Protein 5GG4 (pdb70)

InterPro domains:
  IPR001394 Peptidase C19, ubiquitin carboxyl-terminal hydrolase [PF00443] (214-518)
  IPR002083 MATH/TRAF domain [PF22486] (70-194)
  IPR002083 MATH/TRAF domain [PS50144] (68-195)
  IPR002083 MATH/TRAF domain [SM00061] (70-176)
  IPR008974 TRAF-like [G3DSA:2.60.210.10] (63-210)
  IPR018200 Ubiquitin specific protease, conserved site [PS00972] (215-230)
  IPR018200 Ubiquitin specific protease, conserved site [PS00973] (448-465)
  IPR024729 Ubiquitin carboxyl-terminal hydrolase 7, ICP0-binding domain [PF12436] (620-865)
  IPR028889 Ubiquitin specific protease UPS, catalytic domain [PS50235] (214-521)
  IPR029346 Ubiquitin carboxyl-terminal hydrolase, C-terminal [PF14533] (875-1086)
  IPR038765 Papain-like cysteine peptidase superfamily [SSF54001] (209-550)
  IPR050164 Ubiquitin carboxyl-terminal hydrolases [PTHR24006] (78-522)

Secondary structure (DSSP, 8-state):
--EEEEEEEEGGGSTT--SSSSS-TTT---EEEEEETT--HHHHHHHHIIIII--GGG-EEEEEEE-TTS-EEE------TTSS--HHHHTTT-SSEEEEEE-----PPP--TTTEEEEEEEEEETTTTEEEEEEEEEEESSSBGGGGHHHHHHHHTPPTT--EEEEEEEETTEEEEP--SSSBHHHHSSS--TTEEEEEEE--GGGGGSSS-SHHHHHHHHHHEEEEEEEE-SSSS---EEEEEETT--HHHHHHHHHHHHSS-GGG-EEB---SSSSS--SB--TT--S-HHHHHTTS-SS---EEEEE--/--EEEEEEEEGGGGTT--SSSSS-TTTSPPEEEEEETT-BHHHHHHHHHHHSS--GGGEEEEEEEE-TTS-EEE---S--SS---BHHHHTTT-SSEEEEEEE-----PPP----EEEEEEEEEETTTTEEEEEEEEEEETTSBGGGTHHHHHHHTTPPTT--EEEEEEEETTEEEEP--SSSBHHHHSSS--TT-EEEEEE--GGGGSSSS-SHHHHHHHHHHEEEEEEEETTSSS----EEEEESS--HHHHHHHHHHHHTS-STTB--B---SSS-S--SBPPTT--S-HHHHT-SS-TTS-EEEEE-BPPS--/--EEEEEEEEGGGGTT--SSSSS-TTT---EEEEEETT--HHHHHHHHHHHSS--STTEEEEEEEEETTTEEEE---TTTT-TT--HHHHTTS-SSEEEEEEE--S----PPPP-TTTEEEEEEEEEETTTTEEEEEEEEEEESSSBSGGGHHHHHHHHTPPTT--EEEEEEEETTEEEE---SSSBHHHHSSS--TTEEEEEEE--GGGGSSS--SHHHHHHHHHT-S--/--EEEEEEEEGGGGSS--SSTT--TTT---EEEEEETT-BHHHHHHHHHHHHS--TTSEEEEEEEEETTTEEEE-PPTT-SSSS-BHHHHTTS-SSEEEEEEE-----PPP--TTTEEEEEEEEEETTTTEEEEEEEEEEETTSBGGGGHHHHHHHTTPPTT--EEEEEEEETTEEEE---TTSBHHHHSSS--TT-EEEEEE--GGGGGSS--SHHHHHHHTTS---/----SS-----/----SS---/----SS----/--S--SS-----

Solvent-accessible surface area: 54580 Å² total; per-residue (Å²): 184,104,81,2,74,0,34,2,1,27,42,97,53,2,84,53,36,76,9,28,19,4,21,53,95,136,171,18,164,59,49,78,20,139,16,83,56,100,15,43,23,67,114,3,24,47,49,0,20,83,90,50,54,41,64,102,105,42,17,55,13,3,14,7,63,64,34,49,3,28,6,45,4,0,11,80,46,118,45,92,96,65,67,142,20,33,0,27,109,21,6,81,122,79,67,62,5,12,0,0,2,4,31,53,128,144,135,22,30,85,38,64,57,75,114,18,0,0,0,0,0,6,15,2,45,9,76,84,113,29,6,71,42,11,15,31,8,15,0,24,1,88,12,25,0,118,64,0,24,16,0,0,2,28,75,26,44,37,35,9,120,33,65,12,19,0,6,6,0,13,21,34,68,46,4,53,120,9,153,72,31,93,48,40,0,36,68,26,6,54,27,0,15,4,0,1,0,0,0,1,1,92,86,57,113,75,24,104,102,24,91,31,44,33,0,108,30,17,0,35,69,56,105,32,57,38,90,1,26,0,11,41,39,98,158,76,113,66,68,54,65,74,39,94,12,34,34,169,21,61,28,138,82,6,3,32,56,0,1,137,57,61,94,53,95,51,168,73,9,46,10,17,26,30,43,20,122,72,110,30,41,67,46,117,27,138,138,84,50,97,5,48,1,34,40,20,18,120,99,43,59,142,80,43,110,14,41,6,78,13,30,34,139,214,51,129,3,77,0,33,4,1,35,42,100,60,3,78,61,33,72,19,30,19,4,19,66,79,157,88,19,70,59,61,75,25,78,17,89,60,130,20,58,32,70,55,4,22,46,50,1,20,89,94,37,83,52,72,102,95,8,18,62,16,4,12,5,39,54,18,14,25,57,2,55,2,0,15,89,37,93,43,89,110,115,41,116,42,46,0,37,57,34,8,57,82,86,64,64,11,12,0,0,5,6,36,48,121,151,124,88,18,74,94,40,80,72,109,26,0,0,0,0,0,4,24,2,42,10,78,87,106,28,4,60,41,12,16,27,21,46,7,70,1,97,24,27,0,37,95,8,37,58,49,0,1,101,105,16,70,37,148,100,136,38,74,12,20,0,6,5,0,6,55,46,70,44,3,38,145,8,97,71,49,114,55,27,0,47,65,21,4,72,11,2,16,5,0,0,0,0,0,0,2,91,90,53,116,73,26,99,143,24,137,22,30,30,0,108,82,21,0,40,70,36,111,29,47,20,76,0,41,0,11,20,38,79,93,112,110,42,109,30,54,82,10,91,5,28,41,167,37,61,17,68,84,3,3,52,48,0,5,88,134,43,97,50,77,58,125,36,7,45,1,29,20,41,17,41,61,92,92,22,73,38,50,67,15,180,120,109,54,77,12,43,0,44,44,12,12,68,78,26,45,134,102,64,95,42,28,1,46,23,56,64,75,90,167,84,158,205,120,112,2,79,0,34,2,0,35,42,99,47,2,88,49,30,71,16,29,16,2,22,71,114,98,88,24,59,51,51,78,30,74,14,75,16,119,25,38,32,76,56,8,30,64,54,0,14,149,84,52,66,54,81,73,78,6,12,57,14,2,10,18,81,67,34,81,14,52,10,35,5,0,9,75,22,68,23,86,63,36,66,102,29,26,0,30,27,17,7,43,50,39,85,79,9,17,0,0,6,9,38,26,80,134,75,125,88,100,23,84,98,32,58,48,27,71,26,0,0,0,1,0,6,23,2,42,7,63,84,110,28,1,70,35,12,14,31,19,50,7,67,4,88,30,25,0,32,95,10,40,66,50,0,2,98,97,22,65,55,145,84,140,37,72,14,53,1,15,6,0,16,12,46,44,49,2,36,67,18,113,71,53,119,44,29,0,29,76,22,8,53,31,0,14,6,0,1,0,0,0,0,0,28,71,56,116,78,33,102,136,36,91,25,33,31,0,58,78,21,1,100,69,69,129,107,54,110,124,166,204,96,124,0,73,0,30,0,0,31,46,91,62,4,86,43,35,73,16,28,17,4,30,82,117,108,85,18,57,56,47,83,22,71,23,78,57,106,22,45,26,78,51,2,31,67,54,1,24,84,81,45,62,39,68,65,92,28,18,65,16,1,15,23,76,89,36,70,8,54,8,43,5,0,14,68,16,54,54,63,57,54,56,112,32,25,0,15,26,18,7,66,66,41,72,72,8,20,1,0,2,7,42,32,96,158,113,88,23,32,85,26,62,76,27,77,12,0,0,0,0,0,10,18,2,40,10,89,95,34,26,10,76,39,10,13,28,8,14,0,24,7,88,16,26,0,109,69,0,26,18,0,0,2,30,74,22,45,55,32,10,120,44,76,14,56,1,10,4,0,10,32,33,55,43,3,50,61,16,111,67,33,104,38,17,0,23,149,18,13,52,25,0,12,8,0,0,0,0,1,0,4,29,76,52,117,85,27,99,101,31,92,38,43,42,0,70,29,20,6,120,50,55,132,130,62,97,197,78,137,12,84,74,26,17,56,74,68,158,86,181,27,86,131,28,8,64,152,64,40,15,92,118,51,23,40,102,109,210,33,36,19,93,113,28,26,60,69,65,197

CATH classification: 3.10.20.90 (+1 more: 3.10.20.90)

GO terms:
  GO:0004843 cysteine-type deubiquitinase activity (F, IDA)
  GO:0016605 PML body (C, IDA)
  GO:1904262 negative regulation of TORC1 signaling (P, IDA)
  GO:0050821 protein stabilization (P, IDA)
  GO:0032435 negative regulation of proteasomal ubiquitin-dependent protein catabolic process (P, IDA)
  GO:0075342 symbiont-mediated disruption of host cell PML body (P, IDA)
  GO:0035520 monoubiquitinated protein deubiquitination (P, IDA)
  GO:0005634 nucleus (C, IDA)
  GO:0005829 cytosol (C, IDA)
  GO:0002039 p53 binding (F, IDA)
  GO:0042752 regulation of circadian rhythm (P, IDA)
  GO:0045721 negative regulation of gluconeogenesis (P, IDA)
  GO:0016579 protein deubiquitination (P, IDA)
  GO:0031647 regulation of protein stability (P, IDA)
  GO:0006307 DNA alkylation repair (P, IDA)
  GO:1990380 K48-linked deubiquitinase activity (F, IDA)
  GO:0004843 cysteine-type deubiquitinase activity (F, EXP)
  GO:0005634 nucleus (C, EXP)
  GO:0005694 chromosome (C, EXP)
  GO:0005737 cytoplasm (C, EXP)

Sequence (1131 aa):
HLYMQVQIVAEDQFCGHQGNDMYDEEKVKYTVFKVLKNSSLAEFVQSLSQTMGFPQDQIRLWPMQARSNGTKRPAMLDNEADGNKTMIELSDNENPWTIFLETVDPTLPKFDKDHDVMLFLKMYDPKTRSLNYCGHIYTPISCKIRDLLPVMCDRAGFIQDTSLILYEEVKPNLTERIQDYDVSLDKALDELMDGDIIVFQKDDPENDNSELPTAKEYFRDLYHRVDVIFCDKTIPNDPGFVVTLSNRMNYFQVAKTVAQRLNTDPMLLQFFKSQGYRDGPGNPLRHNYEGTLRDLLQFFKPRQPKKLYYQQLHLYMQVQIVAEDQFCGHQGNDMYDEEKVKYTVFKVLKNSSLAEFVQSLSQTMGFPQDQIRLWPMQARSNGTKRPAMLDNEADGNKTMIELSDNENPWTIFLETVDPATLPKFDDHDVMLFLKMYDPKTRSLNYCGHIYTPISCKIRDLLPVMCDRAGFIQDTSLILYEEVKPNLTERIQDYDVSLDKALDELMDGDIIVFQKDDPENDNSELPTAKEYFRDLYHRVDVIFCDKTIPNDPGFVVTLSNRMNYFQVAKTVAQRLNTDPMLLQFFKSQGYRDGPGNPLRHNYEGTLRDLLQFFKPRQPKKLYYQQLKMKIHLYMQVQIVAEDQFCGHQGNDMYDEEKVKYTVFKVLKNSSLAEFVQSLSQTMGFPQDQIRLWPMQARSNGTKRPAMLDNEADGNKTMIELSDNENPWTIFLETVDPELATLPKFDKDHDVMLFLKMYDPKTRSLNYCGHIYTPISCKIRDLLPVMCDRAGFIQDTSLILYEEVKPNLTERIQDYDVSLDKALDELMDGDIIVFQKDDPENDNSELPTAKEYFRDLYHRVDVHLYMQVQIVAEDQFCGHQGNDMYDEEKVKYTVFKVLKNSSLAEFVQSLSQTMGFPQDQIRLWPMQARSNGTKRPAMLDNEADGNKTMIELSDNENPWTIFLETVDPATLPKFDKDHDVMLFLKMYDPKTRSLNYCGHIYTPISCKIRDLLPVMCDRAGFIQDTSLILYEEVKPNLTERIQDYDVSLDKALDELMDGDIIVFQKDDPENDNSELPTAKEYFRDLYHRVDGRKRHCKTKHLGRKRHCKTKGRKRHCKTKHRGRKRHCKTKHL

Structure (mmCIF, N/CA/C/O backbone):
data_5GG4
#
_entry.id   5GG4
#
_cell.length_a   162.195
_cell.length_b   99.965
_cell.length_c   124.299
_cell.angle_alpha   90.000
_cell.angle_beta   95.540
_cell.angle_gamma   90.000
#
_symmetry.space_group_name_H-M   'C 1 2 1'
#
loop_
_entity.id
_entity.type
_entity.pdbx_description
1 polymer 'Ubiquitin carboxyl-terminal hydrolase 7'
2 polymer 'Peptide from E3 ubiquitin-protein ligase RNF169'
#
loop_
_atom_site.group_PDB
_atom_site.id
_atom_site.type_symbol
_atom_site.label_atom_id
_atom_site.label_alt_id
_atom_site.label_comp_id
_atom_site.label_asym_id
_atom_site.label_entity_id
_atom_site.label_seq_id
_atom_site.pdbx_PDB_ins_code
_atom_site.Cartn_x
_atom_site.Cartn_y
_atom_site.Cartn_z
_atom_site.occupancy
_atom_site.B_iso_or_equiv
_atom_site.auth_seq_id
_atom_site.auth_comp_id
_atom_site.auth_asym_id
_atom_site.auth_atom_id
_atom_site.pdbx_PDB_model_num
ATOM 1 N N . HIS A 1 6 ? 35.779 -29.159 71.149 1.00 102.20 562 HIS A N 1
ATOM 2 C CA . HIS A 1 6 ? 36.941 -30.027 70.792 1.00 103.47 562 HIS A CA 1
ATOM 3 C C . HIS A 1 6 ? 38.180 -29.171 70.504 1.00 96.67 562 HIS A C 1
ATOM 4 O O . HIS A 1 6 ? 38.100 -27.945 70.493 1.00 92.26 562 HIS A O 1
ATOM 11 N N . LEU A 1 7 ? 39.320 -29.813 70.269 1.00 93.70 563 LEU A N 1
ATOM 12 C CA . LEU A 1 7 ? 40.586 -29.093 70.098 1.00 95.92 563 LEU A CA 1
ATOM 13 C C . LEU A 1 7 ? 41.046 -29.061 68.630 1.00 96.28 563 LEU A C 1
ATOM 14 O O . LEU A 1 7 ? 42.241 -29.163 68.325 1.00 100.16 563 LEU A O 1
ATOM 19 N N . TYR A 1 8 ? 40.083 -28.896 67.727 1.00 93.72 564 TYR A N 1
ATOM 20 C CA . TYR A 1 8 ? 40.354 -28.796 66.300 1.00 91.79 564 TYR A CA 1
ATOM 21 C C . TYR A 1 8 ? 39.618 -27.588 65.725 1.00 89.65 564 TYR A C 1
ATOM 22 O O . TYR A 1 8 ? 38.526 -27.234 66.193 1.00 85.75 564 TYR A O 1
ATOM 31 N N . MET A 1 9 ? 40.222 -26.965 64.708 1.00 86.31 565 MET A N 1
ATOM 32 C CA . MET A 1 9 ? 39.615 -25.834 63.999 1.00 79.37 565 MET A CA 1
ATOM 33 C C . MET A 1 9 ? 39.673 -26.029 62.492 1.00 74.00 565 MET A C 1
ATOM 34 O O . MET A 1 9 ? 40.582 -26.670 61.971 1.00 71.42 565 MET A O 1
ATOM 39 N N . GLN A 1 10 ? 38.687 -25.462 61.809 1.00 72.49 566 GLN A N 1
ATOM 40 C CA . GLN A 1 10 ? 38.617 -25.486 60.355 1.00 73.50 566 GLN A CA 1
ATOM 41 C C . GLN A 1 10 ? 39.389 -24.305 59.779 1.00 70.34 566 GLN A C 1
ATOM 42 O O . GLN A 1 10 ? 39.297 -23.187 60.285 1.00 70.74 566 GLN A O 1
ATOM 48 N N . VAL A 1 11 ? 40.140 -24.556 58.714 1.00 64.67 567 VAL A N 1
ATOM 49 C CA . VAL A 1 11 ? 40.840 -23.498 58.015 1.00 61.68 567 VAL A CA 1
ATOM 50 C C . VAL A 1 11 ? 40.583 -23.631 56.524 1.00 58.95 567 VAL A C 1
ATOM 51 O O . VAL A 1 11 ? 41.072 -24.553 55.877 1.00 57.00 567 VAL A O 1
ATOM 55 N N . GLN A 1 12 ? 39.811 -22.690 55.992 1.00 56.82 568 GLN A N 1
ATOM 56 C CA . GLN A 1 12 ? 39.372 -22.729 54.611 1.00 54.07 568 GLN A CA 1
ATOM 57 C C . GLN A 1 12 ? 40.281 -21.857 53.773 1.00 51.66 568 GLN A C 1
ATOM 58 O O . GLN A 1 12 ? 40.434 -20.674 54.045 1.00 49.73 568 GLN A O 1
ATOM 64 N N . ILE A 1 13 ? 40.908 -22.462 52.773 1.00 50.67 569 ILE A N 1
ATOM 65 C CA . ILE A 1 13 ? 41.737 -21.738 51.826 1.00 49.29 569 ILE A CA 1
ATOM 66 C C . ILE A 1 13 ? 40.887 -21.375 50.626 1.00 49.98 569 ILE A C 1
ATOM 67 O O . ILE A 1 13 ? 40.061 -22.176 50.188 1.00 50.74 569 ILE A O 1
ATOM 72 N N . VAL A 1 14 ? 41.090 -20.161 50.113 1.00 48.93 570 VAL A N 1
ATOM 73 C CA . VAL A 1 14 ? 40.450 -19.701 48.879 1.00 47.64 570 VAL A CA 1
ATOM 74 C C . VAL A 1 14 ? 41.540 -19.170 47.966 1.00 48.13 570 VAL A C 1
ATOM 75 O O . VAL A 1 14 ? 42.420 -18.439 48.412 1.00 48.10 570 VAL A O 1
ATOM 79 N N . ALA A 1 15 ? 41.485 -19.554 46.695 1.00 49.50 571 ALA A N 1
ATOM 80 C CA . ALA A 1 15 ? 42.557 -19.253 45.745 1.00 49.88 571 ALA A CA 1
ATOM 81 C C . ALA A 1 15 ? 42.113 -18.187 44.771 1.00 50.12 571 ALA A C 1
ATOM 82 O O . ALA A 1 15 ? 40.933 -18.112 44.419 1.00 49.18 571 ALA A O 1
ATOM 84 N N . GLU A 1 16 ? 43.072 -17.388 44.310 1.00 49.88 572 GLU A N 1
ATOM 85 C CA . GLU A 1 16 ? 42.777 -16.224 43.477 1.00 49.70 572 GLU A CA 1
ATOM 86 C C . GLU A 1 16 ? 41.890 -16.532 42.261 1.00 48.80 572 GLU A C 1
ATOM 87 O O . GLU A 1 16 ? 41.203 -15.646 41.767 1.00 49.40 572 GLU A O 1
ATOM 93 N N . ASP A 1 17 ? 41.885 -17.777 41.789 1.00 49.07 573 ASP A N 1
ATOM 94 C CA . ASP A 1 17 ? 40.978 -18.178 40.703 1.00 50.59 573 ASP A CA 1
ATOM 95 C C . ASP A 1 17 ? 39.497 -18.045 41.077 1.00 48.41 573 ASP A C 1
ATOM 96 O O . ASP A 1 17 ? 38.635 -17.996 40.207 1.00 47.53 573 ASP A O 1
ATOM 101 N N . GLN A 1 18 ? 39.204 -17.991 42.367 1.00 48.68 574 GLN A N 1
ATOM 102 C CA . GLN A 1 18 ? 37.839 -17.817 42.823 1.00 51.72 574 GLN A CA 1
ATOM 103 C C . GLN A 1 18 ? 37.351 -16.375 42.740 1.00 53.16 574 GLN A C 1
ATOM 104 O O . GLN A 1 18 ? 36.151 -16.130 42.855 1.00 55.08 574 GLN A O 1
ATOM 110 N N . PHE A 1 19 ? 38.262 -15.420 42.562 1.00 52.33 575 PHE A N 1
ATOM 111 C CA . PHE A 1 19 ? 37.867 -14.021 42.442 1.00 52.25 575 PHE A CA 1
ATOM 112 C C . PHE A 1 19 ? 37.416 -13.664 41.026 1.00 54.31 575 PHE A C 1
ATOM 113 O O . PHE A 1 19 ? 36.777 -12.628 40.826 1.00 56.09 575 PHE A O 1
ATOM 121 N N . CYS A 1 20 ? 37.770 -14.490 40.045 1.00 54.69 576 CYS A N 1
ATOM 122 C CA . CYS A 1 20 ? 37.434 -14.206 38.654 1.00 56.52 576 CYS A CA 1
ATOM 123 C C . CYS A 1 20 ? 35.934 -14.309 38.401 1.00 55.95 576 CYS A C 1
ATOM 124 O O . CYS A 1 20 ? 35.277 -15.240 38.858 1.00 55.05 576 CYS A O 1
ATOM 127 N N . GLY A 1 21 ? 35.396 -13.327 37.687 1.00 58.19 577 GLY A N 1
ATOM 128 C CA . GLY A 1 21 ? 33.973 -13.292 37.366 1.00 60.73 577 GLY A CA 1
ATOM 129 C C . GLY A 1 21 ? 33.069 -12.765 38.473 1.00 62.64 577 GLY A C 1
ATOM 130 O O . GLY A 1 21 ? 31.869 -12.563 38.249 1.00 65.20 577 GLY A O 1
ATOM 131 N N . HIS A 1 22 ? 33.620 -12.540 39.664 1.00 60.47 578 HIS A N 1
ATOM 132 C CA . HIS A 1 22 ? 32.830 -12.020 40.766 1.00 58.45 578 HIS A CA 1
ATOM 133 C C . HIS A 1 22 ? 32.262 -10.660 40.384 1.00 57.36 578 HIS A C 1
ATOM 134 O O . HIS A 1 22 ? 32.976 -9.786 39.902 1.00 53.14 578 HIS A O 1
ATOM 141 N N . GLN A 1 23 ? 30.965 -10.500 40.608 1.00 60.77 579 GLN A N 1
ATOM 142 C CA . GLN A 1 23 ? 30.222 -9.358 40.103 1.00 61.32 579 GLN A CA 1
ATOM 143 C C . GLN A 1 23 ? 29.682 -8.457 41.229 1.00 61.55 579 GLN A C 1
ATOM 144 O O . GLN A 1 23 ? 28.678 -7.770 41.049 1.00 62.72 579 GLN A O 1
ATOM 150 N N . GLY A 1 24 ? 30.359 -8.450 42.380 1.00 59.65 580 GLY A N 1
ATOM 151 C CA . GLY A 1 24 ? 29.895 -7.710 43.552 1.00 55.73 580 GLY A CA 1
ATOM 152 C C . GLY A 1 24 ? 31.027 -7.147 44.375 1.00 54.37 580 GLY A C 1
ATOM 153 O O . GLY A 1 24 ? 32.163 -7.105 43.922 1.00 54.01 580 GLY A O 1
ATOM 154 N N . ASN A 1 25 ? 30.713 -6.711 45.592 1.00 54.12 581 ASN A N 1
ATOM 155 C CA . ASN A 1 25 ? 31.712 -6.104 46.470 1.00 53.32 581 ASN A CA 1
ATOM 156 C C . ASN A 1 25 ? 32.651 -7.136 47.077 1.00 51.50 581 ASN A C 1
ATOM 157 O O . ASN A 1 25 ? 32.306 -8.305 47.202 1.00 47.39 581 ASN A O 1
ATOM 162 N N . ASP A 1 26 ? 33.837 -6.672 47.461 1.00 52.97 582 ASP A N 1
ATOM 163 C CA . ASP A 1 26 ? 34.917 -7.517 47.964 1.00 53.56 582 ASP A CA 1
ATOM 164 C C . ASP A 1 26 ? 35.365 -8.491 46.872 1.00 54.32 582 ASP A C 1
ATOM 165 O O . ASP A 1 26 ? 34.940 -8.352 45.727 1.00 53.12 582 ASP A O 1
ATOM 170 N N . MET A 1 27 ? 36.231 -9.446 47.196 1.00 55.01 583 MET A N 1
ATOM 171 C CA . MET A 1 27 ? 36.820 -10.296 46.159 1.00 57.77 583 MET A CA 1
ATOM 172 C C . MET A 1 27 ? 35.951 -11.433 45.647 1.00 58.19 583 MET A C 1
ATOM 173 O O . MET A 1 27 ? 36.064 -11.802 44.478 1.00 61.47 583 MET A O 1
ATOM 178 N N . TYR A 1 28 ? 35.108 -11.993 46.509 1.00 57.24 584 TYR A N 1
ATOM 179 C CA . TYR A 1 28 ? 34.298 -13.155 46.150 1.00 56.02 584 TYR A CA 1
ATOM 180 C C . TYR A 1 28 ? 33.007 -13.194 46.953 1.00 59.18 584 TYR A C 1
ATOM 181 O O . TYR A 1 28 ? 32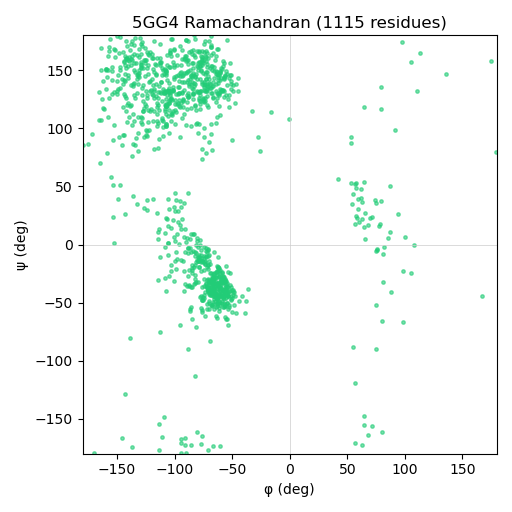.902 -12.556 47.997 1.00 64.03 584 TYR A O 1
ATOM 190 N N . ASP A 1 29 ? 32.031 -13.951 46.466 1.00 61.29 585 ASP A N 1
ATOM 191 C CA . ASP A 1 29 ? 30.807 -14.206 47.218 1.00 64.18 585 ASP A CA 1
ATOM 192 C C . ASP A 1 29 ? 31.123 -15.263 48.261 1.00 64.09 585 ASP A C 1
ATOM 193 O O . ASP A 1 29 ? 31.542 -16.360 47.918 1.00 63.19 585 ASP A O 1
ATOM 198 N N . GLU A 1 30 ? 30.925 -14.933 49.533 1.00 68.57 586 GLU A N 1
ATOM 199 C CA . GLU A 1 30 ? 31.275 -15.847 50.625 1.00 74.48 586 GLU A CA 1
ATOM 200 C C . GLU A 1 30 ? 30.520 -17.178 50.554 1.00 76.93 586 GLU A C 1
ATOM 201 O O . GLU A 1 30 ? 31.061 -18.235 50.900 1.00 75.44 586 GLU A O 1
ATOM 207 N N . GLU A 1 31 ? 29.278 -17.110 50.087 1.00 80.49 587 GLU A N 1
ATOM 208 C CA . GLU A 1 31 ? 28.399 -18.267 50.028 1.00 82.87 587 GLU A CA 1
ATOM 209 C C . GLU A 1 31 ? 28.722 -19.172 48.842 1.00 77.02 587 GLU A C 1
ATOM 210 O O . GLU A 1 31 ? 28.799 -20.386 48.990 1.00 74.49 587 GLU A O 1
ATOM 216 N N . LYS A 1 32 ? 28.925 -18.567 47.676 1.00 73.43 588 LYS A N 1
ATOM 217 C CA . LYS A 1 32 ? 29.008 -19.299 46.418 1.00 73.88 588 LYS A CA 1
ATOM 218 C C . LYS A 1 32 ? 30.422 -19.727 46.019 1.00 73.33 588 LYS A C 1
ATOM 219 O O . LYS A 1 32 ? 30.595 -20.440 45.034 1.00 77.33 588 LYS A O 1
ATOM 225 N N . VAL A 1 33 ? 31.431 -19.295 46.764 1.00 71.84 589 VAL A N 1
ATOM 226 C CA . VAL A 1 33 ? 32.819 -19.644 46.452 1.00 71.23 589 VAL A CA 1
ATOM 227 C C . VAL A 1 33 ? 33.157 -21.066 46.928 1.00 69.53 589 VAL A C 1
ATOM 228 O O . VAL A 1 33 ? 32.497 -21.593 47.824 1.00 71.88 589 VAL A O 1
ATOM 232 N N . LYS A 1 34 ? 34.173 -21.681 46.325 1.00 66.90 590 LYS A N 1
ATOM 233 C CA . LYS A 1 34 ? 34.632 -23.013 46.732 1.00 65.96 590 LYS A CA 1
ATOM 234 C C . LYS A 1 34 ? 35.953 -22.944 47.491 1.00 62.22 590 LYS A C 1
ATOM 235 O O . LYS A 1 34 ? 36.897 -22.294 47.034 1.00 62.07 590 LYS A O 1
ATOM 241 N N . TYR A 1 35 ? 36.014 -23.636 48.630 1.00 58.74 591 TYR A N 1
ATOM 242 C CA . TYR A 1 35 ? 37.185 -23.630 49.513 1.00 58.09 591 TYR A CA 1
ATOM 243 C C . TYR A 1 35 ? 37.921 -24.968 49.531 1.00 56.08 591 TYR A C 1
ATOM 244 O O . TYR A 1 35 ? 37.312 -26.005 49.324 1.00 57.57 591 TYR A O 1
ATOM 253 N N . THR A 1 36 ? 39.227 -24.928 49.791 1.00 54.25 592 THR A N 1
ATOM 254 C CA . THR A 1 36 ? 39.978 -26.106 50.206 1.00 55.44 592 THR A CA 1
ATOM 255 C C . THR A 1 36 ? 40.039 -26.070 51.723 1.00 57.13 592 THR A C 1
ATOM 256 O O . THR A 1 36 ? 40.603 -25.138 52.299 1.00 61.46 592 THR A O 1
ATOM 260 N N . VAL A 1 37 ? 39.481 -27.088 52.368 1.00 56.49 593 VAL A N 1
ATOM 261 C CA . VAL A 1 37 ? 39.344 -27.095 53.816 1.00 56.12 593 VAL A CA 1
ATOM 262 C C . VAL A 1 37 ? 40.406 -27.963 54.482 1.00 55.65 593 VAL A C 1
ATOM 263 O O . VAL A 1 37 ? 40.685 -29.073 54.041 1.00 55.11 593 VAL A O 1
ATOM 267 N N . PHE A 1 38 ? 40.985 -27.433 55.552 1.00 57.20 594 PHE A N 1
ATOM 268 C CA . PHE A 1 38 ? 41.979 -28.129 56.346 1.00 59.29 594 PHE A CA 1
ATOM 269 C C . PHE A 1 38 ? 41.481 -28.206 57.780 1.00 63.51 594 PHE A C 1
ATOM 270 O O . PHE A 1 38 ? 40.906 -27.248 58.292 1.00 67.74 594 PHE A O 1
ATOM 278 N N . LYS A 1 39 ? 41.697 -29.350 58.419 1.00 66.94 595 LYS A N 1
ATOM 279 C CA . LYS A 1 39 ? 41.340 -29.544 59.814 1.00 69.05 595 LYS A CA 1
ATOM 280 C C . LYS A 1 39 ? 42.642 -29.569 60.591 1.00 67.66 595 LYS A C 1
ATOM 281 O O . LYS A 1 39 ? 43.487 -30.424 60.346 1.00 66.39 595 LYS A O 1
ATOM 287 N N . VAL A 1 40 ? 42.811 -28.626 61.514 1.00 70.24 596 VAL A N 1
ATOM 288 C CA . VAL A 1 40 ? 44.077 -28.478 62.238 1.00 72.70 596 VAL A CA 1
ATOM 289 C C . VAL A 1 40 ? 43.875 -28.361 63.743 1.00 74.41 596 VAL A C 1
ATOM 290 O O . VAL A 1 40 ? 42.875 -27.809 64.204 1.00 72.11 596 VAL A O 1
ATOM 294 N N . LEU A 1 41 ? 44.837 -28.890 64.497 1.00 77.92 597 LEU A N 1
ATOM 295 C CA . LEU A 1 41 ? 44.883 -28.693 65.941 1.00 81.06 597 LEU A CA 1
ATOM 296 C C . LEU A 1 41 ? 44.920 -27.194 66.226 1.00 77.28 597 LEU A C 1
ATOM 297 O O . LEU A 1 41 ? 45.716 -26.465 65.632 1.00 73.40 597 LEU A O 1
ATOM 302 N N . LYS A 1 42 ? 44.074 -26.744 67.145 1.00 75.02 598 LYS A N 1
ATOM 303 C CA . LYS A 1 42 ? 44.040 -25.337 67.521 1.00 75.05 598 LYS A CA 1
ATOM 304 C C . LYS A 1 42 ? 45.404 -24.838 67.996 1.00 79.96 598 LYS A C 1
ATOM 305 O O . LYS A 1 42 ? 45.737 -23.664 67.823 1.00 83.78 598 LYS A O 1
ATOM 311 N N . ASN A 1 43 ? 46.194 -25.739 68.575 1.00 83.68 599 ASN A N 1
ATOM 312 C CA . ASN A 1 43 ? 47.519 -25.401 69.094 1.00 85.12 599 ASN A CA 1
ATOM 313 C C . ASN A 1 43 ? 48.658 -25.538 68.086 1.00 81.27 599 ASN A C 1
ATOM 314 O O . ASN A 1 43 ? 49.817 -25.373 68.456 1.00 84.08 599 ASN A O 1
ATOM 319 N N . SER A 1 44 ? 48.348 -25.832 66.825 1.00 75.46 600 SER A N 1
ATOM 320 C CA . SER A 1 44 ? 49.390 -26.029 65.822 1.00 75.71 600 SER A CA 1
ATOM 321 C C . SER A 1 44 ? 50.293 -24.809 65.690 1.00 75.77 600 SER A C 1
ATOM 322 O O . SER A 1 44 ? 49.920 -23.689 66.050 1.00 70.98 600 SER A O 1
ATOM 325 N N . SER A 1 45 ? 51.489 -25.042 65.169 1.00 76.33 601 SER A N 1
ATOM 326 C CA . SER A 1 45 ? 52.308 -23.960 64.669 1.00 79.19 601 SER A CA 1
ATOM 327 C C . SER A 1 45 ? 51.739 -23.541 63.318 1.00 80.94 601 SER A C 1
ATOM 328 O O . SER A 1 45 ? 50.982 -24.291 62.691 1.00 82.84 601 SER A O 1
ATOM 331 N N . LEU A 1 46 ? 52.090 -22.336 62.879 1.00 80.16 602 LEU A N 1
ATOM 332 C CA . LEU A 1 46 ? 51.802 -21.907 61.511 1.00 78.24 602 LEU A CA 1
ATOM 333 C C . LEU A 1 46 ? 52.684 -22.723 60.568 1.00 77.32 602 LEU A C 1
ATOM 334 O O . LEU A 1 46 ? 52.227 -23.211 59.536 1.00 78.48 602 LEU A O 1
ATOM 339 N N . ALA A 1 47 ? 53.950 -22.877 60.951 1.00 75.05 603 ALA A N 1
ATOM 340 C CA . ALA A 1 47 ? 54.906 -23.688 60.209 1.00 74.44 603 ALA A CA 1
ATOM 341 C C . ALA A 1 47 ? 54.312 -25.020 59.776 1.00 76.36 603 ALA A C 1
ATOM 342 O O . ALA A 1 47 ? 54.435 -25.407 58.614 1.00 77.05 603 ALA A O 1
ATOM 344 N N . GLU A 1 48 ? 53.669 -25.714 60.712 1.00 80.44 604 GLU A N 1
ATOM 345 C CA . GLU A 1 48 ? 53.065 -27.019 60.429 1.00 84.85 604 GLU A CA 1
ATOM 346 C C . GLU A 1 48 ? 51.985 -26.907 59.367 1.00 81.07 604 GLU A C 1
ATOM 347 O O . GLU A 1 48 ? 51.899 -27.741 58.460 1.00 78.91 604 GLU A O 1
ATOM 353 N N . PHE A 1 49 ? 51.163 -25.869 59.483 1.00 76.20 605 PHE A N 1
ATOM 354 C CA . PHE A 1 49 ? 50.109 -25.641 58.513 1.00 73.20 605 PHE A CA 1
ATOM 355 C C . PHE A 1 49 ? 50.684 -25.373 57.129 1.00 70.83 605 PHE A C 1
ATOM 356 O O . PHE A 1 49 ? 50.226 -25.950 56.142 1.00 70.68 605 PHE A O 1
ATOM 364 N N . VAL A 1 50 ? 51.690 -24.508 57.059 1.00 69.21 606 VAL A N 1
ATOM 365 C CA . VAL A 1 50 ? 52.347 -24.208 55.785 1.00 70.93 606 VAL A CA 1
ATOM 366 C C . VAL A 1 50 ? 52.908 -25.489 55.165 1.00 71.90 606 VAL A C 1
ATOM 367 O O . VAL A 1 50 ? 52.833 -25.676 53.951 1.00 67.95 606 VAL A O 1
ATOM 371 N N . GLN A 1 51 ? 53.456 -26.366 56.006 1.00 75.00 607 GLN A N 1
ATOM 372 C CA . GLN A 1 51 ? 53.994 -27.645 55.547 1.00 75.19 607 GLN A CA 1
ATOM 373 C C . GLN A 1 51 ? 52.900 -28.509 54.923 1.00 74.15 607 GLN A C 1
ATOM 374 O O . GLN A 1 51 ? 53.068 -29.007 53.808 1.00 75.99 607 GLN A O 1
ATOM 376 N N . SER A 1 52 ? 51.780 -28.677 55.629 1.00 71.74 608 SER A N 1
ATOM 377 C CA . SER A 1 52 ? 50.699 -29.541 55.137 1.00 70.05 608 SER A CA 1
ATOM 378 C C . SER A 1 52 ? 49.957 -28.891 53.960 1.00 66.76 608 SER A C 1
ATOM 379 O O . SER A 1 52 ? 49.554 -29.577 53.019 1.00 62.89 608 SER A O 1
ATOM 382 N N . LEU A 1 53 ? 49.802 -27.571 54.009 1.00 64.65 609 LEU A N 1
ATOM 383 C CA . LEU A 1 53 ? 49.232 -26.825 52.887 1.00 64.28 609 LEU A CA 1
ATOM 384 C C . LEU A 1 53 ? 50.139 -26.930 51.657 1.00 62.23 609 LEU A C 1
ATOM 385 O O . LEU A 1 53 ? 49.665 -27.151 50.544 1.00 57.33 609 LEU A O 1
ATOM 390 N N . SER A 1 54 ? 51.444 -26.783 51.869 1.00 62.83 610 SER A N 1
ATOM 391 C CA . SER A 1 54 ? 52.422 -26.965 50.803 1.00 64.71 610 SER A CA 1
ATOM 392 C C . SER A 1 54 ? 52.311 -28.367 50.196 1.00 64.36 610 SER A C 1
ATOM 393 O O . SER A 1 54 ? 52.347 -28.530 48.973 1.00 63.38 610 SER A O 1
ATOM 396 N N . GLN A 1 55 ? 52.163 -29.371 51.057 1.00 65.01 611 GLN A N 1
ATOM 397 C CA . GLN A 1 55 ? 52.007 -30.751 50.610 1.00 66.41 611 GLN A CA 1
ATOM 398 C C . GLN A 1 55 ? 50.729 -30.919 49.792 1.00 67.17 611 GLN A C 1
ATOM 399 O O . GLN A 1 55 ? 50.768 -31.448 48.681 1.00 68.83 611 GLN A O 1
ATOM 401 N N . THR A 1 56 ? 49.610 -30.440 50.336 1.00 67.14 612 THR A N 1
ATOM 402 C CA . THR A 1 56 ? 48.287 -30.668 49.742 1.00 66.03 612 THR A CA 1
ATOM 403 C C . THR A 1 56 ? 48.067 -29.867 48.465 1.00 64.82 612 THR A C 1
ATOM 404 O O . THR A 1 56 ? 47.744 -30.431 47.425 1.00 61.35 612 THR A O 1
ATOM 408 N N . MET A 1 57 ? 48.237 -28.553 48.559 1.00 68.28 613 MET A N 1
ATOM 409 C CA . MET A 1 57 ? 47.967 -27.645 47.439 1.00 72.24 613 MET A CA 1
ATOM 410 C C . MET A 1 57 ? 48.950 -27.847 46.279 1.00 73.91 613 MET A C 1
ATOM 411 O O . MET A 1 57 ? 48.618 -27.572 45.120 1.00 73.58 613 MET A O 1
ATOM 416 N N . GLY A 1 58 ? 50.157 -28.312 46.601 1.00 73.75 614 GLY A N 1
ATOM 417 C CA . GLY A 1 58 ? 51.173 -28.608 45.600 1.00 73.98 614 GLY A CA 1
ATOM 418 C C . GLY A 1 58 ? 52.002 -27.388 45.255 1.00 74.67 614 GLY A C 1
ATOM 419 O O . GLY A 1 58 ? 52.168 -27.054 44.079 1.00 76.45 614 GLY A O 1
ATOM 420 N N . PHE A 1 59 ? 52.513 -26.717 46.285 1.00 72.89 615 PHE A N 1
ATOM 421 C CA . PHE A 1 59 ? 53.396 -25.561 46.113 1.00 71.86 615 PHE A CA 1
ATOM 422 C C . PHE A 1 59 ? 54.470 -25.582 47.197 1.00 71.30 615 PHE A C 1
ATOM 423 O O . PHE A 1 59 ? 54.178 -25.899 48.342 1.00 71.06 615 PHE A O 1
ATOM 431 N N . PRO A 1 60 ? 55.714 -25.231 46.848 1.00 72.29 616 PRO A N 1
ATOM 432 C CA . PRO A 1 60 ? 56.751 -25.090 47.868 1.00 72.99 616 PRO A CA 1
ATOM 433 C C . PRO A 1 60 ? 56.449 -23.937 48.808 1.00 74.95 616 PRO A C 1
ATOM 434 O O . PRO A 1 60 ? 55.824 -22.967 48.399 1.00 78.08 616 PRO A O 1
ATOM 438 N N . GLN A 1 61 ? 56.931 -24.020 50.043 1.00 79.14 617 GLN A N 1
ATOM 439 C CA . GLN A 1 61 ? 56.667 -22.978 51.044 1.00 83.77 617 GLN A CA 1
ATOM 440 C C . GLN A 1 61 ? 57.116 -21.576 50.597 1.00 87.98 617 GLN A C 1
ATOM 441 O O . GLN A 1 61 ? 56.551 -20.574 51.035 1.00 89.91 617 GLN A O 1
ATOM 447 N N . ASP A 1 62 ? 58.127 -21.518 49.730 1.00 93.08 618 ASP A N 1
ATOM 448 C CA . ASP A 1 62 ? 58.668 -20.248 49.219 1.00 93.85 618 ASP A CA 1
ATOM 449 C C . ASP A 1 62 ? 57.850 -19.624 48.075 1.00 87.94 618 ASP A C 1
ATOM 450 O O . ASP A 1 62 ? 58.061 -18.460 47.726 1.00 87.19 618 ASP A O 1
ATOM 455 N N . GLN A 1 63 ? 56.932 -20.390 47.490 1.00 80.95 619 GLN A N 1
ATOM 456 C CA . GLN A 1 63 ? 56.110 -19.892 46.386 1.00 79.00 619 GLN A CA 1
ATOM 457 C C . GLN A 1 63 ? 54.701 -19.482 46.829 1.00 74.68 619 GLN A C 1
ATOM 458 O O . GLN A 1 63 ? 53.862 -19.158 45.981 1.00 74.07 619 GLN A O 1
ATOM 464 N N . ILE A 1 64 ? 54.440 -19.489 48.139 1.00 67.92 620 ILE A N 1
ATOM 465 C CA . ILE A 1 64 ? 53.099 -19.183 48.654 1.00 65.22 620 ILE A CA 1
ATOM 466 C C . ILE A 1 64 ? 53.118 -18.041 49.665 1.00 61.39 620 ILE A C 1
ATOM 467 O O . ILE A 1 64 ? 54.151 -17.759 50.259 1.00 61.84 620 ILE A O 1
ATOM 472 N N . ARG A 1 65 ? 51.966 -17.399 49.855 1.00 59.53 621 ARG A N 1
ATOM 473 C CA . ARG A 1 65 ? 51.818 -16.311 50.832 1.00 59.19 621 ARG A CA 1
ATOM 474 C C . ARG A 1 65 ? 50.387 -16.252 51.390 1.00 56.51 621 ARG A C 1
ATOM 475 O O . ARG A 1 65 ? 49.421 -16.241 50.626 1.00 54.84 621 ARG A O 1
ATOM 483 N N . LEU A 1 66 ? 50.257 -16.217 52.717 1.00 53.25 622 LEU A N 1
ATOM 484 C CA . LEU A 1 66 ? 48.941 -16.260 53.358 1.00 53.24 622 LEU A CA 1
ATOM 485 C C . LEU A 1 66 ? 48.411 -14.875 53.705 1.00 53.65 622 LEU A C 1
ATOM 486 O O . LEU A 1 66 ? 49.103 -14.073 54.328 1.00 57.11 622 LEU A O 1
ATOM 491 N N . TRP A 1 67 ? 47.173 -14.606 53.311 1.00 52.90 623 TRP A N 1
ATOM 492 C CA . TRP A 1 67 ? 46.515 -13.354 53.634 1.00 53.12 623 TRP A CA 1
ATOM 493 C C . TRP A 1 67 ? 45.197 -13.693 54.293 1.00 51.62 623 TRP A C 1
ATOM 494 O O . TRP A 1 67 ? 44.198 -13.894 53.602 1.00 52.28 623 TRP A O 1
ATOM 505 N N . PRO A 1 68 ? 45.183 -13.776 55.633 1.00 49.74 624 PRO A N 1
ATOM 506 C CA . PRO A 1 68 ? 43.938 -14.137 56.283 1.00 48.78 624 PRO A CA 1
ATOM 507 C C . PRO A 1 68 ? 42.814 -13.160 55.962 1.00 50.05 624 PRO A C 1
ATOM 508 O O . PRO A 1 68 ? 43.007 -11.936 56.001 1.00 50.11 624 PRO A O 1
ATOM 512 N N . MET A 1 69 ? 41.661 -13.729 55.616 1.00 49.83 625 MET A N 1
ATOM 513 C CA . MET A 1 69 ? 40.440 -12.984 55.394 1.00 49.14 625 MET A CA 1
ATOM 514 C C . MET A 1 69 ? 39.956 -12.459 56.717 1.00 49.81 625 MET A C 1
ATOM 515 O O . MET A 1 69 ? 40.011 -13.167 57.715 1.00 51.85 625 MET A O 1
ATOM 520 N N . GLN A 1 70 ? 39.485 -11.218 56.708 1.00 50.88 626 GLN A N 1
ATOM 521 C CA . GLN A 1 70 ? 39.185 -10.474 57.921 1.00 52.26 626 GLN A CA 1
ATOM 522 C C . GLN A 1 70 ? 37.893 -9.682 57.731 1.00 52.97 626 GLN A C 1
ATOM 523 O O . GLN A 1 70 ? 37.851 -8.722 56.962 1.00 53.16 626 GLN A O 1
ATOM 529 N N . ALA A 1 71 ? 36.835 -10.103 58.420 1.00 53.82 627 ALA A N 1
ATOM 530 C CA . ALA A 1 71 ? 35.550 -9.404 58.372 1.00 53.56 627 ALA A CA 1
ATOM 531 C C . ALA A 1 71 ? 35.622 -8.113 59.178 1.00 52.24 627 ALA A C 1
ATOM 532 O O . ALA A 1 71 ? 36.097 -8.104 60.309 1.00 53.12 627 ALA A O 1
ATOM 534 N N . ARG A 1 72 ? 35.142 -7.030 58.585 1.00 51.41 628 ARG A N 1
ATOM 535 C CA . ARG A 1 72 ? 35.312 -5.698 59.142 1.00 51.58 628 ARG A CA 1
ATOM 536 C C . ARG A 1 72 ? 33.965 -5.146 59.571 1.00 52.13 628 ARG A C 1
ATOM 537 O O . ARG A 1 72 ? 32.922 -5.602 59.105 1.00 52.84 628 ARG A O 1
ATOM 545 N N . SER A 1 73 ? 33.994 -4.148 60.448 1.00 51.68 629 SER A N 1
ATOM 546 C CA . SER A 1 73 ? 32.773 -3.512 60.930 1.00 50.47 629 SER A CA 1
ATOM 547 C C . SER A 1 73 ? 32.252 -2.458 59.957 1.00 48.78 629 SER A C 1
ATOM 548 O O . SER A 1 73 ? 31.147 -1.945 60.128 1.00 48.40 629 SER A O 1
ATOM 551 N N . ASN A 1 74 ? 33.052 -2.130 58.946 1.00 48.65 630 ASN A N 1
ATOM 552 C CA . ASN A 1 74 ? 32.600 -1.270 57.851 1.00 48.64 630 ASN A CA 1
ATOM 553 C C . ASN A 1 74 ? 31.797 -2.036 56.798 1.00 49.29 630 ASN A C 1
ATOM 554 O O . ASN A 1 74 ? 31.372 -1.454 55.805 1.00 52.44 630 ASN A O 1
ATOM 559 N N . GLY A 1 75 ? 31.619 -3.338 56.994 1.00 49.69 631 GLY A N 1
ATOM 560 C CA . GLY A 1 75 ? 30.756 -4.135 56.123 1.00 51.58 631 GLY A CA 1
ATOM 561 C C . GLY A 1 75 ? 31.475 -4.831 54.983 1.00 51.98 631 GLY A C 1
ATOM 562 O O . GLY A 1 75 ? 30.862 -5.125 53.956 1.00 53.82 631 GLY A O 1
ATOM 563 N N . THR A 1 76 ? 32.764 -5.111 55.169 1.00 51.22 632 THR A N 1
ATOM 564 C CA . THR A 1 76 ? 33.577 -5.747 54.144 1.00 51.06 632 THR A CA 1
ATOM 565 C C . THR A 1 76 ? 34.399 -6.878 54.740 1.00 54.33 632 THR A C 1
ATOM 566 O O . THR A 1 76 ? 34.680 -6.887 55.939 1.00 55.68 632 THR A O 1
ATOM 570 N N . LYS A 1 77 ? 34.781 -7.827 53.891 1.00 55.12 633 LYS A N 1
ATOM 571 C CA . LYS A 1 77 ? 35.716 -8.879 54.255 1.00 55.52 633 LYS A CA 1
ATOM 572 C C . LYS A 1 77 ? 36.861 -8.818 53.256 1.00 53.09 633 LYS A C 1
ATOM 573 O O . LYS A 1 77 ? 36.640 -8.845 52.045 1.00 49.91 633 LYS A O 1
ATOM 579 N N . ARG A 1 78 ? 38.083 -8.710 53.761 1.00 52.94 634 ARG A N 1
ATOM 580 C CA . ARG A 1 78 ? 39.245 -8.461 52.907 1.00 53.19 634 ARG A CA 1
ATOM 581 C C . ARG A 1 78 ? 40.465 -9.260 53.357 1.00 51.64 634 ARG A C 1
ATOM 582 O O . ARG A 1 78 ? 40.600 -9.597 54.533 1.00 51.84 634 ARG A O 1
ATOM 590 N N . PRO A 1 79 ? 41.376 -9.551 52.424 1.00 51.92 635 PRO A N 1
ATOM 591 C CA . PRO A 1 79 ? 42.646 -10.142 52.817 1.00 53.65 635 PRO A CA 1
ATOM 592 C C . PRO A 1 79 ? 43.408 -9.215 53.748 1.00 52.74 635 PRO A C 1
ATOM 593 O O . PRO A 1 79 ? 43.295 -7.999 53.625 1.00 51.85 635 PRO A O 1
ATOM 597 N N . ALA A 1 80 ? 44.180 -9.781 54.666 1.00 53.49 636 ALA A N 1
ATOM 598 C CA . ALA A 1 80 ? 44.943 -8.969 55.606 1.00 56.56 636 ALA A CA 1
ATOM 599 C C . ALA A 1 80 ? 46.332 -9.548 55.829 1.00 56.93 636 ALA A C 1
ATOM 600 O O . ALA A 1 80 ? 46.565 -10.728 55.585 1.00 56.49 636 ALA A O 1
ATOM 602 N N . MET A 1 81 ? 47.251 -8.701 56.279 1.00 57.66 637 MET A N 1
ATOM 603 C CA . MET A 1 81 ? 48.594 -9.140 56.621 1.00 60.62 637 MET A CA 1
ATOM 604 C C . MET A 1 81 ? 48.537 -10.105 57.790 1.00 65.91 637 MET A C 1
ATOM 605 O O . MET A 1 81 ? 47.878 -9.826 58.794 1.00 66.31 637 MET A O 1
ATOM 610 N N . LEU A 1 82 ? 49.234 -11.231 57.654 1.00 73.73 638 LEU A N 1
ATOM 611 C CA . LEU A 1 82 ? 49.416 -12.165 58.762 1.00 80.08 638 LEU A CA 1
ATOM 612 C C . LEU A 1 82 ? 49.932 -11.439 59.996 1.00 88.13 638 LEU A C 1
ATOM 613 O O . LEU A 1 82 ? 50.809 -10.574 59.903 1.00 88.81 638 LEU A O 1
ATOM 618 N N . ASP A 1 83 ? 49.377 -11.802 61.148 1.00 98.21 639 ASP A N 1
ATOM 619 C CA . ASP A 1 83 ? 49.737 -11.183 62.419 1.00 104.57 639 ASP A CA 1
ATOM 620 C C . ASP A 1 83 ? 51.138 -11.585 62.885 1.00 105.65 639 ASP A C 1
ATOM 621 O O . ASP A 1 83 ? 51.874 -10.750 63.401 1.00 107.21 639 ASP A O 1
ATOM 626 N N . ASN A 1 84 ? 51.501 -12.852 62.682 1.00 109.78 640 ASN A N 1
ATOM 627 C CA . ASN A 1 84 ? 52.702 -13.445 63.291 1.00 115.50 640 ASN A CA 1
ATOM 628 C C . ASN A 1 84 ? 53.885 -12.486 63.487 1.00 125.33 640 ASN A C 1
ATOM 629 O O . ASN A 1 84 ? 54.449 -11.967 62.519 1.00 120.80 640 ASN A O 1
ATOM 634 N N . GLU A 1 85 ? 54.236 -12.243 64.751 1.00 137.19 641 GLU A N 1
ATOM 635 C CA . GLU A 1 85 ? 55.472 -11.544 65.098 1.00 145.15 641 GLU A CA 1
ATOM 636 C C . GLU A 1 85 ? 56.615 -12.541 64.920 1.00 158.00 641 GLU A C 1
ATOM 637 O O . GLU A 1 85 ? 57.182 -13.030 65.900 1.00 167.07 641 GLU A O 1
ATOM 639 N N . ALA A 1 86 ? 56.939 -12.814 63.653 1.00 166.66 642 ALA A N 1
ATOM 640 C CA . ALA A 1 86 ? 57.772 -13.954 63.220 1.00 167.34 642 ALA A CA 1
ATOM 641 C C . ALA A 1 86 ? 58.788 -14.460 64.257 1.00 167.58 642 ALA A C 1
ATOM 642 O O . ALA A 1 86 ? 59.902 -13.940 64.319 1.00 164.99 642 ALA A O 1
ATOM 644 N N . ASP A 1 87 ? 58.430 -15.458 65.073 1.00 166.81 643 ASP A N 1
ATOM 645 C CA . ASP A 1 87 ? 57.092 -16.075 65.117 1.00 162.23 643 ASP A CA 1
ATOM 646 C C . ASP A 1 87 ? 56.866 -16.701 66.497 1.00 155.18 643 ASP A C 1
ATOM 647 O O . ASP A 1 87 ? 56.608 -17.903 66.612 1.00 145.29 643 ASP A O 1
ATOM 649 N N . GLY A 1 88 ? 56.963 -15.863 67.531 1.00 150.57 644 GLY A N 1
ATOM 650 C CA . GLY A 1 88 ? 56.941 -16.300 68.932 1.00 145.21 644 GLY A CA 1
ATOM 651 C C . GLY A 1 88 ? 55.796 -17.228 69.295 1.00 141.62 644 GLY A C 1
ATOM 652 O O . GLY A 1 88 ? 54.732 -16.774 69.714 1.00 144.21 644 GLY A O 1
ATOM 653 N N . ASN A 1 89 ? 56.036 -18.532 69.152 1.00 134.98 645 ASN A N 1
ATOM 654 C CA . ASN A 1 89 ? 55.007 -19.564 69.322 1.00 126.04 645 ASN A CA 1
ATOM 655 C C . ASN A 1 89 ? 53.798 -19.300 68.421 1.00 118.67 645 ASN A C 1
ATOM 656 O O . ASN A 1 89 ? 53.763 -19.787 67.293 1.00 117.75 645 ASN A O 1
ATOM 661 N N . LYS A 1 90 ? 52.834 -18.515 68.908 1.00 112.27 646 LYS A N 1
ATOM 662 C CA . LYS A 1 90 ? 51.634 -18.161 68.145 1.00 105.69 646 LYS A CA 1
ATOM 663 C C . LYS A 1 90 ? 50.911 -19.396 67.604 1.00 102.39 646 LYS A C 1
ATOM 664 O O . LYS A 1 90 ? 51.227 -19.885 66.517 1.00 104.37 646 LYS A O 1
ATOM 666 N N . THR A 1 91 ? 49.949 -19.907 68.369 1.00 98.25 647 THR A N 1
ATOM 667 C CA . THR A 1 91 ? 49.140 -21.042 67.916 1.00 96.61 647 THR A CA 1
ATOM 668 C C . THR A 1 91 ? 48.157 -20.585 66.836 1.00 92.59 647 THR A C 1
ATOM 669 O O . THR A 1 91 ? 47.843 -19.399 66.739 1.00 94.99 647 THR A O 1
ATOM 673 N N . MET A 1 92 ? 47.680 -21.522 66.020 1.00 87.43 648 MET A N 1
ATOM 674 C CA . MET A 1 92 ? 46.744 -21.188 64.940 1.00 83.55 648 MET A CA 1
ATOM 675 C C . MET A 1 92 ? 45.484 -20.496 65.458 1.00 78.84 648 MET A C 1
ATOM 676 O O . MET A 1 92 ? 45.031 -19.517 64.876 1.00 76.95 648 MET A O 1
ATOM 681 N N . ILE A 1 93 ? 44.925 -20.997 66.552 1.00 76.76 649 ILE A N 1
ATOM 682 C CA . ILE A 1 93 ? 43.731 -20.387 67.142 1.00 77.40 649 ILE A CA 1
ATOM 683 C C . ILE A 1 93 ? 44.021 -18.985 67.711 1.00 78.68 649 ILE A C 1
ATOM 684 O O . ILE A 1 93 ? 43.126 -18.132 67.755 1.00 81.63 649 ILE A O 1
ATOM 689 N N . GLU A 1 94 ? 45.262 -18.745 68.135 1.00 77.50 650 GLU A N 1
ATOM 690 C CA . GLU A 1 94 ? 45.685 -17.396 68.526 1.00 80.29 650 GLU A CA 1
ATOM 691 C C . GLU A 1 94 ? 45.713 -16.479 67.307 1.00 76.86 650 GLU A C 1
ATOM 692 O O . GLU A 1 94 ? 45.102 -15.410 67.310 1.00 77.10 650 GLU A O 1
ATOM 698 N N . LEU A 1 95 ? 46.413 -16.923 66.265 1.00 72.70 651 LEU A N 1
ATOM 699 C CA . LEU A 1 95 ? 46.495 -16.208 64.988 1.00 70.11 651 LEU A CA 1
ATOM 700 C C . LEU A 1 95 ? 45.154 -15.857 64.345 1.00 70.01 651 LEU A C 1
ATOM 701 O O . LEU A 1 95 ? 45.095 -14.946 63.533 1.00 70.13 651 LEU A O 1
ATOM 706 N N . SER A 1 96 ? 44.095 -16.589 64.674 1.00 73.36 652 SER A N 1
ATOM 707 C CA . SER A 1 96 ? 42.776 -16.351 64.088 1.00 77.92 652 SER A CA 1
ATOM 708 C C . SER A 1 96 ? 41.844 -15.533 64.995 1.00 79.50 652 SER A C 1
ATOM 709 O O . SER A 1 96 ? 40.686 -15.293 64.635 1.00 77.81 652 SER A O 1
ATOM 712 N N . ASP A 1 97 ? 42.344 -15.099 66.153 1.00 79.87 653 ASP A N 1
ATOM 713 C CA . ASP A 1 97 ? 41.513 -14.442 67.165 1.00 83.70 653 ASP A CA 1
ATOM 714 C C . ASP A 1 97 ? 40.300 -15.311 67.493 1.00 84.19 653 ASP A C 1
ATOM 715 O O . ASP A 1 97 ? 39.159 -14.861 67.417 1.00 82.82 653 ASP A O 1
ATOM 720 N N . ASN A 1 98 ? 40.571 -16.569 67.841 1.00 85.90 654 ASN A N 1
ATOM 721 C CA . ASN A 1 98 ? 39.536 -17.546 68.206 1.00 88.76 654 ASN A CA 1
ATOM 722 C C . ASN A 1 98 ? 38.453 -17.785 67.149 1.00 89.55 654 ASN A C 1
ATOM 723 O O . ASN A 1 98 ? 37.399 -18.343 67.462 1.00 93.56 654 ASN A O 1
ATOM 728 N N . GLU A 1 99 ? 38.710 -17.395 65.902 1.00 86.19 655 GLU A N 1
ATOM 729 C CA . GLU A 1 99 ? 37.708 -17.538 64.859 1.00 82.52 655 GLU A CA 1
ATOM 730 C C . GLU A 1 99 ? 37.777 -18.952 64.295 1.00 74.43 655 GLU A C 1
ATOM 731 O O . GLU A 1 99 ? 38.839 -19.419 63.886 1.00 69.03 655 GLU A O 1
ATOM 737 N N . ASN A 1 100 ? 36.637 -19.630 64.309 1.00 69.54 656 ASN A N 1
ATOM 738 C CA . ASN A 1 100 ? 36.509 -20.962 63.748 1.00 68.61 656 ASN A CA 1
ATOM 739 C C . ASN A 1 100 ? 35.175 -21.054 63.002 1.00 66.40 656 ASN A C 1
ATOM 740 O O . ASN A 1 100 ? 34.119 -20.853 63.595 1.00 67.70 656 ASN A O 1
ATOM 745 N N . PRO A 1 101 ? 35.211 -21.322 61.691 1.00 64.61 657 PRO A N 1
ATOM 746 C CA . PRO A 1 101 ? 36.373 -21.521 60.822 1.00 63.72 657 PRO A CA 1
ATOM 747 C C . PRO A 1 101 ? 37.181 -20.246 60.600 1.00 60.10 657 PRO A C 1
ATOM 748 O O . PRO A 1 101 ? 36.752 -19.164 60.987 1.00 61.19 657 PRO A O 1
ATOM 752 N N . TRP A 1 102 ? 38.339 -20.391 59.971 1.00 57.84 658 TRP A N 1
ATOM 753 C CA . TRP A 1 102 ? 39.229 -19.272 59.679 1.00 57.28 658 TRP A CA 1
ATOM 754 C C . TRP A 1 102 ? 39.568 -19.303 58.200 1.00 57.93 658 TRP A C 1
ATOM 755 O O . TRP A 1 102 ? 40.211 -20.243 57.738 1.00 65.04 658 TRP A O 1
ATOM 766 N N . THR A 1 103 ? 39.138 -18.294 57.449 1.00 54.66 659 THR A N 1
ATOM 767 C CA . THR A 1 103 ? 39.336 -18.308 56.002 1.00 53.01 659 THR A CA 1
ATOM 768 C C . THR A 1 103 ? 40.583 -17.533 55.627 1.00 49.99 659 THR A C 1
ATOM 769 O O . THR A 1 103 ? 40.853 -16.507 56.212 1.00 52.53 659 THR A O 1
ATOM 773 N N . ILE A 1 104 ? 41.337 -18.035 54.654 1.00 49.33 660 ILE A N 1
ATOM 774 C CA . ILE A 1 104 ? 42.633 -17.465 54.291 1.00 49.95 660 ILE A CA 1
ATOM 775 C C . ILE A 1 104 ? 42.843 -17.460 52.775 1.00 51.52 660 ILE A C 1
ATOM 776 O O . ILE A 1 104 ? 42.807 -18.508 52.130 1.00 52.79 660 ILE A O 1
ATOM 781 N N . PHE A 1 105 ? 43.069 -16.277 52.213 1.00 52.22 661 PHE A N 1
ATOM 782 C CA . PHE A 1 105 ? 43.426 -16.158 50.807 1.00 53.13 661 PHE A CA 1
ATOM 783 C C . PHE A 1 105 ? 44.858 -16.618 50.628 1.00 54.04 661 PHE A C 1
ATOM 784 O O . PHE A 1 105 ? 45.752 -16.204 51.366 1.00 53.97 661 PHE A O 1
ATOM 792 N N . LEU A 1 106 ? 45.056 -17.471 49.632 1.00 54.19 662 LEU A N 1
ATOM 793 C CA . LEU A 1 106 ? 46.326 -18.122 49.395 1.00 55.68 662 LEU A CA 1
ATOM 794 C C . LEU A 1 106 ? 46.849 -17.638 48.054 1.00 55.99 662 LEU A C 1
ATOM 795 O O . LEU A 1 106 ? 46.182 -17.780 47.030 1.00 58.48 662 LEU A O 1
ATOM 800 N N . GLU A 1 107 ? 48.040 -17.056 48.069 1.00 56.99 663 GLU A N 1
ATOM 801 C CA . GLU A 1 107 ? 48.644 -16.506 46.871 1.00 58.41 663 GLU A CA 1
ATOM 802 C C . GLU A 1 107 ? 49.755 -17.435 46.404 1.00 63.01 663 GLU A C 1
ATOM 803 O O . GLU A 1 107 ? 50.678 -17.706 47.160 1.00 67.60 663 GLU A O 1
ATOM 809 N N . THR A 1 108 ? 49.660 -17.932 45.172 1.00 67.40 664 THR A N 1
ATOM 810 C CA . THR A 1 108 ? 50.693 -18.804 44.600 1.00 71.45 664 THR A CA 1
ATOM 811 C C . THR A 1 108 ? 51.407 -18.000 43.519 1.00 77.14 664 THR A C 1
ATOM 812 O O . THR A 1 108 ? 51.493 -16.783 43.643 1.00 79.41 664 THR A O 1
ATOM 816 N N . VAL A 1 109 ? 51.900 -18.646 42.460 1.00 83.51 665 VAL A N 1
ATOM 817 C CA . VAL A 1 109 ? 52.659 -17.919 41.439 1.00 90.65 665 VAL A CA 1
ATOM 818 C C . VAL A 1 109 ? 52.353 -18.321 39.978 1.00 102.78 665 VAL A C 1
ATOM 819 O O . VAL A 1 109 ? 51.581 -17.622 39.319 1.00 111.29 665 VAL A O 1
ATOM 823 N N . ASP A 1 110 ? 52.917 -19.421 39.468 1.00 112.74 666 ASP A N 1
ATOM 824 C CA . ASP A 1 110 ? 52.887 -19.684 38.006 1.00 117.04 666 ASP A CA 1
ATOM 825 C C . ASP A 1 110 ? 51.474 -20.012 37.486 1.00 118.07 666 ASP A C 1
ATOM 826 O O . ASP A 1 110 ? 50.788 -19.114 36.993 1.00 111.27 666 ASP A O 1
ATOM 831 N N . PRO A 1 111 ? 51.026 -21.281 37.600 1.00 125.09 667 PRO A N 1
ATOM 832 C CA . PRO A 1 111 ? 49.756 -21.600 36.971 1.00 126.51 667 PRO A CA 1
ATOM 833 C C . PRO A 1 111 ? 48.582 -21.396 37.929 1.00 128.35 667 PRO A C 1
ATOM 834 O O . PRO A 1 111 ? 48.786 -21.232 39.135 1.00 125.51 667 PRO A O 1
ATOM 838 N N . THR A 1 119 ? 59.653 -16.841 40.830 1.00 105.15 675 THR A N 1
ATOM 839 C CA . THR A 1 119 ? 59.115 -17.037 42.175 1.00 108.09 675 THR A CA 1
ATOM 840 C C . THR A 1 119 ? 58.327 -15.816 42.659 1.00 105.01 675 THR A C 1
ATOM 841 O O . THR A 1 119 ? 58.284 -14.780 41.990 1.00 105.59 675 THR A O 1
ATOM 845 N N . LEU A 1 120 ? 57.720 -15.955 43.836 1.00 99.19 676 LEU A N 1
ATOM 846 C CA . LEU A 1 120 ? 56.864 -14.922 44.410 1.00 91.11 676 LEU A CA 1
ATOM 847 C C . LEU A 1 120 ? 57.716 -13.749 44.890 1.00 84.80 676 LEU A C 1
ATOM 848 O O . LEU A 1 120 ? 58.746 -13.960 45.522 1.00 83.29 676 LEU A O 1
ATOM 853 N N . PRO A 1 121 ? 57.286 -12.509 44.603 1.00 82.89 677 PRO A N 1
ATOM 854 C CA . PRO A 1 121 ? 58.147 -11.365 44.854 1.00 84.11 677 PRO A CA 1
ATOM 855 C C . PRO A 1 121 ? 58.105 -10.888 46.304 1.00 84.44 677 PRO A C 1
ATOM 856 O O . PRO A 1 121 ? 57.049 -10.930 46.935 1.00 89.17 677 PRO A O 1
ATOM 860 N N . LYS A 1 122 ? 59.244 -10.425 46.815 1.00 86.21 678 LYS A N 1
ATOM 861 C CA . LYS A 1 122 ? 59.353 -10.006 48.218 1.00 83.71 678 LYS A CA 1
ATOM 862 C C . LYS A 1 122 ? 58.497 -8.774 48.486 1.00 75.80 678 LYS A C 1
ATOM 863 O O . LYS A 1 122 ? 58.294 -7.938 47.602 1.00 71.76 678 LYS A O 1
ATOM 865 N N . PHE A 1 123 ? 58.014 -8.681 49.721 1.00 69.42 679 PHE A N 1
ATOM 866 C CA . PHE A 1 123 ? 57.018 -7.691 50.124 1.00 66.19 679 PHE A CA 1
ATOM 867 C C . PHE A 1 123 ? 57.426 -7.138 51.477 1.00 63.20 679 PHE A C 1
ATOM 868 O O . PHE A 1 123 ? 57.565 -7.891 52.437 1.00 64.11 679 PHE A O 1
ATOM 876 N N . ASP A 1 124 ? 57.647 -5.831 51.545 1.00 61.32 680 ASP A N 1
ATOM 877 C CA . ASP A 1 124 ? 58.056 -5.197 52.787 1.00 64.18 680 ASP A CA 1
ATOM 878 C C . ASP A 1 124 ? 56.819 -4.856 53.591 1.00 63.81 680 ASP A C 1
ATOM 879 O O . ASP A 1 124 ? 56.147 -3.871 53.309 1.00 65.45 680 ASP A O 1
ATOM 884 N N . LYS A 1 125 ? 56.533 -5.672 54.602 1.00 65.23 681 LYS A N 1
ATOM 885 C CA . LYS A 1 125 ? 55.396 -5.457 55.498 1.00 67.49 681 LYS A CA 1
ATOM 886 C C . LYS A 1 125 ? 55.125 -3.971 55.806 1.00 71.44 681 LYS A C 1
ATOM 887 O O . LYS A 1 125 ? 53.966 -3.554 55.879 1.00 74.59 681 LYS A O 1
ATOM 889 N N . ASP A 1 126 ? 56.185 -3.176 55.963 1.00 74.01 682 ASP A N 1
ATOM 890 C CA . ASP A 1 126 ? 56.054 -1.778 56.386 1.00 76.93 682 ASP A CA 1
ATOM 891 C C . ASP A 1 126 ? 55.889 -0.762 55.257 1.00 74.02 682 ASP A C 1
ATOM 892 O O . ASP A 1 126 ? 55.172 0.226 55.428 1.00 72.23 682 ASP A O 1
ATOM 897 N N . HIS A 1 127 ? 56.547 -0.990 54.122 1.00 72.86 683 HIS A N 1
ATOM 898 C CA . HIS A 1 127 ? 56.627 0.026 53.060 1.00 73.27 683 HIS A CA 1
ATOM 899 C C . HIS A 1 127 ? 55.892 -0.286 51.754 1.00 69.14 683 HIS A C 1
ATOM 900 O O . HIS A 1 127 ? 55.743 0.591 50.902 1.00 66.54 683 HIS A O 1
ATOM 907 N N . ASP A 1 128 ? 55.438 -1.524 51.593 1.00 67.37 684 ASP A N 1
ATOM 908 C CA . ASP A 1 128 ? 54.710 -1.924 50.398 1.00 65.66 684 ASP A CA 1
ATOM 909 C C . ASP A 1 128 ? 53.259 -2.210 50.721 1.00 61.15 684 ASP A C 1
ATOM 910 O O . ASP A 1 128 ? 52.921 -2.521 51.859 1.00 60.43 684 ASP A O 1
ATOM 915 N N . VAL A 1 129 ? 52.412 -2.112 49.702 1.00 57.12 685 VAL A N 1
ATOM 916 C CA . VAL A 1 129 ? 51.001 -2.425 49.834 1.00 55.73 685 VAL A CA 1
ATOM 917 C C . VAL A 1 129 ? 50.565 -3.345 48.696 1.00 56.11 685 VAL A C 1
ATOM 918 O O . VAL A 1 129 ? 51.061 -3.251 47.576 1.00 54.90 685 VAL A O 1
ATOM 922 N N . MET A 1 130 ? 49.649 -4.253 49.001 1.00 57.82 686 MET A N 1
ATOM 923 C CA . MET A 1 130 ? 49.034 -5.085 47.986 1.00 59.45 686 MET A CA 1
ATOM 924 C C . MET A 1 130 ? 47.646 -4.539 47.711 1.00 57.10 686 MET A C 1
ATOM 925 O O . MET A 1 130 ? 46.840 -4.383 48.629 1.00 57.69 686 MET A O 1
ATOM 930 N N . LEU A 1 131 ? 47.372 -4.263 46.444 1.00 53.26 687 LEU A N 1
ATOM 931 C CA . LEU A 1 131 ? 46.103 -3.696 46.040 1.00 50.75 687 LEU A CA 1
ATOM 932 C C . LEU A 1 131 ? 45.467 -4.589 44.996 1.00 49.51 687 LEU A C 1
ATOM 933 O O . LEU A 1 131 ? 46.160 -5.283 44.262 1.00 50.22 687 LEU A O 1
ATOM 938 N N . PHE A 1 132 ? 44.143 -4.574 44.942 1.00 48.91 688 PHE A N 1
ATOM 939 C CA . PHE A 1 132 ? 43.405 -5.380 43.992 1.00 49.87 688 PHE A CA 1
ATOM 940 C C . PHE A 1 132 ? 42.835 -4.499 42.912 1.00 50.74 688 PHE A C 1
ATOM 941 O O . PHE A 1 132 ? 42.472 -3.350 43.168 1.00 50.79 688 PHE A O 1
ATOM 949 N N . LEU A 1 133 ? 42.741 -5.058 41.710 1.00 51.69 689 LEU A N 1
ATOM 950 C CA . LEU A 1 133 ? 42.343 -4.306 40.535 1.00 52.35 689 LEU A CA 1
ATOM 951 C C . LEU A 1 133 ? 41.106 -4.901 39.894 1.00 54.27 689 LEU A C 1
ATOM 952 O O . LEU A 1 133 ? 41.136 -6.026 39.411 1.00 60.84 689 LEU A O 1
ATOM 957 N N . LYS A 1 134 ? 40.018 -4.143 39.901 1.00 55.25 690 LYS A N 1
ATOM 958 C CA . LYS A 1 134 ? 38.837 -4.469 39.116 1.00 56.36 690 LYS A CA 1
ATOM 959 C C . LYS A 1 134 ? 38.697 -3.492 37.946 1.00 59.66 690 LYS A C 1
ATOM 960 O O . LYS A 1 134 ? 39.123 -2.334 38.030 1.00 59.68 690 LYS A O 1
ATOM 966 N N . MET A 1 135 ? 38.110 -3.965 36.850 1.00 60.61 691 MET A N 1
ATOM 967 C CA . MET A 1 135 ? 37.747 -3.091 35.748 1.00 59.44 691 MET A CA 1
ATOM 968 C C . MET A 1 135 ? 36.253 -3.166 35.547 1.00 58.62 691 MET A C 1
ATOM 969 O O . MET A 1 135 ? 35.695 -4.249 35.452 1.00 55.28 691 MET A O 1
ATOM 974 N N . TYR A 1 136 ? 35.615 -2.004 35.489 1.00 62.78 692 TYR A N 1
ATOM 975 C CA . TYR A 1 136 ? 34.200 -1.921 35.173 1.00 66.28 692 TYR A CA 1
ATOM 976 C C . TYR A 1 136 ? 34.037 -1.691 33.672 1.00 69.48 692 TYR A C 1
ATOM 977 O O . TYR A 1 136 ? 34.700 -0.832 33.086 1.00 71.44 692 TYR A O 1
ATOM 986 N N . ASP A 1 137 ? 33.173 -2.482 33.049 1.00 70.78 693 ASP A N 1
ATOM 987 C CA . ASP A 1 137 ? 32.841 -2.292 31.650 1.00 74.00 693 ASP A CA 1
ATOM 988 C C . ASP A 1 137 ? 31.436 -1.735 31.610 1.00 74.59 693 ASP A C 1
ATOM 989 O O . ASP A 1 137 ? 30.470 -2.477 31.796 1.00 76.16 693 ASP A O 1
ATOM 994 N N . PRO A 1 138 ? 31.310 -0.418 31.389 1.00 74.58 694 PRO A N 1
ATOM 995 C CA . PRO A 1 138 ? 29.977 0.185 31.411 1.00 73.92 694 PRO A CA 1
ATOM 996 C C . PRO A 1 138 ? 29.060 -0.297 30.287 1.00 74.12 694 PRO A C 1
ATOM 997 O O . PRO A 1 138 ? 27.848 -0.335 30.480 1.00 73.25 694 PRO A O 1
ATOM 1001 N N . LYS A 1 139 ? 29.623 -0.677 29.139 1.00 76.19 695 LYS A N 1
ATOM 1002 C CA . LYS A 1 139 ? 28.824 -1.263 28.057 1.00 78.10 695 LYS A CA 1
ATOM 1003 C C . LYS A 1 139 ? 28.054 -2.483 28.569 1.00 79.26 695 LYS A C 1
ATOM 1004 O O . LYS A 1 139 ? 26.823 -2.464 28.636 1.00 82.17 695 LYS A O 1
ATOM 1006 N N . THR A 1 140 ? 28.785 -3.521 28.970 1.00 78.87 696 THR A N 1
ATOM 1007 C CA . THR A 1 140 ? 28.177 -4.747 29.495 1.00 77.36 696 THR A CA 1
ATOM 1008 C C . THR A 1 140 ? 27.712 -4.641 30.954 1.00 79.75 696 THR A C 1
ATOM 1009 O O . THR A 1 140 ? 27.029 -5.540 31.441 1.00 79.53 696 THR A O 1
ATOM 1013 N N . ARG A 1 141 ? 28.089 -3.560 31.642 1.00 82.26 697 ARG A N 1
ATOM 1014 C CA . ARG A 1 141 ? 27.745 -3.342 33.055 1.00 84.05 697 ARG A CA 1
ATOM 1015 C C . ARG A 1 141 ? 28.243 -4.491 33.919 1.00 77.69 697 ARG A C 1
ATOM 1016 O O . ARG A 1 141 ? 27.496 -5.094 34.681 1.00 75.45 697 ARG A O 1
ATOM 1024 N N . SER A 1 142 ? 29.529 -4.780 33.786 1.00 74.32 698 SER A N 1
ATOM 1025 C CA . SER A 1 142 ? 30.128 -5.938 34.419 1.00 70.35 698 SER A CA 1
ATOM 1026 C C . SER A 1 142 ? 31.540 -5.620 34.898 1.00 66.17 698 SER A C 1
ATOM 1027 O O . SER A 1 142 ? 32.257 -4.821 34.292 1.00 62.48 698 SER A O 1
ATOM 1030 N N . LEU A 1 143 ? 31.919 -6.250 36.003 1.00 62.40 699 LEU A N 1
ATOM 1031 C CA . LEU A 1 143 ? 33.238 -6.089 36.573 1.00 61.05 699 LEU A CA 1
ATOM 1032 C C . LEU A 1 143 ? 34.132 -7.206 36.077 1.00 61.42 699 LEU A C 1
ATOM 1033 O O . LEU A 1 143 ? 33.664 -8.325 35.880 1.00 61.73 699 LEU A O 1
ATOM 1038 N N . ASN A 1 144 ? 35.412 -6.894 35.873 1.00 62.94 700 ASN A N 1
ATOM 1039 C CA . ASN A 1 144 ? 36.408 -7.869 35.409 1.00 63.79 700 ASN A CA 1
ATOM 1040 C C . ASN A 1 144 ? 37.654 -7.882 36.285 1.00 62.31 700 ASN A C 1
ATOM 1041 O O . ASN A 1 144 ? 38.443 -6.941 36.256 1.00 64.48 700 ASN A O 1
ATOM 1046 N N . TYR A 1 145 ? 37.839 -8.955 37.046 1.00 59.95 701 TYR A N 1
ATOM 1047 C CA . TYR A 1 145 ? 39.000 -9.074 37.919 1.00 56.83 701 TYR A CA 1
ATOM 1048 C C . TYR A 1 145 ? 40.284 -8.905 37.104 1.00 53.52 701 TYR A C 1
ATOM 1049 O O . TYR A 1 145 ? 40.450 -9.539 36.071 1.00 52.39 701 TYR A O 1
ATOM 1058 N N . CYS A 1 146 ? 41.162 -8.019 37.560 1.00 51.90 702 CYS A N 1
ATOM 1059 C CA . CYS A 1 146 ? 42.441 -7.771 36.905 1.00 51.79 702 CYS A CA 1
ATOM 1060 C C . CYS A 1 146 ? 43.586 -7.983 37.882 1.00 52.33 702 CYS A C 1
ATOM 1061 O O . CYS A 1 146 ? 44.640 -7.345 37.772 1.00 52.39 702 CYS A O 1
ATOM 1064 N N . GLY A 1 147 ? 43.375 -8.869 38.850 1.00 51.50 703 GLY A N 1
ATOM 1065 C CA . GLY A 1 147 ? 44.463 -9.344 39.684 1.00 53.02 703 GLY A CA 1
ATOM 1066 C C . GLY A 1 147 ? 44.866 -8.406 40.793 1.00 53.45 703 GLY A C 1
ATOM 1067 O O . GLY A 1 147 ? 44.109 -7.520 41.176 1.00 56.23 703 GLY A O 1
ATOM 1068 N N . HIS A 1 148 ? 46.073 -8.620 41.303 1.00 54.19 704 HIS A N 1
ATOM 1069 C CA . HIS A 1 148 ? 46.595 -7.874 42.433 1.00 57.05 704 HIS A CA 1
ATOM 1070 C C . HIS A 1 148 ? 48.023 -7.437 42.146 1.00 55.30 704 HIS A C 1
ATOM 1071 O O . HIS A 1 148 ? 48.754 -8.132 41.452 1.00 56.23 704 HIS A O 1
ATOM 1078 N N . ILE A 1 149 ? 48.420 -6.290 42.682 1.00 54.36 705 ILE A N 1
ATOM 1079 C CA . ILE A 1 149 ? 49.764 -5.784 42.452 1.00 57.65 705 ILE A CA 1
ATOM 1080 C C . ILE A 1 149 ? 50.428 -5.371 43.743 1.00 59.88 705 ILE A C 1
ATOM 1081 O O . ILE A 1 149 ? 49.770 -4.866 44.652 1.00 64.31 705 ILE A O 1
ATOM 1086 N N . TYR A 1 150 ? 51.736 -5.597 43.813 1.00 59.92 706 TYR A N 1
ATOM 1087 C CA . TYR A 1 150 ? 52.549 -5.085 44.898 1.00 59.00 706 TYR A CA 1
ATOM 1088 C C . TYR A 1 150 ? 53.124 -3.767 44.431 1.00 56.10 706 TYR A C 1
ATOM 1089 O O . TYR A 1 150 ? 53.674 -3.681 43.344 1.00 55.28 706 TYR A O 1
ATOM 1098 N N . THR A 1 151 ? 52.991 -2.735 45.244 1.00 56.94 707 THR A N 1
ATOM 1099 C CA . THR A 1 151 ? 53.603 -1.458 44.922 1.00 59.18 707 THR A CA 1
ATOM 1100 C C . THR A 1 151 ? 54.019 -0.738 46.196 1.00 58.87 707 THR A C 1
ATOM 1101 O O . THR A 1 151 ? 53.404 -0.935 47.247 1.00 56.38 707 THR A O 1
ATOM 1105 N N . PRO A 1 152 ? 55.080 0.084 46.111 1.00 59.17 708 PRO A N 1
ATOM 1106 C CA . PRO A 1 152 ? 55.443 0.940 47.237 1.00 60.09 708 PRO A CA 1
ATOM 1107 C C . PRO A 1 152 ? 54.306 1.887 47.581 1.00 61.12 708 PRO A C 1
ATOM 1108 O O . PRO A 1 152 ? 53.510 2.222 46.709 1.00 63.42 708 PRO A O 1
ATOM 1112 N N . ILE A 1 153 ? 54.217 2.302 48.837 1.00 60.55 709 ILE A N 1
ATOM 1113 C CA . ILE A 1 153 ? 53.185 3.253 49.234 1.00 61.62 709 ILE A CA 1
ATOM 1114 C C . ILE A 1 153 ? 53.523 4.618 48.631 1.00 65.42 709 ILE A C 1
ATOM 1115 O O . ILE A 1 153 ? 52.641 5.328 48.139 1.00 62.15 709 ILE A O 1
ATOM 1120 N N . SER A 1 154 ? 54.814 4.957 48.665 1.00 69.93 710 SER A N 1
ATOM 1121 C CA . SER A 1 154 ? 55.339 6.217 48.125 1.00 69.69 710 SER A CA 1
ATOM 1122 C C . SER A 1 154 ? 54.965 6.416 46.668 1.00 69.18 710 SER A C 1
ATOM 1123 O O . SER A 1 154 ? 54.819 7.545 46.210 1.00 73.88 710 SER A O 1
ATOM 1126 N N . CYS A 1 155 ? 54.849 5.307 45.947 1.00 68.29 711 CYS A N 1
ATOM 1127 C CA . CYS A 1 155 ? 54.390 5.286 44.560 1.00 69.69 711 CYS A CA 1
ATOM 1128 C C . CYS A 1 155 ? 53.159 6.168 44.321 1.00 66.65 711 CYS A C 1
ATOM 1129 O O . CYS A 1 155 ? 52.279 6.263 45.179 1.00 67.36 711 CYS A O 1
ATOM 1132 N N . LYS A 1 156 ? 53.109 6.815 43.158 1.00 64.16 712 LYS A N 1
ATOM 1133 C CA . LYS A 1 156 ? 51.991 7.696 42.806 1.00 63.71 712 LYS A CA 1
ATOM 1134 C C . LYS A 1 156 ? 50.956 6.936 41.978 1.00 62.95 712 LYS A C 1
ATOM 1135 O O . LYS A 1 156 ? 51.308 6.038 41.219 1.00 63.95 712 LYS A O 1
ATOM 1137 N N . ILE A 1 157 ? 49.685 7.299 42.128 1.00 62.72 713 ILE A N 1
ATOM 1138 C CA . ILE A 1 157 ? 48.601 6.701 41.340 1.00 65.17 713 ILE A CA 1
ATOM 1139 C C . ILE A 1 157 ? 48.886 6.725 39.838 1.00 70.80 713 ILE A C 1
ATOM 1140 O O . ILE A 1 157 ? 48.656 5.734 39.140 1.00 71.46 713 ILE A O 1
ATOM 1145 N N . ARG A 1 158 ? 49.373 7.865 39.351 1.00 76.48 714 ARG A N 1
ATOM 1146 C CA . ARG A 1 158 ? 49.784 8.027 37.952 1.00 79.36 714 ARG A CA 1
ATOM 1147 C C . ARG A 1 158 ? 50.540 6.793 37.440 1.00 78.60 714 ARG A C 1
ATOM 1148 O O . ARG A 1 158 ? 50.258 6.294 36.349 1.00 77.62 714 ARG A O 1
ATOM 1156 N N . ASP A 1 159 ? 51.467 6.287 38.254 1.00 77.41 715 ASP A N 1
ATOM 1157 C CA . ASP A 1 159 ? 52.390 5.219 37.841 1.00 79.09 715 ASP A CA 1
ATOM 1158 C C . ASP A 1 159 ? 51.785 3.809 37.808 1.00 75.55 715 ASP A C 1
ATOM 1159 O O . ASP A 1 159 ? 52.463 2.858 37.414 1.00 74.53 715 ASP A O 1
ATOM 1164 N N . LEU A 1 160 ? 50.535 3.669 38.244 1.00 74.25 716 LEU A N 1
ATOM 1165 C CA . LEU A 1 160 ? 49.822 2.387 38.192 1.00 74.30 716 LEU A CA 1
ATOM 1166 C C . LEU A 1 160 ? 48.889 2.282 36.970 1.00 74.53 716 LEU A C 1
ATOM 1167 O O . LEU A 1 160 ? 48.403 1.194 36.642 1.00 77.51 716 LEU A O 1
ATOM 1172 N N . LEU A 1 161 ? 48.653 3.405 36.296 1.00 72.00 717 LEU A N 1
ATOM 1173 C CA . LEU A 1 161 ? 47.744 3.450 35.144 1.00 68.63 717 LEU A CA 1
ATOM 1174 C C . LEU A 1 161 ? 48.168 2.541 33.981 1.00 65.45 717 LEU A C 1
ATOM 1175 O O . LEU A 1 161 ? 47.310 1.904 33.357 1.00 60.73 717 LEU A O 1
ATOM 1180 N N . PRO A 1 162 ? 49.485 2.478 33.686 1.00 63.03 718 PRO A N 1
ATOM 1181 C CA . PRO A 1 162 ? 49.954 1.575 32.635 1.00 63.78 718 PRO A CA 1
ATOM 1182 C C . PRO A 1 162 ? 49.589 0.129 32.928 1.00 65.89 718 PRO A C 1
ATOM 1183 O O . PRO A 1 162 ? 49.150 -0.592 32.031 1.00 71.79 718 PRO A O 1
ATOM 1187 N N . VAL A 1 163 ? 49.751 -0.272 34.185 1.00 63.13 719 VAL A N 1
ATOM 1188 C CA . VAL A 1 163 ? 49.461 -1.636 34.602 1.00 60.97 719 VAL A CA 1
ATOM 1189 C C . VAL A 1 163 ? 47.965 -1.927 34.480 1.00 60.41 719 VAL A C 1
ATOM 1190 O O . VAL A 1 163 ? 47.579 -2.994 33.998 1.00 58.66 719 VAL A O 1
ATOM 1194 N N . MET A 1 164 ? 47.130 -0.976 34.898 1.00 59.95 720 MET A N 1
ATOM 1195 C CA . MET A 1 164 ? 45.676 -1.139 34.804 1.00 61.54 720 MET A CA 1
ATOM 1196 C C . MET A 1 164 ? 45.221 -1.352 33.364 1.00 60.81 720 MET A C 1
ATOM 1197 O O . MET A 1 164 ? 44.300 -2.127 33.119 1.00 60.91 720 MET A O 1
ATOM 1202 N N . CYS A 1 165 ? 45.862 -0.669 32.417 1.00 60.45 721 CYS A N 1
ATOM 1203 C CA . CYS A 1 165 ? 45.517 -0.820 31.000 1.00 60.09 721 CYS A CA 1
ATOM 1204 C C . CYS A 1 165 ? 45.890 -2.198 30.506 1.00 61.56 721 CYS A C 1
ATOM 1205 O O . CYS A 1 165 ? 45.068 -2.898 29.910 1.00 61.01 721 CYS A O 1
ATOM 1208 N N . ASP A 1 166 ? 47.143 -2.569 30.759 1.00 63.27 722 ASP A N 1
ATOM 1209 C CA . ASP A 1 166 ? 47.681 -3.867 30.368 1.00 64.68 722 ASP A CA 1
ATOM 1210 C C . ASP A 1 166 ? 46.715 -4.991 30.745 1.00 65.08 722 ASP A C 1
ATOM 1211 O O . ASP A 1 166 ? 46.224 -5.711 29.876 1.00 67.37 722 ASP A O 1
ATOM 1216 N N . ARG A 1 167 ? 46.403 -5.094 32.033 1.00 64.79 723 ARG A N 1
ATOM 1217 C CA . ARG A 1 167 ? 45.610 -6.208 32.557 1.00 64.36 723 ARG A CA 1
ATOM 1218 C C . ARG A 1 167 ? 44.168 -6.240 32.083 1.00 64.35 723 ARG A C 1
ATOM 1219 O O . ARG A 1 167 ? 43.560 -7.312 32.046 1.00 67.74 723 ARG A O 1
ATOM 1227 N N . ALA A 1 168 ? 43.622 -5.084 31.719 1.00 63.55 724 ALA A N 1
ATOM 1228 C CA . ALA A 1 168 ? 42.273 -5.024 31.146 1.00 65.70 724 ALA A CA 1
ATOM 1229 C C . ALA A 1 168 ? 42.289 -5.195 29.627 1.00 68.18 724 ALA A C 1
ATOM 1230 O O . ALA A 1 168 ? 41.234 -5.217 28.991 1.00 66.19 724 ALA A O 1
ATOM 1232 N N . GLY A 1 169 ? 43.486 -5.307 29.050 1.00 71.34 725 GLY A N 1
ATOM 1233 C CA . GLY A 1 169 ? 43.644 -5.474 27.610 1.00 72.82 725 GLY A CA 1
ATOM 1234 C C . GLY A 1 169 ? 43.382 -4.195 26.843 1.00 72.24 725 GLY A C 1
ATOM 1235 O O . GLY A 1 169 ? 42.788 -4.223 25.767 1.00 72.50 725 GLY A O 1
ATOM 1236 N N . PHE A 1 170 ? 43.820 -3.074 27.411 1.00 72.84 726 PHE A N 1
ATOM 1237 C CA . PHE A 1 170 ? 43.708 -1.764 26.772 1.00 71.84 726 PHE A CA 1
ATOM 1238 C C . PHE A 1 170 ? 45.040 -1.370 26.139 1.00 73.03 726 PHE A C 1
ATOM 1239 O O . PHE A 1 170 ? 46.076 -1.990 26.401 1.00 75.79 726 PHE A O 1
ATOM 1247 N N . ILE A 1 171 ? 45.005 -0.328 25.313 1.00 72.28 727 ILE A N 1
ATOM 1248 C CA . ILE A 1 171 ? 46.224 0.257 24.760 1.00 71.35 727 ILE A CA 1
ATOM 1249 C C . ILE A 1 171 ? 46.822 1.162 25.834 1.00 69.27 727 ILE A C 1
ATOM 1250 O O . ILE A 1 171 ? 46.115 1.620 26.727 1.00 68.44 727 ILE A O 1
ATOM 1255 N N . GLN A 1 172 ? 48.125 1.405 25.763 1.00 69.46 728 GLN A N 1
ATOM 1256 C CA . GLN A 1 172 ? 48.772 2.331 26.690 1.00 71.45 728 GLN A CA 1
ATOM 1257 C C . GLN A 1 172 ? 48.275 3.764 26.504 1.00 72.69 728 GLN A C 1
ATOM 1258 O O . GLN A 1 172 ? 47.743 4.128 25.456 1.00 71.64 728 GLN A O 1
ATOM 1264 N N . ASP A 1 173 ? 48.452 4.565 27.547 1.00 77.44 729 ASP A N 1
ATOM 1265 C CA . ASP A 1 173 ? 47.983 5.950 27.584 1.00 80.98 729 ASP A CA 1
ATOM 1266 C C . ASP A 1 173 ? 46.464 6.063 27.360 1.00 77.12 729 ASP A C 1
ATOM 1267 O O . ASP A 1 173 ? 45.962 7.105 26.934 1.00 77.91 729 ASP A O 1
ATOM 1272 N N . THR A 1 174 ? 45.738 4.990 27.661 1.00 72.50 730 THR A N 1
ATOM 1273 C CA . THR A 1 174 ? 44.284 5.011 27.629 1.00 71.27 730 THR A CA 1
ATOM 1274 C C . THR A 1 174 ? 43.796 5.772 28.852 1.00 73.02 730 THR A C 1
ATOM 1275 O O . THR A 1 174 ? 44.315 5.593 29.956 1.00 73.19 730 THR A O 1
ATOM 1279 N N . SER A 1 175 ? 42.805 6.629 28.652 1.00 73.73 731 SER A N 1
ATOM 1280 C CA . SER A 1 175 ? 42.299 7.447 29.735 1.00 75.20 731 SER A CA 1
ATOM 1281 C C . SER A 1 175 ? 41.473 6.578 30.664 1.00 75.67 731 SER A C 1
ATOM 1282 O O . SER A 1 175 ? 40.666 5.763 30.205 1.00 76.57 731 SER A O 1
ATOM 1285 N N . LEU A 1 176 ? 41.681 6.751 31.968 1.00 74.03 732 LEU A N 1
ATOM 1286 C CA . LEU A 1 176 ? 40.978 5.954 32.964 1.00 71.77 732 LEU A CA 1
ATOM 1287 C C . LEU A 1 176 ? 40.394 6.819 34.070 1.00 68.96 732 LEU A C 1
ATOM 1288 O O . LEU A 1 176 ? 41.039 7.751 34.545 1.00 63.66 732 LEU A O 1
ATOM 1293 N N . ILE A 1 177 ? 39.163 6.498 34.463 1.00 68.03 733 ILE A N 1
ATOM 1294 C CA . ILE A 1 177 ? 38.554 7.060 35.661 1.00 67.70 733 ILE A CA 1
ATOM 1295 C C . ILE A 1 177 ? 38.753 6.040 36.770 1.00 66.50 733 ILE A C 1
ATOM 1296 O O . ILE A 1 177 ? 38.431 4.868 36.599 1.00 67.55 733 ILE A O 1
ATOM 1301 N N . LEU A 1 178 ? 39.272 6.497 37.905 1.00 66.81 734 LEU A N 1
ATOM 1302 C CA . LEU A 1 178 ? 39.583 5.620 39.033 1.00 66.37 734 LEU A CA 1
ATOM 1303 C C . LEU A 1 178 ? 38.671 5.854 40.241 1.00 65.85 734 LEU A C 1
ATOM 1304 O O . LEU A 1 178 ? 38.339 6.993 40.578 1.00 67.47 734 LEU A O 1
ATOM 1309 N N . TYR A 1 179 ? 38.283 4.756 40.883 1.00 63.92 735 TYR A N 1
ATOM 1310 C CA . TYR A 1 179 ? 37.529 4.783 42.125 1.00 65.28 735 TYR A CA 1
ATOM 1311 C C . TYR A 1 179 ? 38.202 3.860 43.116 1.00 65.41 735 TYR A C 1
ATOM 1312 O O . TYR A 1 179 ? 38.979 3.002 42.714 1.00 66.46 735 TYR A O 1
ATOM 1321 N N . GLU A 1 180 ? 37.900 4.038 44.401 1.00 65.40 736 GLU A N 1
ATOM 1322 C CA . GLU A 1 180 ? 38.165 3.015 45.412 1.00 63.71 736 GLU A CA 1
ATOM 1323 C C . GLU A 1 180 ? 36.835 2.412 45.830 1.00 61.91 736 GLU A C 1
ATOM 1324 O O . GLU A 1 180 ? 35.969 3.122 46.341 1.00 60.60 736 GLU A O 1
ATOM 1330 N N . GLU A 1 181 ? 36.676 1.108 45.613 1.00 59.39 737 GLU A N 1
ATOM 1331 C CA . GLU A 1 181 ? 35.584 0.365 46.222 1.00 56.18 737 GLU A CA 1
ATOM 1332 C C . GLU A 1 181 ? 35.840 0.309 47.729 1.00 56.59 737 GLU A C 1
ATOM 1333 O O . GLU A 1 181 ? 36.588 -0.542 48.216 1.00 55.16 737 GLU A O 1
ATOM 1339 N N . VAL A 1 182 ? 35.232 1.244 48.456 1.00 56.36 738 VAL A N 1
ATOM 1340 C CA . VAL A 1 182 ? 35.412 1.346 49.901 1.00 55.20 738 VAL A CA 1
ATOM 1341 C C . VAL A 1 182 ? 34.599 0.288 50.619 1.00 53.28 738 VAL A C 1
ATOM 1342 O O . VAL A 1 182 ? 35.138 -0.459 51.431 1.00 55.12 738 VAL A O 1
ATOM 1346 N N . LYS A 1 183 ? 33.301 0.259 50.328 1.00 50.47 739 LYS A N 1
ATOM 1347 C CA . LYS A 1 183 ? 32.368 -0.687 50.933 1.00 50.77 739 LYS A CA 1
ATOM 1348 C C . LYS A 1 183 ? 31.086 -0.721 50.111 1.00 50.39 739 LYS A C 1
ATOM 1349 O O . LYS A 1 183 ? 30.881 0.128 49.252 1.00 51.40 739 LYS A O 1
ATOM 1355 N N . PRO A 1 184 ? 30.200 -1.684 50.382 1.00 50.76 740 PRO A N 1
ATOM 1356 C CA . PRO A 1 184 ? 28.949 -1.662 49.644 1.00 52.39 740 PRO A CA 1
ATOM 1357 C C . PRO A 1 184 ? 28.278 -0.292 49.707 1.00 55.53 740 PRO A C 1
ATOM 1358 O O . PRO A 1 184 ? 28.191 0.318 50.773 1.00 55.28 740 PRO A O 1
ATOM 1362 N N . ASN A 1 185 ? 27.826 0.173 48.548 1.00 59.93 741 ASN A N 1
ATOM 1363 C CA . ASN A 1 185 ? 27.187 1.478 48.391 1.00 60.98 741 ASN A CA 1
ATOM 1364 C C . ASN A 1 185 ? 28.088 2.663 48.665 1.00 59.68 741 ASN A C 1
ATOM 1365 O O . ASN A 1 185 ? 27.600 3.726 49.041 1.00 63.06 741 ASN A O 1
ATOM 1370 N N . LEU A 1 186 ? 29.392 2.490 48.468 1.00 58.10 742 LEU A N 1
ATOM 1371 C CA . LEU A 1 186 ? 30.333 3.587 48.624 1.00 58.23 742 LEU A CA 1
ATOM 1372 C C . LEU A 1 186 ? 31.559 3.357 47.750 1.00 58.60 742 LEU A C 1
ATOM 1373 O O . LEU A 1 186 ? 32.440 2.563 48.074 1.00 57.59 742 LEU A O 1
ATOM 1378 N N . THR A 1 187 ? 31.590 4.074 46.634 1.00 61.30 743 THR A N 1
ATOM 1379 C CA . THR A 1 187 ? 32.634 3.948 45.634 1.00 59.44 743 THR A CA 1
ATOM 1380 C C . THR A 1 187 ? 33.156 5.359 45.373 1.00 61.03 743 THR A C 1
ATOM 1381 O O . THR A 1 187 ? 32.495 6.155 44.716 1.00 61.77 743 THR A O 1
ATOM 1385 N N . GLU A 1 188 ? 34.323 5.676 45.923 1.00 63.61 744 GLU A N 1
ATOM 1386 C CA . GLU A 1 188 ? 34.832 7.045 45.915 1.00 65.70 744 GLU A CA 1
ATOM 1387 C C . GLU A 1 188 ? 35.769 7.282 44.741 1.00 65.38 744 GLU A C 1
ATOM 1388 O O . GLU A 1 188 ? 36.778 6.598 44.617 1.00 65.66 744 GLU A O 1
ATOM 1394 N N . ARG A 1 189 ? 35.446 8.258 43.893 1.00 67.44 745 ARG A N 1
ATOM 1395 C CA . ARG A 1 189 ? 36.316 8.614 42.775 1.00 68.16 745 ARG A CA 1
ATOM 1396 C C . ARG A 1 189 ? 37.602 9.181 43.327 1.00 65.09 745 ARG A C 1
ATOM 1397 O O . ARG A 1 189 ? 37.592 9.873 44.336 1.00 59.99 745 ARG A O 1
ATOM 1405 N N . ILE A 1 190 ? 38.703 8.861 42.659 1.00 70.45 746 ILE A N 1
ATOM 1406 C CA . ILE A 1 190 ? 40.022 9.392 42.983 1.00 75.81 746 ILE A CA 1
ATOM 1407 C C . ILE A 1 190 ? 40.265 10.603 42.077 1.00 80.41 746 ILE A C 1
ATOM 1408 O O . ILE A 1 190 ? 40.281 10.461 40.851 1.00 84.03 746 ILE A O 1
ATOM 1413 N N . GLN A 1 191 ? 40.438 11.786 42.678 1.00 82.89 747 GLN A N 1
ATOM 1414 C CA . GLN A 1 191 ? 40.527 13.040 41.915 1.00 85.19 747 GLN A CA 1
ATOM 1415 C C . GLN A 1 191 ? 41.937 13.350 41.430 1.00 85.74 747 GLN A C 1
ATOM 1416 O O . GLN A 1 191 ? 42.134 13.596 40.236 1.00 90.79 747 GLN A O 1
ATOM 1422 N N . ASP A 1 192 ? 42.904 13.357 42.350 1.00 82.16 748 ASP A N 1
ATOM 1423 C CA . ASP A 1 192 ? 44.294 13.695 42.016 1.00 80.05 748 ASP A CA 1
ATOM 1424 C C . ASP A 1 192 ? 45.155 12.438 41.853 1.00 76.68 748 ASP A C 1
ATOM 1425 O O . ASP A 1 192 ? 45.355 11.691 42.813 1.00 77.27 748 ASP A O 1
ATOM 1430 N N . TYR A 1 193 ? 45.664 12.216 40.639 1.00 70.30 749 TYR A N 1
ATOM 1431 C CA . TYR A 1 193 ? 46.503 11.049 40.350 1.00 66.79 749 TYR A CA 1
ATOM 1432 C C . TYR A 1 193 ? 47.976 11.287 40.656 1.00 70.37 749 TYR A C 1
ATOM 1433 O O . TYR A 1 193 ? 48.792 10.379 40.495 1.00 76.36 749 TYR A O 1
ATOM 1442 N N . ASP A 1 194 ? 48.331 12.493 41.079 1.00 71.71 750 ASP A N 1
ATOM 1443 C CA . ASP A 1 194 ? 49.734 12.823 41.292 1.00 74.36 750 ASP A CA 1
ATOM 1444 C C . ASP A 1 194 ? 50.087 12.853 42.775 1.00 74.35 750 ASP A C 1
ATOM 1445 O O . ASP A 1 194 ? 50.983 13.585 43.195 1.00 74.59 750 ASP A O 1
ATOM 1450 N N . VAL A 1 195 ? 49.393 12.030 43.557 1.00 74.12 751 VAL A N 1
ATOM 1451 C CA . VAL A 1 195 ? 49.680 11.890 44.981 1.00 76.30 751 VAL A CA 1
ATOM 1452 C C . VAL A 1 195 ? 50.057 10.444 45.307 1.00 76.42 751 VAL A C 1
ATOM 1453 O O . VAL A 1 195 ? 49.821 9.539 44.506 1.00 77.01 751 VAL A O 1
ATOM 1457 N N . SER A 1 196 ? 50.650 10.239 46.480 1.00 76.29 752 SER A N 1
ATOM 1458 C CA . SER A 1 196 ? 51.013 8.901 46.946 1.00 75.38 752 SER A CA 1
ATOM 1459 C C . SER A 1 196 ? 49.767 8.047 47.113 1.00 75.03 752 SER A C 1
ATOM 1460 O O . SER A 1 196 ? 48.647 8.560 47.080 1.00 77.91 752 SER A O 1
ATOM 1463 N N . LEU A 1 197 ? 49.959 6.745 47.297 1.00 72.68 753 LEU A N 1
ATOM 1464 C CA . LEU A 1 197 ? 48.832 5.841 47.502 1.00 70.17 753 LEU A CA 1
ATOM 1465 C C . LEU A 1 197 ? 48.132 6.147 48.814 1.00 67.18 753 LEU A C 1
ATOM 1466 O O . LEU A 1 197 ? 46.908 6.253 48.851 1.00 68.57 753 LEU A O 1
ATOM 1471 N N . ASP A 1 198 ? 48.911 6.311 49.879 1.00 65.21 754 ASP A N 1
ATOM 1472 C CA . ASP A 1 198 ? 48.358 6.604 51.203 1.00 66.31 754 ASP A CA 1
ATOM 1473 C C . ASP A 1 198 ? 47.549 7.900 51.246 1.00 65.47 754 ASP A C 1
ATOM 1474 O O . ASP A 1 198 ? 46.625 8.029 52.047 1.00 64.62 754 ASP A O 1
ATOM 1479 N N . LYS A 1 199 ? 47.905 8.857 50.393 1.00 66.82 755 LYS A N 1
ATOM 1480 C CA . LYS A 1 199 ? 47.122 10.084 50.241 1.00 67.80 755 LYS A CA 1
ATOM 1481 C C . LYS A 1 199 ? 45.845 9.834 49.438 1.00 65.73 755 LYS A C 1
ATOM 1482 O O . LYS A 1 199 ? 44.775 10.288 49.827 1.00 66.56 755 LYS A O 1
ATOM 1484 N N . ALA A 1 200 ? 45.965 9.097 48.334 1.00 66.40 756 ALA A N 1
ATOM 1485 C CA . ALA A 1 200 ? 44.850 8.883 47.396 1.00 67.58 756 ALA A CA 1
ATOM 1486 C C . ALA A 1 200 ? 43.668 8.098 47.975 1.00 65.66 756 ALA A C 1
ATOM 1487 O O . ALA A 1 200 ? 42.516 8.452 47.737 1.00 64.75 756 ALA A O 1
ATOM 1489 N N . LEU A 1 201 ? 43.959 7.036 48.723 1.00 65.53 757 LEU A N 1
ATOM 1490 C CA . LEU A 1 201 ? 42.917 6.179 49.310 1.00 66.28 757 LEU A CA 1
ATOM 1491 C C . LEU A 1 201 ? 42.534 6.580 50.750 1.00 64.79 757 LEU A C 1
ATOM 1492 O O . LEU A 1 201 ? 43.308 7.227 51.457 1.00 65.12 757 LEU A O 1
ATOM 1497 N N . ASP A 1 202 ? 41.346 6.147 51.171 1.00 62.35 758 ASP A N 1
ATOM 1498 C CA . ASP A 1 202 ? 40.693 6.613 52.406 1.00 61.33 758 ASP A CA 1
ATOM 1499 C C . ASP A 1 202 ? 41.440 6.204 53.688 1.00 62.75 758 ASP A C 1
ATOM 1500 O O . ASP A 1 202 ? 41.684 7.024 54.579 1.00 62.84 758 ASP A O 1
ATOM 1505 N N . GLU A 1 203 ? 41.771 4.921 53.773 1.00 64.49 759 GLU A N 1
ATOM 1506 C CA . GLU A 1 203 ? 42.629 4.373 54.823 1.00 62.01 759 GLU A CA 1
ATOM 1507 C C . GLU A 1 203 ? 43.449 3.274 54.151 1.00 61.25 759 GLU A C 1
ATOM 1508 O O . GLU A 1 203 ? 42.986 2.141 54.013 1.00 63.01 759 GLU A O 1
ATOM 1514 N N . LEU A 1 204 ? 44.649 3.613 53.690 1.00 59.45 760 LEU A N 1
ATOM 1515 C CA . LEU A 1 204 ? 45.431 2.661 52.912 1.00 55.45 760 LEU A CA 1
ATOM 1516 C C . LEU A 1 204 ? 45.675 1.396 53.705 1.00 53.32 760 LEU A C 1
ATOM 1517 O O . LEU A 1 204 ? 46.051 1.437 54.868 1.00 50.66 760 LEU A O 1
ATOM 1522 N N . MET A 1 205 ? 45.448 0.267 53.057 1.00 53.93 761 MET A N 1
ATOM 1523 C CA . MET A 1 205 ? 45.642 -1.015 53.697 1.00 52.88 761 MET A CA 1
ATOM 1524 C C . MET A 1 205 ? 45.810 -2.100 52.644 1.00 53.31 761 MET A C 1
ATOM 1525 O O . MET A 1 205 ? 45.275 -1.985 51.539 1.00 56.02 761 MET A O 1
ATOM 1530 N N . ASP A 1 206 ? 46.558 -3.147 52.976 1.00 52.32 762 ASP A N 1
ATOM 1531 C CA . ASP A 1 206 ? 46.646 -4.293 52.089 1.00 51.88 762 ASP A CA 1
ATOM 1532 C C . ASP A 1 206 ? 45.226 -4.783 51.868 1.00 51.09 762 ASP A C 1
ATOM 1533 O O . ASP A 1 206 ? 44.383 -4.696 52.763 1.00 55.31 762 ASP A O 1
ATOM 1538 N N . GLY A 1 207 ? 44.941 -5.256 50.671 1.00 49.81 763 GLY A N 1
ATOM 1539 C CA . GLY A 1 207 ? 43.597 -5.709 50.349 1.00 51.18 763 GLY A CA 1
ATOM 1540 C C . GLY A 1 207 ? 42.645 -4.617 49.888 1.00 51.93 763 GLY A C 1
ATOM 1541 O O . GLY A 1 207 ? 41.460 -4.881 49.682 1.00 52.52 763 GLY A O 1
ATOM 1542 N N . ASP A 1 208 ? 43.143 -3.397 49.709 1.00 53.04 764 ASP A N 1
ATOM 1543 C CA . ASP A 1 208 ? 42.310 -2.332 49.154 1.00 55.46 764 ASP A CA 1
ATOM 1544 C C . ASP A 1 208 ? 42.076 -2.551 47.660 1.00 55.86 764 ASP A C 1
ATOM 1545 O O . ASP A 1 208 ? 42.918 -3.101 46.959 1.00 56.79 764 ASP A O 1
ATOM 1550 N N . ILE A 1 209 ? 40.911 -2.109 47.204 1.00 56.00 765 ILE A N 1
ATOM 1551 C CA . ILE A 1 209 ? 40.419 -2.362 45.864 1.00 55.16 765 ILE A CA 1
ATOM 1552 C C . ILE A 1 209 ? 40.245 -1.034 45.155 1.00 58.25 765 ILE A C 1
ATOM 1553 O O . ILE A 1 209 ? 39.592 -0.131 45.679 1.00 58.40 765 ILE A O 1
ATOM 1558 N N . ILE A 1 210 ? 40.810 -0.903 43.962 1.00 61.05 766 ILE A N 1
ATOM 1559 C CA . ILE A 1 210 ? 40.490 0.249 43.135 1.00 61.45 766 ILE A CA 1
ATOM 1560 C C . ILE A 1 210 ? 39.925 -0.255 41.818 1.00 59.94 766 ILE A C 1
ATOM 1561 O O . ILE A 1 210 ? 40.458 -1.187 41.228 1.00 59.59 766 ILE A O 1
ATOM 1566 N N . VAL A 1 211 ? 38.803 0.340 41.418 1.00 59.83 767 VAL A N 1
ATOM 1567 C CA . VAL A 1 211 ? 38.077 -0.032 40.213 1.00 60.27 767 VAL A CA 1
ATOM 1568 C C . VAL A 1 211 ? 38.329 1.053 39.171 1.00 61.54 767 VAL A C 1
ATOM 1569 O O . VAL A 1 211 ? 38.222 2.239 39.477 1.00 64.11 767 VAL A O 1
ATOM 1573 N N . PHE A 1 212 ? 38.657 0.654 37.945 1.00 61.04 768 PHE A N 1
ATOM 1574 C CA . PHE A 1 212 ? 38.941 1.614 36.879 1.00 59.43 768 PHE A CA 1
ATOM 1575 C C . PHE A 1 212 ? 38.110 1.327 35.642 1.00 59.40 768 PHE A C 1
ATOM 1576 O O . PHE A 1 212 ? 37.739 0.186 35.387 1.00 57.86 768 PHE A O 1
ATOM 1584 N N . GLN A 1 213 ? 37.828 2.373 34.875 1.00 62.50 769 GLN A N 1
ATOM 1585 C CA . GLN A 1 213 ? 37.161 2.231 33.585 1.00 66.12 769 GLN A CA 1
ATOM 1586 C C . GLN A 1 213 ? 37.721 3.225 32.569 1.00 72.03 769 GLN A C 1
ATOM 1587 O O . GLN A 1 213 ? 38.371 4.212 32.937 1.00 73.93 769 GLN A O 1
ATOM 1593 N N . LYS A 1 214 ? 37.465 2.954 31.292 1.00 74.64 770 LYS A N 1
ATOM 1594 C CA . LYS A 1 214 ? 37.787 3.898 30.224 1.00 74.81 770 LYS A CA 1
ATOM 1595 C C . LYS A 1 214 ? 37.093 5.231 30.465 1.00 75.19 770 LYS A C 1
ATOM 1596 O O . LYS A 1 214 ? 35.956 5.273 30.940 1.00 70.55 770 LYS A O 1
ATOM 1602 N N . ASP A 1 215 ? 37.786 6.315 30.132 1.00 78.40 771 ASP A N 1
ATOM 1603 C CA . ASP A 1 215 ? 37.189 7.646 30.127 1.00 79.62 771 ASP A CA 1
ATOM 1604 C C . ASP A 1 215 ? 36.725 7.944 28.702 1.00 80.67 771 ASP A C 1
ATOM 1605 O O . ASP A 1 215 ? 37.493 8.440 27.876 1.00 79.82 771 ASP A O 1
ATOM 1610 N N . ASP A 1 216 ? 35.464 7.620 28.427 1.00 85.08 772 ASP A N 1
ATOM 1611 C CA . ASP A 1 216 ? 34.921 7.618 27.072 1.00 93.56 772 ASP A CA 1
ATOM 1612 C C . ASP A 1 216 ? 33.486 8.137 27.094 1.00 96.66 772 ASP A C 1
ATOM 1613 O O . ASP A 1 216 ? 32.661 7.615 27.840 1.00 98.63 772 ASP A O 1
ATOM 1618 N N . PRO A 1 217 ? 33.172 9.159 26.272 1.00 99.38 773 PRO A N 1
ATOM 1619 C CA . PRO A 1 217 ? 31.790 9.643 26.283 1.00 99.91 773 PRO A CA 1
ATOM 1620 C C . PRO A 1 217 ? 30.776 8.577 25.866 1.00 100.43 773 PRO A C 1
ATOM 1621 O O . PRO A 1 217 ? 29.628 8.627 26.304 1.00 100.84 773 PRO A O 1
ATOM 1625 N N . GLU A 1 218 ? 31.207 7.623 25.039 1.00 101.88 774 GLU A N 1
ATOM 1626 C CA . GLU A 1 218 ? 30.325 6.575 24.510 1.00 106.06 774 GLU A CA 1
ATOM 1627 C C . GLU A 1 218 ? 29.509 5.863 25.582 1.00 105.74 774 GLU A C 1
ATOM 1628 O O . GLU A 1 218 ? 28.337 5.559 25.369 1.00 114.95 774 GLU A O 1
ATOM 1630 N N . ASN A 1 219 ? 30.123 5.602 26.731 1.00 103.45 775 ASN A N 1
ATOM 1631 C CA . ASN A 1 219 ? 29.453 4.841 27.790 1.00 99.73 775 ASN A CA 1
ATOM 1632 C C . ASN A 1 219 ? 28.373 5.603 28.573 1.00 98.19 775 ASN A C 1
ATOM 1633 O O . ASN A 1 219 ? 27.625 4.991 29.332 1.00 96.11 775 ASN A O 1
ATOM 1638 N N . ASP A 1 220 ? 28.273 6.920 28.378 1.00 97.52 776 ASP A N 1
ATOM 1639 C CA . ASP A 1 220 ? 27.169 7.710 28.956 1.00 98.15 776 ASP A CA 1
ATOM 1640 C C . ASP A 1 220 ? 25.801 7.298 28.412 1.00 96.00 776 ASP A C 1
ATOM 1641 O O . ASP A 1 220 ? 24.774 7.625 29.007 1.00 91.72 776 ASP A O 1
ATOM 1646 N N . ASN A 1 221 ? 25.798 6.600 27.274 1.00 96.91 777 ASN A N 1
ATOM 1647 C CA . ASN A 1 221 ? 24.594 5.971 26.736 1.00 97.30 777 ASN A CA 1
ATOM 1648 C C . ASN A 1 221 ? 24.275 4.624 27.406 1.00 97.11 777 ASN A C 1
ATOM 1649 O O . ASN A 1 221 ? 23.317 3.952 27.012 1.00 96.58 777 ASN A O 1
ATOM 1651 N N . SER A 1 222 ? 25.068 4.235 28.410 1.00 95.58 778 SER A N 1
ATOM 1652 C CA . SER A 1 222 ? 24.796 3.031 29.203 1.00 94.86 778 SER A CA 1
ATOM 1653 C C . SER A 1 222 ? 23.806 3.293 30.338 1.00 91.08 778 SER A C 1
ATOM 1654 O O . SER A 1 222 ? 23.792 4.380 30.925 1.00 87.85 778 SER A O 1
ATOM 1657 N N . GLU A 1 223 ? 23.005 2.272 30.655 1.00 86.84 779 GLU A N 1
ATOM 1658 C CA . GLU A 1 223 ? 22.061 2.327 31.773 1.00 86.74 779 GLU A CA 1
ATOM 1659 C C . GLU A 1 223 ? 22.776 2.649 33.094 1.00 87.84 779 GLU A C 1
ATOM 1660 O O . GLU A 1 223 ? 22.189 3.273 33.979 1.00 89.36 779 GLU A O 1
ATOM 1662 N N . LEU A 1 224 ? 24.035 2.218 33.210 1.00 85.31 780 LEU A N 1
ATOM 1663 C CA . LEU A 1 224 ? 24.879 2.497 34.372 1.00 79.29 780 LEU A CA 1
ATOM 1664 C C . LEU A 1 224 ? 26.261 2.951 33.896 1.00 77.59 780 LEU A C 1
ATOM 1665 O O . LEU A 1 224 ? 27.141 2.125 33.676 1.00 75.60 780 LEU A O 1
ATOM 1670 N N . PRO A 1 225 ? 26.461 4.269 33.740 1.00 80.46 781 PRO A N 1
ATOM 1671 C CA . PRO A 1 225 ? 27.676 4.780 33.091 1.00 80.65 781 PRO A CA 1
ATOM 1672 C C . PRO A 1 225 ? 28.993 4.558 33.856 1.00 75.12 781 PRO A C 1
ATOM 1673 O O . PRO A 1 225 ? 30.045 4.451 33.225 1.00 67.70 781 PRO A O 1
ATOM 1677 N N . THR A 1 226 ? 28.940 4.503 35.188 1.00 74.28 782 THR A N 1
ATOM 1678 C CA . THR A 1 226 ? 30.154 4.340 36.008 1.00 72.60 782 THR A CA 1
ATOM 1679 C C . THR A 1 226 ? 30.061 3.236 37.069 1.00 71.06 782 THR A C 1
ATOM 1680 O O . THR A 1 226 ? 28.985 2.695 37.346 1.00 73.18 782 THR A O 1
ATOM 1684 N N . ALA A 1 227 ? 31.214 2.908 37.646 1.00 67.63 783 ALA A N 1
ATOM 1685 C CA . ALA A 1 227 ? 31.306 1.938 38.729 1.00 68.00 783 ALA A CA 1
ATOM 1686 C C . ALA A 1 227 ? 30.486 2.422 39.912 1.00 66.97 783 ALA A C 1
ATOM 1687 O O . ALA A 1 227 ? 29.752 1.650 40.525 1.00 65.52 783 ALA A O 1
ATOM 1689 N N . LYS A 1 228 ? 30.617 3.713 40.211 1.00 69.31 784 LYS A N 1
ATOM 1690 C CA . LYS A 1 228 ? 29.846 4.373 41.267 1.00 68.06 784 LYS A CA 1
ATOM 1691 C C . LYS A 1 228 ? 28.364 4.043 41.150 1.00 65.18 784 LYS A C 1
ATOM 1692 O O . LYS A 1 228 ? 27.746 3.593 42.115 1.00 63.46 784 LYS A O 1
ATOM 1698 N N . GLU A 1 229 ? 27.811 4.258 39.958 1.00 63.39 785 GLU A N 1
ATOM 1699 C CA . GLU A 1 229 ? 26.413 3.932 39.686 1.00 62.94 785 GLU A CA 1
ATOM 1700 C C . GLU A 1 229 ? 26.193 2.422 39.774 1.00 62.25 785 GLU A C 1
ATOM 1701 O O . GLU A 1 229 ? 25.185 1.963 40.312 1.00 60.61 785 GLU A O 1
ATOM 1703 N N . TYR A 1 230 ? 27.149 1.653 39.256 1.00 63.00 786 TYR A N 1
ATOM 1704 C CA . TYR A 1 230 ? 27.040 0.196 39.249 1.00 63.03 786 TYR A CA 1
ATOM 1705 C C . TYR A 1 230 ? 26.898 -0.398 40.652 1.00 62.52 786 TYR A C 1
ATOM 1706 O O . TYR A 1 230 ? 26.025 -1.237 40.881 1.00 64.22 786 TYR A O 1
ATOM 1715 N N . PHE A 1 231 ? 27.764 0.022 41.573 1.00 60.28 787 PHE A N 1
ATOM 1716 C CA . PHE A 1 231 ? 27.751 -0.512 42.937 1.00 59.58 787 PHE A CA 1
ATOM 1717 C C . PHE A 1 231 ? 26.541 -0.027 43.726 1.00 60.87 787 PHE A C 1
ATOM 1718 O O . PHE A 1 231 ? 25.957 -0.795 44.497 1.00 60.81 787 PHE A O 1
ATOM 1726 N N . ARG A 1 232 ? 26.174 1.242 43.536 1.00 61.60 788 ARG A N 1
ATOM 1727 C CA . ARG A 1 232 ? 24.960 1.791 44.141 1.00 61.19 788 ARG A CA 1
ATOM 1728 C C . ARG A 1 232 ? 23.768 0.954 43.692 1.00 64.15 788 ARG A C 1
ATOM 1729 O O . ARG A 1 232 ? 22.939 0.555 44.509 1.00 69.21 788 ARG A O 1
ATOM 1731 N N . ASP A 1 233 ? 23.707 0.673 42.392 1.00 65.15 789 ASP A N 1
ATOM 1732 C CA . ASP A 1 233 ? 22.672 -0.184 41.816 1.00 64.51 789 ASP A CA 1
ATOM 1733 C C . ASP A 1 233 ? 22.650 -1.575 42.454 1.00 64.63 789 ASP A C 1
ATOM 1734 O O . ASP A 1 233 ? 21.585 -2.143 42.699 1.00 63.25 789 ASP A O 1
ATOM 1739 N N . LEU A 1 234 ? 23.835 -2.116 42.711 1.00 66.57 790 LEU A N 1
ATOM 1740 C CA . LEU A 1 234 ? 23.968 -3.445 43.293 1.00 69.77 790 LEU A CA 1
ATOM 1741 C C . LEU A 1 234 ? 23.470 -3.470 44.734 1.00 71.55 790 LEU A C 1
ATOM 1742 O O . LEU A 1 234 ? 22.789 -4.411 45.154 1.00 70.37 790 LEU A O 1
ATOM 1747 N N . TYR A 1 235 ? 23.814 -2.427 45.484 1.00 73.48 791 TYR A N 1
ATOM 1748 C CA . TYR A 1 235 ? 23.376 -2.288 46.869 1.00 74.36 791 TYR A CA 1
ATOM 1749 C C . TYR A 1 235 ? 21.872 -2.434 47.004 1.00 75.09 791 TYR A C 1
ATOM 1750 O O . TYR A 1 235 ? 21.391 -2.964 48.003 1.00 78.18 791 TYR A O 1
ATOM 1759 N N . HIS A 1 236 ? 21.140 -1.960 45.998 1.00 76.01 792 HIS A N 1
ATOM 1760 C CA . HIS A 1 236 ? 19.682 -1.967 46.024 1.00 77.20 792 HIS A CA 1
ATOM 1761 C C . HIS A 1 236 ? 19.067 -3.275 45.532 1.00 73.75 792 HIS A C 1
ATOM 1762 O O . HIS A 1 236 ? 18.047 -3.703 46.068 1.00 73.34 792 HIS A O 1
ATOM 1769 N N . ARG A 1 237 ? 19.666 -3.914 44.528 1.00 72.73 793 ARG A N 1
ATOM 1770 C CA . ARG A 1 237 ? 19.153 -5.206 44.061 1.00 72.54 793 ARG A CA 1
ATOM 1771 C C . ARG A 1 237 ? 19.023 -6.137 45.261 1.00 74.11 793 ARG A C 1
ATOM 1772 O O . ARG A 1 237 ? 19.957 -6.269 46.051 1.00 76.29 793 ARG A O 1
ATOM 1774 N N . VAL A 1 238 ? 17.850 -6.744 45.417 1.00 77.96 794 VAL A N 1
ATOM 1775 C CA . VAL A 1 238 ? 17.572 -7.602 46.567 1.00 81.85 794 VAL A CA 1
ATOM 1776 C C . VAL A 1 238 ? 16.515 -8.655 46.212 1.00 83.15 794 VAL A C 1
ATOM 1777 O O . VAL A 1 238 ? 15.480 -8.332 45.631 1.00 85.33 794 VAL A O 1
ATOM 1781 N N . ASP A 1 239 ? 16.788 -9.913 46.545 1.00 86.14 795 ASP A N 1
ATOM 1782 C CA . ASP A 1 239 ? 15.857 -11.004 46.264 1.00 92.78 795 ASP A CA 1
ATOM 1783 C C . ASP A 1 239 ? 15.009 -11.290 47.495 1.00 98.95 795 ASP A C 1
ATOM 1784 O O . ASP A 1 239 ? 15.535 -11.347 48.610 1.00 102.72 795 ASP A O 1
ATOM 1789 N N . VAL A 1 240 ? 13.702 -11.463 47.287 1.00 102.03 796 VAL A N 1
ATOM 1790 C CA . VAL A 1 240 ? 12.778 -11.856 48.355 1.00 101.01 796 VAL A CA 1
ATOM 1791 C C . VAL A 1 240 ? 11.866 -12.995 47.877 1.00 104.46 796 VAL A C 1
ATOM 1792 O O . VAL A 1 240 ? 11.457 -13.016 46.711 1.00 99.25 796 VAL A O 1
ATOM 1794 N N . ILE A 1 241 ? 11.565 -13.935 48.780 1.00 109.58 797 ILE A N 1
ATOM 1795 C CA . ILE A 1 241 ? 10.698 -15.087 48.484 1.00 111.33 797 ILE A CA 1
ATOM 1796 C C . ILE A 1 241 ? 9.315 -14.940 49.131 1.00 114.70 797 ILE A C 1
ATOM 1797 O O . ILE A 1 241 ? 9.210 -14.692 50.336 1.00 110.57 797 ILE A O 1
ATOM 1799 N N . PHE A 1 242 ? 8.266 -15.107 48.321 1.00 119.80 798 PHE A N 1
ATOM 1800 C CA . PHE A 1 242 ? 6.872 -14.931 48.758 1.00 120.78 798 PHE A CA 1
ATOM 1801 C C . PHE A 1 242 ? 6.127 -16.269 48.831 1.00 125.73 798 PHE A C 1
ATOM 1802 O O . PHE A 1 242 ? 6.169 -17.056 47.883 1.00 123.24 798 PHE A O 1
ATOM 1810 N N . CYS A 1 243 ? 5.429 -16.506 49.947 1.00 131.52 799 CYS A N 1
ATOM 1811 C CA . CYS A 1 243 ? 4.731 -17.776 50.194 1.00 134.98 799 CYS A CA 1
ATOM 1812 C C . CYS A 1 243 ? 3.293 -17.558 50.679 1.00 136.94 799 CYS A C 1
ATOM 1813 O O . CYS A 1 243 ? 3.012 -16.604 51.407 1.00 136.79 799 CYS A O 1
ATOM 1816 N N . ASP A 1 244 ? 2.398 -18.463 50.286 1.00 139.13 800 ASP A N 1
ATOM 1817 C CA . ASP A 1 244 ? 0.984 -18.408 50.674 1.00 139.35 800 ASP A CA 1
ATOM 1818 C C . ASP A 1 244 ? 0.817 -18.848 52.134 1.00 140.45 800 ASP A C 1
ATOM 1819 O O . ASP A 1 244 ? 1.257 -19.933 52.512 1.00 145.13 800 ASP A O 1
ATOM 1824 N N . LYS A 1 245 ? 0.177 -18.008 52.946 1.00 141.81 801 LYS A N 1
ATOM 1825 C CA . LYS A 1 245 ? 0.007 -18.288 54.376 1.00 141.64 801 LYS A CA 1
ATOM 1826 C C . LYS A 1 245 ? -1.128 -19.270 54.681 1.00 146.47 801 LYS A C 1
ATOM 1827 O O . LYS A 1 245 ? -1.201 -19.788 55.795 1.00 151.14 801 LYS A O 1
ATOM 1829 N N . THR A 1 246 ? -2.003 -19.525 53.707 1.00 152.81 802 THR A N 1
ATOM 1830 C CA . THR A 1 246 ? -3.173 -20.386 53.907 1.00 157.36 802 THR A CA 1
ATOM 1831 C C . THR A 1 246 ? -3.231 -21.537 52.895 1.00 158.55 802 THR A C 1
ATOM 1832 O O . THR A 1 246 ? -3.734 -21.350 51.786 1.00 151.78 802 THR A O 1
ATOM 1836 N N . ILE A 1 247 ? -2.716 -22.720 53.243 1.00 165.96 803 ILE A N 1
ATOM 1837 C CA . ILE A 1 247 ? -1.965 -22.970 54.483 1.00 171.66 803 ILE A CA 1
ATOM 1838 C C . ILE A 1 247 ? -0.911 -24.078 54.273 1.00 166.80 803 ILE A C 1
ATOM 1839 O O . ILE A 1 247 ? -0.673 -24.896 55.166 1.00 158.09 803 ILE A O 1
ATOM 1844 N N . PRO A 1 248 ? -0.241 -24.086 53.100 1.00 165.97 804 PRO A N 1
ATOM 1845 C CA . PRO A 1 248 ? 0.611 -25.225 52.776 1.00 167.04 804 PRO A CA 1
ATOM 1846 C C . PRO A 1 248 ? 1.943 -25.186 53.530 1.00 167.00 804 PRO A C 1
ATOM 1847 O O . PRO A 1 248 ? 2.120 -24.358 54.430 1.00 164.84 804 PRO A O 1
ATOM 1851 N N . ASN A 1 249 ? 2.860 -26.082 53.172 1.00 164.82 805 ASN A N 1
ATOM 1852 C CA . ASN A 1 249 ? 4.198 -26.087 53.757 1.00 162.62 805 ASN A CA 1
ATOM 1853 C C . ASN A 1 249 ? 4.949 -24.804 53.397 1.00 164.03 805 ASN A C 1
ATOM 1854 O O . ASN A 1 249 ? 5.305 -24.022 54.280 1.00 169.44 805 ASN A O 1
ATOM 1856 N N . ASP A 1 250 ? 5.170 -24.587 52.101 1.00 160.31 806 ASP A N 1
ATOM 1857 C CA . ASP A 1 250 ? 5.806 -23.359 51.615 1.00 154.39 806 ASP A CA 1
ATOM 1858 C C . ASP A 1 250 ? 5.939 -23.354 50.089 1.00 152.25 806 ASP A C 1
ATOM 1859 O O . ASP A 1 250 ? 6.983 -23.746 49.560 1.00 143.68 806 ASP A O 1
ATOM 1861 N N . PRO A 1 251 ? 4.885 -22.912 49.374 1.00 153.84 807 PRO A N 1
ATOM 1862 C CA . PRO A 1 251 ? 5.027 -22.756 47.931 1.00 155.65 807 PRO A CA 1
ATOM 1863 C C . PRO A 1 251 ? 5.821 -21.484 47.645 1.00 159.04 807 PRO A C 1
ATOM 1864 O O . PRO A 1 251 ? 5.242 -20.430 47.371 1.00 165.62 807 PRO A O 1
ATOM 1868 N N . GLY A 1 252 ? 7.146 -21.596 47.736 1.00 155.92 808 GLY A N 1
ATOM 1869 C CA . GLY A 1 252 ? 8.039 -20.445 47.641 1.00 149.30 808 GLY A CA 1
ATOM 1870 C C . GLY A 1 252 ? 8.460 -20.112 46.222 1.00 145.14 808 GLY A C 1
ATOM 1871 O O . GLY A 1 252 ? 8.890 -20.989 45.470 1.00 141.96 808 GLY A O 1
ATOM 1872 N N . PHE A 1 253 ? 8.318 -18.839 45.859 1.00 140.27 809 PHE A N 1
ATOM 1873 C CA . PHE A 1 253 ? 8.872 -18.304 44.614 1.00 136.82 809 PHE A CA 1
ATOM 1874 C C . PHE A 1 253 ? 9.534 -16.960 44.940 1.00 133.66 809 PHE A C 1
ATOM 1875 O O . PHE A 1 253 ? 8.929 -16.102 45.589 1.00 135.06 809 PHE A O 1
ATOM 1883 N N . VAL A 1 254 ? 10.785 -16.798 44.516 1.00 128.15 810 VAL A N 1
ATOM 1884 C CA . VAL A 1 254 ? 11.568 -15.610 44.845 1.00 123.82 810 VAL A CA 1
ATOM 1885 C C . VAL A 1 254 ? 11.670 -14.690 43.636 1.00 119.62 810 VAL A C 1
ATOM 1886 O O . VAL A 1 254 ? 11.990 -15.141 42.540 1.00 116.61 810 VAL A O 1
ATOM 1888 N N . VAL A 1 255 ? 11.400 -13.403 43.847 1.00 118.48 811 VAL A N 1
ATOM 1889 C CA . VAL A 1 255 ? 11.425 -12.413 42.767 1.00 117.66 811 VAL A CA 1
ATOM 1890 C C . VAL A 1 255 ? 12.351 -11.247 43.137 1.00 112.23 811 VAL A C 1
ATOM 1891 O O . VAL A 1 255 ? 12.453 -10.870 44.310 1.00 106.59 811 VAL A O 1
ATOM 1895 N N . THR A 1 256 ? 13.027 -10.699 42.125 1.00 107.04 812 THR A N 1
ATOM 1896 C CA . THR A 1 256 ? 14.023 -9.639 42.312 1.00 104.59 812 THR A CA 1
ATOM 1897 C C . THR A 1 256 ? 13.363 -8.263 42.383 1.00 97.77 812 THR A C 1
ATOM 1898 O O . THR A 1 256 ? 12.569 -7.901 41.516 1.00 94.51 812 THR A O 1
ATOM 1902 N N . LEU A 1 257 ? 13.718 -7.505 43.417 1.00 92.63 813 LEU A N 1
ATOM 1903 C CA . LEU A 1 257 ? 13.177 -6.169 43.644 1.00 88.77 813 LEU A CA 1
ATOM 1904 C C . LEU A 1 257 ? 14.306 -5.213 44.006 1.00 85.40 813 LEU A C 1
ATOM 1905 O O . LEU A 1 257 ? 15.463 -5.619 44.105 1.00 86.19 813 LEU A O 1
ATOM 1910 N N . SER A 1 258 ? 13.963 -3.944 44.201 1.00 80.20 814 SER A N 1
ATOM 1911 C CA . SER A 1 258 ? 14.905 -2.955 44.714 1.00 76.75 814 SER A CA 1
ATOM 1912 C C . SER A 1 258 ? 14.603 -2.668 46.185 1.00 78.72 814 SER A C 1
ATOM 1913 O O . SER A 1 258 ? 13.471 -2.822 46.639 1.00 78.82 814 SER A O 1
ATOM 1916 N N . ASN A 1 259 ? 15.627 -2.260 46.927 1.00 82.73 815 ASN A N 1
ATOM 1917 C CA . ASN A 1 259 ? 15.451 -1.809 48.309 1.00 86.30 815 ASN A CA 1
ATOM 1918 C C . ASN A 1 259 ? 14.739 -0.463 48.387 1.00 89.42 815 ASN A C 1
ATOM 1919 O O . ASN A 1 259 ? 14.181 -0.119 49.428 1.00 93.43 815 ASN A O 1
ATOM 1924 N N . ARG A 1 260 ? 14.771 0.294 47.291 1.00 88.66 816 ARG A N 1
ATOM 1925 C CA . ARG A 1 260 ? 14.127 1.602 47.232 1.00 90.36 816 ARG A CA 1
ATOM 1926 C C . ARG A 1 260 ? 12.599 1.544 47.106 1.00 89.39 816 ARG A C 1
ATOM 1927 O O . ARG A 1 260 ? 11.923 2.552 47.322 1.00 89.62 816 ARG A O 1
ATOM 1935 N N . MET A 1 261 ? 12.050 0.384 46.757 1.00 85.89 817 MET A N 1
ATOM 1936 C CA . MET A 1 261 ? 10.624 0.292 46.451 1.00 83.97 817 MET A CA 1
ATOM 1937 C C . MET A 1 261 ? 9.749 0.487 47.688 1.00 86.98 817 MET A C 1
ATOM 1938 O O . MET A 1 261 ? 10.067 -0.019 48.765 1.00 89.75 817 MET A O 1
ATOM 1943 N N . ASN A 1 262 ? 8.660 1.240 47.519 1.00 89.00 818 ASN A N 1
ATOM 1944 C CA . ASN A 1 262 ? 7.651 1.439 48.568 1.00 88.92 818 ASN A CA 1
ATOM 1945 C C . ASN A 1 262 ? 6.569 0.365 48.444 1.00 86.60 818 ASN A C 1
ATOM 1946 O O . ASN A 1 262 ? 6.716 -0.561 47.645 1.00 86.02 818 ASN A O 1
ATOM 1951 N N . TYR A 1 263 ? 5.489 0.495 49.219 1.00 84.16 819 TYR A N 1
ATOM 1952 C CA . TYR A 1 263 ? 4.418 -0.504 49.231 1.00 79.83 819 TYR A CA 1
ATOM 1953 C C . TYR A 1 263 ? 3.809 -0.750 47.853 1.00 80.38 819 TYR A C 1
ATOM 1954 O O . TYR A 1 263 ? 3.721 -1.894 47.410 1.00 77.48 819 TYR A O 1
ATOM 1963 N N . PHE A 1 264 ? 3.363 0.310 47.186 1.00 82.46 820 PHE A N 1
ATOM 1964 C CA . PHE A 1 264 ? 2.741 0.148 45.874 1.00 87.36 820 PHE A CA 1
ATOM 1965 C C . PHE A 1 264 ? 3.623 -0.710 44.979 1.00 85.70 820 PHE A C 1
ATOM 1966 O O . PHE A 1 264 ? 3.206 -1.770 44.509 1.00 85.29 820 PHE A O 1
ATOM 1974 N N . GLN A 1 265 ? 4.855 -0.255 44.779 1.00 84.08 821 GLN A N 1
ATOM 1975 C CA . GLN A 1 265 ? 5.774 -0.896 43.849 1.00 80.39 821 GLN A CA 1
ATOM 1976 C C . GLN A 1 265 ? 5.951 -2.383 44.153 1.00 78.58 821 GLN A C 1
ATOM 1977 O O . GLN A 1 265 ? 5.814 -3.213 43.256 1.00 80.20 821 GLN A O 1
ATOM 1983 N N . VAL A 1 266 ? 6.241 -2.718 45.411 1.00 76.78 822 VAL A N 1
ATOM 1984 C CA . VAL A 1 266 ? 6.442 -4.125 45.795 1.00 78.00 822 VAL A CA 1
ATOM 1985 C C . VAL A 1 266 ? 5.174 -4.955 45.576 1.00 78.69 822 VAL A C 1
ATOM 1986 O O . VAL A 1 266 ? 5.252 -6.094 45.125 1.00 73.31 822 VAL A O 1
ATOM 1990 N N . ALA A 1 267 ? 4.016 -4.370 45.862 1.00 84.92 823 ALA A N 1
ATOM 1991 C CA . ALA A 1 267 ? 2.738 -5.048 45.649 1.00 88.11 823 ALA A CA 1
ATOM 1992 C C . ALA A 1 267 ? 2.441 -5.241 44.162 1.00 89.51 823 ALA A C 1
ATOM 1993 O O . ALA A 1 267 ? 2.159 -6.357 43.728 1.00 92.84 823 ALA A O 1
ATOM 1995 N N . LYS A 1 268 ? 2.514 -4.158 43.388 1.00 90.53 824 LYS A N 1
ATOM 1996 C CA . LYS A 1 268 ? 2.214 -4.202 41.949 1.00 90.32 824 LYS A CA 1
ATOM 1997 C C . LYS A 1 268 ? 3.106 -5.192 41.187 1.00 94.35 824 LYS A C 1
ATOM 1998 O O . LYS A 1 268 ? 2.661 -5.792 40.206 1.00 97.80 824 LYS A O 1
ATOM 2000 N N . THR A 1 269 ? 4.348 -5.368 41.645 1.00 95.61 825 THR A N 1
ATOM 2001 C CA . THR A 1 269 ? 5.299 -6.281 40.997 1.00 95.85 825 THR A CA 1
ATOM 2002 C C . THR A 1 269 ? 5.198 -7.732 41.497 1.00 94.11 825 THR A C 1
ATOM 2003 O O . THR A 1 269 ? 5.630 -8.649 40.800 1.00 94.63 825 THR A O 1
ATOM 2007 N N . VAL A 1 270 ? 4.645 -7.941 42.692 1.00 94.88 826 VAL A N 1
ATOM 2008 C CA . VAL A 1 270 ? 4.354 -9.299 43.188 1.00 98.53 826 VAL A CA 1
ATOM 2009 C C . VAL A 1 270 ? 2.971 -9.769 42.728 1.00 102.12 826 VAL A C 1
ATOM 2010 O O . VAL A 1 270 ? 2.773 -10.955 42.453 1.00 104.46 826 VAL A O 1
ATOM 2014 N N . ALA A 1 271 ? 2.020 -8.840 42.659 1.00 105.64 827 ALA A N 1
ATOM 2015 C CA . ALA A 1 271 ? 0.674 -9.137 42.161 1.00 108.16 827 ALA A CA 1
ATOM 2016 C C . ALA A 1 271 ? 0.683 -9.483 40.673 1.00 108.57 827 ALA A C 1
ATOM 2017 O O . ALA A 1 271 ? -0.039 -10.381 40.234 1.00 103.68 827 ALA A O 1
ATOM 2019 N N . GLN A 1 272 ? 1.495 -8.760 39.907 1.00 109.46 828 GLN A N 1
ATOM 2020 C CA . GLN A 1 272 ? 1.659 -9.027 38.481 1.00 109.77 828 GLN A CA 1
ATOM 2021 C C . GLN A 1 272 ? 2.199 -10.438 38.236 1.00 111.79 828 GLN A C 1
ATOM 2022 O O . GLN A 1 272 ? 1.772 -11.111 37.298 1.00 112.81 828 GLN A O 1
ATOM 2028 N N . ARG A 1 273 ? 3.133 -10.879 39.077 1.00 114.87 829 ARG A N 1
ATOM 2029 C CA . ARG A 1 273 ? 3.726 -12.215 38.948 1.00 116.27 829 ARG A CA 1
ATOM 2030 C C . ARG A 1 273 ? 2.726 -13.340 39.241 1.00 117.00 829 ARG A C 1
ATOM 2031 O O . ARG A 1 273 ? 2.828 -14.416 38.651 1.00 119.69 829 ARG A O 1
ATOM 2033 N N . LEU A 1 274 ? 1.775 -13.091 40.144 1.00 116.65 830 LEU A N 1
ATOM 2034 C CA . LEU A 1 274 ? 0.729 -14.076 40.480 1.00 116.08 830 LEU A CA 1
ATOM 2035 C C . LEU A 1 274 ? -0.476 -14.045 39.522 1.00 120.11 830 LEU A C 1
ATOM 2036 O O . LEU A 1 274 ? -1.234 -15.018 39.453 1.00 115.84 830 LEU A O 1
ATOM 2041 N N . ASN A 1 275 ? -0.647 -12.924 38.813 1.00 122.84 831 ASN A N 1
ATOM 2042 C CA . ASN A 1 275 ? -1.729 -12.720 37.831 1.00 119.79 831 ASN A CA 1
ATOM 2043 C C . ASN A 1 275 ? -2.940 -11.944 38.379 1.00 119.80 831 ASN A C 1
ATOM 2044 O O . ASN A 1 275 ? -3.695 -11.355 37.603 1.00 121.06 831 ASN A O 1
ATOM 2046 N N . THR A 1 276 ? -3.121 -11.939 39.702 1.00 116.63 832 THR A N 1
ATOM 2047 C CA . THR A 1 276 ? -4.218 -11.196 40.339 1.00 113.14 832 THR A CA 1
ATOM 2048 C C . THR A 1 276 ? -3.974 -9.680 40.345 1.00 108.18 832 THR A C 1
ATOM 2049 O O . THR A 1 276 ? -2.918 -9.202 39.924 1.00 100.84 832 THR A O 1
ATOM 2053 N N . ASP A 1 277 ? -4.978 -8.937 40.809 1.00 106.97 833 ASP A N 1
ATOM 2054 C CA . ASP A 1 277 ? -4.828 -7.516 41.117 1.00 106.22 833 ASP A CA 1
ATOM 2055 C C . ASP A 1 277 ? -4.116 -7.353 42.457 1.00 104.22 833 ASP A C 1
ATOM 2056 O O . ASP A 1 277 ? -4.200 -8.241 43.317 1.00 100.54 833 ASP A O 1
ATOM 2061 N N . PRO A 1 278 ? -3.426 -6.211 42.649 1.00 102.18 834 PRO A N 1
ATOM 2062 C CA . PRO A 1 278 ? -2.745 -5.933 43.922 1.00 102.15 834 PRO A CA 1
ATOM 2063 C C . PRO A 1 278 ? -3.718 -5.741 45.092 1.00 103.13 834 PRO A C 1
ATOM 2064 O O . PRO A 1 278 ? -3.374 -6.045 46.242 1.00 98.40 834 PRO A O 1
ATOM 2068 N N . MET A 1 279 ? -4.920 -5.249 44.782 1.00 101.74 835 MET A N 1
ATOM 2069 C CA . MET A 1 279 ? -6.007 -5.113 45.751 1.00 98.53 835 MET A CA 1
ATOM 2070 C C . MET A 1 279 ? -6.463 -6.446 46.330 1.00 99.63 835 MET A C 1
ATOM 2071 O O . MET A 1 279 ? -7.088 -6.481 47.387 1.00 100.13 835 MET A O 1
ATOM 2076 N N . LEU A 1 280 ? -6.166 -7.538 45.637 1.00 105.08 836 LEU A N 1
ATOM 2077 C CA . LEU A 1 280 ? -6.530 -8.862 46.118 1.00 111.64 836 LEU A CA 1
ATOM 2078 C C . LEU A 1 280 ? -5.476 -9.411 47.095 1.00 110.47 836 LEU A C 1
ATOM 2079 O O . LEU A 1 280 ? -5.789 -10.274 47.906 1.00 107.22 836 LEU A O 1
ATOM 2084 N N . LEU A 1 281 ? -4.243 -8.900 47.032 1.00 110.92 837 LEU A N 1
ATOM 2085 C CA . LEU A 1 281 ? -3.140 -9.403 47.871 1.00 110.66 837 LEU A CA 1
ATOM 2086 C C . LEU A 1 281 ? -3.062 -8.717 49.233 1.00 105.15 837 LEU A C 1
ATOM 2087 O O . LEU A 1 281 ? -3.165 -7.492 49.311 1.00 105.09 837 LEU A O 1
ATOM 2092 N N . GLN A 1 282 ? -2.855 -9.507 50.291 1.00 99.65 838 GLN A N 1
ATOM 2093 C CA . GLN A 1 282 ? -2.647 -8.977 51.649 1.00 99.89 838 GLN A CA 1
ATOM 2094 C C . GLN A 1 282 ? -1.325 -9.475 52.220 1.00 100.75 838 GLN A C 1
ATOM 2095 O O . GLN A 1 282 ? -1.215 -10.634 52.604 1.00 110.27 838 GLN A O 1
ATOM 2097 N N . PHE A 1 283 ? -0.326 -8.598 52.278 1.00 98.42 839 PHE A N 1
ATOM 2098 C CA . PHE A 1 283 ? 0.980 -8.951 52.830 1.00 95.61 839 PHE A CA 1
ATOM 2099 C C . PHE A 1 283 ? 0.961 -8.885 54.348 1.00 96.05 839 PHE A C 1
ATOM 2100 O O . PHE A 1 283 ? 0.320 -8.014 54.928 1.00 97.48 839 PHE A O 1
ATOM 2108 N N . PHE A 1 284 ? 1.665 -9.811 54.987 1.00 97.69 840 PHE A N 1
ATOM 2109 C CA . PHE A 1 284 ? 1.858 -9.766 56.428 1.00 99.63 840 PHE A CA 1
ATOM 2110 C C . PHE A 1 284 ? 3.334 -9.472 56.711 1.00 102.47 840 PHE A C 1
ATOM 2111 O O . PHE A 1 284 ? 4.218 -10.113 56.132 1.00 101.44 840 PHE A O 1
ATOM 2113 N N . LYS A 1 285 ? 3.597 -8.494 57.581 1.00 104.57 841 LYS A N 1
ATOM 2114 C CA . LYS A 1 285 ? 4.969 -8.113 57.940 1.00 106.72 841 LYS A CA 1
ATOM 2115 C C . LYS A 1 285 ? 5.643 -9.237 58.715 1.00 115.56 841 LYS A C 1
ATOM 2116 O O . LYS A 1 285 ? 5.032 -9.821 59.608 1.00 120.15 841 LYS A O 1
ATOM 2118 N N . SER A 1 286 ? 6.897 -9.537 58.377 1.00 126.30 842 SER A N 1
ATOM 2119 C CA . SER A 1 286 ? 7.623 -10.647 59.010 1.00 132.70 842 SER A CA 1
ATOM 2120 C C . SER A 1 286 ? 7.875 -10.348 60.487 1.00 139.63 842 SER A C 1
ATOM 2121 O O . SER A 1 286 ? 8.425 -9.295 60.822 1.00 142.28 842 SER A O 1
ATOM 2124 N N . GLN A 1 287 ? 7.477 -11.279 61.357 1.00 143.59 843 GLN A N 1
ATOM 2125 C CA . GLN A 1 287 ? 7.577 -11.094 62.809 1.00 147.15 843 GLN A CA 1
ATOM 2126 C C . GLN A 1 287 ? 8.980 -10.670 63.252 1.00 152.55 843 GLN A C 1
ATOM 2127 O O . GLN A 1 287 ? 9.124 -9.823 64.136 1.00 148.12 843 GLN A O 1
ATOM 2129 N N . GLY A 1 288 ? 10.004 -11.256 62.630 1.00 159.07 844 GLY A N 1
ATOM 2130 C CA . GLY A 1 288 ? 11.396 -10.908 62.916 1.00 165.03 844 GLY A CA 1
ATOM 2131 C C . GLY A 1 288 ? 11.891 -11.574 64.186 1.00 170.94 844 GLY A C 1
ATOM 2132 O O . GLY A 1 288 ? 11.367 -11.312 65.271 1.00 176.90 844 GLY A O 1
ATOM 2133 N N . TYR A 1 289 ? 12.895 -12.442 64.053 1.00 171.40 845 TYR A N 1
ATOM 2134 C CA . TYR A 1 289 ? 13.404 -13.250 65.170 1.00 168.84 845 TYR A CA 1
ATOM 2135 C C . TYR A 1 289 ? 12.436 -14.386 65.510 1.00 169.47 845 TYR A C 1
ATOM 2136 O O . TYR A 1 289 ? 12.841 -15.547 65.581 1.00 172.33 845 TYR A O 1
ATOM 2138 N N . ARG A 1 290 ? 11.165 -14.044 65.721 1.00 166.95 846 ARG A N 1
ATOM 2139 C CA . ARG A 1 290 ? 10.102 -15.029 65.938 1.00 165.11 846 ARG A CA 1
ATOM 2140 C C . ARG A 1 290 ? 9.830 -15.890 64.691 1.00 163.47 846 ARG A C 1
ATOM 2141 O O . ARG A 1 290 ? 10.551 -15.806 63.692 1.00 157.96 846 ARG A O 1
ATOM 2143 N N . ASP A 1 291 ? 8.782 -16.711 64.757 1.00 161.39 847 ASP A N 1
ATOM 2144 C CA . ASP A 1 291 ? 8.525 -17.738 63.742 1.00 157.06 847 ASP A CA 1
ATOM 2145 C C . ASP A 1 291 ? 7.831 -17.225 62.475 1.00 155.02 847 ASP A C 1
ATOM 2146 O O . ASP A 1 291 ? 8.458 -17.147 61.418 1.00 154.09 847 ASP A O 1
ATOM 2148 N N . GLY A 1 292 ? 6.548 -16.878 62.589 1.00 153.34 848 GLY A N 1
ATOM 2149 C CA . GLY A 1 292 ? 5.679 -16.662 61.423 1.00 148.61 848 GLY A CA 1
ATOM 2150 C C . GLY A 1 292 ? 5.235 -15.230 61.158 1.00 145.43 848 GLY A C 1
ATOM 2151 O O . GLY A 1 292 ? 5.803 -14.289 61.715 1.00 141.47 848 GLY A O 1
ATOM 2152 N N . PRO A 1 293 ? 4.210 -15.062 60.293 1.00 144.23 849 PRO A N 1
ATOM 2153 C CA . PRO A 1 293 ? 3.696 -13.749 59.868 1.00 145.09 849 PRO A CA 1
ATOM 2154 C C . PRO A 1 293 ? 3.305 -12.816 61.021 1.00 145.63 849 PRO A C 1
ATOM 2155 O O . PRO A 1 293 ? 3.989 -11.820 61.253 1.00 142.26 849 PRO A O 1
ATOM 2159 N N . GLY A 1 294 ? 2.232 -13.142 61.739 1.00 149.50 850 GLY A N 1
ATOM 2160 C CA . GLY A 1 294 ? 1.726 -12.289 62.812 1.00 151.20 850 GLY A CA 1
ATOM 2161 C C . GLY A 1 294 ? 1.002 -11.051 62.310 1.00 148.66 850 GLY A C 1
ATOM 2162 O O . GLY A 1 294 ? -0.210 -11.077 62.090 1.00 153.47 850 GLY A O 1
ATOM 2163 N N . ASN A 1 295 ? 1.752 -9.967 62.126 1.00 141.77 851 ASN A N 1
ATOM 2164 C CA . ASN A 1 295 ? 1.172 -8.673 61.769 1.00 136.37 851 ASN A CA 1
ATOM 2165 C C . ASN A 1 295 ? 0.701 -8.649 60.315 1.00 132.28 851 ASN A C 1
ATOM 2166 O O . ASN A 1 295 ? 1.382 -9.187 59.443 1.00 132.42 851 ASN A O 1
ATOM 2171 N N . PRO A 1 296 ? -0.482 -8.056 60.053 1.00 125.71 852 PRO A N 1
ATOM 2172 C CA . PRO A 1 296 ? -0.826 -7.667 58.681 1.00 118.88 852 PRO A CA 1
ATOM 2173 C C . PRO A 1 296 ? -0.138 -6.350 58.307 1.00 110.07 852 PRO A C 1
ATOM 2174 O O . PRO A 1 296 ? 0.110 -5.514 59.182 1.00 106.33 852 PRO A O 1
ATOM 2178 N N . LEU A 1 297 ? 0.160 -6.175 57.021 1.00 100.25 853 LEU A N 1
ATOM 2179 C CA . LEU A 1 297 ? 0.917 -5.014 56.543 1.00 93.57 853 LEU A CA 1
ATOM 2180 C C . LEU A 1 297 ? -0.010 -4.014 55.846 1.00 91.16 853 LEU A C 1
ATOM 2181 O O . LEU A 1 297 ? -0.695 -4.349 54.876 1.00 89.14 853 LEU A O 1
ATOM 2186 N N . ARG A 1 298 ? -0.031 -2.787 56.359 1.00 90.62 854 ARG A N 1
ATOM 2187 C CA . ARG A 1 298 ? -0.900 -1.736 55.836 1.00 93.59 854 ARG A CA 1
ATOM 2188 C C . ARG A 1 298 ? -0.446 -1.226 54.470 1.00 93.14 854 ARG A C 1
ATOM 2189 O O . ARG A 1 298 ? 0.741 -1.016 54.241 1.00 101.61 854 ARG A O 1
ATOM 2197 N N . HIS A 1 299 ? -1.404 -1.008 53.573 1.00 90.82 855 HIS A N 1
ATOM 2198 C CA . HIS A 1 299 ? -1.120 -0.469 52.234 1.00 87.05 855 HIS A CA 1
ATOM 2199 C C . HIS A 1 299 ? -0.797 1.032 52.201 1.00 81.83 855 HIS A C 1
ATOM 2200 O O . HIS A 1 299 ? -0.505 1.576 51.137 1.00 78.91 855 HIS A O 1
ATOM 2207 N N . ASN A 1 300 ? -0.840 1.692 53.356 1.00 80.14 856 ASN A N 1
ATOM 2208 C CA . ASN A 1 300 ? -0.334 3.059 53.485 1.00 81.61 856 ASN A CA 1
ATOM 2209 C C . ASN A 1 300 ? 0.981 3.102 54.265 1.00 85.15 856 ASN A C 1
ATOM 2210 O O . ASN A 1 300 ? 1.340 4.133 54.838 1.00 84.70 856 ASN A O 1
ATOM 2215 N N . TYR A 1 301 ? 1.689 1.973 54.286 1.00 88.01 857 TYR A N 1
ATOM 2216 C CA . TYR A 1 301 ? 3.017 1.882 54.888 1.00 89.80 857 TYR A CA 1
ATOM 2217 C C . TYR A 1 301 ? 3.990 2.798 54.137 1.00 88.58 857 TYR A C 1
ATOM 2218 O O . TYR A 1 301 ? 4.358 2.521 52.994 1.00 86.32 857 TYR A O 1
ATOM 2227 N N . GLU A 1 302 ? 4.403 3.885 54.787 1.00 89.29 858 GLU A N 1
ATOM 2228 C CA . GLU A 1 302 ? 5.234 4.911 54.142 1.00 88.76 858 GLU A CA 1
ATOM 2229 C C . GLU A 1 302 ? 6.728 4.548 54.049 1.00 87.87 858 GLU A C 1
ATOM 2230 O O . GLU A 1 302 ? 7.513 5.320 53.493 1.00 86.07 858 GLU A O 1
ATOM 2232 N N . GLY A 1 303 ? 7.120 3.392 54.590 1.00 83.82 859 GLY A N 1
ATOM 2233 C CA . GLY A 1 303 ? 8.508 2.928 54.513 1.00 78.59 859 GLY A CA 1
ATOM 2234 C C . GLY A 1 303 ? 8.854 2.217 53.216 1.00 74.07 859 GLY A C 1
ATOM 2235 O O . GLY A 1 303 ? 8.003 2.060 52.335 1.00 70.19 859 GLY A O 1
ATOM 2236 N N . THR A 1 304 ? 10.114 1.785 53.117 1.00 70.82 860 THR A N 1
ATOM 2237 C CA . THR A 1 304 ? 10.640 1.074 51.948 1.00 69.89 860 THR A CA 1
ATOM 2238 C C . THR A 1 304 ? 10.747 -0.429 52.180 1.00 70.60 860 THR A C 1
ATOM 2239 O O . THR A 1 304 ? 10.486 -0.921 53.278 1.00 70.82 860 THR A O 1
ATOM 2243 N N . LEU A 1 305 ? 11.155 -1.149 51.138 1.00 71.67 861 LEU A N 1
ATOM 2244 C CA . LEU A 1 305 ? 11.416 -2.582 51.237 1.00 73.49 861 LEU A CA 1
ATOM 2245 C C . LEU A 1 305 ? 12.638 -2.888 52.111 1.00 77.11 861 LEU A C 1
ATOM 2246 O O . LEU A 1 305 ? 12.685 -3.933 52.766 1.00 74.70 861 LEU A O 1
ATOM 2251 N N . ARG A 1 306 ? 13.621 -1.985 52.116 1.00 81.89 862 ARG A N 1
ATOM 2252 C CA . ARG A 1 306 ? 14.756 -2.073 53.050 1.00 86.42 862 ARG A CA 1
ATOM 2253 C C . ARG A 1 306 ? 14.279 -2.181 54.502 1.00 87.73 862 ARG A C 1
ATOM 2254 O O . ARG A 1 306 ? 14.822 -2.963 55.290 1.00 86.66 862 ARG A O 1
ATOM 2256 N N . ASP A 1 307 ? 13.248 -1.402 54.829 1.00 88.55 863 ASP A N 1
ATOM 2257 C CA . ASP A 1 307 ? 12.685 -1.339 56.178 1.00 87.93 863 ASP A CA 1
ATOM 2258 C C . ASP A 1 307 ? 11.857 -2.576 56.509 1.00 87.45 863 ASP A C 1
ATOM 2259 O O . ASP A 1 307 ? 11.851 -3.032 57.646 1.00 88.86 863 ASP A O 1
ATOM 2264 N N . LEU A 1 308 ? 11.149 -3.107 55.519 1.00 90.20 864 LEU A N 1
ATOM 2265 C CA . LEU A 1 308 ? 10.407 -4.359 55.688 1.00 95.74 864 LEU A CA 1
ATOM 2266 C C . LEU A 1 308 ? 11.308 -5.537 56.055 1.00 100.33 864 LEU A C 1
ATOM 2267 O O . LEU A 1 308 ? 10.913 -6.399 56.843 1.00 100.72 864 LEU A O 1
ATOM 2272 N N . LEU A 1 309 ? 12.510 -5.571 55.482 1.00 103.97 865 LEU A N 1
ATOM 2273 C CA . LEU A 1 309 ? 13.344 -6.769 55.517 1.00 106.09 865 LEU A CA 1
ATOM 2274 C C . LEU A 1 309 ? 14.546 -6.723 56.464 1.00 112.43 865 LEU A C 1
ATOM 2275 O O . LEU A 1 309 ? 15.289 -7.702 56.537 1.00 115.83 865 LEU A O 1
ATOM 2280 N N . GLN A 1 310 ? 14.734 -5.626 57.203 1.00 121.63 866 GLN A N 1
ATOM 2281 C CA . GLN A 1 310 ? 15.904 -5.498 58.098 1.00 128.19 866 GLN A CA 1
ATOM 2282 C C . GLN A 1 310 ? 15.862 -6.407 59.343 1.00 133.16 866 GLN A C 1
ATOM 2283 O O . GLN A 1 310 ? 16.823 -6.439 60.116 1.00 132.00 866 GLN A O 1
ATOM 2289 N N . PHE A 1 311 ? 14.754 -7.127 59.538 1.00 136.84 867 PHE A N 1
ATOM 2290 C CA . PHE A 1 311 ? 14.690 -8.214 60.521 1.00 136.74 867 PHE A CA 1
ATOM 2291 C C . PHE A 1 311 ? 15.521 -9.412 60.068 1.00 133.69 867 PHE A C 1
ATOM 2292 O O . PHE A 1 311 ? 16.313 -9.952 60.841 1.00 131.85 867 PHE A O 1
ATOM 2300 N N . PHE A 1 312 ? 15.323 -9.824 58.817 1.00 131.79 868 PHE A N 1
ATOM 2301 C CA . PHE A 1 312 ? 15.996 -10.997 58.254 1.00 131.64 868 PHE A CA 1
ATOM 2302 C C . PHE A 1 312 ? 17.514 -10.936 58.441 1.00 135.42 868 PHE A C 1
ATOM 2303 O O . PHE A 1 312 ? 18.111 -9.858 58.394 1.00 133.48 868 PHE A O 1
ATOM 2305 N N . LYS A 1 313 ? 18.121 -12.107 58.648 1.00 139.21 869 LYS A N 1
ATOM 2306 C CA . LYS A 1 313 ? 19.557 -12.233 58.932 1.00 135.29 869 LYS A CA 1
ATOM 2307 C C . LYS A 1 313 ? 20.422 -11.856 57.721 1.00 137.29 869 LYS A C 1
ATOM 2308 O O . LYS A 1 313 ? 19.891 -11.494 56.668 1.00 137.13 869 LYS A O 1
ATOM 2310 N N . PRO A 1 314 ? 21.761 -11.917 57.871 1.00 137.77 870 PRO A N 1
ATOM 2311 C CA . PRO A 1 314 ? 22.638 -11.733 56.707 1.00 140.50 870 PRO A CA 1
ATOM 2312 C C . PRO A 1 314 ? 22.894 -13.018 55.892 1.00 146.13 870 PRO A C 1
ATOM 2313 O O . PRO A 1 314 ? 23.509 -12.948 54.825 1.00 145.78 870 PRO A O 1
ATOM 2317 N N . ARG A 1 315 ? 22.424 -14.167 56.390 1.00 150.48 871 ARG A N 1
ATOM 2318 C CA . ARG A 1 315 ? 22.600 -15.470 55.719 1.00 146.19 871 ARG A CA 1
ATOM 2319 C C . ARG A 1 315 ? 22.065 -15.561 54.273 1.00 145.49 871 ARG A C 1
ATOM 2320 O O . ARG A 1 315 ? 22.818 -15.967 53.389 1.00 144.67 871 ARG A O 1
ATOM 2322 N N . GLN A 1 316 ? 20.800 -15.216 54.000 1.00 147.48 872 GLN A N 1
ATOM 2323 C CA . GLN A 1 316 ? 19.813 -14.751 54.982 1.00 150.58 872 GLN A CA 1
ATOM 2324 C C . GLN A 1 316 ? 18.680 -15.774 55.162 1.00 150.32 872 GLN A C 1
ATOM 2325 O O . GLN A 1 316 ? 18.646 -16.460 56.187 1.00 152.72 872 GLN A O 1
ATOM 2327 N N . PRO A 1 317 ? 17.735 -15.870 54.198 1.00 148.58 873 PRO A N 1
ATOM 2328 C CA . PRO A 1 317 ? 17.456 -15.040 53.029 1.00 145.64 873 PRO A CA 1
ATOM 2329 C C . PRO A 1 317 ? 16.376 -14.000 53.365 1.00 148.78 873 PRO A C 1
ATOM 2330 O O . PRO A 1 317 ? 16.065 -13.798 54.543 1.00 156.35 873 PRO A O 1
ATOM 2334 N N . LYS A 1 318 ? 15.826 -13.337 52.350 1.00 143.99 874 LYS A N 1
ATOM 2335 C CA . LYS A 1 318 ? 14.712 -12.410 52.542 1.00 138.27 874 LYS A CA 1
ATOM 2336 C C . LYS A 1 318 ? 13.392 -13.073 52.140 1.00 135.91 874 LYS A C 1
ATOM 2337 O O . LYS A 1 318 ? 13.303 -13.701 51.084 1.00 134.41 874 LYS A O 1
ATOM 2339 N N . LYS A 1 319 ? 12.372 -12.939 52.985 1.00 132.78 875 LYS A N 1
ATOM 2340 C CA . LYS A 1 319 ? 11.050 -13.487 52.680 1.00 130.35 875 LYS A CA 1
ATOM 2341 C C . LYS A 1 319 ? 9.952 -12.904 53.571 1.00 131.67 875 LYS A C 1
ATOM 2342 O O . LYS A 1 319 ? 10.199 -12.520 54.719 1.00 131.18 875 LYS A O 1
ATOM 2344 N N . LEU A 1 320 ? 8.741 -12.838 53.020 1.00 130.13 876 LEU A N 1
ATOM 2345 C CA . LEU A 1 320 ? 7.548 -12.441 53.777 1.00 124.42 876 LEU A CA 1
ATOM 2346 C C . LEU A 1 320 ? 6.272 -13.039 53.155 1.00 124.24 876 LEU A C 1
ATOM 2347 O O . LEU A 1 320 ? 6.200 -13.267 51.939 1.00 115.45 876 LEU A O 1
ATOM 2352 N N . TYR A 1 321 ? 5.282 -13.296 54.012 1.00 122.73 877 TYR A N 1
ATOM 2353 C CA . TYR A 1 321 ? 4.101 -14.086 53.655 1.00 120.56 877 TYR A CA 1
ATOM 2354 C C . TYR A 1 321 ? 2.929 -13.234 53.176 1.00 120.03 877 TYR A C 1
ATOM 2355 O O . TYR A 1 321 ? 2.920 -12.015 53.348 1.00 116.09 877 TYR A O 1
ATOM 2364 N N . TYR A 1 322 ? 1.934 -13.899 52.588 1.00 124.42 878 TYR A N 1
ATOM 2365 C CA . TYR A 1 322 ? 0.756 -13.225 52.039 1.00 126.39 878 TYR A CA 1
ATOM 2366 C C . TYR A 1 322 ? -0.436 -14.178 51.821 1.00 131.17 878 TYR A C 1
ATOM 2367 O O . TYR A 1 322 ? -0.252 -15.320 51.395 1.00 140.11 878 TYR A O 1
ATOM 2376 N N . GLN A 1 323 ? -1.647 -13.701 52.116 1.00 128.78 879 GLN A N 1
ATOM 2377 C CA . GLN A 1 323 ? -2.888 -14.348 51.665 1.00 121.91 879 GLN A CA 1
ATOM 2378 C C . GLN A 1 323 ? -3.354 -13.610 50.412 1.00 118.75 879 GLN A C 1
ATOM 2379 O O . GLN A 1 323 ? -3.016 -12.438 50.224 1.00 111.70 879 GLN A O 1
ATOM 2381 N N . GLN A 1 324 ? -4.117 -14.284 49.553 1.00 121.52 880 GLN A N 1
ATOM 2382 C CA . GLN A 1 324 ? -4.525 -13.677 48.280 1.00 126.58 880 GLN A CA 1
ATOM 2383 C C . GLN A 1 324 ? -5.907 -14.059 47.711 1.00 132.87 880 GLN A C 1
ATOM 2384 O O . GLN A 1 324 ? -5.978 -14.424 46.536 1.00 140.10 880 GLN A O 1
ATOM 2386 N N . LEU A 1 325 ? -7.006 -13.975 48.475 1.00 134.04 881 LEU A N 1
ATOM 2387 C CA . LEU A 1 325 ? -7.038 -13.650 49.910 1.00 131.63 881 LEU A CA 1
ATOM 2388 C C . LEU A 1 325 ? -8.341 -14.166 50.532 1.00 131.39 881 LEU A C 1
ATOM 2389 O O . LEU A 1 325 ? -9.414 -14.076 49.929 1.00 128.75 881 LEU A O 1
ATOM 2394 N N . HIS B 1 6 ? 39.355 28.863 54.527 1.00 124.64 562 HIS B N 1
ATOM 2395 C CA . HIS B 1 6 ? 39.572 27.431 54.158 1.00 123.18 562 HIS B CA 1
ATOM 2396 C C . HIS B 1 6 ? 40.966 26.885 54.524 1.00 113.75 562 HIS B C 1
ATOM 2397 O O . HIS B 1 6 ? 41.217 25.693 54.359 1.00 110.19 562 HIS B O 1
ATOM 2404 N N . LEU B 1 7 ? 41.861 27.740 55.020 1.00 105.81 563 LEU B N 1
ATOM 2405 C CA . LEU B 1 7 ? 43.230 27.331 55.331 1.00 103.64 563 LEU B CA 1
ATOM 2406 C C . LEU B 1 7 ? 43.475 27.136 56.836 1.00 100.94 563 LEU B C 1
ATOM 2407 O O . LEU B 1 7 ? 44.626 27.032 57.272 1.00 98.57 563 LEU B O 1
ATOM 2409 N N . TYR B 1 8 ? 42.398 27.075 57.621 1.00 97.07 564 TYR B N 1
ATOM 2410 C CA . TYR B 1 8 ? 42.490 26.867 59.070 1.00 93.98 564 TYR B CA 1
ATOM 2411 C C . TYR B 1 8 ? 41.697 25.635 59.488 1.00 86.72 564 TYR B C 1
ATOM 2412 O O . TYR B 1 8 ? 40.866 25.143 58.728 1.00 83.56 564 TYR B O 1
ATOM 2421 N N . MET B 1 9 ? 41.964 25.148 60.700 1.00 81.66 565 MET B N 1
ATOM 2422 C CA . MET B 1 9 ? 41.204 24.043 61.300 1.00 76.46 565 MET B CA 1
ATOM 2423 C C . MET B 1 9 ? 40.894 24.324 62.762 1.00 73.20 565 MET B C 1
ATOM 2424 O O . MET B 1 9 ? 41.580 25.114 63.416 1.00 72.06 565 MET B O 1
ATOM 2429 N N . GLN B 1 10 ? 39.867 23.643 63.260 1.00 69.61 566 GLN B N 1
ATOM 2430 C CA . GLN B 1 10 ? 39.434 23.750 64.646 1.00 68.60 566 GLN B CA 1
ATOM 2431 C C . GLN B 1 10 ? 40.005 22.602 65.473 1.00 64.56 566 GLN B C 1
ATOM 2432 O O . GLN B 1 10 ? 39.754 21.434 65.183 1.00 66.98 566 GLN B O 1
ATOM 2438 N N . VAL B 1 11 ? 40.775 22.926 66.500 1.00 59.06 567 VAL B N 1
ATOM 2439 C CA . VAL B 1 11 ? 41.243 21.915 67.429 1.00 56.90 567 VAL B CA 1
ATOM 2440 C C . VAL B 1 11 ? 40.466 22.106 68.722 1.00 54.84 567 VAL B C 1
ATOM 2441 O O . VAL B 1 11 ? 40.426 23.203 69.274 1.00 53.53 567 VAL B O 1
ATOM 2445 N N . GLN B 1 12 ? 39.826 21.039 69.185 1.00 53.29 568 GLN B N 1
ATOM 2446 C CA . GLN B 1 12 ? 38.996 21.095 70.379 1.00 51.17 568 GLN B CA 1
ATOM 2447 C C . GLN B 1 12 ? 39.695 20.347 71.498 1.00 50.35 568 GLN B C 1
ATOM 2448 O O . GLN B 1 12 ? 40.153 19.225 71.318 1.00 49.31 568 GLN B O 1
ATOM 2454 N N . ILE B 1 13 ? 39.797 20.993 72.649 1.00 51.06 569 ILE B N 1
ATOM 2455 C CA . ILE B 1 13 ? 40.461 20.418 73.804 1.00 51.97 569 ILE B CA 1
ATOM 2456 C C . ILE B 1 13 ? 39.403 20.045 74.820 1.00 53.85 569 ILE B C 1
ATOM 2457 O O . ILE B 1 13 ? 38.512 20.846 75.107 1.00 56.91 569 ILE B O 1
ATOM 2462 N N . VAL B 1 14 ? 39.497 18.829 75.352 1.00 53.45 570 VAL B N 1
ATOM 2463 C CA . VAL B 1 14 ? 38.637 18.402 76.449 1.00 52.89 570 VAL B CA 1
ATOM 2464 C C . VAL B 1 14 ? 39.526 18.009 77.613 1.00 53.59 570 VAL B C 1
ATOM 2465 O O . VAL B 1 14 ? 40.582 17.419 77.420 1.00 54.06 570 VAL B O 1
ATOM 2469 N N . ALA B 1 15 ? 39.097 18.370 78.816 1.00 56.57 571 ALA B N 1
ATOM 2470 C CA . ALA B 1 15 ? 39.887 18.172 80.021 1.00 58.00 571 ALA B CA 1
ATOM 2471 C C . ALA B 1 15 ? 39.165 17.222 80.959 1.00 58.47 571 ALA B C 1
ATOM 2472 O O . ALA B 1 15 ? 37.937 17.115 80.937 1.00 57.23 571 ALA B O 1
ATOM 2474 N N . GLU B 1 16 ? 39.942 16.565 81.812 1.00 59.04 572 GLU B N 1
ATOM 2475 C CA . GLU B 1 16 ? 39.459 15.420 82.579 1.00 58.94 572 GLU B CA 1
ATOM 2476 C C . GLU B 1 16 ? 38.251 15.698 83.463 1.00 60.14 572 GLU B C 1
ATOM 2477 O O . GLU B 1 16 ? 37.473 14.788 83.734 1.00 63.02 572 GLU B O 1
ATOM 2483 N N . ASP B 1 17 ? 38.082 16.942 83.905 1.00 62.49 573 ASP B N 1
ATOM 2484 C CA . ASP B 1 17 ? 36.925 17.304 84.737 1.00 65.90 573 ASP B CA 1
ATOM 2485 C C . ASP B 1 17 ? 35.580 17.133 84.018 1.00 63.83 573 ASP B C 1
ATOM 2486 O O . ASP B 1 17 ? 34.548 16.959 84.668 1.00 67.46 573 ASP B O 1
ATOM 2491 N N . GLN B 1 18 ? 35.602 17.170 82.686 1.00 59.08 574 GLN B N 1
ATOM 2492 C CA . GLN B 1 18 ? 34.400 16.972 81.876 1.00 55.22 574 GLN B CA 1
ATOM 2493 C C . GLN B 1 18 ? 33.937 15.522 81.895 1.00 50.66 574 GLN B C 1
ATOM 2494 O O . GLN B 1 18 ? 32.792 15.232 81.551 1.00 48.01 574 GLN B O 1
ATOM 2500 N N . PHE B 1 19 ? 34.843 14.616 82.259 1.00 48.68 575 PHE B N 1
ATOM 2501 C CA . PHE B 1 19 ? 34.522 13.198 82.383 1.00 47.99 575 PHE B CA 1
ATOM 2502 C C . PHE B 1 19 ? 33.763 12.927 83.675 1.00 48.71 575 PHE B C 1
ATOM 2503 O O . PHE B 1 19 ? 33.084 11.918 83.789 1.00 47.36 575 PHE B O 1
ATOM 2511 N N . CYS B 1 20 ? 33.901 13.803 84.661 1.00 51.72 576 CYS B N 1
ATOM 2512 C CA . CYS B 1 20 ? 33.194 13.623 85.917 1.00 55.06 576 CYS B CA 1
ATOM 2513 C C . CYS B 1 20 ? 31.698 13.641 85.691 1.00 56.22 576 CYS B C 1
ATOM 2514 O O . CYS B 1 20 ? 31.202 14.319 84.802 1.00 59.33 576 CYS B O 1
ATOM 2517 N N . GLY B 1 21 ? 30.985 12.851 86.481 1.00 59.80 577 GLY B N 1
ATOM 2518 C CA . GLY B 1 21 ? 29.531 12.841 86.453 1.00 60.21 577 GLY B CA 1
ATOM 2519 C C . GLY B 1 21 ? 28.896 12.145 85.270 1.00 58.39 577 GLY B C 1
ATOM 2520 O O . GLY B 1 21 ? 27.681 11.998 85.239 1.00 61.58 577 GLY B O 1
ATOM 2521 N N . HIS B 1 22 ? 29.698 11.706 84.304 1.00 57.01 578 HIS B N 1
ATOM 2522 C CA . HIS B 1 22 ? 29.167 11.082 83.096 1.00 58.28 578 HIS B CA 1
ATOM 2523 C C . HIS B 1 22 ? 28.605 9.708 83.414 1.00 57.50 578 HIS B C 1
ATOM 2524 O O . HIS B 1 22 ? 29.234 8.931 84.129 1.00 61.41 578 HIS B O 1
ATOM 2531 N N . GLN B 1 23 ? 27.427 9.416 82.867 1.00 57.15 579 GLN B N 1
ATOM 2532 C CA . GLN B 1 23 ? 26.666 8.219 83.225 1.00 57.79 579 GLN B CA 1
ATOM 2533 C C . GLN B 1 23 ? 26.516 7.199 82.099 1.00 59.15 579 GLN B C 1
ATOM 2534 O O . GLN B 1 23 ? 25.832 6.189 82.269 1.00 63.84 579 GLN B O 1
ATOM 2540 N N . GLY B 1 24 ? 27.154 7.447 80.959 1.00 58.52 580 GLY B N 1
ATOM 2541 C CA . GLY B 1 24 ? 27.052 6.555 79.809 1.00 55.74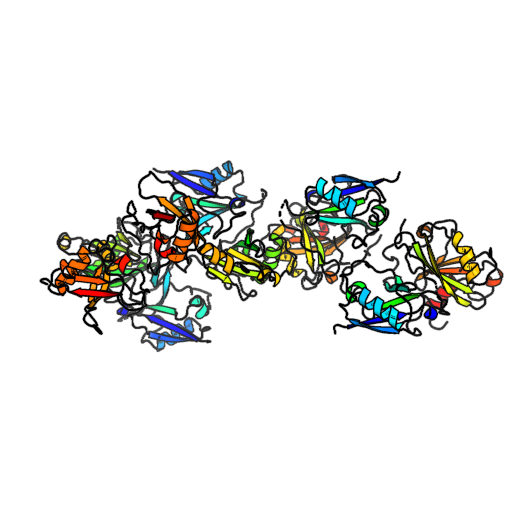 580 GLY B CA 1
ATOM 2542 C C . GLY B 1 24 ? 28.341 5.851 79.442 1.00 54.29 580 GLY B C 1
ATOM 2543 O O . GLY B 1 24 ? 29.222 5.640 80.278 1.00 50.85 580 GLY B O 1
ATOM 2544 N N . ASN B 1 25 ? 28.435 5.479 78.172 1.00 55.50 581 ASN B N 1
ATOM 2545 C CA . ASN B 1 25 ? 29.610 4.806 77.652 1.00 56.74 581 ASN B CA 1
ATOM 2546 C C . ASN B 1 25 ? 30.658 5.797 77.159 1.00 56.61 581 ASN B C 1
ATOM 2547 O O . ASN B 1 25 ? 30.350 6.952 76.868 1.00 53.99 581 ASN B O 1
ATOM 2552 N N . ASP B 1 26 ? 31.898 5.320 77.079 1.00 58.45 582 ASP B N 1
ATOM 2553 C CA . ASP B 1 26 ? 33.069 6.150 76.805 1.00 57.69 582 ASP B CA 1
ATOM 2554 C C . ASP B 1 26 ? 33.151 7.266 77.858 1.00 57.42 582 ASP B C 1
ATOM 2555 O O . ASP B 1 26 ? 32.416 7.231 78.838 1.00 56.90 582 ASP B O 1
ATOM 2560 N N . MET B 1 27 ? 34.035 8.242 77.679 1.00 59.35 583 MET B N 1
ATOM 2561 C CA . MET B 1 27 ? 34.332 9.189 78.757 1.00 59.48 583 MET B CA 1
ATOM 2562 C C . MET B 1 27 ? 33.353 10.336 78.914 1.00 59.07 583 MET B C 1
ATOM 2563 O O . MET B 1 27 ? 33.166 10.822 80.027 1.00 60.89 583 MET B O 1
ATOM 2568 N N . TYR B 1 28 ? 32.756 10.791 77.818 1.00 58.29 584 TYR B N 1
ATOM 2569 C CA . TYR B 1 28 ? 31.856 11.941 77.873 1.00 59.45 584 TYR B CA 1
ATOM 2570 C C . TYR B 1 28 ? 30.812 11.903 76.764 1.00 62.24 584 TYR B C 1
ATOM 2571 O O . TYR B 1 28 ? 30.920 11.114 75.828 1.00 64.79 584 TYR B O 1
ATOM 2580 N N . ASP B 1 29 ? 29.805 12.762 76.880 1.00 64.41 585 ASP B N 1
ATOM 2581 C CA . ASP B 1 29 ? 28.769 12.890 75.860 1.00 67.40 585 ASP B CA 1
ATOM 2582 C C . ASP B 1 29 ? 29.177 13.971 74.860 1.00 70.54 585 ASP B C 1
ATOM 2583 O O . ASP B 1 29 ? 29.211 15.150 75.199 1.00 71.05 585 ASP B O 1
ATOM 2588 N N . GLU B 1 30 ? 29.457 13.565 73.623 1.00 76.90 586 GLU B N 1
ATOM 2589 C CA . GLU B 1 30 ? 30.036 14.467 72.616 1.00 80.29 586 GLU B CA 1
ATOM 2590 C C . GLU B 1 30 ? 29.230 15.747 72.399 1.00 79.58 586 GLU B C 1
ATOM 2591 O O . GLU B 1 30 ? 29.816 16.812 72.172 1.00 79.60 586 GLU B O 1
ATOM 2597 N N . GLU B 1 31 ? 27.901 15.635 72.472 1.00 76.90 587 GLU B N 1
ATOM 2598 C CA . GLU B 1 31 ? 27.006 16.791 72.333 1.00 75.06 587 GLU B CA 1
ATOM 2599 C C . GLU B 1 31 ? 27.089 17.721 73.539 1.00 70.60 587 GLU B C 1
ATOM 2600 O O . GLU B 1 31 ? 27.365 18.914 73.395 1.00 71.20 587 GLU B O 1
ATOM 2606 N N . LYS B 1 32 ? 26.856 17.162 74.725 1.00 65.84 588 LYS B N 1
ATOM 2607 C CA . LYS B 1 32 ? 26.630 17.957 75.938 1.00 61.08 588 LYS B CA 1
ATOM 2608 C C . LYS B 1 32 ? 27.899 18.515 76.599 1.00 57.66 588 LYS B C 1
ATOM 2609 O O . LYS B 1 32 ? 27.806 19.398 77.441 1.00 58.50 588 LYS B O 1
ATOM 2611 N N . VAL B 1 33 ? 29.075 18.022 76.221 1.00 56.37 589 VAL B N 1
ATOM 2612 C CA . VAL B 1 33 ? 30.326 18.457 76.857 1.00 57.19 589 VAL B CA 1
ATOM 2613 C C . VAL B 1 33 ? 30.784 19.829 76.361 1.00 56.98 589 VAL B C 1
ATOM 2614 O O . VAL B 1 33 ? 30.519 20.204 75.216 1.00 58.38 589 VAL B O 1
ATOM 2618 N N . LYS B 1 34 ? 31.477 20.568 77.224 1.00 56.63 590 LYS B N 1
ATOM 2619 C CA . LYS B 1 34 ? 31.984 21.897 76.877 1.00 57.31 590 LYS B CA 1
ATOM 2620 C C . LYS B 1 34 ? 33.471 21.829 76.493 1.00 57.17 590 LYS B C 1
ATOM 2621 O O . LYS B 1 34 ? 34.304 21.403 77.293 1.00 58.63 590 LYS B O 1
ATOM 2623 N N . TYR B 1 35 ? 33.791 22.246 75.267 1.00 56.71 591 TYR B N 1
ATOM 2624 C CA . TYR B 1 35 ? 35.162 22.200 74.748 1.00 57.32 591 TYR B CA 1
ATOM 2625 C C . TYR B 1 35 ? 35.859 23.552 74.819 1.00 57.06 591 TYR B C 1
ATOM 2626 O O . TYR B 1 35 ? 35.220 24.594 74.749 1.00 57.76 591 TYR B O 1
ATOM 2635 N N . THR B 1 36 ? 37.183 23.509 74.920 1.00 59.03 592 THR B N 1
ATOM 2636 C CA . THR B 1 36 ? 38.042 24.680 74.772 1.00 61.70 592 THR B CA 1
ATOM 2637 C C . THR B 1 36 ? 38.603 24.642 73.353 1.00 64.54 592 THR B C 1
ATOM 2638 O O . THR B 1 36 ? 39.217 23.651 72.967 1.00 72.29 592 THR B O 1
ATOM 2642 N N . VAL B 1 37 ? 38.408 25.706 72.580 1.00 63.10 593 VAL B N 1
ATOM 2643 C CA . VAL B 1 37 ? 38.609 25.633 71.130 1.00 63.31 593 VAL B CA 1
ATOM 2644 C C . VAL B 1 37 ? 39.735 26.515 70.609 1.00 62.52 593 VAL B C 1
ATOM 2645 O O . VAL B 1 37 ? 39.976 27.595 71.130 1.00 65.17 593 VAL B O 1
ATOM 2649 N N . PHE B 1 38 ? 40.404 26.045 69.559 1.00 63.89 594 PHE B N 1
ATOM 2650 C CA . PHE B 1 38 ? 41.523 26.756 68.940 1.00 66.46 594 PHE B CA 1
ATOM 2651 C C . PHE B 1 38 ? 41.389 26.797 67.419 1.00 66.38 594 PHE B C 1
ATOM 2652 O O . PHE B 1 38 ? 41.150 25.762 66.802 1.00 70.33 594 PHE B O 1
ATOM 2660 N N . LYS B 1 39 ? 41.539 27.981 66.818 1.00 65.88 595 LYS B N 1
ATOM 2661 C CA . LYS B 1 39 ? 41.753 28.084 65.367 1.00 64.75 595 LYS B CA 1
ATOM 2662 C C . LYS B 1 39 ? 43.246 27.886 65.122 1.00 65.97 595 LYS B C 1
ATOM 2663 O O . LYS B 1 39 ? 44.080 28.493 65.796 1.00 65.85 595 LYS B O 1
ATOM 2665 N N . VAL B 1 40 ? 43.576 27.005 64.185 1.00 66.47 596 VAL B N 1
ATOM 2666 C CA . VAL B 1 40 ? 44.959 26.630 63.928 1.00 69.71 596 VAL B CA 1
ATOM 2667 C C . VAL B 1 40 ? 45.154 26.491 62.424 1.00 76.14 596 VAL B C 1
ATOM 2668 O O . VAL B 1 40 ? 44.245 26.046 61.719 1.00 79.43 596 VAL B O 1
ATOM 2672 N N . LEU B 1 41 ? 46.322 26.897 61.927 1.00 78.94 597 LEU B N 1
ATOM 2673 C CA . LEU B 1 41 ? 46.637 26.729 60.510 1.00 80.81 597 LEU B CA 1
ATOM 2674 C C . LEU B 1 41 ? 46.805 25.250 60.215 1.00 77.89 597 LEU B C 1
ATOM 2675 O O . LEU B 1 41 ? 47.540 24.555 60.914 1.00 72.24 597 LEU B O 1
ATOM 2680 N N . LYS B 1 42 ? 46.129 24.776 59.172 1.00 79.08 598 LYS B N 1
ATOM 2681 C CA . LYS B 1 42 ? 46.204 23.367 58.784 1.00 79.88 598 LYS B CA 1
ATOM 2682 C C . LYS B 1 42 ? 47.635 22.885 58.539 1.00 80.62 598 LYS B C 1
ATOM 2683 O O . LYS B 1 42 ? 47.878 21.684 58.536 1.00 81.22 598 LYS B O 1
ATOM 2689 N N . ASN B 1 43 ? 48.573 23.809 58.330 1.00 84.03 599 ASN B N 1
ATOM 2690 C CA . ASN B 1 43 ? 49.987 23.455 58.196 1.00 85.91 599 ASN B CA 1
ATOM 2691 C C . ASN B 1 43 ? 50.808 23.718 59.456 1.00 84.32 599 ASN B C 1
ATOM 2692 O O . ASN B 1 43 ? 52.029 23.815 59.395 1.00 81.45 599 ASN B O 1
ATOM 2697 N N . SER B 1 44 ? 50.143 23.802 60.602 1.00 88.11 600 SER B N 1
ATOM 2698 C CA . SER B 1 44 ? 50.827 24.104 61.850 1.00 94.11 600 SER B CA 1
ATOM 2699 C C . SER B 1 44 ? 51.649 22.919 62.340 1.00 98.20 600 SER B C 1
ATOM 2700 O O . SER B 1 44 ? 51.447 21.780 61.910 1.00 97.79 600 SER B O 1
ATOM 2703 N N . SER B 1 45 ? 52.585 23.215 63.238 1.00 102.39 601 SER B N 1
ATOM 2704 C CA . SER B 1 45 ? 53.433 22.206 63.859 1.00 100.15 601 SER B CA 1
ATOM 2705 C C . SER B 1 45 ? 52.811 21.784 65.182 1.00 94.54 601 SER B C 1
ATOM 2706 O O . SER B 1 45 ? 52.067 22.550 65.799 1.00 89.27 601 SER B O 1
ATOM 2709 N N . LEU B 1 46 ? 53.119 20.565 65.616 1.00 91.46 602 LEU B N 1
ATOM 2710 C CA . LEU B 1 46 ? 52.601 20.062 66.882 1.00 88.42 602 LEU B CA 1
ATOM 2711 C C . LEU B 1 46 ? 53.210 20.827 68.048 1.00 90.93 602 LEU B C 1
ATOM 2712 O O . LEU B 1 46 ? 52.506 21.196 68.990 1.00 90.26 602 LEU B O 1
ATOM 2717 N N . ALA B 1 47 ? 54.519 21.060 67.979 1.00 92.37 603 ALA B N 1
ATOM 2718 C CA . ALA B 1 47 ? 55.214 21.847 68.998 1.00 92.44 603 ALA B CA 1
ATOM 2719 C C . ALA B 1 47 ? 54.687 23.285 69.044 1.00 90.53 603 ALA B C 1
ATOM 2720 O O . ALA B 1 47 ? 54.628 23.896 70.120 1.00 86.65 603 ALA B O 1
ATOM 2722 N N . GLU B 1 48 ? 54.308 23.807 67.875 1.00 87.68 604 GLU B N 1
ATOM 2723 C CA . GLU B 1 48 ? 53.703 25.138 67.754 1.00 85.95 604 GLU B CA 1
ATOM 2724 C C . GLU B 1 48 ? 52.336 25.210 68.441 1.00 83.72 604 GLU B C 1
ATOM 2725 O O . GLU B 1 48 ? 52.004 26.219 69.074 1.00 83.55 604 GLU B O 1
ATOM 2727 N N . PHE B 1 49 ? 51.547 24.144 68.308 1.00 79.61 605 PHE B N 1
ATOM 2728 C CA . PHE B 1 49 ? 50.244 24.058 68.972 1.00 77.72 605 PHE B CA 1
ATOM 2729 C C . PHE B 1 49 ? 50.390 23.893 70.484 1.00 76.18 605 PHE B C 1
ATOM 2730 O O . PHE B 1 49 ? 49.665 24.517 71.263 1.00 72.32 605 PHE B O 1
ATOM 2738 N N . VAL B 1 50 ? 51.325 23.043 70.892 1.00 75.99 606 VAL B N 1
ATOM 2739 C CA . VAL B 1 50 ? 51.581 22.808 72.310 1.00 75.91 606 VAL B CA 1
ATOM 2740 C C . VAL B 1 50 ? 52.044 24.096 72.989 1.00 78.62 606 VAL B C 1
ATOM 2741 O O . VAL B 1 50 ? 51.700 24.347 74.145 1.00 75.87 606 VAL B O 1
ATOM 2745 N N . GLN B 1 51 ? 52.820 24.901 72.260 1.00 83.25 607 GLN B N 1
ATOM 2746 C CA . GLN B 1 51 ? 53.258 26.215 72.737 1.00 85.16 607 GLN B CA 1
ATOM 2747 C C . GLN B 1 51 ? 52.063 27.131 72.989 1.00 84.89 607 GLN B C 1
ATOM 2748 O O . GLN B 1 51 ? 51.911 27.673 74.091 1.00 80.80 607 GLN B O 1
ATOM 2750 N N . SER B 1 52 ? 51.221 27.290 71.965 1.00 85.86 608 SER B N 1
ATOM 2751 C CA . SER B 1 52 ? 49.988 28.088 72.073 1.00 86.18 608 SER B CA 1
ATOM 2752 C C . SER B 1 52 ? 49.110 27.598 73.233 1.00 85.34 608 SER B C 1
ATOM 2753 O O . SER B 1 52 ? 48.566 28.398 73.997 1.00 83.34 608 SER B O 1
ATOM 2755 N N . LEU B 1 53 ? 49.009 26.275 73.360 1.00 84.94 609 LEU B N 1
ATOM 2756 C CA . LEU B 1 53 ? 48.223 25.620 74.411 1.00 82.48 609 LEU B CA 1
ATOM 2757 C C . LEU B 1 53 ? 48.795 25.857 75.812 1.00 77.38 609 LEU B C 1
ATOM 2758 O O . LEU B 1 53 ? 48.059 26.099 76.770 1.00 68.00 609 LEU B O 1
ATOM 2763 N N . SER B 1 54 ? 50.117 25.778 75.914 1.00 77.68 610 SER B N 1
ATOM 2764 C CA . SER B 1 54 ? 50.814 25.947 77.180 1.00 77.77 610 SER B CA 1
ATOM 2765 C C . SER B 1 54 ? 50.658 27.366 77.735 1.00 76.23 610 SER B C 1
ATOM 2766 O O . SER B 1 54 ? 50.572 27.554 78.948 1.00 72.08 610 SER B O 1
ATOM 2769 N N . GLN B 1 55 ? 50.622 28.359 76.847 1.00 77.38 611 GLN B N 1
ATOM 2770 C CA . GLN B 1 55 ? 50.416 29.748 77.260 1.00 78.30 611 GLN B CA 1
ATOM 2771 C C . GLN B 1 55 ? 48.962 29.998 77.653 1.00 79.06 611 GLN B C 1
ATOM 2772 O O . GLN B 1 55 ? 48.694 30.601 78.690 1.00 78.70 611 GLN B O 1
ATOM 2774 N N . THR B 1 56 ? 48.033 29.526 76.825 1.00 80.15 612 THR B N 1
ATOM 2775 C CA . THR B 1 56 ? 46.603 29.769 77.037 1.00 82.42 612 THR B CA 1
ATOM 2776 C C . THR B 1 56 ? 46.084 29.147 78.332 1.00 86.31 612 THR B C 1
ATOM 2777 O O . THR B 1 56 ? 45.357 29.796 79.096 1.00 83.80 612 THR B O 1
ATOM 2781 N N . MET B 1 57 ? 46.451 27.887 78.561 1.00 89.33 613 MET B N 1
ATOM 2782 C CA . MET B 1 57 ? 46.134 27.200 79.816 1.00 89.51 613 MET B CA 1
ATOM 2783 C C . MET B 1 57 ? 47.256 27.549 80.796 1.00 89.95 613 MET B C 1
ATOM 2784 O O . MET B 1 57 ? 48.313 28.049 80.391 1.00 88.51 613 MET B O 1
ATOM 2789 N N . GLY B 1 58 ? 47.045 27.272 82.076 1.00 89.96 614 GLY B N 1
ATOM 2790 C CA . GLY B 1 58 ? 48.043 27.605 83.096 1.00 93.25 614 GLY B CA 1
ATOM 2791 C C . GLY B 1 58 ? 49.302 26.741 83.131 1.00 93.35 614 GLY B C 1
ATOM 2792 O O . GLY B 1 58 ? 50.230 27.043 83.882 1.00 101.41 614 GLY B O 1
ATOM 2793 N N . PHE B 1 59 ? 49.357 25.688 82.314 1.00 86.37 615 PHE B N 1
ATOM 2794 C CA . PHE B 1 59 ? 50.360 24.634 82.473 1.00 80.27 615 PHE B CA 1
ATOM 2795 C C . PHE B 1 59 ? 51.554 24.793 81.542 1.00 77.55 615 PHE B C 1
ATOM 2796 O O . PHE B 1 59 ? 51.392 25.222 80.405 1.00 77.64 615 PHE B O 1
ATOM 2804 N N . PRO B 1 60 ? 52.755 24.415 82.018 1.00 76.32 616 PRO B N 1
ATOM 2805 C CA . PRO B 1 60 ? 53.943 24.395 81.172 1.00 75.90 616 PRO B CA 1
ATOM 2806 C C . PRO B 1 60 ? 54.005 23.118 80.345 1.00 75.24 616 PRO B C 1
ATOM 2807 O O . PRO B 1 60 ? 53.365 22.130 80.700 1.00 72.02 616 PRO B O 1
ATOM 2811 N N . GLN B 1 61 ? 54.795 23.134 79.273 1.00 78.70 617 GLN B N 1
ATOM 2812 C CA . GLN B 1 61 ? 54.838 22.025 78.309 1.00 82.91 617 GLN B CA 1
ATOM 2813 C C . GLN B 1 61 ? 55.143 20.659 78.930 1.00 86.70 617 GLN B C 1
ATOM 2814 O O . GLN B 1 61 ? 54.630 19.644 78.462 1.00 87.45 617 GLN B O 1
ATOM 2820 N N . ASP B 1 62 ? 55.969 20.636 79.975 1.00 92.77 618 ASP B N 1
ATOM 2821 C CA . ASP B 1 62 ? 56.340 19.380 80.639 1.00 94.70 618 ASP B CA 1
ATOM 2822 C C . ASP B 1 62 ? 55.296 18.894 81.662 1.00 93.21 618 ASP B C 1
ATOM 2823 O O . ASP B 1 62 ? 55.426 17.788 82.198 1.00 96.25 618 ASP B O 1
ATOM 2828 N N . GLN B 1 63 ? 54.270 19.703 81.929 1.00 87.90 619 GLN B N 1
ATOM 2829 C CA . GLN B 1 63 ? 53.177 19.296 82.824 1.00 86.63 619 GLN B CA 1
ATOM 2830 C C . GLN B 1 63 ? 51.867 18.956 82.080 1.00 81.85 619 GLN B C 1
ATOM 2831 O O . GLN B 1 63 ? 50.804 18.875 82.710 1.00 78.32 619 GLN B O 1
ATOM 2833 N N . ILE B 1 64 ? 51.943 18.751 80.758 1.00 75.47 620 ILE B N 1
ATOM 2834 C CA . ILE B 1 64 ? 50.770 18.376 79.950 1.00 70.90 620 ILE B CA 1
ATOM 2835 C C . ILE B 1 64 ? 51.067 17.244 78.976 1.00 68.42 620 ILE B C 1
ATOM 2836 O O . ILE B 1 64 ? 52.213 17.045 78.573 1.00 69.23 620 ILE B O 1
ATOM 2841 N N . ARG B 1 65 ? 50.018 16.523 78.587 1.00 66.64 621 ARG B N 1
ATOM 2842 C CA . ARG B 1 65 ? 50.129 15.461 77.586 1.00 66.61 621 ARG B CA 1
ATOM 2843 C C . ARG B 1 65 ? 48.852 15.350 76.751 1.00 61.71 621 ARG B C 1
ATOM 2844 O O . ARG B 1 65 ? 47.744 15.357 77.292 1.00 60.71 621 ARG B O 1
ATOM 2852 N N . LEU B 1 66 ? 49.021 15.241 75.435 1.00 54.99 622 LEU B N 1
ATOM 2853 C CA . LEU B 1 66 ? 47.900 15.218 74.521 1.00 53.08 622 LEU B CA 1
ATOM 2854 C C . LEU B 1 66 ? 47.514 13.797 74.171 1.00 51.91 622 LEU B C 1
ATOM 2855 O O . LEU B 1 66 ? 48.356 12.986 73.808 1.00 52.11 622 LEU B O 1
ATOM 2860 N N . TRP B 1 67 ? 46.230 13.497 74.294 1.00 51.88 623 TRP B N 1
ATOM 2861 C CA . TRP B 1 67 ? 45.698 12.207 73.891 1.00 51.35 623 TRP B CA 1
ATOM 2862 C C . TRP B 1 67 ? 44.576 12.506 72.917 1.00 49.70 623 TRP B C 1
ATOM 2863 O O . TRP B 1 67 ? 43.471 12.848 73.333 1.00 49.87 623 TRP B O 1
ATOM 2874 N N . PRO B 1 68 ? 44.860 12.423 71.612 1.00 48.05 624 PRO B N 1
ATOM 2875 C CA . PRO B 1 68 ? 43.820 12.714 70.640 1.00 48.30 624 PRO B CA 1
ATOM 2876 C C . PRO B 1 68 ? 42.670 11.745 70.759 1.00 48.95 624 PRO B C 1
ATOM 2877 O O . PRO B 1 68 ? 42.890 10.558 70.952 1.00 51.40 624 PRO B O 1
ATOM 2881 N N . MET B 1 69 ? 41.453 12.253 70.642 1.00 49.79 625 MET B N 1
ATOM 2882 C CA . MET B 1 69 ? 40.278 11.422 70.763 1.00 50.64 625 MET B CA 1
ATOM 2883 C C . MET B 1 69 ? 40.054 10.730 69.429 1.00 50.95 625 MET B C 1
ATOM 2884 O O . MET B 1 69 ? 39.608 11.357 68.474 1.00 52.61 625 MET B O 1
ATOM 2889 N N . GLN B 1 70 ? 40.394 9.447 69.365 1.00 51.46 626 GLN B N 1
ATOM 2890 C CA . GLN B 1 70 ? 40.282 8.669 68.131 1.00 53.39 626 GLN B CA 1
ATOM 2891 C C . GLN B 1 70 ? 39.081 7.747 68.209 1.00 53.83 626 GLN B C 1
ATOM 2892 O O . GLN B 1 70 ? 38.821 7.156 69.249 1.00 54.34 626 GLN B O 1
ATOM 2894 N N . ALA B 1 71 ? 38.346 7.634 67.108 1.00 56.06 627 ALA B N 1
ATOM 2895 C CA . ALA B 1 71 ? 37.274 6.656 67.011 1.00 58.01 627 ALA B CA 1
ATOM 2896 C C . ALA B 1 71 ? 37.913 5.309 66.758 1.00 61.85 627 ALA B C 1
ATOM 2897 O O . ALA B 1 71 ? 39.037 5.231 66.267 1.00 64.48 627 ALA B O 1
ATOM 2899 N N . ARG B 1 72 ? 37.194 4.251 67.100 1.00 64.81 628 ARG B N 1
ATOM 2900 C CA . ARG B 1 72 ? 37.696 2.899 66.945 1.00 64.66 628 ARG B CA 1
ATOM 2901 C C . ARG B 1 72 ? 36.713 2.081 66.131 1.00 65.10 628 ARG B C 1
ATOM 2902 O O . ARG B 1 72 ? 35.581 2.511 65.883 1.00 63.33 628 ARG B O 1
ATOM 2910 N N . SER B 1 73 ? 37.153 0.896 65.721 1.00 64.61 629 SER B N 1
ATOM 2911 C CA . SER B 1 73 ? 36.395 0.083 64.778 1.00 63.39 629 SER B CA 1
ATOM 2912 C C . SER B 1 73 ? 35.168 -0.597 65.394 1.00 61.56 629 SER B C 1
ATOM 2913 O O . SER B 1 73 ? 34.333 -1.120 64.663 1.00 61.88 629 SER B O 1
ATOM 2916 N N . ASN B 1 74 ? 35.059 -0.586 66.725 1.00 59.34 630 ASN B N 1
ATOM 2917 C CA . ASN B 1 74 ? 33.862 -1.090 67.415 1.00 58.05 630 ASN B CA 1
ATOM 2918 C C . ASN B 1 74 ? 32.877 0.022 67.803 1.00 59.01 630 ASN B C 1
ATOM 2919 O O . ASN B 1 74 ? 32.028 -0.160 68.676 1.00 59.72 630 ASN B O 1
ATOM 2924 N N . GLY B 1 75 ? 32.991 1.175 67.155 1.00 60.44 631 GLY B N 1
ATOM 2925 C CA . GLY B 1 75 ? 32.051 2.274 67.373 1.00 60.70 631 GLY B CA 1
ATOM 2926 C C . GLY B 1 75 ? 32.269 3.086 68.636 1.00 57.50 631 GLY B C 1
ATOM 2927 O O . GLY B 1 75 ? 31.369 3.801 69.075 1.00 57.67 631 GLY B O 1
ATOM 2928 N N . THR B 1 76 ? 33.458 2.985 69.218 1.00 54.77 632 THR B N 1
ATOM 2929 C CA . THR B 1 76 ? 33.785 3.729 70.419 1.00 54.74 632 THR B CA 1
ATOM 2930 C C . THR B 1 76 ? 34.738 4.859 70.076 1.00 55.28 632 THR B C 1
ATOM 2931 O O . THR B 1 76 ? 35.473 4.785 69.093 1.00 56.28 632 THR B O 1
ATOM 2935 N N . LYS B 1 77 ? 34.717 5.904 70.894 1.00 54.88 633 LYS B N 1
ATOM 2936 C CA . LYS B 1 77 ? 35.598 7.043 70.719 1.00 54.55 633 LYS B CA 1
ATOM 2937 C C . LYS B 1 77 ? 36.295 7.274 72.034 1.00 52.21 633 LYS B C 1
ATOM 2938 O O . LYS B 1 77 ? 35.650 7.593 73.027 1.00 52.91 633 LYS B O 1
ATOM 2944 N N . ARG B 1 78 ? 37.611 7.092 72.051 1.00 51.40 634 ARG B N 1
ATOM 2945 C CA . ARG B 1 78 ? 38.365 7.154 73.296 1.00 51.35 634 ARG B CA 1
ATOM 2946 C C . ARG B 1 78 ? 39.696 7.868 73.154 1.00 50.53 634 ARG B C 1
ATOM 2947 O O . ARG B 1 78 ? 40.188 8.037 72.045 1.00 54.84 634 ARG B O 1
ATOM 2955 N N . PRO B 1 79 ? 40.273 8.313 74.281 1.00 48.19 635 PRO B N 1
ATOM 2956 C CA . PRO B 1 79 ? 41.598 8.890 74.233 1.00 48.56 635 PRO B CA 1
ATOM 2957 C C . PRO B 1 79 ? 42.592 7.888 73.701 1.00 49.55 635 PRO B C 1
ATOM 2958 O O . PRO B 1 79 ? 42.604 6.740 74.129 1.00 49.49 635 PRO B O 1
ATOM 2962 N N . ALA B 1 80 ? 43.407 8.335 72.759 1.00 52.73 636 ALA B N 1
ATOM 2963 C CA . ALA B 1 80 ? 44.357 7.482 72.075 1.00 54.43 636 ALA B CA 1
ATOM 2964 C C . ALA B 1 80 ? 45.727 8.125 72.107 1.00 57.33 636 ALA B C 1
ATOM 2965 O O . ALA B 1 80 ? 45.892 9.274 72.509 1.00 58.22 636 ALA B O 1
ATOM 2967 N N . MET B 1 81 ? 46.707 7.365 71.656 1.00 61.15 637 MET B N 1
ATOM 2968 C CA . MET B 1 81 ? 48.082 7.797 71.667 1.00 65.71 637 MET B CA 1
ATOM 2969 C C . MET B 1 81 ? 48.358 8.630 70.419 1.00 69.50 637 MET B C 1
ATOM 2970 O O . MET B 1 81 ? 47.888 8.304 69.332 1.00 70.99 637 MET B O 1
ATOM 2975 N N . LEU B 1 82 ? 49.127 9.699 70.570 1.00 75.79 638 LEU B N 1
ATOM 2976 C CA . LEU B 1 82 ? 49.489 10.543 69.432 1.00 81.05 638 LEU B CA 1
ATOM 2977 C C . LEU B 1 82 ? 50.575 9.844 68.621 1.00 89.33 638 LEU B C 1
ATOM 2978 O O . LEU B 1 82 ? 51.501 9.267 69.199 1.00 88.79 638 LEU B O 1
ATOM 2983 N N . ASP B 1 83 ? 50.464 9.895 67.291 1.00 100.14 639 ASP B N 1
ATOM 2984 C CA . ASP B 1 83 ? 51.477 9.315 66.391 1.00 106.91 639 ASP B CA 1
ATOM 2985 C C . ASP B 1 83 ? 52.616 10.295 66.029 1.00 115.14 639 ASP B C 1
ATOM 2986 O O . ASP B 1 83 ? 53.013 10.389 64.862 1.00 117.08 639 ASP B O 1
ATOM 2988 N N . ASN B 1 84 ? 53.137 11.014 67.029 1.00 119.94 640 ASN B N 1
ATOM 2989 C CA . ASN B 1 84 ? 54.340 11.833 66.865 1.00 123.84 640 ASN B CA 1
ATOM 2990 C C . ASN B 1 84 ? 55.575 10.932 67.000 1.00 137.25 640 ASN B C 1
ATOM 2991 O O . ASN B 1 84 ? 55.793 10.066 66.150 1.00 139.07 640 ASN B O 1
ATOM 2993 N N . GLU B 1 85 ? 56.366 11.126 68.059 1.00 150.76 641 GLU B N 1
ATOM 2994 C CA . GLU B 1 85 ? 57.511 10.255 68.385 1.00 158.42 641 GLU B CA 1
ATOM 2995 C C . GLU B 1 85 ? 58.635 10.271 67.334 1.00 170.45 641 GLU B C 1
ATOM 2996 O O . GLU B 1 85 ? 58.426 9.889 66.179 1.00 172.29 641 GLU B O 1
ATOM 2998 N N . ALA B 1 86 ? 59.825 10.707 67.756 1.00 177.17 642 ALA B N 1
ATOM 2999 C CA . ALA B 1 86 ? 61.026 10.726 66.906 1.00 174.09 642 ALA B CA 1
ATOM 3000 C C . ALA B 1 86 ? 60.878 11.685 65.709 1.00 173.38 642 ALA B C 1
ATOM 3001 O O . ALA B 1 86 ? 60.108 12.646 65.782 1.00 171.56 642 ALA B O 1
ATOM 3003 N N . ASP B 1 87 ? 61.617 11.436 64.625 1.00 171.11 643 ASP B N 1
ATOM 3004 C CA . ASP B 1 87 ? 61.603 12.319 63.454 1.00 167.93 643 ASP B CA 1
ATOM 3005 C C . ASP B 1 87 ? 60.252 12.295 62.736 1.00 168.64 643 ASP B C 1
ATOM 3006 O O . ASP B 1 87 ? 60.079 11.601 61.730 1.00 176.12 643 ASP B O 1
ATOM 3008 N N . GLY B 1 88 ? 59.302 13.060 63.269 1.00 161.45 644 GLY B N 1
ATOM 3009 C CA . GLY B 1 88 ? 57.978 13.197 62.673 1.00 150.81 644 GLY B CA 1
ATOM 3010 C C . GLY B 1 88 ? 57.916 14.421 61.783 1.00 141.48 644 GLY B C 1
ATOM 3011 O O . GLY B 1 88 ? 57.827 14.302 60.558 1.00 136.43 644 GLY B O 1
ATOM 3012 N N . ASN B 1 89 ? 57.977 15.597 62.407 1.00 131.61 645 ASN B N 1
ATOM 3013 C CA . ASN B 1 89 ? 57.821 16.869 61.705 1.00 125.52 645 ASN B CA 1
ATOM 3014 C C . ASN B 1 89 ? 56.514 16.906 60.906 1.00 123.46 645 ASN B C 1
ATOM 3015 O O . ASN B 1 89 ? 56.458 17.490 59.822 1.00 126.80 645 ASN B O 1
ATOM 3017 N N . LYS B 1 90 ? 55.468 16.280 61.451 1.00 117.40 646 LYS B N 1
ATOM 3018 C CA . LYS B 1 90 ? 54.188 16.132 60.755 1.00 109.25 646 LYS B CA 1
ATOM 3019 C C . LYS B 1 90 ? 53.334 17.379 60.931 1.00 105.08 646 LYS B C 1
ATOM 3020 O O . LYS B 1 90 ? 53.452 18.087 61.932 1.00 110.82 646 LYS B O 1
ATOM 3022 N N . THR B 1 91 ? 52.475 17.639 59.950 1.00 100.13 647 THR B N 1
ATOM 3023 C CA . THR B 1 91 ? 51.587 18.806 59.982 1.00 95.81 647 THR B CA 1
ATOM 3024 C C . THR B 1 91 ? 50.292 18.480 60.747 1.00 89.83 647 THR B C 1
ATOM 3025 O O . THR B 1 91 ? 49.849 17.330 60.769 1.00 89.64 647 THR B O 1
ATOM 3029 N N . MET B 1 92 ? 49.696 19.490 61.379 1.00 82.88 648 MET B N 1
ATOM 3030 C CA . MET B 1 92 ? 48.488 19.286 62.192 1.00 79.25 648 MET B CA 1
ATOM 3031 C C . MET B 1 92 ? 47.383 18.561 61.431 1.00 76.69 648 MET B C 1
ATOM 3032 O O . MET B 1 92 ? 46.881 17.542 61.890 1.00 80.47 648 MET B O 1
ATOM 3037 N N . ILE B 1 93 ? 47.019 19.078 60.266 1.00 74.13 649 ILE B N 1
ATOM 3038 C CA . ILE B 1 93 ? 45.957 18.481 59.463 1.00 72.91 649 ILE B CA 1
ATOM 3039 C C . ILE B 1 93 ? 46.254 17.010 59.137 1.00 72.40 649 ILE B C 1
ATOM 3040 O O . ILE B 1 93 ? 45.332 16.202 59.021 1.00 72.50 649 ILE B O 1
ATOM 3045 N N . GLU B 1 94 ? 47.534 16.664 59.008 1.00 73.76 650 GLU B N 1
ATOM 3046 C CA . GLU B 1 94 ? 47.938 15.280 58.745 1.00 75.60 650 GLU B CA 1
ATOM 3047 C C . GLU B 1 94 ? 47.842 14.426 60.015 1.00 75.08 650 GLU B C 1
ATOM 3048 O O . GLU B 1 94 ? 47.280 13.330 59.979 1.00 76.79 650 GLU B O 1
ATOM 3050 N N . LEU B 1 95 ? 48.375 14.926 61.131 1.00 72.61 651 LEU B N 1
ATOM 3051 C CA . LEU B 1 95 ? 48.235 14.250 62.429 1.00 70.95 651 LEU B CA 1
ATOM 3052 C C . LEU B 1 95 ? 46.772 13.903 62.707 1.00 71.13 651 LEU B C 1
ATOM 3053 O O . LEU B 1 95 ? 46.471 12.861 63.280 1.00 75.74 651 LEU B O 1
ATOM 3058 N N . SER B 1 96 ? 45.872 14.786 62.286 1.00 69.33 652 SER B N 1
ATOM 3059 C CA . SER B 1 96 ? 44.428 14.582 62.416 1.00 67.79 652 SER B CA 1
ATOM 3060 C C . SER B 1 96 ? 43.816 13.623 61.385 1.00 67.87 652 SER B C 1
ATOM 3061 O O . SER B 1 96 ? 42.612 13.373 61.429 1.00 66.71 652 SER B O 1
ATOM 3064 N N . ASP B 1 97 ? 44.625 13.083 60.473 1.00 68.52 653 ASP B N 1
ATOM 3065 C CA . ASP B 1 97 ? 44.114 12.415 59.269 1.00 69.88 653 ASP B CA 1
ATOM 3066 C C . ASP B 1 97 ? 42.960 13.218 58.678 1.00 71.24 653 ASP B C 1
ATOM 3067 O O . ASP B 1 97 ? 41.850 12.716 58.533 1.00 72.26 653 ASP B O 1
ATOM 3069 N N . ASN B 1 98 ? 43.240 14.487 58.381 1.00 74.24 654 ASN B N 1
ATOM 3070 C CA . ASN B 1 98 ? 42.310 15.375 57.678 1.00 75.38 654 ASN B CA 1
ATOM 3071 C C . ASN B 1 98 ? 40.967 15.599 58.382 1.00 76.00 654 ASN B C 1
ATOM 3072 O O . ASN B 1 98 ? 40.007 16.034 57.747 1.00 77.83 654 ASN B O 1
ATOM 3074 N N . GLU B 1 99 ? 40.900 15.326 59.685 1.00 76.74 655 GLU B N 1
ATOM 3075 C CA . GLU B 1 99 ? 39.691 15.607 60.458 1.00 76.82 655 GLU B CA 1
ATOM 3076 C C . GLU B 1 99 ? 39.704 17.054 60.936 1.00 73.95 655 GLU B C 1
ATOM 3077 O O . GLU B 1 99 ? 40.752 17.600 61.277 1.00 74.13 655 GLU B O 1
ATOM 3083 N N . ASN B 1 100 ? 38.523 17.658 60.957 1.00 70.87 656 ASN B N 1
ATOM 3084 C CA . ASN B 1 100 ? 38.359 19.061 61.298 1.00 67.26 656 ASN B CA 1
ATOM 3085 C C . ASN B 1 100 ? 36.881 19.306 61.567 1.00 65.37 656 ASN B C 1
ATOM 3086 O O . ASN B 1 100 ? 36.084 19.321 60.634 1.00 67.13 656 ASN B O 1
ATOM 3091 N N . PRO B 1 101 ? 36.503 19.502 62.836 1.00 62.42 657 PRO B N 1
ATOM 3092 C CA . PRO B 1 101 ? 37.373 19.671 63.985 1.00 62.53 657 PRO B CA 1
ATOM 3093 C C . PRO B 1 101 ? 38.086 18.389 64.395 1.00 62.53 657 PRO B C 1
ATOM 3094 O O . PRO B 1 101 ? 37.661 17.289 64.021 1.00 65.36 657 PRO B O 1
ATOM 3098 N N . TRP B 1 102 ? 39.167 18.561 65.151 1.00 58.01 658 TRP B N 1
ATOM 3099 C CA . TRP B 1 102 ? 39.941 17.468 65.713 1.00 54.10 658 TRP B CA 1
ATOM 3100 C C . TRP B 1 102 ? 39.908 17.644 67.221 1.00 53.56 658 TRP B C 1
ATOM 3101 O O . TRP B 1 102 ? 40.393 18.652 67.741 1.00 54.15 658 TRP B O 1
ATOM 3112 N N . THR B 1 103 ? 39.315 16.674 67.914 1.00 52.47 659 THR B N 1
ATOM 3113 C CA . THR B 1 103 ? 39.173 16.720 69.370 1.00 50.44 659 THR B CA 1
ATOM 3114 C C . THR B 1 103 ? 40.340 16.007 70.039 1.00 49.52 659 THR B C 1
ATOM 3115 O O . THR B 1 103 ? 40.849 15.024 69.512 1.00 49.95 659 THR B O 1
ATOM 3119 N N . ILE B 1 104 ? 40.759 16.513 71.197 1.00 49.74 660 ILE B N 1
ATOM 3120 C CA . ILE B 1 104 ? 41.917 15.982 71.915 1.00 49.80 660 ILE B CA 1
ATOM 3121 C C . ILE B 1 104 ? 41.698 16.047 73.423 1.00 49.30 660 ILE B C 1
ATOM 3122 O O . ILE B 1 104 ? 41.350 17.101 73.966 1.00 47.71 660 ILE B O 1
ATOM 3127 N N . PHE B 1 105 ? 41.931 14.921 74.093 1.00 49.64 661 PHE B N 1
ATOM 3128 C CA . PHE B 1 105 ? 41.976 14.893 75.550 1.00 49.64 661 PHE B CA 1
ATOM 3129 C C . PHE B 1 105 ? 43.322 15.433 76.028 1.00 50.42 661 PHE B C 1
ATOM 3130 O O . PHE B 1 105 ? 44.379 14.979 75.580 1.00 46.81 661 PHE B O 1
ATOM 3138 N N . LEU B 1 106 ? 43.254 16.393 76.949 1.00 53.20 662 LEU B N 1
ATOM 3139 C CA . LEU B 1 106 ? 44.418 17.119 77.449 1.00 56.92 662 LEU B CA 1
ATOM 3140 C C . LEU B 1 106 ? 44.679 16.703 78.889 1.00 56.94 662 LEU B C 1
ATOM 3141 O O . LEU B 1 106 ? 44.002 17.148 79.809 1.00 59.18 662 LEU B O 1
ATOM 3146 N N . GLU B 1 107 ? 45.652 15.821 79.073 1.00 57.77 663 GLU B N 1
ATOM 3147 C CA . GLU B 1 107 ? 46.019 15.369 80.397 1.00 58.60 663 GLU B CA 1
ATOM 3148 C C . GLU B 1 107 ? 46.975 16.368 81.007 1.00 62.53 663 GLU B C 1
ATOM 3149 O O . GLU B 1 107 ? 47.960 16.739 80.378 1.00 64.23 663 GLU B O 1
ATOM 3155 N N . THR B 1 108 ? 46.679 16.792 82.233 1.00 66.96 664 THR B N 1
ATOM 3156 C CA . THR B 1 108 ? 47.559 17.676 82.999 1.00 70.82 664 THR B CA 1
ATOM 3157 C C . THR B 1 108 ? 47.613 17.174 84.439 1.00 76.93 664 THR B C 1
ATOM 3158 O O . THR B 1 108 ? 47.048 16.127 84.751 1.00 83.36 664 THR B O 1
ATOM 3162 N N . VAL B 1 109 ? 48.280 17.922 85.312 1.00 80.16 665 VAL B N 1
ATOM 3163 C CA . VAL B 1 109 ? 48.469 17.508 86.695 1.00 83.77 665 VAL B CA 1
ATOM 3164 C C . VAL B 1 109 ? 47.916 18.582 87.625 1.00 88.24 665 VAL B C 1
ATOM 3165 O O . VAL B 1 109 ? 47.813 19.743 87.233 1.00 90.55 665 VAL B O 1
ATOM 3169 N N . ASP B 1 110 ? 47.531 18.185 88.839 1.00 93.01 666 ASP B N 1
ATOM 3170 C CA . ASP B 1 110 ? 47.162 19.143 89.887 1.00 98.33 666 ASP B CA 1
ATOM 3171 C C . ASP B 1 110 ? 47.117 18.449 91.261 1.00 109.85 666 ASP B C 1
ATOM 3172 O O . ASP B 1 110 ? 46.487 17.393 91.387 1.00 116.37 666 ASP B O 1
ATOM 3177 N N . PRO B 1 111 ? 47.766 19.040 92.299 1.00 112.65 667 PRO B N 1
ATOM 3178 C CA . PRO B 1 111 ? 48.462 20.332 92.348 1.00 109.47 667 PRO B CA 1
ATOM 3179 C C . PRO B 1 111 ? 49.940 20.265 91.933 1.00 107.97 667 PRO B C 1
ATOM 3180 O O . PRO B 1 111 ? 50.742 19.589 92.581 1.00 102.95 667 PRO B O 1
ATOM 3184 N N . ALA B 1 118 ? 56.322 19.849 90.918 1.00 107.33 674 ALA B N 1
ATOM 3185 C CA . ALA B 1 118 ? 55.721 18.619 90.410 1.00 108.50 674 ALA B CA 1
ATOM 3186 C C . ALA B 1 118 ? 55.842 18.530 88.889 1.00 106.54 674 ALA B C 1
ATOM 3187 O O . ALA B 1 118 ? 56.137 19.523 88.220 1.00 108.77 674 ALA B O 1
ATOM 3189 N N . THR B 1 119 ? 55.612 17.332 88.355 1.00 103.71 675 THR B N 1
ATOM 3190 C CA . THR B 1 119 ? 55.758 17.063 86.920 1.00 99.22 675 THR B CA 1
ATOM 3191 C C . THR B 1 119 ? 54.984 15.808 86.517 1.00 91.36 675 THR B C 1
ATOM 3192 O O . THR B 1 119 ? 54.813 14.891 87.319 1.00 94.16 675 THR B O 1
ATOM 3196 N N . LEU B 1 120 ? 54.533 15.770 85.268 1.00 82.28 676 LEU B N 1
ATOM 3197 C CA . LEU B 1 120 ? 53.775 14.627 84.764 1.00 76.36 676 LEU B CA 1
ATOM 3198 C C . LEU B 1 120 ? 54.721 13.444 84.566 1.00 70.02 676 LEU B C 1
ATOM 3199 O O . LEU B 1 120 ? 55.859 13.632 84.149 1.00 67.20 676 LEU B O 1
ATOM 3204 N N . PRO B 1 121 ? 54.259 12.219 84.865 1.00 67.45 677 PRO B N 1
ATOM 3205 C CA . PRO B 1 121 ? 55.137 11.058 84.708 1.00 68.15 677 PRO B CA 1
ATOM 3206 C C . PRO B 1 121 ? 55.568 10.803 83.270 1.00 68.60 677 PRO B C 1
ATOM 3207 O O . PRO B 1 121 ? 55.022 11.399 82.345 1.00 71.65 677 PRO B O 1
ATOM 3211 N N . LYS B 1 122 ? 56.548 9.919 83.102 1.00 68.47 678 LYS B N 1
ATOM 3212 C CA . LYS B 1 122 ? 56.993 9.489 81.778 1.00 68.15 678 LYS B CA 1
ATOM 3213 C C . LYS B 1 122 ? 56.165 8.280 81.329 1.00 66.63 678 LYS B C 1
ATOM 3214 O O . LYS B 1 122 ? 55.725 7.474 82.160 1.00 67.02 678 LYS B O 1
ATOM 3216 N N . PHE B 1 123 ? 55.957 8.161 80.018 1.00 64.20 679 PHE B N 1
ATOM 3217 C CA . PHE B 1 123 ? 55.078 7.134 79.459 1.00 64.01 679 PHE B CA 1
ATOM 3218 C C . PHE B 1 123 ? 55.774 6.357 78.349 1.00 63.52 679 PHE B C 1
ATOM 3219 O O . PHE B 1 123 ? 55.936 6.867 77.246 1.00 64.93 679 PHE B O 1
ATOM 3227 N N . ASP B 1 124 ? 56.183 5.125 78.648 1.00 64.97 680 ASP B N 1
ATOM 3228 C CA . ASP B 1 124 ? 56.835 4.257 77.660 1.00 66.20 680 ASP B CA 1
ATOM 3229 C C . ASP B 1 124 ? 55.802 3.356 77.021 1.00 61.37 680 ASP B C 1
ATOM 3230 O O . ASP B 1 124 ? 55.090 3.775 76.128 1.00 57.29 680 ASP B O 1
ATOM 3235 N N . ASP B 1 126 ? 56.424 0.568 73.328 1.00 71.14 682 ASP B N 1
ATOM 3236 C CA . ASP B 1 126 ? 55.555 0.960 74.436 1.00 72.73 682 ASP B CA 1
ATOM 3237 C C . ASP B 1 126 ? 55.244 -0.243 75.324 1.00 74.91 682 ASP B C 1
ATOM 3238 O O . ASP B 1 126 ? 54.611 -1.198 74.877 1.00 70.61 682 ASP B O 1
ATOM 3243 N N . HIS B 1 127 ? 55.703 -0.183 76.574 1.00 81.16 683 HIS B N 1
ATOM 3244 C CA . HIS B 1 127 ? 55.423 -1.208 77.578 1.00 83.37 683 HIS B CA 1
ATOM 3245 C C . HIS B 1 127 ? 54.450 -0.713 78.645 1.00 81.98 683 HIS B C 1
ATOM 3246 O O . HIS B 1 127 ? 54.083 -1.471 79.544 1.00 84.88 683 HIS B O 1
ATOM 3253 N N . ASP B 1 128 ? 54.043 0.551 78.551 1.00 79.98 684 ASP B N 1
ATOM 3254 C CA . ASP B 1 128 ? 53.063 1.135 79.468 1.00 77.68 684 ASP B CA 1
ATOM 3255 C C . ASP B 1 128 ? 51.714 1.326 78.766 1.00 72.80 684 ASP B C 1
ATOM 3256 O O . ASP B 1 128 ? 51.632 1.304 77.535 1.00 74.14 684 ASP B O 1
ATOM 3261 N N . VAL B 1 129 ? 50.664 1.519 79.563 1.00 64.85 685 VAL B N 1
ATOM 3262 C CA . VAL B 1 129 ? 49.327 1.767 79.043 1.00 58.71 685 VAL B CA 1
ATOM 3263 C C . VAL B 1 129 ? 48.569 2.716 79.964 1.00 54.85 685 VAL B C 1
ATOM 3264 O O . VAL B 1 129 ? 48.716 2.653 81.177 1.00 51.34 685 VAL B O 1
ATOM 3268 N N . MET B 1 130 ? 47.775 3.605 79.379 1.00 54.04 686 MET B N 1
ATOM 3269 C CA . MET B 1 130 ? 46.842 4.418 80.146 1.00 54.63 686 MET B CA 1
ATOM 3270 C C . MET B 1 130 ? 45.496 3.705 80.201 1.00 52.06 686 MET B C 1
ATOM 3271 O O . MET B 1 130 ? 45.003 3.228 79.183 1.00 50.44 686 MET B O 1
ATOM 3276 N N . LEU B 1 131 ? 44.908 3.635 81.391 1.00 49.97 687 LEU B N 1
ATOM 3277 C CA . LEU B 1 131 ? 43.603 3.021 81.570 1.00 49.85 687 LEU B CA 1
ATOM 3278 C C . LEU B 1 131 ? 42.682 3.996 82.261 1.00 49.37 687 LEU B C 1
ATOM 3279 O O . LEU B 1 131 ? 43.145 4.883 82.968 1.00 49.81 687 LEU B O 1
ATOM 3284 N N . PHE B 1 132 ? 41.377 3.814 82.074 1.00 49.13 688 PHE B N 1
ATOM 3285 C CA . PHE B 1 132 ? 40.383 4.617 82.766 1.00 48.34 688 PHE B CA 1
ATOM 3286 C C . PHE B 1 132 ? 39.563 3.752 83.710 1.00 49.92 688 PHE B C 1
ATOM 3287 O O . PHE B 1 132 ? 39.061 2.692 83.328 1.00 48.78 688 PHE B O 1
ATOM 3295 N N . LEU B 1 133 ? 39.438 4.228 84.947 1.00 51.51 689 LEU B N 1
ATOM 3296 C CA . LEU B 1 133 ? 38.740 3.525 86.013 1.00 50.20 689 LEU B CA 1
ATOM 3297 C C . LEU B 1 133 ? 37.382 4.159 86.265 1.00 50.40 689 LEU B C 1
ATOM 3298 O O . LEU B 1 133 ? 37.303 5.354 86.507 1.00 54.10 689 LEU B O 1
ATOM 3303 N N . LYS B 1 134 ? 36.323 3.358 86.198 1.00 51.35 690 LYS B N 1
ATOM 3304 C CA . LYS B 1 134 ? 34.985 3.769 86.631 1.00 52.30 690 LYS B CA 1
ATOM 3305 C C . LYS B 1 134 ? 34.480 2.860 87.758 1.00 54.09 690 LYS B C 1
ATOM 3306 O O . LYS B 1 134 ? 34.727 1.650 87.746 1.00 54.33 690 LYS B O 1
ATOM 3312 N N . MET B 1 135 ? 33.774 3.435 88.731 1.00 55.52 691 MET B N 1
ATOM 3313 C CA . MET B 1 135 ? 33.188 2.646 89.823 1.00 56.57 691 MET B CA 1
ATOM 3314 C C . MET B 1 135 ? 31.674 2.674 89.737 1.00 56.63 691 MET B C 1
ATOM 3315 O O . MET B 1 135 ? 31.061 3.733 89.881 1.00 56.77 691 MET B O 1
ATOM 3320 N N . TYR B 1 136 ? 31.070 1.513 89.509 1.00 58.17 692 TYR B N 1
ATOM 3321 C CA . TYR B 1 136 ? 29.617 1.417 89.498 1.00 61.63 692 TYR B CA 1
ATOM 3322 C C . TYR B 1 136 ? 29.112 1.231 90.922 1.00 64.91 692 TYR B C 1
ATOM 3323 O O . TYR B 1 136 ? 29.661 0.431 91.679 1.00 64.72 692 TYR B O 1
ATOM 3332 N N . ASP B 1 137 ? 28.075 1.985 91.280 1.00 69.16 693 ASP B N 1
ATOM 3333 C CA . ASP B 1 137 ? 27.447 1.888 92.598 1.00 73.94 693 ASP B CA 1
ATOM 3334 C C . ASP B 1 137 ? 26.018 1.367 92.436 1.00 74.35 693 ASP B C 1
ATOM 3335 O O . ASP B 1 137 ? 25.137 2.117 92.020 1.00 75.92 693 ASP B O 1
ATOM 3340 N N . PRO B 1 138 ? 25.780 0.085 92.764 1.00 74.98 694 PRO B N 1
ATOM 3341 C CA . PRO B 1 138 ? 24.439 -0.479 92.556 1.00 74.68 694 PRO B CA 1
ATOM 3342 C C . PRO B 1 138 ? 23.317 0.123 93.417 1.00 74.63 694 PRO B C 1
ATOM 3343 O O . PRO B 1 138 ? 22.158 0.045 93.013 1.00 76.08 694 PRO B O 1
ATOM 3347 N N . LYS B 1 139 ? 23.638 0.702 94.578 1.00 73.80 695 LYS B N 1
ATOM 3348 C CA . LYS B 1 139 ? 22.610 1.345 95.413 1.00 75.09 695 LYS B CA 1
ATOM 3349 C C . LYS B 1 139 ? 21.999 2.525 94.662 1.00 77.46 695 LYS B C 1
ATOM 3350 O O . LYS B 1 139 ? 20.814 2.515 94.324 1.00 79.74 695 LYS B O 1
ATOM 3352 N N . THR B 1 140 ? 22.828 3.522 94.371 1.00 78.49 696 THR B N 1
ATOM 3353 C CA . THR B 1 140 ? 22.396 4.707 93.633 1.00 79.08 696 THR B CA 1
ATOM 3354 C C . THR B 1 140 ? 22.181 4.441 92.140 1.00 77.29 696 THR B C 1
ATOM 3355 O O . THR B 1 140 ? 21.586 5.267 91.445 1.00 74.69 696 THR B O 1
ATOM 3359 N N . ARG B 1 141 ? 22.685 3.304 91.658 1.00 76.81 697 ARG B N 1
ATOM 3360 C CA . ARG B 1 141 ? 22.605 2.920 90.245 1.00 78.27 697 ARG B CA 1
ATOM 3361 C C . ARG B 1 141 ? 23.228 3.992 89.347 1.00 74.62 697 ARG B C 1
ATOM 3362 O O . ARG B 1 141 ? 22.609 4.463 88.389 1.00 71.97 697 ARG B O 1
ATOM 3370 N N . SER B 1 142 ? 24.462 4.366 89.686 1.00 69.51 698 SER B N 1
ATOM 3371 C CA . SER B 1 142 ? 25.218 5.381 88.958 1.00 65.77 698 SER B CA 1
ATOM 3372 C C . SER B 1 142 ? 26.691 4.992 88.826 1.00 63.66 698 SER B C 1
ATOM 3373 O O . SER B 1 142 ? 27.213 4.172 89.586 1.00 61.96 698 SER B O 1
ATOM 3376 N N . LEU B 1 143 ? 27.347 5.585 87.837 1.00 62.23 699 LEU B N 1
ATOM 3377 C CA . LEU B 1 143 ? 28.766 5.379 87.616 1.00 61.47 699 LEU B CA 1
ATOM 3378 C C . LEU B 1 143 ? 29.516 6.524 88.255 1.00 63.35 699 LEU B C 1
ATOM 3379 O O . LEU B 1 143 ? 29.026 7.647 88.258 1.00 67.97 699 LEU B O 1
ATOM 3384 N N . ASN B 1 144 ? 30.703 6.239 88.787 1.00 64.76 700 ASN B N 1
ATOM 3385 C CA . ASN B 1 144 ? 31.534 7.248 89.443 1.00 65.02 700 ASN B CA 1
ATOM 3386 C C . ASN B 1 144 ? 32.952 7.248 88.893 1.00 65.04 700 ASN B C 1
ATOM 3387 O O . ASN B 1 144 ? 33.726 6.323 89.145 1.00 69.21 700 ASN B O 1
ATOM 3392 N N . TYR B 1 145 ? 33.282 8.289 88.136 1.00 61.64 701 TYR B N 1
ATOM 3393 C CA . TYR B 1 145 ? 34.572 8.380 87.468 1.00 59.30 701 TYR B CA 1
ATOM 3394 C C . TYR B 1 145 ? 35.711 8.438 88.489 1.00 57.78 701 TYR B C 1
ATOM 3395 O O . TYR B 1 145 ? 35.703 9.274 89.386 1.00 58.69 701 TYR B O 1
ATOM 3404 N N . CYS B 1 146 ? 36.679 7.537 88.353 1.00 56.71 702 CYS B N 1
ATOM 3405 C CA . CYS B 1 146 ? 37.816 7.468 89.268 1.00 56.88 702 CYS B CA 1
ATOM 3406 C C . CYS B 1 146 ? 39.134 7.703 88.543 1.00 56.00 702 CYS B C 1
ATOM 3407 O O . CYS B 1 146 ? 40.137 7.052 88.830 1.00 56.76 702 CYS B O 1
ATOM 3410 N N . GLY B 1 147 ? 39.132 8.627 87.592 1.00 55.06 703 GLY B N 1
ATOM 3411 C CA . GLY B 1 147 ? 40.369 9.055 86.956 1.00 55.29 703 GLY B CA 1
ATOM 3412 C C . GLY B 1 147 ? 41.010 7.992 86.095 1.00 54.37 703 GLY B C 1
ATOM 3413 O O . GLY B 1 147 ? 40.383 6.997 85.748 1.00 55.24 703 GLY B O 1
ATOM 3414 N N . HIS B 1 148 ? 42.278 8.210 85.772 1.00 53.55 704 HIS B N 1
ATOM 3415 C CA . HIS B 1 148 ? 43.012 7.347 84.859 1.00 53.93 704 HIS B CA 1
ATOM 3416 C C . HIS B 1 148 ? 44.314 6.926 85.507 1.00 54.67 704 HIS B C 1
ATOM 3417 O O . HIS B 1 148 ? 44.644 7.400 86.584 1.00 56.85 704 HIS B O 1
ATOM 3424 N N . ILE B 1 149 ? 45.060 6.036 84.873 1.00 56.08 705 ILE B N 1
ATOM 3425 C CA . ILE B 1 149 ? 46.207 5.453 85.549 1.00 59.51 705 ILE B CA 1
ATOM 3426 C C . ILE B 1 149 ? 47.245 4.916 84.572 1.00 60.23 705 ILE B C 1
ATOM 3427 O O . ILE B 1 149 ? 46.910 4.139 83.682 1.00 62.58 705 ILE B O 1
ATOM 3432 N N . TYR B 1 150 ? 48.495 5.359 84.726 1.00 60.75 706 TYR B N 1
ATOM 3433 C CA . TYR B 1 150 ? 49.606 4.797 83.969 1.00 61.95 706 TYR B CA 1
ATOM 3434 C C . TYR B 1 150 ? 50.051 3.541 84.673 1.00 63.09 706 TYR B C 1
ATOM 3435 O O . TYR B 1 150 ? 50.138 3.517 85.896 1.00 65.79 706 TYR B O 1
ATOM 3444 N N . THR B 1 151 ? 50.342 2.504 83.898 1.00 63.67 707 THR B N 1
ATOM 3445 C CA . THR B 1 151 ? 50.782 1.229 84.444 1.00 64.24 707 THR B CA 1
ATOM 3446 C C . THR B 1 151 ? 51.517 0.452 83.365 1.00 67.47 707 THR B C 1
ATOM 3447 O O . THR B 1 151 ? 51.154 0.530 82.192 1.00 68.87 707 THR B O 1
ATOM 3451 N N . PRO B 1 152 ? 52.565 -0.290 83.752 1.00 70.00 708 PRO B N 1
ATOM 3452 C CA . PRO B 1 152 ? 53.160 -1.211 82.797 1.00 68.87 708 PRO B CA 1
ATOM 3453 C C . PRO B 1 152 ? 52.152 -2.266 82.372 1.00 68.11 708 PRO B C 1
ATOM 3454 O O . PRO B 1 152 ? 51.308 -2.675 83.168 1.00 66.79 708 PRO B O 1
ATOM 3458 N N . ILE B 1 153 ? 52.242 -2.689 81.119 1.00 68.25 709 ILE B N 1
ATOM 3459 C CA . ILE B 1 153 ? 51.371 -3.726 80.589 1.00 67.39 709 ILE B CA 1
ATOM 3460 C C . ILE B 1 153 ? 51.652 -5.041 81.314 1.00 68.12 709 ILE B C 1
ATOM 3461 O O . ILE B 1 153 ? 50.730 -5.816 81.565 1.00 69.82 709 ILE B O 1
ATOM 3466 N N . SER B 1 154 ? 52.924 -5.271 81.654 1.00 68.19 710 SER B N 1
ATOM 3467 C CA . SER B 1 154 ? 53.367 -6.503 82.327 1.00 69.50 710 SER B CA 1
ATOM 3468 C C . SER B 1 154 ? 52.717 -6.706 83.700 1.00 71.73 710 SER B C 1
ATOM 3469 O O . SER B 1 154 ? 52.587 -7.837 84.173 1.00 68.87 710 SER B O 1
ATOM 3472 N N . CYS B 1 155 ? 52.329 -5.604 84.335 1.00 75.21 711 CYS B N 1
ATOM 3473 C CA . CYS B 1 155 ? 51.605 -5.631 85.602 1.00 77.84 711 CYS B CA 1
ATOM 3474 C C . CYS B 1 155 ? 50.372 -6.531 85.544 1.00 72.02 711 CYS B C 1
ATOM 3475 O O . CYS B 1 155 ? 49.830 -6.779 84.472 1.00 68.27 711 CYS B O 1
ATOM 3478 N N . LYS B 1 156 ? 49.939 -7.012 86.707 1.00 70.41 712 LYS B N 1
ATOM 3479 C CA . LYS B 1 156 ? 48.789 -7.912 86.802 1.00 70.68 712 LYS B CA 1
ATOM 3480 C C . LYS B 1 156 ? 47.594 -7.208 87.442 1.00 69.57 712 LYS B C 1
ATOM 3481 O O . LYS B 1 156 ? 47.766 -6.365 88.322 1.00 69.01 712 LYS B O 1
ATOM 3483 N N . ILE B 1 157 ? 46.389 -7.582 87.009 1.00 69.31 713 ILE B N 1
ATOM 3484 C CA . ILE B 1 157 ? 45.139 -6.945 87.465 1.00 69.43 713 ILE B CA 1
ATOM 3485 C C . ILE B 1 157 ? 45.065 -6.807 88.990 1.00 70.25 713 ILE B C 1
ATOM 3486 O O . ILE B 1 157 ? 44.613 -5.784 89.502 1.00 67.70 713 ILE B O 1
ATOM 3491 N N . ARG B 1 158 ? 45.505 -7.833 89.712 1.00 74.03 714 ARG B N 1
ATOM 3492 C CA . ARG B 1 158 ? 45.459 -7.808 91.174 1.00 76.96 714 ARG B CA 1
ATOM 3493 C C . ARG B 1 158 ? 46.193 -6.595 91.762 1.00 78.57 714 ARG B C 1
ATOM 3494 O O . ARG B 1 158 ? 45.795 -6.071 92.803 1.00 77.92 714 ARG B O 1
ATOM 3496 N N . ASP B 1 159 ? 47.246 -6.141 91.082 1.00 81.13 715 ASP B N 1
ATOM 3497 C CA . ASP B 1 159 ? 48.079 -5.040 91.582 1.00 85.45 715 ASP B CA 1
ATOM 3498 C C . ASP B 1 159 ? 47.451 -3.650 91.419 1.00 84.13 715 ASP B C 1
ATOM 3499 O O . ASP B 1 159 ? 47.957 -2.670 91.973 1.00 84.90 715 ASP B O 1
ATOM 3504 N N . LEU B 1 160 ? 46.370 -3.560 90.650 1.00 79.32 716 LEU B N 1
ATOM 3505 C CA . LEU B 1 160 ? 45.651 -2.302 90.485 1.00 76.28 716 LEU B CA 1
ATOM 3506 C C . LEU B 1 160 ? 44.585 -2.106 91.561 1.00 74.24 716 LEU B C 1
ATOM 3507 O O . LEU B 1 160 ? 44.260 -0.969 91.909 1.00 78.14 716 LEU B O 1
ATOM 3512 N N . LEU B 1 161 ? 44.067 -3.214 92.096 1.00 69.01 717 LEU B N 1
ATOM 3513 C CA . LEU B 1 161 ? 42.931 -3.203 93.034 1.00 64.41 717 LEU B CA 1
ATOM 3514 C C . LEU B 1 161 ? 43.055 -2.220 94.208 1.00 61.57 717 LEU B C 1
ATOM 3515 O O . LEU B 1 161 ? 42.071 -1.567 94.573 1.00 57.19 717 LEU B O 1
ATOM 3520 N N . PRO B 1 162 ? 44.255 -2.107 94.806 1.00 60.18 718 PRO B N 1
ATOM 3521 C CA . PRO B 1 162 ? 44.430 -1.102 95.849 1.00 61.88 718 PRO B CA 1
ATOM 3522 C C . PRO B 1 162 ? 44.105 0.315 95.381 1.00 63.70 718 PRO B C 1
ATOM 3523 O O . PRO B 1 162 ? 43.500 1.083 96.132 1.00 65.32 718 PRO B O 1
ATOM 3527 N N . VAL B 1 163 ? 44.496 0.649 94.151 1.00 64.24 719 VAL B N 1
ATOM 3528 C CA . VAL B 1 163 ? 44.269 1.989 93.602 1.00 63.47 719 VAL B CA 1
ATOM 3529 C C . VAL B 1 163 ? 42.791 2.211 93.271 1.00 59.73 719 VAL B C 1
ATOM 3530 O O . VAL B 1 163 ? 42.280 3.319 93.413 1.00 55.02 719 VAL B O 1
ATOM 3534 N N . MET B 1 164 ? 42.102 1.160 92.842 1.00 58.78 720 MET B N 1
ATOM 3535 C CA . MET B 1 164 ? 40.670 1.263 92.613 1.00 60.31 720 MET B CA 1
ATOM 3536 C C . MET B 1 164 ? 39.972 1.490 93.936 1.00 61.14 720 MET B C 1
ATOM 3537 O O . MET B 1 164 ? 39.176 2.416 94.069 1.00 63.32 720 MET B O 1
ATOM 3542 N N . CYS B 1 165 ? 40.280 0.650 94.919 1.00 62.97 721 CYS B N 1
ATOM 3543 C CA . CYS B 1 165 ? 39.707 0.812 96.255 1.00 64.35 721 CYS B CA 1
ATOM 3544 C C . CYS B 1 165 ? 39.939 2.241 96.750 1.00 62.38 721 CYS B C 1
ATOM 3545 O O . CYS B 1 165 ? 38.995 2.926 97.135 1.00 59.25 721 CYS B O 1
ATOM 3548 N N . ASP B 1 166 ? 41.189 2.694 96.703 1.00 63.21 722 ASP B N 1
ATOM 3549 C CA . ASP B 1 166 ? 41.532 4.011 97.228 1.00 67.19 722 ASP B CA 1
ATOM 3550 C C . ASP B 1 166 ? 40.743 5.097 96.513 1.00 65.95 722 ASP B C 1
ATOM 3551 O O . ASP B 1 166 ? 40.114 5.939 97.148 1.00 70.05 722 ASP B O 1
ATOM 3556 N N . ARG B 1 167 ? 40.758 5.062 95.190 1.00 63.95 723 ARG B N 1
ATOM 3557 C CA . ARG B 1 167 ? 40.096 6.096 94.409 1.00 63.39 723 ARG B CA 1
ATOM 3558 C C . ARG B 1 167 ? 38.586 6.100 94.564 1.00 64.51 723 ARG B C 1
ATOM 3559 O O . ARG B 1 167 ? 37.956 7.149 94.437 1.00 67.75 723 ARG B O 1
ATOM 3567 N N . ALA B 1 168 ? 38.008 4.938 94.842 1.00 63.02 724 ALA B N 1
ATOM 3568 C CA . ALA B 1 168 ? 36.577 4.858 95.102 1.00 63.20 724 ALA B CA 1
ATOM 3569 C C . ALA B 1 168 ? 36.244 5.126 96.568 1.00 62.62 724 ALA B C 1
ATOM 3570 O O . ALA B 1 168 ? 35.085 5.013 96.957 1.00 64.56 724 ALA B O 1
ATOM 3572 N N . GLY B 1 169 ? 37.246 5.476 97.375 1.00 61.58 725 GLY B N 1
ATOM 3573 C CA . GLY B 1 169 ? 37.038 5.767 98.791 1.00 62.52 725 GLY B CA 1
ATOM 3574 C C . GLY B 1 169 ? 36.679 4.562 99.646 1.00 63.89 725 GLY B C 1
ATOM 3575 O O . GLY B 1 169 ? 36.079 4.718 100.709 1.00 63.93 725 GLY B O 1
ATOM 3576 N N . PHE B 1 170 ? 37.039 3.364 99.183 1.00 67.50 726 PHE B N 1
ATOM 3577 C CA . PHE B 1 170 ? 36.806 2.127 99.932 1.00 68.41 726 PHE B CA 1
ATOM 3578 C C . PHE B 1 170 ? 38.013 1.824 100.810 1.00 70.86 726 PHE B C 1
ATOM 3579 O O . PHE B 1 170 ? 39.108 2.344 100.582 1.00 73.67 726 PHE B O 1
ATOM 3587 N N . ILE B 1 171 ? 37.814 0.957 101.797 1.00 71.73 727 ILE B N 1
ATOM 3588 C CA . ILE B 1 171 ? 38.911 0.494 102.642 1.00 73.59 727 ILE B CA 1
ATOM 3589 C C . ILE B 1 171 ? 39.805 -0.369 101.767 1.00 70.18 727 ILE B C 1
ATOM 3590 O O . ILE B 1 171 ? 39.340 -0.929 100.779 1.00 72.46 727 ILE B O 1
ATOM 3595 N N . GLN B 1 172 ? 41.084 -0.468 102.104 1.00 68.86 728 GLN B N 1
ATOM 3596 C CA . GLN B 1 172 ? 41.965 -1.380 101.380 1.00 73.01 728 GLN B CA 1
ATOM 3597 C C . GLN B 1 172 ? 41.430 -2.805 101.441 1.00 71.72 728 GLN B C 1
ATOM 3598 O O . GLN B 1 172 ? 40.653 -3.156 102.330 1.00 74.34 728 GLN B O 1
ATOM 3604 N N . ASP B 1 173 ? 41.823 -3.611 100.463 1.00 71.19 729 ASP B N 1
ATOM 3605 C CA . ASP B 1 173 ? 41.469 -5.026 100.429 1.00 71.55 729 ASP B CA 1
ATOM 3606 C C . ASP B 1 173 ? 39.955 -5.272 100.431 1.00 69.60 729 ASP B C 1
ATOM 3607 O O . ASP B 1 173 ? 39.501 -6.350 100.820 1.00 68.31 729 ASP B O 1
ATOM 3612 N N . THR B 1 174 ? 39.176 -4.281 99.998 1.00 67.62 730 THR B N 1
ATOM 3613 C CA . THR B 1 174 ? 37.758 -4.496 99.742 1.00 68.63 730 THR B CA 1
ATOM 3614 C C . THR B 1 174 ? 37.650 -5.345 98.477 1.00 71.81 730 THR B C 1
ATOM 3615 O O . THR B 1 174 ? 38.309 -5.067 97.474 1.00 72.23 730 THR B O 1
ATOM 3619 N N . SER B 1 175 ? 36.835 -6.392 98.538 1.00 75.29 731 SER B N 1
ATOM 3620 C CA . SER B 1 175 ? 36.685 -7.312 97.414 1.00 75.05 731 SER B CA 1
ATOM 3621 C C . SER B 1 175 ? 35.839 -6.663 96.325 1.00 70.35 731 SER B C 1
ATOM 3622 O O . SER B 1 175 ? 34.701 -6.248 96.579 1.00 65.99 731 SER B O 1
ATOM 3625 N N . LEU B 1 176 ? 36.408 -6.589 95.120 1.00 67.71 732 LEU B N 1
ATOM 3626 C CA . LEU B 1 176 ? 35.783 -5.905 93.989 1.00 65.45 732 LEU B CA 1
ATOM 3627 C C . LEU B 1 176 ? 35.508 -6.847 92.817 1.00 66.05 732 LEU B C 1
ATOM 3628 O O . LEU B 1 176 ? 36.213 -7.840 92.633 1.00 62.50 732 LEU B O 1
ATOM 3633 N N . ILE B 1 177 ? 34.474 -6.521 92.039 1.00 67.92 733 ILE B N 1
ATOM 3634 C CA . ILE B 1 177 ? 34.194 -7.191 90.766 1.00 69.68 733 ILE B CA 1
ATOM 3635 C C . ILE B 1 177 ? 34.558 -6.255 89.606 1.00 67.22 733 ILE B C 1
ATOM 3636 O O . ILE B 1 177 ? 34.009 -5.158 89.494 1.00 66.28 733 ILE B O 1
ATOM 3641 N N . LEU B 1 178 ? 35.468 -6.700 88.741 1.00 64.98 734 LEU B N 1
ATOM 3642 C CA . LEU B 1 178 ? 35.962 -5.876 87.636 1.00 65.88 734 LEU B CA 1
ATOM 3643 C C . LEU B 1 178 ? 35.366 -6.277 86.293 1.00 66.12 734 LEU B C 1
ATOM 3644 O O . LEU B 1 178 ? 35.409 -7.446 85.919 1.00 66.23 734 LEU B O 1
ATOM 3649 N N . TYR B 1 179 ? 34.835 -5.290 85.573 1.00 67.29 735 TYR B N 1
ATOM 3650 C CA . TYR B 1 179 ? 34.391 -5.458 84.191 1.00 66.84 735 TYR B CA 1
ATOM 3651 C C . TYR B 1 179 ? 35.228 -4.606 83.252 1.00 64.16 735 TYR B C 1
ATOM 3652 O O . TYR B 1 179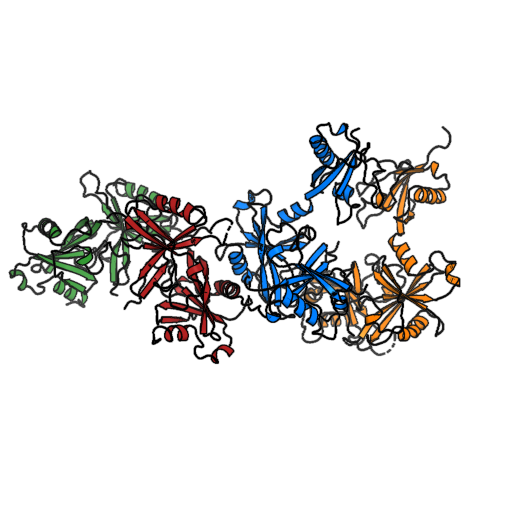 ? 35.883 -3.665 83.691 1.00 66.07 735 TYR B O 1
ATOM 3661 N N . GLU B 1 180 ? 35.204 -4.947 81.964 1.00 60.70 736 GLU B N 1
ATOM 3662 C CA . GLU B 1 180 ? 35.737 -4.074 80.922 1.00 58.64 736 GLU B CA 1
ATOM 3663 C C . GLU B 1 180 ? 34.579 -3.491 80.127 1.00 56.24 736 GLU B C 1
ATOM 3664 O O . GLU B 1 180 ? 33.799 -4.222 79.531 1.00 54.98 736 GLU B O 1
ATOM 3670 N N . GLU B 1 181 ? 34.468 -2.170 80.130 1.00 56.74 737 GLU B N 1
ATOM 3671 C CA . GLU B 1 181 ? 33.508 -1.489 79.277 1.00 56.72 737 GLU B CA 1
ATOM 3672 C C . GLU B 1 181 ? 34.072 -1.547 77.870 1.00 56.69 737 GLU B C 1
ATOM 3673 O O . GLU B 1 181 ? 34.980 -0.795 77.533 1.00 58.10 737 GLU B O 1
ATOM 3679 N N . VAL B 1 182 ? 33.563 -2.471 77.063 1.00 57.73 738 VAL B N 1
ATOM 3680 C CA . VAL B 1 182 ? 34.134 -2.722 75.739 1.00 59.42 738 VAL B CA 1
ATOM 3681 C C . VAL B 1 182 ? 33.526 -1.788 74.707 1.00 58.24 738 VAL B C 1
ATOM 3682 O O . VAL B 1 182 ? 34.240 -1.072 74.002 1.00 54.74 738 VAL B O 1
ATOM 3686 N N . LYS B 1 183 ? 32.203 -1.827 74.619 1.00 60.04 739 LYS B N 1
ATOM 3687 C CA . LYS B 1 183 ? 31.444 -0.907 73.781 1.00 62.97 739 LYS B CA 1
ATOM 3688 C C . LYS B 1 183 ? 30.034 -0.822 74.348 1.00 59.98 739 LYS B C 1
ATOM 3689 O O . LYS B 1 183 ? 29.724 -1.509 75.323 1.00 61.04 739 LYS B O 1
ATOM 3695 N N . PRO B 1 184 ? 29.178 0.029 73.765 1.00 57.81 740 PRO B N 1
ATOM 3696 C CA . PRO B 1 184 ? 27.832 0.067 74.292 1.00 58.44 740 PRO B CA 1
ATOM 3697 C C . PRO B 1 184 ? 27.171 -1.292 74.115 1.00 61.08 740 PRO B C 1
ATOM 3698 O O . PRO B 1 184 ? 27.223 -1.868 73.024 1.00 63.03 740 PRO B O 1
ATOM 3702 N N . ASN B 1 185 ? 26.600 -1.798 75.207 1.00 62.33 741 ASN B N 1
ATOM 3703 C CA . ASN B 1 185 ? 25.909 -3.091 75.255 1.00 62.51 741 ASN B CA 1
ATOM 3704 C C . ASN B 1 185 ? 26.815 -4.321 75.302 1.00 59.12 741 ASN B C 1
ATOM 3705 O O . ASN B 1 185 ? 26.359 -5.434 75.058 1.00 60.68 741 ASN B O 1
ATOM 3710 N N . LEU B 1 186 ? 28.087 -4.127 75.619 1.00 56.58 742 LEU B N 1
ATOM 3711 C CA . LEU B 1 186 ? 28.980 -5.246 75.867 1.00 57.38 742 LEU B CA 1
ATOM 3712 C C . LEU B 1 186 ? 29.905 -4.876 77.013 1.00 57.28 742 LEU B C 1
ATOM 3713 O O . LEU B 1 186 ? 30.817 -4.067 76.856 1.00 57.17 742 LEU B O 1
ATOM 3718 N N . THR B 1 187 ? 29.641 -5.466 78.173 1.00 58.79 743 THR B N 1
ATOM 3719 C CA . THR B 1 187 ? 30.458 -5.253 79.354 1.00 58.79 743 THR B CA 1
ATOM 3720 C C . THR B 1 187 ? 30.946 -6.621 79.838 1.00 62.25 743 THR B C 1
ATOM 3721 O O . THR B 1 187 ? 30.256 -7.311 80.579 1.00 64.31 743 THR B O 1
ATOM 3725 N N . GLU B 1 188 ? 32.133 -7.015 79.381 1.00 67.25 744 GLU B N 1
ATOM 3726 C CA . GLU B 1 188 ? 32.704 -8.324 79.700 1.00 69.63 744 GLU B CA 1
ATOM 3727 C C . GLU B 1 188 ? 33.333 -8.293 81.088 1.00 71.95 744 GLU B C 1
ATOM 3728 O O . GLU B 1 188 ? 34.099 -7.379 81.399 1.00 73.42 744 GLU B O 1
ATOM 3730 N N . ARG B 1 189 ? 33.010 -9.284 81.920 1.00 73.11 745 ARG B N 1
ATOM 3731 C CA . ARG B 1 189 ? 33.632 -9.389 83.232 1.00 74.84 745 ARG B CA 1
ATOM 3732 C C . ARG B 1 189 ? 35.054 -9.921 83.107 1.00 75.29 745 ARG B C 1
ATOM 3733 O O . ARG B 1 189 ? 35.324 -10.814 82.310 1.00 75.51 745 ARG B O 1
ATOM 3741 N N . ILE B 1 190 ? 35.953 -9.357 83.907 1.00 77.17 746 ILE B N 1
ATOM 3742 C CA . ILE B 1 190 ? 37.311 -9.856 84.031 1.00 79.10 746 ILE B CA 1
ATOM 3743 C C . ILE B 1 190 ? 37.282 -11.007 85.023 1.00 80.10 746 ILE B C 1
ATOM 3744 O O . ILE B 1 190 ? 36.904 -10.810 86.179 1.00 77.71 746 ILE B O 1
ATOM 3749 N N . GLN B 1 191 ? 37.679 -12.196 84.564 1.00 82.06 747 GLN B N 1
ATOM 3750 C CA . GLN B 1 191 ? 37.578 -13.426 85.364 1.00 83.25 747 GLN B CA 1
ATOM 3751 C C . GLN B 1 191 ? 38.784 -13.629 86.293 1.00 82.47 747 GLN B C 1
ATOM 3752 O O . GLN B 1 191 ? 38.643 -13.621 87.518 1.00 84.22 747 GLN B O 1
ATOM 3754 N N . ASP B 1 192 ? 39.962 -13.807 85.708 1.00 79.71 748 ASP B N 1
ATOM 3755 C CA . ASP B 1 192 ? 41.171 -14.098 86.470 1.00 80.43 748 ASP B CA 1
ATOM 3756 C C . ASP B 1 192 ? 41.994 -12.821 86.661 1.00 76.92 748 ASP B C 1
ATOM 3757 O O . ASP B 1 192 ? 42.508 -12.265 85.692 1.00 76.56 748 ASP B O 1
ATOM 3762 N N . TYR B 1 193 ? 42.119 -12.362 87.907 1.00 73.28 749 TYR B N 1
ATOM 3763 C CA . TYR B 1 193 ? 42.924 -11.173 88.214 1.00 72.96 749 TYR B CA 1
ATOM 3764 C C . TYR B 1 193 ? 44.422 -11.465 88.252 1.00 76.45 749 TYR B C 1
ATOM 3765 O O . TYR B 1 193 ? 45.233 -10.537 88.356 1.00 76.13 749 TYR B O 1
ATOM 3774 N N . ASP B 1 194 ? 44.793 -12.742 88.192 1.00 80.97 750 ASP B N 1
ATOM 3775 C CA . ASP B 1 194 ? 46.200 -13.139 88.261 1.00 85.45 750 ASP B CA 1
ATOM 3776 C C . ASP B 1 194 ? 46.817 -13.340 86.872 1.00 84.98 750 ASP B C 1
ATOM 3777 O O . ASP B 1 194 ? 47.627 -14.244 86.671 1.00 91.06 750 ASP B O 1
ATOM 3782 N N . VAL B 1 195 ? 46.419 -12.492 85.923 1.00 82.58 751 VAL B N 1
ATOM 3783 C CA . VAL B 1 195 ? 47.085 -12.380 84.625 1.00 79.28 751 VAL B CA 1
ATOM 3784 C C . VAL B 1 195 ? 47.401 -10.915 84.359 1.00 76.49 751 VAL B C 1
ATOM 3785 O O . VAL B 1 195 ? 46.858 -10.018 85.010 1.00 72.64 751 VAL B O 1
ATOM 3789 N N . SER B 1 196 ? 48.283 -10.683 83.396 1.00 74.54 752 SER B N 1
ATOM 3790 C CA . SER B 1 196 ? 48.693 -9.333 83.050 1.00 74.35 752 SER B CA 1
ATOM 3791 C C . SER B 1 196 ? 47.622 -8.636 82.219 1.00 75.65 752 SER B C 1
ATOM 3792 O O . SER B 1 196 ? 46.757 -9.286 81.624 1.00 75.68 752 SER B O 1
ATOM 3795 N N . LEU B 1 197 ? 47.714 -7.310 82.169 1.00 73.84 753 LEU B N 1
ATOM 3796 C CA . LEU B 1 197 ? 46.718 -6.468 81.505 1.00 71.11 753 LEU B CA 1
ATOM 3797 C C . LEU B 1 197 ? 46.459 -6.884 80.056 1.00 70.03 753 LEU B C 1
ATOM 3798 O O . LEU B 1 197 ? 45.302 -6.969 79.630 1.00 65.78 753 LEU B O 1
ATOM 3803 N N . ASP B 1 198 ? 47.529 -7.156 79.312 1.00 69.29 754 ASP B N 1
ATOM 3804 C CA . ASP B 1 198 ? 47.400 -7.579 77.916 1.00 70.91 754 ASP B CA 1
ATOM 3805 C C . ASP B 1 198 ? 46.584 -8.868 77.756 1.00 69.61 754 ASP B C 1
ATOM 3806 O O . ASP B 1 198 ? 45.890 -9.045 76.749 1.00 67.04 754 ASP B O 1
ATOM 3811 N N . LYS B 1 199 ? 46.674 -9.757 78.745 1.00 68.53 755 LYS B N 1
ATOM 3812 C CA . LYS B 1 199 ? 45.888 -10.993 78.759 1.00 68.13 755 LYS B CA 1
ATOM 3813 C C . LYS B 1 199 ? 44.520 -10.783 79.415 1.00 66.19 755 LYS B C 1
ATOM 3814 O O . LYS B 1 199 ? 43.534 -11.383 78.994 1.00 67.15 755 LYS B O 1
ATOM 3816 N N . ALA B 1 200 ? 44.465 -9.930 80.435 1.00 65.26 756 ALA B N 1
ATOM 3817 C CA . ALA B 1 200 ? 43.227 -9.679 81.185 1.00 65.26 756 ALA B CA 1
ATOM 3818 C C . ALA B 1 200 ? 42.163 -8.979 80.352 1.00 65.02 756 ALA B C 1
ATOM 3819 O O . ALA B 1 200 ? 40.993 -9.347 80.401 1.00 65.81 756 ALA B O 1
ATOM 3821 N N . LEU B 1 201 ? 42.570 -7.964 79.598 1.00 66.00 757 LEU B N 1
ATOM 3822 C CA . LEU B 1 201 ? 41.647 -7.245 78.722 1.00 67.12 757 LEU B CA 1
ATOM 3823 C C . LEU B 1 201 ? 41.540 -7.888 77.336 1.00 66.50 757 LEU B C 1
ATOM 3824 O O . LEU B 1 201 ? 42.448 -8.576 76.872 1.00 63.12 757 LEU B O 1
ATOM 3829 N N . ASP B 1 202 ? 40.410 -7.638 76.686 1.00 69.20 758 ASP B N 1
ATOM 3830 C CA . ASP B 1 202 ? 40.086 -8.247 75.399 1.00 70.85 758 ASP B CA 1
ATOM 3831 C C . ASP B 1 202 ? 41.126 -7.868 74.343 1.00 69.00 758 ASP B C 1
ATOM 3832 O O . ASP B 1 202 ? 41.685 -8.743 73.674 1.00 71.71 758 ASP B O 1
ATOM 3837 N N . GLU B 1 203 ? 41.378 -6.568 74.203 1.00 65.26 759 GLU B N 1
ATOM 3838 C CA . GLU B 1 203 ? 42.310 -6.046 73.202 1.00 61.89 759 GLU B CA 1
ATOM 3839 C C . GLU B 1 203 ? 42.943 -4.792 73.756 1.00 58.54 759 GLU B C 1
ATOM 3840 O O . GLU B 1 203 ? 42.395 -3.704 73.609 1.00 58.59 759 GLU B O 1
ATOM 3846 N N . LEU B 1 204 ? 44.096 -4.952 74.398 1.00 56.71 760 LEU B N 1
ATOM 3847 C CA . LEU B 1 204 ? 44.657 -3.893 75.230 1.00 53.33 760 LEU B CA 1
ATOM 3848 C C . LEU B 1 204 ? 44.944 -2.672 74.382 1.00 54.64 760 LEU B C 1
ATOM 3849 O O . LEU B 1 204 ? 45.554 -2.778 73.323 1.00 55.39 760 LEU B O 1
ATOM 3854 N N . MET B 1 205 ? 44.482 -1.520 74.851 1.00 55.56 761 MET B N 1
ATOM 3855 C CA . MET B 1 205 ? 44.721 -0.253 74.176 1.00 55.71 761 MET B CA 1
ATOM 3856 C C . MET B 1 205 ? 44.599 0.888 75.188 1.00 56.77 761 MET B C 1
ATOM 3857 O O . MET B 1 205 ? 44.158 0.674 76.317 1.00 62.29 761 MET B O 1
ATOM 3862 N N . ASP B 1 206 ? 44.978 2.095 74.797 1.00 55.84 762 ASP B N 1
ATOM 3863 C CA . ASP B 1 206 ? 45.127 3.170 75.771 1.00 57.75 762 ASP B CA 1
ATOM 3864 C C . ASP B 1 206 ? 43.831 3.848 76.210 1.00 61.78 762 ASP B C 1
ATOM 3865 O O . ASP B 1 206 ? 43.822 4.610 77.178 1.00 70.48 762 ASP B O 1
ATOM 3870 N N . GLY B 1 207 ? 42.730 3.566 75.535 1.00 60.68 763 GLY B N 1
ATOM 3871 C CA . GLY B 1 207 ? 41.444 4.114 75.960 1.00 60.69 763 GLY B CA 1
ATOM 3872 C C . GLY B 1 207 ? 40.638 3.154 76.816 1.00 59.61 763 GLY B C 1
ATOM 3873 O O . GLY B 1 207 ? 39.537 3.483 77.242 1.00 57.69 763 GLY B O 1
ATOM 3874 N N . ASP B 1 208 ? 41.185 1.966 77.070 1.00 60.57 764 ASP B N 1
ATOM 3875 C CA . ASP B 1 208 ? 40.418 0.881 77.668 1.00 59.91 764 ASP B CA 1
ATOM 3876 C C . ASP B 1 208 ? 39.891 1.291 79.032 1.00 58.17 764 ASP B C 1
ATOM 3877 O O . ASP B 1 208 ? 40.509 2.104 79.726 1.00 57.74 764 ASP B O 1
ATOM 3882 N N . ILE B 1 209 ? 38.737 0.740 79.396 1.00 55.10 765 ILE B N 1
ATOM 3883 C CA . ILE B 1 209 ? 38.033 1.144 80.610 1.00 53.55 765 ILE B CA 1
ATOM 3884 C C . ILE B 1 209 ? 37.701 -0.043 81.515 1.00 52.25 765 ILE B C 1
ATOM 3885 O O . ILE B 1 209 ? 36.939 -0.922 81.129 1.00 50.23 765 ILE B O 1
ATOM 3890 N N . ILE B 1 210 ? 38.256 -0.053 82.722 1.00 52.46 766 ILE B N 1
ATOM 3891 C CA . ILE B 1 210 ? 37.811 -0.988 83.739 1.00 53.31 766 ILE B CA 1
ATOM 3892 C C . ILE B 1 210 ? 36.749 -0.279 84.555 1.00 53.35 766 ILE B C 1
ATOM 3893 O O . ILE B 1 210 ? 36.980 0.811 85.064 1.00 51.40 766 ILE B O 1
ATOM 3898 N N . VAL B 1 211 ? 35.582 -0.900 84.651 1.00 55.49 767 VAL B N 1
ATOM 3899 C CA . VAL B 1 211 ? 34.552 -0.495 85.589 1.00 57.33 767 VAL B CA 1
ATOM 3900 C C . VAL B 1 211 ? 34.669 -1.468 86.757 1.00 60.36 767 VAL B C 1
ATOM 3901 O O . VAL B 1 211 ? 34.986 -2.642 86.542 1.00 62.60 767 VAL B O 1
ATOM 3905 N N . PHE B 1 212 ? 34.436 -1.001 87.983 1.00 60.12 768 PHE B N 1
ATOM 3906 C CA . PHE B 1 212 ? 34.518 -1.893 89.148 1.00 62.27 768 PHE B CA 1
ATOM 3907 C C . PHE B 1 212 ? 33.471 -1.587 90.208 1.00 63.57 768 PHE B C 1
ATOM 3908 O O . PHE B 1 212 ? 32.992 -0.457 90.316 1.00 63.16 768 PHE B O 1
ATOM 3916 N N . GLN B 1 213 ? 33.130 -2.609 90.988 1.00 65.99 769 GLN B N 1
ATOM 3917 C CA . GLN B 1 213 ? 32.161 -2.475 92.071 1.00 70.21 769 GLN B CA 1
ATOM 3918 C C . GLN B 1 213 ? 32.505 -3.412 93.210 1.00 73.06 769 GLN B C 1
ATOM 3919 O O . GLN B 1 213 ? 33.285 -4.347 93.030 1.00 70.64 769 GLN B O 1
ATOM 3925 N N . LYS B 1 214 ? 31.897 -3.167 94.370 1.00 77.18 770 LYS B N 1
ATOM 3926 C CA . LYS B 1 214 ? 32.058 -4.042 95.536 1.00 80.64 770 LYS B CA 1
ATOM 3927 C C . LYS B 1 214 ? 31.430 -5.414 95.286 1.00 82.44 770 LYS B C 1
ATOM 3928 O O . LYS B 1 214 ? 30.325 -5.502 94.747 1.00 84.58 770 LYS B O 1
ATOM 3934 N N . ASP B 1 215 ? 32.128 -6.478 95.676 1.00 82.76 771 ASP B N 1
ATOM 3935 C CA . ASP B 1 215 ? 31.504 -7.792 95.751 1.00 81.85 771 ASP B CA 1
ATOM 3936 C C . ASP B 1 215 ? 30.770 -7.797 97.079 1.00 82.69 771 ASP B C 1
ATOM 3937 O O . ASP B 1 215 ? 31.388 -7.670 98.134 1.00 81.10 771 ASP B O 1
ATOM 3942 N N . ASP B 1 216 ? 29.449 -7.899 97.020 1.00 86.07 772 ASP B N 1
ATOM 3943 C CA . ASP B 1 216 ? 28.613 -7.704 98.195 1.00 92.02 772 ASP B CA 1
ATOM 3944 C C . ASP B 1 216 ? 27.231 -8.284 97.919 1.00 96.71 772 ASP B C 1
ATOM 3945 O O . ASP B 1 216 ? 26.602 -7.918 96.930 1.00 97.61 772 ASP B O 1
ATOM 3950 N N . PRO B 1 217 ? 26.750 -9.191 98.786 1.00 102.76 773 PRO B N 1
ATOM 3951 C CA . PRO B 1 217 ? 25.361 -9.651 98.641 1.00 104.68 773 PRO B CA 1
ATOM 3952 C C . PRO B 1 217 ? 24.314 -8.539 98.844 1.00 104.54 773 PRO B C 1
ATOM 3953 O O . PRO B 1 217 ? 23.190 -8.653 98.339 1.00 100.17 773 PRO B O 1
ATOM 3957 N N . GLU B 1 218 ? 24.691 -7.482 99.570 1.00 104.43 774 GLU B N 1
ATOM 3958 C CA . GLU B 1 218 ? 23.809 -6.337 99.852 1.00 103.87 774 GLU B CA 1
ATOM 3959 C C . GLU B 1 218 ? 23.312 -5.591 98.612 1.00 103.11 774 GLU B C 1
ATOM 3960 O O . GLU B 1 218 ? 22.293 -4.903 98.676 1.00 104.79 774 GLU B O 1
ATOM 3962 N N . ASN B 1 219 ? 24.024 -5.714 97.494 1.00 104.56 775 ASN B N 1
ATOM 3963 C CA . ASN B 1 219 ? 23.618 -5.037 96.256 1.00 104.13 775 ASN B CA 1
ATOM 3964 C C . ASN B 1 219 ? 22.724 -5.876 95.330 1.00 105.15 775 ASN B C 1
ATOM 3965 O O . ASN B 1 219 ? 22.411 -5.451 94.216 1.00 105.12 775 ASN B O 1
ATOM 3970 N N . ASP B 1 220 ? 22.311 -7.057 95.787 1.00 103.50 776 ASP B N 1
ATOM 3971 C CA . ASP B 1 220 ? 21.317 -7.845 95.056 1.00 103.05 776 ASP B CA 1
ATOM 3972 C C . ASP B 1 220 ? 19.910 -7.261 95.205 1.00 101.16 776 ASP B C 1
ATOM 3973 O O . ASP B 1 220 ? 19.041 -7.513 94.371 1.00 96.53 776 ASP B O 1
ATOM 3978 N N . ASN B 1 221 ? 19.698 -6.477 96.262 1.00 102.78 777 ASN B N 1
ATOM 3979 C CA . ASN B 1 221 ? 18.420 -5.805 96.494 1.00 103.06 777 ASN B CA 1
ATOM 3980 C C . ASN B 1 221 ? 18.119 -4.719 95.477 1.00 103.80 777 ASN B C 1
ATOM 3981 O O . ASN B 1 221 ? 16.954 -4.379 95.263 1.00 105.75 777 ASN B O 1
ATOM 3986 N N . SER B 1 222 ? 19.163 -4.166 94.862 1.00 104.27 778 SER B N 1
ATOM 3987 C CA . SER B 1 222 ? 18.995 -3.034 93.957 1.00 103.50 778 SER B CA 1
ATOM 3988 C C . SER B 1 222 ? 18.428 -3.421 92.589 1.00 100.18 778 SER B C 1
ATOM 3989 O O . SER B 1 222 ? 18.515 -4.568 92.142 1.00 95.61 778 SER B O 1
ATOM 3992 N N . GLU B 1 223 ? 17.857 -2.414 91.943 1.00 97.78 779 GLU B N 1
ATOM 3993 C CA . GLU B 1 223 ? 17.248 -2.532 90.629 1.00 95.00 779 GLU B CA 1
ATOM 3994 C C . GLU B 1 223 ? 18.206 -3.149 89.596 1.00 91.02 779 GLU B C 1
ATOM 3995 O O . GLU B 1 223 ? 17.794 -3.999 88.810 1.00 88.82 779 GLU B O 1
ATOM 4001 N N . LEU B 1 224 ? 19.471 -2.711 89.600 1.00 88.11 780 LEU B N 1
ATOM 4002 C CA . LEU B 1 224 ? 20.516 -3.262 88.715 1.00 82.52 780 LEU B CA 1
ATOM 4003 C C . LEU B 1 224 ? 21.779 -3.585 89.528 1.00 79.60 780 LEU B C 1
ATOM 4004 O O . LEU B 1 224 ? 22.594 -2.698 89.791 1.00 74.65 780 LEU B O 1
ATOM 4009 N N . PRO B 1 225 ? 21.930 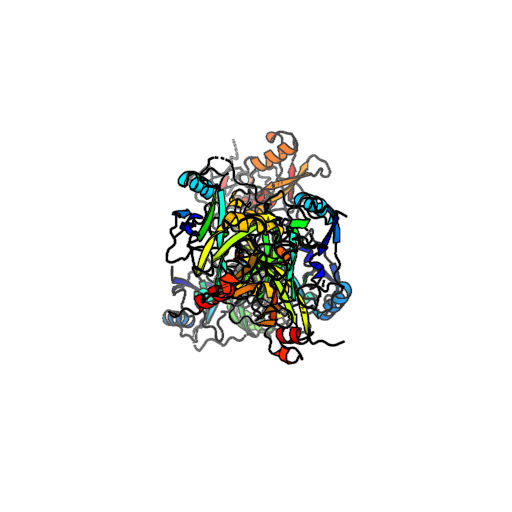-4.858 89.947 1.00 79.60 781 PRO B N 1
ATOM 4010 C CA . PRO B 1 225 ? 23.051 -5.281 90.804 1.00 78.07 781 PRO B CA 1
ATOM 4011 C C . PRO B 1 225 ? 24.444 -5.137 90.202 1.00 74.81 781 PRO B C 1
ATOM 4012 O O . PRO B 1 225 ? 25.352 -4.680 90.890 1.00 71.95 781 PRO B O 1
ATOM 4016 N N . THR B 1 226 ? 24.620 -5.543 88.949 1.00 76.59 782 THR B N 1
ATOM 4017 C CA . THR B 1 226 ? 25.939 -5.502 88.320 1.00 77.27 782 THR B CA 1
ATOM 4018 C C . THR B 1 226 ? 26.048 -4.362 87.321 1.00 78.40 782 THR B C 1
ATOM 4019 O O . THR B 1 226 ? 25.051 -3.921 86.741 1.00 77.58 782 THR B O 1
ATOM 4023 N N . ALA B 1 227 ? 27.278 -3.896 87.129 1.00 79.60 783 ALA B N 1
ATOM 4024 C CA . ALA B 1 227 ? 27.590 -2.932 86.084 1.00 76.71 783 ALA B CA 1
ATOM 4025 C C . ALA B 1 227 ? 27.119 -3.457 84.733 1.00 73.72 783 ALA B C 1
ATOM 4026 O O . ALA B 1 227 ? 26.511 -2.719 83.961 1.00 71.49 783 ALA B O 1
ATOM 4028 N N . LYS B 1 228 ? 27.388 -4.738 84.464 1.00 73.35 784 LYS B N 1
ATOM 4029 C CA . LYS B 1 228 ? 27.006 -5.365 83.194 1.00 70.97 784 LYS B CA 1
ATOM 4030 C C . LYS B 1 228 ? 25.536 -5.127 82.891 1.00 68.57 784 LYS B C 1
ATOM 4031 O O . LYS B 1 228 ? 25.179 -4.727 81.785 1.00 64.80 784 LYS B O 1
ATOM 4037 N N . GLU B 1 229 ? 24.692 -5.366 83.886 1.00 70.15 785 GLU B N 1
ATOM 4038 C CA . GLU B 1 229 ? 23.265 -5.116 83.747 1.00 72.91 785 GLU B CA 1
ATOM 4039 C C . GLU B 1 229 ? 22.980 -3.627 83.554 1.00 69.47 785 GLU B C 1
ATOM 4040 O O . GLU B 1 229 ? 22.154 -3.265 82.711 1.00 68.32 785 GLU B O 1
ATOM 4046 N N . TYR B 1 230 ? 23.672 -2.770 84.311 1.00 66.64 786 TYR B N 1
ATOM 4047 C CA . TYR B 1 230 ? 23.463 -1.315 84.217 1.00 65.12 786 TYR B CA 1
ATOM 4048 C C . TYR B 1 230 ? 23.625 -0.787 82.796 1.00 64.61 786 TYR B C 1
ATOM 4049 O O . TYR B 1 230 ? 22.770 -0.052 82.305 1.00 63.96 786 TYR B O 1
ATOM 4058 N N . PHE B 1 231 ? 24.733 -1.150 82.152 1.00 62.51 787 PHE B N 1
ATOM 4059 C CA . PHE B 1 231 ? 24.994 -0.722 80.781 1.00 60.09 787 PHE B CA 1
ATOM 4060 C C . PHE B 1 231 ? 23.955 -1.268 79.803 1.00 60.13 787 PHE B C 1
ATOM 4061 O O . PHE B 1 231 ? 23.569 -0.569 78.866 1.00 61.51 787 PHE B O 1
ATOM 4069 N N . ARG B 1 232 ? 23.505 -2.506 80.024 1.00 60.44 788 ARG B N 1
ATOM 4070 C CA . ARG B 1 232 ? 22.405 -3.088 79.239 1.00 59.74 788 ARG B CA 1
ATOM 4071 C C . ARG B 1 232 ? 21.122 -2.259 79.392 1.00 61.90 788 ARG B C 1
ATOM 4072 O O . ARG B 1 232 ? 20.359 -2.106 78.433 1.00 60.78 788 ARG B O 1
ATOM 4074 N N . ASP B 1 233 ? 20.890 -1.718 80.588 1.00 63.47 789 ASP B N 1
ATOM 4075 C CA . ASP B 1 233 ? 19.766 -0.810 80.798 1.00 67.96 789 ASP B CA 1
ATOM 4076 C C . ASP B 1 233 ? 19.938 0.470 79.975 1.00 67.96 789 ASP B C 1
ATOM 4077 O O . ASP B 1 233 ? 19.043 0.830 79.201 1.00 70.80 789 ASP B O 1
ATOM 4082 N N . LEU B 1 234 ? 21.084 1.139 80.134 1.00 64.93 790 LEU B N 1
ATOM 4083 C CA . LEU B 1 234 ? 21.346 2.415 79.450 1.00 63.50 790 LEU B CA 1
ATOM 4084 C C . LEU B 1 234 ? 21.203 2.252 77.953 1.00 63.11 790 LEU B C 1
ATOM 4085 O O . LEU B 1 234 ? 20.656 3.120 77.281 1.00 63.78 790 LEU B O 1
ATOM 4087 N N . TYR B 1 235 ? 21.682 1.124 77.443 1.00 63.24 791 TYR B N 1
ATOM 4088 C CA . TYR B 1 235 ? 21.649 0.853 76.016 1.00 65.86 791 TYR B CA 1
ATOM 4089 C C . TYR B 1 235 ? 20.238 0.928 75.448 1.00 67.07 791 TYR B C 1
ATOM 4090 O O . TYR B 1 235 ? 20.045 1.383 74.325 1.00 69.97 791 TYR B O 1
ATOM 4099 N N . HIS B 1 236 ? 19.258 0.475 76.226 1.00 67.73 792 HIS B N 1
ATOM 4100 C CA . HIS B 1 236 ? 17.868 0.439 75.777 1.00 66.32 792 HIS B CA 1
ATOM 4101 C C . HIS B 1 236 ? 17.041 1.616 76.266 1.00 65.29 792 HIS B C 1
ATOM 4102 O O . HIS B 1 236 ? 16.005 1.919 75.682 1.00 63.62 792 HIS B O 1
ATOM 4109 N N . ARG B 1 237 ? 17.483 2.280 77.329 1.00 66.70 793 ARG B N 1
ATOM 4110 C CA . ARG B 1 237 ? 16.787 3.470 77.806 1.00 66.94 793 ARG B CA 1
ATOM 4111 C C . ARG B 1 237 ? 16.542 4.413 76.629 1.00 66.70 793 ARG B C 1
ATOM 4112 O O . ARG B 1 237 ? 17.436 4.652 75.820 1.00 62.76 793 ARG B O 1
ATOM 4114 N N . VAL B 1 238 ? 15.307 4.895 76.518 1.00 70.96 794 VAL B N 1
ATOM 4115 C CA . VAL B 1 238 ? 14.930 5.898 75.519 1.00 72.40 794 VAL B CA 1
ATOM 4116 C C . VAL B 1 238 ? 13.794 6.744 76.083 1.00 73.99 794 VAL B C 1
ATOM 4117 O O . VAL B 1 238 ? 12.903 6.225 76.752 1.00 74.11 794 VAL B O 1
ATOM 4121 N N . ASP B 1 239 ? 13.839 8.048 75.824 1.00 80.18 795 ASP B N 1
ATOM 4122 C CA . ASP B 1 239 ? 12.873 8.983 76.398 1.00 84.88 795 ASP B CA 1
ATOM 4123 C C . ASP B 1 239 ? 11.910 9.484 75.327 1.00 83.21 795 ASP B C 1
ATOM 4124 O O . ASP B 1 239 ? 12.316 10.157 74.377 1.00 81.81 795 ASP B O 1
ATOM 4129 N N . VAL B 1 240 ? 10.637 9.127 75.491 1.00 82.08 796 VAL B N 1
ATOM 4130 C CA . VAL B 1 240 ? 9.601 9.395 74.500 1.00 82.66 796 VAL B CA 1
ATOM 4131 C C . VAL B 1 240 ? 8.664 10.500 74.980 1.00 82.14 796 VAL B C 1
ATOM 4132 O O . VAL B 1 240 ? 8.388 10.620 76.176 1.00 79.66 796 VAL B O 1
ATOM 4134 N N . ILE B 1 241 ? 8.176 11.295 74.031 1.00 83.05 797 ILE B N 1
ATOM 4135 C CA . ILE B 1 241 ? 7.335 12.453 74.316 1.00 84.63 797 ILE B CA 1
ATOM 4136 C C . ILE B 1 241 ? 5.886 12.126 73.965 1.00 84.04 797 ILE B C 1
ATOM 4137 O O . ILE B 1 241 ? 5.590 11.764 72.829 1.00 80.80 797 ILE B O 1
ATOM 4142 N N . PHE B 1 242 ? 4.989 12.272 74.938 1.00 85.75 798 PHE B N 1
ATOM 4143 C CA . PHE B 1 242 ? 3.584 11.909 74.759 1.00 87.89 798 PHE B CA 1
ATOM 4144 C C . PHE B 1 242 ? 2.664 13.132 74.676 1.00 92.48 798 PHE B C 1
ATOM 4145 O O . PHE B 1 242 ? 2.531 13.887 75.638 1.00 91.19 798 PHE B O 1
ATOM 4153 N N . CYS B 1 243 ? 2.022 13.300 73.517 1.00 98.95 799 CYS B N 1
ATOM 4154 C CA . CYS B 1 243 ? 1.199 14.475 73.217 1.00 102.65 799 CYS B CA 1
ATOM 4155 C C . CYS B 1 243 ? -0.251 14.086 72.899 1.00 101.50 799 CYS B C 1
ATOM 4156 O O . CYS B 1 243 ? -0.493 13.167 72.118 1.00 94.16 799 CYS B O 1
ATOM 4159 N N . ASP B 1 244 ? -1.207 14.790 73.506 1.00 104.08 800 ASP B N 1
ATOM 4160 C CA . ASP B 1 244 ? -2.635 14.514 73.310 1.00 107.91 800 ASP B CA 1
ATOM 4161 C C . ASP B 1 244 ? -3.127 15.098 71.977 1.00 109.94 800 ASP B C 1
ATOM 4162 O O . ASP B 1 244 ? -2.984 16.295 71.732 1.00 108.47 800 ASP B O 1
ATOM 4167 N N . LYS B 1 245 ? -3.711 14.245 71.132 1.00 110.53 801 LYS B N 1
ATOM 4168 C CA . LYS B 1 245 ? -4.214 14.656 69.815 1.00 108.82 801 LYS B CA 1
ATOM 4169 C C . LYS B 1 245 ? -5.414 15.597 69.929 1.00 113.13 801 LYS B C 1
ATOM 4170 O O . LYS B 1 245 ? -5.519 16.562 69.172 1.00 110.93 801 LYS B O 1
ATOM 4172 N N . THR B 1 246 ? -6.305 15.323 70.883 1.00 121.10 802 THR B N 1
ATOM 4173 C CA . THR B 1 246 ? -7.502 16.150 71.098 1.00 124.48 802 THR B CA 1
ATOM 4174 C C . THR B 1 246 ? -7.181 17.537 71.666 1.00 130.70 802 THR B C 1
ATOM 4175 O O . THR B 1 246 ? -8.034 18.428 71.634 1.00 132.84 802 THR B O 1
ATOM 4179 N N . ILE B 1 247 ? -5.970 17.703 72.204 1.00 134.73 803 ILE B N 1
ATOM 4180 C CA . ILE B 1 247 ? -5.452 19.008 72.620 1.00 133.86 803 ILE B CA 1
ATOM 4181 C C . ILE B 1 247 ? -4.328 19.414 71.655 1.00 135.85 803 ILE B C 1
ATOM 4182 O O . ILE B 1 247 ? -3.178 19.022 71.849 1.00 134.22 803 ILE B O 1
ATOM 4187 N N . PRO B 1 248 ? -4.659 20.182 70.594 1.00 142.34 804 PRO B N 1
ATOM 4188 C CA . PRO B 1 248 ? -3.613 20.705 69.702 1.00 143.68 804 PRO B CA 1
ATOM 4189 C C . PRO B 1 248 ? -2.659 21.674 70.406 1.00 143.35 804 PRO B C 1
ATOM 4190 O O . PRO B 1 248 ? -3.066 22.377 71.334 1.00 146.73 804 PRO B O 1
ATOM 4194 N N . ASN B 1 249 ? -1.406 21.708 69.953 1.00 139.76 805 ASN B N 1
ATOM 4195 C CA . ASN B 1 249 ? -0.352 22.507 70.590 1.00 138.06 805 ASN B CA 1
ATOM 4196 C C . ASN B 1 249 ? -0.083 22.059 72.030 1.00 135.55 805 ASN B C 1
ATOM 4197 O O . ASN B 1 249 ? -0.016 22.880 72.946 1.00 133.21 805 ASN B O 1
ATOM 4199 N N . ASP B 1 250 ? 0.065 20.748 72.208 1.00 133.35 806 ASP B N 1
ATOM 4200 C CA . ASP B 1 250 ? 0.376 20.144 73.501 1.00 133.73 806 ASP B CA 1
ATOM 4201 C C . ASP B 1 250 ? 1.859 19.767 73.503 1.00 136.68 806 ASP B C 1
ATOM 4202 O O . ASP B 1 250 ? 2.310 19.055 72.605 1.00 140.26 806 ASP B O 1
ATOM 4207 N N . PRO B 1 251 ? 2.628 20.248 74.499 1.00 138.08 807 PRO B N 1
ATOM 4208 C CA . PRO B 1 251 ? 4.054 19.902 74.538 1.00 138.78 807 PRO B CA 1
ATOM 4209 C C . PRO B 1 251 ? 4.357 18.484 75.048 1.00 141.15 807 PRO B C 1
ATOM 4210 O O . PRO B 1 251 ? 5.174 17.784 74.447 1.00 144.81 807 PRO B O 1
ATOM 4214 N N . GLY B 1 252 ? 3.694 18.070 76.129 1.00 137.53 808 GLY B N 1
ATOM 4215 C CA . GLY B 1 252 ? 4.069 16.863 76.882 1.00 129.43 808 GLY B CA 1
ATOM 4216 C C . GLY B 1 252 ? 4.912 17.300 78.073 1.00 127.14 808 GLY B C 1
ATOM 4217 O O . GLY B 1 252 ? 5.227 18.490 78.159 1.00 134.26 808 GLY B O 1
ATOM 4218 N N . PHE B 1 253 ? 5.304 16.426 79.012 1.00 118.25 809 PHE B N 1
ATOM 4219 C CA . PHE B 1 253 ? 5.059 14.969 79.098 1.00 107.03 809 PHE B CA 1
ATOM 4220 C C . PHE B 1 253 ? 6.189 14.171 78.437 1.00 98.73 809 PHE B C 1
ATOM 4221 O O . PHE B 1 253 ? 6.216 14.003 77.220 1.00 95.05 809 PHE B O 1
ATOM 4229 N N . VAL B 1 254 ? 7.116 13.688 79.266 1.00 92.38 810 VAL B N 1
ATOM 4230 C CA . VAL B 1 254 ? 8.264 12.895 78.821 1.00 87.72 810 VAL B CA 1
ATOM 4231 C C . VAL B 1 254 ? 8.430 11.686 79.739 1.00 86.05 810 VAL B C 1
ATOM 4232 O O . VAL B 1 254 ? 8.525 11.842 80.957 1.00 85.91 810 VAL B O 1
ATOM 4236 N N . VAL B 1 255 ? 8.480 10.491 79.151 1.00 84.73 811 VAL B N 1
ATOM 4237 C CA . VAL B 1 255 ? 8.570 9.238 79.911 1.00 85.76 811 VAL B CA 1
ATOM 4238 C C . VAL B 1 255 ? 9.799 8.432 79.481 1.00 85.58 811 VAL B C 1
ATOM 4239 O O . VAL B 1 255 ? 10.187 8.466 78.315 1.00 86.15 811 VAL B O 1
ATOM 4243 N N . THR B 1 256 ? 10.399 7.710 80.428 1.00 85.16 812 THR B N 1
ATOM 4244 C CA . THR B 1 256 ? 11.607 6.915 80.176 1.00 85.06 812 THR B CA 1
ATOM 4245 C C . THR B 1 256 ? 11.283 5.424 80.014 1.00 83.84 812 THR B C 1
ATOM 4246 O O . THR B 1 256 ? 10.853 4.761 80.962 1.00 82.61 812 THR B O 1
ATOM 4250 N N . LEU B 1 257 ? 11.524 4.900 78.814 1.00 81.65 813 LEU B N 1
ATOM 4251 C CA . LEU B 1 257 ? 11.089 3.554 78.439 1.00 78.81 813 LEU B CA 1
ATOM 4252 C C . LEU B 1 257 ? 12.233 2.751 77.839 1.00 73.22 813 LEU B C 1
ATOM 4253 O O . LEU B 1 257 ? 13.335 3.262 77.677 1.00 71.50 813 LEU B O 1
ATOM 4258 N N . SER B 1 258 ? 11.961 1.492 77.510 1.00 70.57 814 SER B N 1
ATOM 4259 C CA . SER B 1 258 ? 12.900 0.668 76.758 1.00 70.33 814 SER B CA 1
ATOM 4260 C C . SER B 1 258 ? 12.399 0.400 75.353 1.00 70.90 814 SER B C 1
ATOM 4261 O O . SER B 1 258 ? 11.199 0.349 75.122 1.00 71.34 814 SER B O 1
ATOM 4264 N N . ASN B 1 259 ? 13.333 0.222 74.423 1.00 75.26 815 ASN B N 1
ATOM 4265 C CA . ASN B 1 259 ? 13.023 -0.291 73.089 1.00 79.50 815 ASN B CA 1
ATOM 4266 C C . ASN B 1 259 ? 12.299 -1.617 73.229 1.00 83.12 815 ASN B C 1
ATOM 4267 O O . ASN B 1 259 ? 11.400 -1.934 72.451 1.00 85.41 815 ASN B O 1
ATOM 4272 N N . ARG B 1 260 ? 12.741 -2.389 74.222 1.00 85.83 816 ARG B N 1
ATOM 4273 C CA . ARG B 1 260 ? 12.216 -3.715 74.525 1.00 87.46 816 ARG B CA 1
ATOM 4274 C C . ARG B 1 260 ? 10.720 -3.747 74.817 1.00 83.79 816 ARG B C 1
ATOM 4275 O O . ARG B 1 260 ? 10.023 -4.660 74.380 1.00 88.25 816 ARG B O 1
ATOM 4283 N N . MET B 1 261 ? 10.236 -2.756 75.557 1.00 77.52 817 MET B N 1
ATOM 4284 C CA . MET B 1 261 ? 8.839 -2.713 75.975 1.00 75.24 817 MET B CA 1
ATOM 4285 C C . MET B 1 261 ? 7.853 -2.998 74.844 1.00 76.11 817 MET B C 1
ATOM 4286 O O . MET B 1 261 ? 8.023 -2.520 73.719 1.00 71.69 817 MET B O 1
ATOM 4291 N N . ASN B 1 262 ? 6.830 -3.790 75.164 1.00 76.67 818 ASN B N 1
ATOM 4292 C CA . ASN B 1 262 ? 5.705 -4.042 74.257 1.00 77.74 818 ASN B CA 1
ATOM 4293 C C . ASN B 1 262 ? 4.557 -3.077 74.565 1.00 74.47 818 ASN B C 1
ATOM 4294 O O . ASN B 1 262 ? 4.680 -2.238 75.460 1.00 72.40 818 ASN B O 1
ATOM 4299 N N . TYR B 1 263 ? 3.450 -3.198 73.833 1.00 71.61 819 TYR B N 1
ATOM 4300 C CA . TYR B 1 263 ? 2.335 -2.253 73.966 1.00 70.68 819 TYR B CA 1
ATOM 4301 C C . TYR B 1 263 ? 1.767 -2.167 75.388 1.00 70.40 819 TYR B C 1
ATOM 4302 O O . TYR B 1 263 ? 1.528 -1.064 75.884 1.00 69.84 819 TYR B O 1
ATOM 4311 N N . PHE B 1 264 ? 1.543 -3.313 76.033 1.00 70.05 820 PHE B N 1
ATOM 4312 C CA . PHE B 1 264 ? 0.981 -3.325 77.394 1.00 71.74 820 PHE B CA 1
ATOM 4313 C C . PHE B 1 264 ? 1.873 -2.528 78.342 1.00 72.85 820 PHE B C 1
ATOM 4314 O O . PHE B 1 264 ? 1.387 -1.705 79.129 1.00 68.82 820 PHE B O 1
ATOM 4316 N N . GLN B 1 265 ? 3.181 -2.761 78.233 1.00 74.17 821 GLN B N 1
ATOM 4317 C CA . GLN B 1 265 ? 4.159 -2.117 79.101 1.00 74.77 821 GLN B CA 1
ATOM 4318 C C . GLN B 1 265 ? 4.223 -0.611 78.875 1.00 73.23 821 GLN B C 1
ATOM 4319 O O . GLN B 1 265 ? 4.236 0.157 79.838 1.00 73.58 821 GLN B O 1
ATOM 4325 N N . VAL B 1 266 ? 4.226 -0.186 77.615 1.00 70.95 822 VAL B N 1
ATOM 4326 C CA . VAL B 1 266 ? 4.148 1.242 77.301 1.00 70.12 822 VAL B CA 1
ATOM 4327 C C . VAL B 1 266 ? 2.840 1.812 77.838 1.00 71.15 822 VAL B C 1
ATOM 4328 O O . VAL B 1 266 ? 2.819 2.873 78.460 1.00 69.73 822 VAL B O 1
ATOM 4332 N N . ALA B 1 267 ? 1.752 1.088 77.599 1.00 74.25 823 ALA B N 1
ATOM 4333 C CA . ALA B 1 267 ? 0.416 1.546 77.972 1.00 74.83 823 ALA B CA 1
ATOM 4334 C C . ALA B 1 267 ? 0.258 1.719 79.479 1.00 73.16 823 ALA B C 1
ATOM 4335 O O . ALA B 1 267 ? -0.227 2.754 79.934 1.00 69.36 823 ALA B O 1
ATOM 4337 N N . LYS B 1 268 ? 0.667 0.707 80.242 1.00 74.02 824 LYS B N 1
ATOM 4338 C CA . LYS B 1 268 ? 0.477 0.713 81.695 1.00 76.60 824 LYS B CA 1
ATOM 4339 C C . LYS B 1 268 ? 1.331 1.778 82.396 1.00 82.34 824 LYS B C 1
ATOM 4340 O O . LYS B 1 268 ? 0.930 2.300 83.440 1.00 87.58 824 LYS B O 1
ATOM 4342 N N . THR B 1 269 ? 2.490 2.110 81.819 1.00 84.84 825 THR B N 1
ATOM 4343 C CA . THR B 1 269 ? 3.406 3.095 82.415 1.00 84.69 825 THR B CA 1
ATOM 4344 C C . THR B 1 269 ? 3.019 4.535 82.089 1.00 82.03 825 THR B C 1
ATOM 4345 O O . THR B 1 269 ? 3.236 5.432 82.897 1.00 82.70 825 THR B O 1
ATOM 4349 N N . VAL B 1 270 ? 2.462 4.762 80.905 1.00 81.67 826 VAL B N 1
ATOM 4350 C CA . VAL B 1 270 ? 1.903 6.071 80.580 1.00 83.49 826 VAL B CA 1
ATOM 4351 C C . VAL B 1 270 ? 0.633 6.271 81.411 1.00 88.46 826 VAL B C 1
ATOM 4352 O O . VAL B 1 270 ? 0.351 7.379 81.873 1.00 87.85 826 VAL B O 1
ATOM 4356 N N . ALA B 1 271 ? -0.116 5.184 81.607 1.00 94.56 827 ALA B N 1
ATOM 4357 C CA . ALA B 1 271 ? -1.348 5.194 82.403 1.00 96.90 827 ALA B CA 1
ATOM 4358 C C . ALA B 1 271 ? -1.085 5.494 83.881 1.00 100.55 827 ALA B C 1
ATOM 4359 O O . ALA B 1 271 ? -1.858 6.210 84.522 1.00 103.41 827 ALA B O 1
ATOM 4361 N N . GLN B 1 272 ? 0.011 4.954 84.413 1.00 101.16 828 GLN B N 1
ATOM 4362 C CA . GLN B 1 272 ? 0.425 5.243 85.790 1.00 101.49 828 GLN B CA 1
ATOM 4363 C C . GLN B 1 272 ? 0.957 6.673 85.973 1.00 101.73 828 GLN B C 1
ATOM 4364 O O . GLN B 1 272 ? 1.297 7.059 87.090 1.00 105.68 828 GLN B O 1
ATOM 4366 N N . ARG B 1 273 ? 1.047 7.439 84.884 1.00 102.17 829 ARG B N 1
ATOM 4367 C CA . ARG B 1 273 ? 1.441 8.852 84.930 1.00 103.50 829 ARG B CA 1
ATOM 4368 C C . ARG B 1 273 ? 0.267 9.794 84.677 1.00 101.64 829 ARG B C 1
ATOM 4369 O O . ARG B 1 273 ? 0.161 10.834 85.324 1.00 102.27 829 ARG B O 1
ATOM 4377 N N . LEU B 1 274 ? -0.599 9.437 83.730 1.00 102.35 830 LEU B N 1
ATOM 4378 C CA . LEU B 1 274 ? -1.792 10.234 83.421 1.00 99.96 830 LEU B CA 1
ATOM 4379 C C . LEU B 1 274 ? -2.934 10.010 84.427 1.00 97.19 830 LEU B C 1
ATOM 4380 O O . LEU B 1 274 ? -3.911 10.760 84.426 1.00 91.37 830 LEU B O 1
ATOM 4382 N N . ASN B 1 275 ? -2.801 8.985 85.274 1.00 98.33 831 ASN B N 1
ATOM 4383 C CA . ASN B 1 275 ? -3.805 8.637 86.291 1.00 98.23 831 ASN B CA 1
ATOM 4384 C C . ASN B 1 275 ? -5.131 8.195 85.666 1.00 97.04 831 ASN B C 1
ATOM 4385 O O . ASN B 1 275 ? -6.193 8.733 85.980 1.00 94.86 831 ASN B O 1
ATOM 4387 N N . THR B 1 276 ? -5.042 7.203 84.782 1.00 96.34 832 THR B N 1
ATOM 4388 C CA . THR B 1 276 ? -6.205 6.625 84.105 1.00 94.01 832 THR B CA 1
ATOM 4389 C C . THR B 1 276 ? -5.949 5.151 83.775 1.00 89.29 832 THR B C 1
ATOM 4390 O O . THR B 1 276 ? -4.877 4.625 84.069 1.00 86.07 832 THR B O 1
ATOM 4394 N N . ASP B 1 277 ? -6.939 4.495 83.173 1.00 87.53 833 ASP B N 1
ATOM 4395 C CA . ASP B 1 277 ? -6.794 3.117 82.690 1.00 86.91 833 ASP B CA 1
ATOM 4396 C C . ASP B 1 277 ? -5.896 3.046 81.451 1.00 88.47 833 ASP B C 1
ATOM 4397 O O . ASP B 1 277 ? -5.886 3.979 80.644 1.00 91.90 833 ASP B O 1
ATOM 4402 N N . PRO B 1 278 ? -5.152 1.934 81.284 1.00 85.93 834 PRO B N 1
ATOM 4403 C CA . PRO B 1 278 ? -4.427 1.697 80.030 1.00 87.13 834 PRO B CA 1
ATOM 4404 C C . PRO B 1 278 ? -5.356 1.302 78.878 1.00 91.43 834 PRO B C 1
ATOM 4405 O O . PRO B 1 278 ? -4.950 1.355 77.709 1.00 93.59 834 PRO B O 1
ATOM 4409 N N . MET B 1 279 ? -6.581 0.890 79.219 1.00 94.96 835 MET B N 1
ATOM 4410 C CA . MET B 1 279 ? -7.631 0.598 78.241 1.00 94.18 835 MET B CA 1
ATOM 4411 C C . MET B 1 279 ? -8.289 1.872 77.712 1.00 88.00 835 MET B C 1
ATOM 4412 O O . MET B 1 279 ? -8.923 1.845 76.666 1.00 91.08 835 MET B O 1
ATOM 4417 N N . LEU B 1 280 ? -8.141 2.978 78.438 1.00 83.28 836 LEU B N 1
ATOM 4418 C CA . LEU B 1 280 ? -8.680 4.268 78.013 1.00 83.73 836 LEU B CA 1
ATOM 4419 C C . LEU B 1 280 ? -7.695 5.085 77.170 1.00 85.43 836 LEU B C 1
ATOM 4420 O O . LEU B 1 280 ? -8.005 6.206 76.775 1.00 86.13 836 LEU B O 1
ATOM 4425 N N . LEU B 1 281 ? -6.516 4.531 76.891 1.00 87.46 837 LEU B N 1
ATOM 4426 C CA . LEU B 1 281 ? -5.512 5.211 76.070 1.00 87.45 837 LEU B CA 1
ATOM 4427 C C . LEU B 1 281 ? -5.518 4.695 74.635 1.00 87.21 837 LEU B C 1
ATOM 4428 O O . LEU B 1 281 ? -5.701 3.503 74.406 1.00 88.41 837 LEU B O 1
ATOM 4433 N N . GLN B 1 282 ? -5.304 5.600 73.681 1.00 87.15 838 GLN B N 1
ATOM 4434 C CA . GLN B 1 282 ? -5.243 5.258 72.257 1.00 89.69 838 GLN B CA 1
ATOM 4435 C C . GLN B 1 282 ? -4.047 5.968 71.614 1.00 91.28 838 GLN B C 1
ATOM 4436 O O . GLN B 1 282 ? -4.092 7.181 71.388 1.00 95.81 838 GLN B O 1
ATOM 4442 N N . PHE B 1 283 ? -2.986 5.217 71.314 1.00 88.12 839 PHE B N 1
ATOM 4443 C CA . PHE B 1 283 ? -1.748 5.809 70.791 1.00 86.33 839 PHE B CA 1
ATOM 4444 C C . PHE B 1 283 ? -1.735 5.894 69.264 1.00 88.24 839 PHE B C 1
ATOM 4445 O O . PHE B 1 283 ? -2.514 5.222 68.588 1.00 82.89 839 PHE B O 1
ATOM 4453 N N . PHE B 1 284 ? -0.835 6.727 68.737 1.00 93.84 840 PHE B N 1
ATOM 4454 C CA . PHE B 1 284 ? -0.676 6.920 67.295 1.00 96.89 840 PHE B CA 1
ATOM 4455 C C . PHE B 1 284 ? 0.795 6.953 66.865 1.00 101.16 840 PHE B C 1
ATOM 4456 O O . PHE B 1 284 ? 1.522 7.887 67.201 1.00 99.52 840 PHE B O 1
ATOM 4464 N N . LYS B 1 285 ? 1.228 5.934 66.125 1.00 108.60 841 LYS B N 1
ATOM 4465 C CA . LYS B 1 285 ? 2.459 6.017 65.332 1.00 117.22 841 LYS B CA 1
ATOM 4466 C C . LYS B 1 285 ? 2.059 6.687 64.021 1.00 127.29 841 LYS B C 1
ATOM 4467 O O . LYS B 1 285 ? 0.937 6.467 63.566 1.00 141.44 841 LYS B O 1
ATOM 4469 N N . SER B 1 286 ? 2.904 7.504 63.387 1.00 132.18 842 SER B N 1
ATOM 4470 C CA . SER B 1 286 ? 4.253 7.888 63.817 1.00 131.42 842 SER B CA 1
ATOM 4471 C C . SER B 1 286 ? 4.671 9.021 62.872 1.00 134.46 842 SER B C 1
ATOM 4472 O O . SER B 1 286 ? 3.888 9.408 61.999 1.00 132.36 842 SER B O 1
ATOM 4474 N N . GLN B 1 287 ? 5.881 9.555 63.026 1.00 142.16 843 GLN B N 1
ATOM 4475 C CA . GLN B 1 287 ? 6.329 10.657 62.157 1.00 149.26 843 GLN B CA 1
ATOM 4476 C C . GLN B 1 287 ? 7.846 10.896 62.184 1.00 151.58 843 GLN B C 1
ATOM 4477 O O . GLN B 1 287 ? 8.375 11.439 63.153 1.00 147.68 843 GLN B O 1
ATOM 4479 N N . GLY B 1 288 ? 8.531 10.516 61.103 1.00 154.65 844 GLY B N 1
ATOM 4480 C CA . GLY B 1 288 ? 9.992 10.631 61.013 1.00 154.72 844 GLY B CA 1
ATOM 4481 C C . GLY B 1 288 ? 10.480 11.279 59.722 1.00 152.54 844 GLY B C 1
ATOM 4482 O O . GLY B 1 288 ? 10.892 10.570 58.801 1.00 143.12 844 GLY B O 1
ATOM 4483 N N . TYR B 1 289 ? 10.451 12.612 59.629 1.00 152.06 845 TYR B N 1
ATOM 4484 C CA . TYR B 1 289 ? 9.968 13.505 60.690 1.00 147.25 845 TYR B CA 1
ATOM 4485 C C . TYR B 1 289 ? 8.856 14.428 60.188 1.00 145.67 845 TYR B C 1
ATOM 4486 O O . TYR B 1 289 ? 8.798 15.600 60.568 1.00 147.89 845 TYR B O 1
ATOM 4488 N N . ARG B 1 290 ? 7.974 13.894 59.341 1.00 140.35 846 ARG B N 1
ATOM 4489 C CA . ARG B 1 290 ? 6.779 14.617 58.915 1.00 134.28 846 ARG B CA 1
ATOM 4490 C C . ARG B 1 290 ? 5.808 14.659 60.096 1.00 131.31 846 ARG B C 1
ATOM 4491 O O . ARG B 1 290 ? 4.853 13.883 60.157 1.00 132.39 846 ARG B O 1
ATOM 4493 N N . ASP B 1 291 ? 6.070 15.570 61.031 1.00 129.05 847 ASP B N 1
ATOM 4494 C CA . ASP B 1 291 ? 5.378 15.601 62.323 1.00 128.24 847 ASP B CA 1
ATOM 4495 C C . ASP B 1 291 ? 3.857 15.573 62.185 1.00 128.04 847 ASP B C 1
ATOM 4496 O O . ASP B 1 291 ? 3.286 16.208 61.295 1.00 122.75 847 ASP B O 1
ATOM 4498 N N . GLY B 1 292 ? 3.218 14.826 63.082 1.00 127.20 848 GLY B N 1
ATOM 4499 C CA . GLY B 1 292 ? 1.770 14.652 63.077 1.00 123.02 848 GLY B CA 1
ATOM 4500 C C . GLY B 1 292 ? 1.409 13.196 63.309 1.00 118.33 848 GLY B C 1
ATOM 4501 O O . GLY B 1 292 ? 2.139 12.299 62.876 1.00 117.59 848 GLY B O 1
ATOM 4502 N N . PRO B 1 293 ? 0.277 12.945 63.993 1.00 113.15 849 PRO B N 1
ATOM 4503 C CA . PRO B 1 293 ? -0.146 11.566 64.240 1.00 109.65 849 PRO B CA 1
ATOM 4504 C C . PRO B 1 293 ? -0.527 10.839 62.954 1.00 104.19 849 PRO B C 1
ATOM 4505 O O . PRO B 1 293 ? -0.717 11.477 61.919 1.00 103.49 849 PRO B O 1
ATOM 4509 N N . GLY B 1 294 ? -0.622 9.515 63.031 1.00 100.09 850 GLY B N 1
ATOM 4510 C CA . GLY B 1 294 ? -0.989 8.691 61.883 1.00 98.92 850 GLY B CA 1
ATOM 4511 C C . GLY B 1 294 ? -1.863 7.516 62.275 1.00 98.96 850 GLY B C 1
ATOM 4512 O O . GLY B 1 294 ? -2.878 7.691 62.954 1.00 96.96 850 GLY B O 1
ATOM 4513 N N . ASN B 1 295 ? -1.468 6.319 61.842 1.00 99.73 851 ASN B N 1
ATOM 4514 C CA . ASN B 1 295 ? -2.226 5.100 62.127 1.00 101.35 851 ASN B CA 1
ATOM 4515 C C . ASN B 1 295 ? -2.336 4.809 63.620 1.00 101.03 851 ASN B C 1
ATOM 4516 O O . ASN B 1 295 ? -1.323 4.785 64.318 1.00 103.50 851 ASN B O 1
ATOM 4521 N N . PRO B 1 296 ? -3.567 4.580 64.115 1.00 99.11 852 PRO B N 1
ATOM 4522 C CA . PRO B 1 296 ? -3.735 4.331 65.537 1.00 96.84 852 PRO B CA 1
ATOM 4523 C C . PRO B 1 296 ? -3.335 2.912 65.893 1.00 89.41 852 PRO B C 1
ATOM 4524 O O . PRO B 1 296 ? -3.589 1.990 65.125 1.00 85.47 852 PRO B O 1
ATOM 4528 N N . LEU B 1 297 ? -2.719 2.745 67.053 1.00 87.47 853 LEU B N 1
ATOM 4529 C CA . LEU B 1 297 ? -2.209 1.448 67.455 1.00 90.30 853 LEU B CA 1
ATOM 4530 C C . LEU B 1 297 ? -3.305 0.589 68.052 1.00 90.44 853 LEU B C 1
ATOM 4531 O O . LEU B 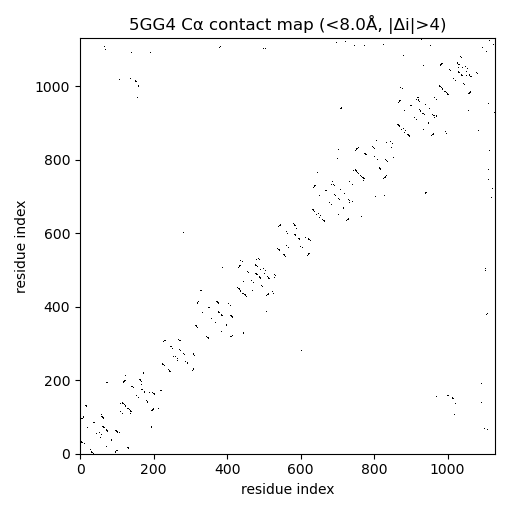1 297 ? -3.908 0.963 69.058 1.00 88.61 853 LEU B O 1
ATOM 4536 N N . ARG B 1 298 ? -3.554 -0.559 67.427 1.00 93.98 854 ARG B N 1
ATOM 4537 C CA . ARG B 1 298 ? -4.357 -1.609 68.044 1.00 98.41 854 ARG B CA 1
ATOM 4538 C C . ARG B 1 298 ? -3.644 -2.131 69.285 1.00 94.86 854 ARG B C 1
ATOM 4539 O O . ARG B 1 298 ? -2.436 -2.350 69.263 1.00 97.10 854 ARG B O 1
ATOM 4547 N N . HIS B 1 299 ? -4.402 -2.358 70.352 1.00 93.34 855 HIS B N 1
ATOM 4548 C CA . HIS B 1 299 ? -3.834 -2.810 71.627 1.00 93.52 855 HIS B CA 1
ATOM 4549 C C . HIS B 1 299 ? -3.200 -4.214 71.601 1.00 88.52 855 HIS B C 1
ATOM 4550 O O . HIS B 1 299 ? -2.581 -4.631 72.579 1.00 85.26 855 HIS B O 1
ATOM 4557 N N . ASN B 1 300 ? -3.341 -4.930 70.487 1.00 88.54 856 ASN B N 1
ATOM 4558 C CA . ASN B 1 300 ? -2.646 -6.207 70.284 1.00 90.56 856 ASN B CA 1
ATOM 4559 C C . ASN B 1 300 ? -1.387 -6.056 69.419 1.00 90.51 856 ASN B C 1
ATOM 4560 O O . ASN B 1 300 ? -0.993 -6.990 68.722 1.00 93.24 856 ASN B O 1
ATOM 4565 N N . TYR B 1 301 ? -0.763 -4.880 69.470 1.00 90.62 857 TYR B N 1
ATOM 4566 C CA . TYR B 1 301 ? 0.425 -4.578 68.670 1.00 88.20 857 TYR B CA 1
ATOM 4567 C C . TYR B 1 301 ? 1.573 -5.529 69.019 1.00 90.02 857 TYR B C 1
ATOM 4568 O O . TYR B 1 301 ? 2.125 -5.468 70.121 1.00 87.69 857 TYR B O 1
ATOM 4577 N N . GLU B 1 302 ? 1.923 -6.403 68.075 1.00 95.97 858 GLU B N 1
ATOM 4578 C CA . GLU B 1 302 ? 2.920 -7.460 68.314 1.00 100.29 858 GLU B CA 1
ATOM 4579 C C . GLU B 1 302 ? 4.376 -6.960 68.314 1.00 98.87 858 GLU B C 1
ATOM 4580 O O . GLU B 1 302 ? 5.276 -7.677 68.757 1.00 100.90 858 GLU B O 1
ATOM 4582 N N . GLY B 1 303 ? 4.609 -5.743 67.825 1.00 95.39 859 GLY B N 1
ATOM 4583 C CA . GLY B 1 303 ? 5.945 -5.150 67.842 1.00 92.46 859 GLY B CA 1
ATOM 4584 C C . GLY B 1 303 ? 6.349 -4.654 69.220 1.00 88.54 859 GLY B C 1
ATOM 4585 O O . GLY B 1 303 ? 5.731 -5.009 70.226 1.00 89.23 859 GLY B O 1
ATOM 4586 N N . THR B 1 304 ? 7.397 -3.833 69.253 1.00 83.20 860 THR B N 1
ATOM 4587 C CA . THR B 1 304 ? 7.905 -3.234 70.488 1.00 80.90 860 THR B CA 1
ATOM 4588 C C . THR B 1 304 ? 8.253 -1.763 70.251 1.00 77.44 860 THR B C 1
ATOM 4589 O O . THR B 1 304 ? 8.243 -1.294 69.113 1.00 78.94 860 THR B O 1
ATOM 4593 N N . LEU B 1 305 ? 8.586 -1.044 71.319 1.00 72.04 861 LEU B N 1
ATOM 4594 C CA . LEU B 1 305 ? 8.823 0.398 71.219 1.00 68.53 861 LEU B CA 1
ATOM 4595 C C . LEU B 1 305 ? 9.930 0.762 70.238 1.00 69.95 861 LEU B C 1
ATOM 4596 O O . LEU B 1 305 ? 9.853 1.809 69.604 1.00 67.54 861 LEU B O 1
ATOM 4601 N N . ARG B 1 306 ? 10.951 -0.088 70.115 1.00 74.28 862 ARG B N 1
ATOM 4602 C CA . ARG B 1 306 ? 12.017 0.124 69.119 1.00 76.19 862 ARG B CA 1
ATOM 4603 C C . ARG B 1 306 ? 11.436 0.207 67.711 1.00 75.04 862 ARG B C 1
ATOM 4604 O O . ARG B 1 306 ? 11.877 1.020 66.896 1.00 72.38 862 ARG B O 1
ATOM 4606 N N . ASP B 1 307 ? 10.435 -0.631 67.448 1.00 75.36 863 ASP B N 1
ATOM 4607 C CA . ASP B 1 307 ? 9.784 -0.688 66.143 1.00 76.40 863 ASP B CA 1
ATOM 4608 C C . ASP B 1 307 ? 8.921 0.550 65.914 1.00 73.47 863 ASP B C 1
ATOM 4609 O O . ASP B 1 307 ? 8.836 1.050 64.800 1.00 73.45 863 ASP B O 1
ATOM 4614 N N . LEU B 1 308 ? 8.278 1.036 66.971 1.00 73.71 864 LEU B N 1
ATOM 4615 C CA . LEU B 1 308 ? 7.424 2.223 66.883 1.00 73.96 864 LEU B CA 1
ATOM 4616 C C . LEU B 1 308 ? 8.216 3.489 66.571 1.00 74.11 864 LEU B C 1
ATOM 4617 O O . LEU B 1 308 ? 7.733 4.368 65.857 1.00 74.76 864 LEU B O 1
ATOM 4622 N N . LEU B 1 309 ? 9.428 3.576 67.116 1.00 74.60 865 LEU B N 1
ATOM 4623 C CA . LEU B 1 309 ? 10.275 4.754 66.959 1.00 74.60 865 LEU B CA 1
ATOM 4624 C C . LEU B 1 309 ? 11.332 4.517 65.889 1.00 77.30 865 LEU B C 1
ATOM 4625 O O . LEU B 1 309 ? 12.433 5.053 65.964 1.00 81.78 865 LEU B O 1
ATOM 4630 N N . GLN B 1 310 ? 10.984 3.727 64.882 1.00 80.41 866 GLN B N 1
ATOM 4631 C CA . GLN B 1 310 ? 11.945 3.266 63.889 1.00 83.84 866 GLN B CA 1
ATOM 4632 C C . GLN B 1 310 ? 12.297 4.349 62.881 1.00 85.06 866 GLN B C 1
ATOM 4633 O O . GLN B 1 310 ? 13.443 4.456 62.446 1.00 85.43 866 GLN B O 1
ATOM 4639 N N . PHE B 1 311 ? 11.306 5.153 62.518 1.00 90.50 867 PHE B N 1
ATOM 4640 C CA . PHE B 1 311 ? 11.445 6.099 61.415 1.00 94.93 867 PHE B CA 1
ATOM 4641 C C . PHE B 1 311 ? 12.101 7.420 61.833 1.00 97.20 867 PHE B C 1
ATOM 4642 O O . PHE B 1 311 ? 12.383 8.265 60.983 1.00 102.65 867 PHE B O 1
ATOM 4650 N N . PHE B 1 312 ? 12.360 7.593 63.127 1.00 99.09 868 PHE B N 1
ATOM 4651 C CA . PHE B 1 312 ? 12.991 8.813 63.623 1.00 102.12 868 PHE B CA 1
ATOM 4652 C C . PHE B 1 312 ? 14.468 8.897 63.254 1.00 108.35 868 PHE B C 1
ATOM 4653 O O . PHE B 1 312 ? 15.203 7.918 63.404 1.00 109.39 868 PHE B O 1
ATOM 4661 N N . LYS B 1 313 ? 14.889 10.068 62.768 1.00 114.42 869 LYS B N 1
ATOM 4662 C CA . LYS B 1 313 ? 16.305 10.353 62.521 1.00 117.85 869 LYS B CA 1
ATOM 4663 C C . LYS B 1 313 ? 17.028 10.497 63.866 1.00 124.08 869 LYS B C 1
ATOM 4664 O O . LYS B 1 313 ? 16.451 11.019 64.819 1.00 125.84 869 LYS B O 1
ATOM 4666 N N . PRO B 1 314 ? 18.297 10.053 63.940 1.00 133.67 870 PRO B N 1
ATOM 4667 C CA . PRO B 1 314 ? 18.989 9.771 65.215 1.00 136.84 870 PRO B CA 1
ATOM 4668 C C . PRO B 1 314 ? 18.997 10.910 66.242 1.00 136.71 870 PRO B C 1
ATOM 4669 O O . PRO B 1 314 ? 18.741 10.669 67.425 1.00 130.15 870 PRO B O 1
ATOM 4673 N N . ARG B 1 315 ? 19.275 12.132 65.790 1.00 137.50 871 ARG B N 1
ATOM 4674 C CA . ARG B 1 315 ? 19.325 13.298 66.676 1.00 137.18 871 ARG B CA 1
ATOM 4675 C C . ARG B 1 315 ? 17.995 14.071 66.720 1.00 138.13 871 ARG B C 1
ATOM 4676 O O . ARG B 1 315 ? 17.993 15.291 66.893 1.00 142.35 871 ARG B O 1
ATOM 4678 N N . GLN B 1 316 ? 16.875 13.361 66.568 1.00 135.17 872 GLN B N 1
ATOM 4679 C CA . GLN B 1 316 ? 15.543 13.959 66.663 1.00 129.31 872 GLN B CA 1
ATOM 4680 C C . GLN B 1 316 ? 14.821 13.436 67.901 1.00 125.91 872 GLN B C 1
ATOM 4681 O O . GLN B 1 316 ? 15.103 12.325 68.362 1.00 121.67 872 GLN B O 1
ATOM 4687 N N . PRO B 1 317 ? 13.869 14.227 68.432 1.00 122.45 873 PRO B N 1
ATOM 4688 C CA . PRO B 1 317 ? 13.111 13.792 69.598 1.00 115.20 873 PRO B CA 1
ATOM 4689 C C . PRO B 1 317 ? 12.035 12.776 69.224 1.00 104.07 873 PRO B C 1
ATOM 4690 O O . PRO B 1 317 ? 11.493 12.816 68.117 1.00 93.68 873 PRO B O 1
ATOM 4694 N N . LYS B 1 318 ? 11.733 11.877 70.149 1.00 97.67 874 LYS B N 1
ATOM 4695 C CA . LYS B 1 318 ? 10.723 10.861 69.920 1.00 96.36 874 LYS B CA 1
ATOM 4696 C C . LYS B 1 318 ? 9.374 11.346 70.440 1.00 95.60 874 LYS B C 1
ATOM 4697 O O . LYS B 1 318 ? 9.177 11.458 71.651 1.00 92.23 874 LYS B O 1
ATOM 4703 N N . LYS B 1 319 ? 8.460 11.647 69.518 1.00 94.64 875 LYS B N 1
ATOM 4704 C CA . LYS B 1 319 ? 7.088 12.021 69.863 1.00 92.97 875 LYS B CA 1
ATOM 4705 C C . LYS B 1 319 ? 6.125 10.904 69.475 1.00 91.72 875 LYS B C 1
ATOM 4706 O O . LYS B 1 319 ? 6.181 10.393 68.360 1.00 92.16 875 LYS B O 1
ATOM 4708 N N . LEU B 1 320 ? 5.261 10.514 70.410 1.00 92.23 876 LEU B N 1
ATOM 4709 C CA . LEU B 1 320 ? 4.115 9.654 70.114 1.00 91.17 876 LEU B CA 1
ATOM 4710 C C . LEU B 1 320 ? 2.844 10.335 70.592 1.00 93.59 876 LEU B C 1
ATOM 4711 O O . LEU B 1 320 ? 2.779 10.813 71.724 1.00 93.85 876 LEU B O 1
ATOM 4716 N N . TYR B 1 321 ? 1.832 10.372 69.733 1.00 92.44 877 TYR B N 1
ATOM 4717 C CA . TYR B 1 321 ? 0.568 10.988 70.088 1.00 92.95 877 TYR B CA 1
ATOM 4718 C C . TYR B 1 321 ? -0.375 9.970 70.727 1.00 91.63 877 TYR B C 1
ATOM 4719 O O . TYR B 1 321 ? -0.341 8.786 70.391 1.00 88.35 877 TYR B O 1
ATOM 4728 N N . TYR B 1 322 ? -1.204 10.442 71.657 1.00 92.50 878 TYR B N 1
ATOM 4729 C CA . TYR B 1 322 ? -2.172 9.590 72.350 1.00 95.91 878 TYR B CA 1
ATOM 4730 C C . TYR B 1 322 ? -3.548 10.258 72.450 1.00 98.39 878 TYR B C 1
ATOM 4731 O O . TYR B 1 322 ? -3.707 11.430 72.108 1.00 106.39 878 TYR B O 1
ATOM 4740 N N . GLN B 1 323 ? -4.539 9.500 72.912 1.00 95.54 879 GLN B N 1
ATOM 4741 C CA . GLN B 1 323 ? -5.892 10.017 73.108 1.00 93.61 879 GLN B CA 1
ATOM 4742 C C . GLN B 1 323 ? -6.567 9.299 74.272 1.00 96.64 879 GLN B C 1
ATOM 4743 O O . GLN B 1 323 ? -6.507 8.070 74.369 1.00 95.35 879 GLN B O 1
ATOM 4749 N N . GLN B 1 324 ? -7.199 10.072 75.153 1.00 97.93 880 GLN B N 1
ATOM 4750 C CA . GLN B 1 324 ? -7.975 9.513 76.257 1.00 96.75 880 GLN B CA 1
ATOM 4751 C C . GLN B 1 324 ? -9.379 9.161 75.758 1.00 97.44 880 GLN B C 1
ATOM 4752 O O . GLN B 1 324 ? -10.020 9.953 75.065 1.00 98.95 880 GLN B O 1
ATOM 4754 N N . LEU B 1 325 ? -9.844 7.966 76.111 1.00 99.39 881 LEU B N 1
ATOM 4755 C CA . LEU B 1 325 ? -11.128 7.446 75.639 1.00 97.80 881 LEU B CA 1
ATOM 4756 C C . LEU B 1 325 ? -12.215 7.587 76.703 1.00 99.19 881 LEU B C 1
ATOM 4757 O O . LEU B 1 325 ? -11.923 7.671 77.903 1.00 100.09 881 LEU B O 1
ATOM 4762 N N . LYS B 1 326 ? -13.468 7.599 76.249 1.00 96.79 882 LYS B N 1
ATOM 4763 C CA . LYS B 1 326 ? -14.621 7.709 77.139 1.00 93.79 882 LYS B CA 1
ATOM 4764 C C . LYS B 1 326 ? -14.851 6.396 77.898 1.00 94.06 882 LYS B C 1
ATOM 4765 O O . LYS B 1 326 ? -14.582 5.308 77.380 1.00 87.28 882 LYS B O 1
ATOM 4767 N N . MET B 1 327 ? -15.332 6.506 79.134 1.00 97.03 883 MET B N 1
ATOM 4768 C CA . MET B 1 327 ? -15.690 5.321 79.921 1.00 100.81 883 MET B CA 1
ATOM 4769 C C . MET B 1 327 ? -17.213 5.127 80.032 1.00 98.22 883 MET B C 1
ATOM 4770 O O . MET B 1 327 ? -17.674 4.179 80.671 1.00 95.12 883 MET B O 1
ATOM 4775 N N . LYS B 1 328 ? -17.977 6.013 79.390 1.00 95.84 884 LYS B N 1
ATOM 4776 C CA . LYS B 1 328 ? -19.437 5.899 79.285 1.00 94.89 884 LYS B CA 1
ATOM 4777 C C . LYS B 1 328 ? -19.914 6.750 78.099 1.00 97.59 884 LYS B C 1
ATOM 4778 O O . LYS B 1 328 ? -19.488 7.897 77.958 1.00 104.14 884 LYS B O 1
ATOM 4780 N N . ILE B 1 329 ? -20.785 6.194 77.252 1.00 96.71 885 ILE B N 1
ATOM 4781 C CA . ILE B 1 329 ? -21.234 6.878 76.023 1.00 94.39 885 ILE B CA 1
ATOM 4782 C C . ILE B 1 329 ? -22.369 7.872 76.287 1.00 92.85 885 ILE B C 1
ATOM 4783 O O . ILE B 1 329 ? -22.409 8.523 77.342 1.00 91.84 885 ILE B O 1
ATOM 4785 N N . HIS C 1 6 ? 49.578 25.401 13.359 1.00 134.37 562 HIS C N 1
ATOM 4786 C CA . HIS C 1 6 ? 48.245 25.532 12.698 1.00 136.34 562 HIS C CA 1
ATOM 4787 C C . HIS C 1 6 ? 47.792 24.175 12.149 1.00 129.81 562 HIS C C 1
ATOM 4788 O O . HIS C 1 6 ? 48.611 23.277 11.950 1.00 125.65 562 HIS C O 1
ATOM 4795 N N . LEU C 1 7 ? 46.489 24.040 11.900 1.00 124.81 563 LEU C N 1
ATOM 4796 C CA . LEU C 1 7 ? 45.902 22.777 11.429 1.00 121.22 563 LEU C CA 1
ATOM 4797 C C . LEU C 1 7 ? 45.682 22.749 9.900 1.00 116.22 563 LEU C C 1
ATOM 4798 O O . LEU C 1 7 ? 44.692 22.199 9.408 1.00 113.09 563 LEU C O 1
ATOM 4803 N N . TYR C 1 8 ? 46.633 23.321 9.164 1.00 110.92 564 TYR C N 1
ATOM 4804 C CA . TYR C 1 8 ? 46.588 23.397 7.707 1.00 106.59 564 TYR C CA 1
ATOM 4805 C C . TYR C 1 8 ? 47.966 23.057 7.141 1.00 102.60 564 TYR C C 1
ATOM 4806 O O . TYR C 1 8 ? 48.984 23.535 7.653 1.00 99.15 564 TYR C O 1
ATOM 4815 N N . MET C 1 9 ? 47.995 22.247 6.080 1.00 100.99 565 MET C N 1
ATOM 4816 C CA . MET C 1 9 ? 49.252 21.867 5.408 1.00 96.25 565 MET C CA 1
ATOM 4817 C C . MET C 1 9 ? 49.289 22.375 3.972 1.00 94.37 565 MET C C 1
ATOM 4818 O O . MET C 1 9 ? 48.242 22.583 3.356 1.00 91.09 565 MET C O 1
ATOM 4823 N N . GLN C 1 10 ? 50.505 22.563 3.455 1.00 95.29 566 GLN C N 1
ATOM 4824 C CA . GLN C 1 10 ? 50.731 23.098 2.104 1.00 95.63 566 GLN C CA 1
ATOM 4825 C C . GLN C 1 10 ? 51.128 22.003 1.106 1.00 96.85 566 GLN C C 1
ATOM 4826 O O . GLN C 1 10 ? 52.260 21.507 1.135 1.00 102.34 566 GLN C O 1
ATOM 4832 N N . VAL C 1 11 ? 50.193 21.639 0.227 1.00 92.01 567 VAL C N 1
ATOM 4833 C CA . VAL C 1 11 ? 50.429 20.615 -0.794 1.00 88.99 567 VAL C CA 1
ATOM 4834 C C . VAL C 1 11 ? 50.902 21.266 -2.093 1.00 85.21 567 VAL C C 1
ATOM 4835 O O . VAL C 1 11 ? 50.185 22.062 -2.697 1.00 84.73 567 VAL C O 1
ATOM 4839 N N . GLN C 1 12 ? 52.107 20.916 -2.521 1.00 82.44 568 GLN C N 1
ATOM 4840 C CA . GLN C 1 12 ? 52.698 21.493 -3.718 1.00 84.44 568 GLN C CA 1
ATOM 4841 C C . GLN C 1 12 ? 52.616 20.514 -4.890 1.00 84.27 568 GLN C C 1
ATOM 4842 O O . GLN C 1 12 ? 53.254 19.464 -4.885 1.00 87.50 568 GLN C O 1
ATOM 4848 N N . ILE C 1 13 ? 51.816 20.862 -5.891 1.00 83.06 569 ILE C N 1
ATOM 4849 C CA . ILE C 1 13 ? 51.678 20.050 -7.091 1.00 79.53 569 ILE C CA 1
ATOM 4850 C C . ILE C 1 13 ? 52.715 20.477 -8.120 1.00 79.12 569 ILE C C 1
ATOM 4851 O O . ILE C 1 13 ? 52.820 21.661 -8.436 1.00 79.25 569 ILE C O 1
ATOM 4856 N N . VAL C 1 14 ? 53.470 19.512 -8.642 1.00 78.98 570 VAL C N 1
ATOM 4857 C CA . VAL C 1 14 ? 54.409 19.763 -9.742 1.00 78.93 570 VAL C CA 1
ATOM 4858 C C . VAL C 1 14 ? 53.967 18.985 -10.986 1.00 78.50 570 VAL C C 1
ATOM 4859 O O . VAL C 1 14 ? 53.886 17.758 -10.961 1.00 81.08 570 VAL C O 1
ATOM 4863 N N . ALA C 1 15 ? 53.656 19.703 -12.063 1.00 76.32 571 ALA C N 1
ATOM 4864 C CA . ALA C 1 15 ? 53.228 19.066 -13.312 1.00 75.69 571 ALA C CA 1
ATOM 4865 C C . ALA C 1 15 ? 54.440 18.633 -14.130 1.00 73.03 571 ALA C C 1
ATOM 4866 O O . ALA C 1 15 ? 55.526 19.196 -13.986 1.00 72.58 571 ALA C O 1
ATOM 4868 N N . GLU C 1 16 ? 54.249 17.648 -15.003 1.00 69.33 572 GLU C N 1
ATOM 4869 C CA . GLU C 1 16 ? 55.371 17.046 -15.729 1.00 69.17 572 GLU C CA 1
ATOM 4870 C C . GLU C 1 16 ? 56.133 18.038 -16.619 1.00 71.13 572 GLU C C 1
ATOM 4871 O O . GLU C 1 16 ? 57.286 17.787 -16.974 1.00 72.79 572 GLU C O 1
ATOM 4877 N N . ASP C 1 17 ? 55.513 19.165 -16.967 1.00 73.61 573 ASP C N 1
ATOM 4878 C CA . ASP C 1 17 ? 56.179 20.167 -17.806 1.00 77.68 573 ASP C CA 1
ATOM 4879 C C . ASP C 1 17 ? 57.436 20.737 -17.136 1.00 77.59 573 ASP C C 1
ATOM 4880 O O . ASP C 1 17 ? 58.337 21.225 -17.822 1.00 77.99 573 ASP C O 1
ATOM 4885 N N . GLN C 1 18 ? 57.491 20.650 -15.805 1.00 77.62 574 GLN C N 1
ATOM 4886 C CA . GLN C 1 18 ? 58.646 21.098 -15.019 1.00 76.41 574 GLN C CA 1
ATOM 4887 C C . GLN C 1 18 ? 59.881 20.219 -15.170 1.00 75.94 574 GLN C C 1
ATOM 4888 O O . GLN C 1 18 ? 60.979 20.651 -14.823 1.00 77.49 574 GLN C O 1
ATOM 4894 N N . PHE C 1 19 ? 59.709 18.993 -15.664 1.00 76.46 575 PHE C N 1
ATOM 4895 C CA . PHE C 1 19 ? 60.828 18.058 -15.817 1.00 77.83 575 PHE C CA 1
ATOM 4896 C C . PHE C 1 19 ? 61.531 18.218 -17.164 1.00 80.82 575 PHE C C 1
ATOM 4897 O O . PHE C 1 19 ? 62.518 17.529 -17.429 1.00 82.48 575 PHE C O 1
ATOM 4905 N N . CYS C 1 20 ? 61.021 19.105 -18.018 1.00 84.17 576 CYS C N 1
ATOM 4906 C CA . CYS C 1 20 ? 61.588 19.292 -19.354 1.00 85.97 576 CYS C CA 1
ATOM 4907 C C . CYS C 1 20 ? 62.820 20.182 -19.299 1.00 89.48 576 CYS C C 1
ATOM 4908 O O . CYS C 1 20 ? 62.816 21.234 -18.655 1.00 88.71 576 CYS C O 1
ATOM 4911 N N . GLY C 1 21 ? 63.881 19.733 -19.965 1.00 92.72 577 GLY C N 1
ATOM 4912 C CA . GLY C 1 21 ? 65.121 20.492 -20.057 1.00 92.40 577 GLY C CA 1
ATOM 4913 C C . GLY C 1 21 ? 65.990 20.483 -18.814 1.00 90.46 577 GLY C C 1
ATOM 4914 O O . GLY C 1 21 ? 67.088 21.029 -18.834 1.00 91.95 577 GLY C O 1
ATOM 4915 N N . HIS C 1 22 ? 65.522 19.864 -17.734 1.00 92.72 578 HIS C N 1
ATOM 4916 C CA . HIS C 1 22 ? 66.287 19.823 -16.494 1.00 94.29 578 HIS C CA 1
ATOM 4917 C C . HIS C 1 22 ? 67.579 19.051 -16.720 1.00 94.12 578 HIS C C 1
ATOM 4918 O O . HIS C 1 22 ? 67.556 17.886 -17.132 1.00 95.10 578 HIS C O 1
ATOM 4925 N N . GLN C 1 23 ? 68.696 19.717 -16.439 1.00 94.62 579 GLN C N 1
ATOM 4926 C CA . GLN C 1 23 ? 70.025 19.193 -16.735 1.00 94.80 579 GLN C CA 1
ATOM 4927 C C . GLN C 1 23 ? 70.676 18.465 -15.557 1.00 93.67 579 GLN C C 1
ATOM 4928 O O . GLN C 1 23 ? 71.680 17.778 -15.741 1.00 91.07 579 GLN C O 1
ATOM 4934 N N . GLY C 1 24 ? 70.113 18.615 -14.359 1.00 94.79 580 GLY C N 1
ATOM 4935 C CA . GLY C 1 24 ? 70.660 17.977 -13.161 1.00 98.39 580 GLY C CA 1
ATOM 4936 C C . GLY C 1 24 ? 70.089 16.597 -12.876 1.00 100.28 580 GLY C C 1
ATOM 4937 O O . GLY C 1 24 ? 69.431 15.995 -13.729 1.00 102.90 580 GLY C O 1
ATOM 4938 N N . ASN C 1 25 ? 70.348 16.104 -11.663 1.00 97.40 581 ASN C N 1
ATOM 4939 C CA . ASN C 1 25 ? 69.776 14.845 -11.178 1.00 91.03 581 ASN C CA 1
ATOM 4940 C C . ASN C 1 25 ? 68.328 15.039 -10.780 1.00 93.03 581 ASN C C 1
ATOM 4941 O O . ASN C 1 25 ? 67.919 16.156 -10.476 1.00 96.27 581 ASN C O 1
ATOM 4946 N N . ASP C 1 26 ? 67.566 13.948 -10.769 1.00 95.33 582 ASP C N 1
ATOM 4947 C CA . ASP C 1 26 ? 66.205 13.937 -10.226 1.00 100.30 582 ASP C CA 1
ATOM 4948 C C . ASP C 1 26 ? 65.312 15.022 -10.813 1.00 104.53 582 ASP C C 1
ATOM 4949 O O . ASP C 1 26 ? 65.221 16.119 -10.262 1.00 114.92 582 ASP C O 1
ATOM 4954 N N . MET C 1 27 ? 64.671 14.717 -11.935 1.00 105.55 583 MET C N 1
ATOM 4955 C CA . MET C 1 27 ? 63.581 15.535 -12.484 1.00 105.66 583 MET C CA 1
ATOM 4956 C C . MET C 1 27 ? 63.199 16.782 -11.658 1.00 100.93 583 MET C C 1
ATOM 4957 O O . MET C 1 27 ? 62.612 16.673 -10.587 1.00 104.30 583 MET C O 1
ATOM 4962 N N . TYR C 1 28 ? 63.555 17.953 -12.183 1.00 95.06 584 TYR C N 1
ATOM 4963 C CA . TYR C 1 28 ? 63.271 19.279 -11.594 1.00 95.24 584 TYR C CA 1
ATOM 4964 C C . TYR C 1 28 ? 64.197 19.729 -10.451 1.00 94.32 584 TYR C C 1
ATOM 4965 O O . TYR C 1 28 ? 64.519 18.962 -9.547 1.00 88.59 584 TYR C O 1
ATOM 4974 N N . ASP C 1 29 ? 64.606 20.995 -10.529 1.00 99.10 585 ASP C N 1
ATOM 4975 C CA . ASP C 1 29 ? 65.479 21.636 -9.548 1.00 102.46 585 ASP C CA 1
ATOM 4976 C C . ASP C 1 29 ? 64.619 22.501 -8.641 1.00 99.45 585 ASP C C 1
ATOM 4977 O O . ASP C 1 29 ? 63.795 23.275 -9.127 1.00 99.36 585 ASP C O 1
ATOM 4982 N N . GLU C 1 30 ? 64.820 22.384 -7.330 1.00 96.72 586 GLU C N 1
ATOM 4983 C CA . GLU C 1 30 ? 64.021 23.140 -6.357 1.00 95.53 586 GLU C CA 1
ATOM 4984 C C . GLU C 1 30 ? 64.139 24.654 -6.530 1.00 94.69 586 GLU C C 1
ATOM 4985 O O . GLU C 1 30 ? 63.187 25.388 -6.247 1.00 90.04 586 GLU C O 1
ATOM 4991 N N . GLU C 1 31 ? 65.302 25.111 -6.992 1.00 95.51 587 GLU C N 1
ATOM 4992 C CA . GLU C 1 31 ? 65.525 26.528 -7.272 1.00 94.82 587 GLU C CA 1
ATOM 4993 C C . GLU C 1 31 ? 64.595 27.044 -8.384 1.00 92.27 587 GLU C C 1
ATOM 4994 O O . GLU C 1 31 ? 63.876 28.029 -8.189 1.00 87.20 587 GLU C O 1
ATOM 4996 N N . LYS C 1 32 ? 64.595 26.361 -9.530 1.00 88.77 588 LYS C N 1
ATOM 4997 C CA . LYS C 1 32 ? 63.864 26.825 -10.718 1.00 86.02 588 LYS C CA 1
ATOM 4998 C C . LYS C 1 32 ? 62.357 26.487 -10.738 1.00 84.48 588 LYS C C 1
ATOM 4999 O O . LYS C 1 32 ? 61.568 27.241 -11.312 1.00 81.28 588 LYS C O 1
ATOM 5001 N N . VAL C 1 33 ? 61.970 25.379 -10.100 1.00 84.36 589 VAL C N 1
ATOM 5002 C CA . VAL C 1 33 ? 60.622 24.774 -10.243 1.00 84.90 589 VAL C CA 1
ATOM 5003 C C . VAL C 1 33 ? 59.430 25.691 -9.947 1.00 84.61 589 VAL C C 1
ATOM 5004 O O . VAL C 1 33 ? 59.518 26.583 -9.112 1.00 89.88 589 VAL C O 1
ATOM 5008 N N . LYS C 1 34 ? 58.315 25.440 -10.635 1.00 83.38 590 LYS C N 1
ATOM 5009 C CA . LYS C 1 34 ? 57.051 26.144 -10.400 1.00 80.83 590 LYS C CA 1
ATOM 5010 C C . LYS C 1 34 ? 55.966 25.162 -9.933 1.00 79.82 590 LYS C C 1
ATOM 5011 O O . LYS C 1 34 ? 55.708 24.157 -10.598 1.00 78.65 590 LYS C O 1
ATOM 5013 N N . TYR C 1 35 ? 55.338 25.454 -8.794 1.00 79.13 591 TYR C N 1
ATOM 5014 C CA . TYR C 1 35 ? 54.284 24.591 -8.237 1.00 81.01 591 TYR C CA 1
ATOM 5015 C C . TYR C 1 35 ? 52.891 25.175 -8.464 1.00 78.32 591 TYR C C 1
ATOM 5016 O O . TYR C 1 35 ? 52.748 26.330 -8.852 1.00 78.34 591 TYR C O 1
ATOM 5025 N N . THR C 1 36 ? 51.873 24.350 -8.230 1.00 78.55 592 THR C N 1
ATOM 5026 C CA . THR C 1 36 ? 50.486 24.803 -8.097 1.00 80.39 592 THR C CA 1
ATOM 5027 C C . THR C 1 36 ? 50.080 24.487 -6.658 1.00 82.14 592 THR C C 1
ATOM 5028 O O . THR C 1 36 ? 49.780 23.338 -6.326 1.00 84.21 592 THR C O 1
ATOM 5032 N N . VAL C 1 37 ? 50.070 25.510 -5.810 1.00 82.78 593 VAL C N 1
ATOM 5033 C CA . VAL C 1 37 ? 50.003 25.312 -4.365 1.00 82.87 593 VAL C CA 1
ATOM 5034 C C . VAL C 1 37 ? 48.575 25.311 -3.836 1.00 83.63 593 VAL C C 1
ATOM 5035 O O . VAL C 1 37 ? 47.710 26.003 -4.367 1.00 86.45 593 VAL C O 1
ATOM 5039 N N . PHE C 1 38 ? 48.354 24.522 -2.785 1.00 85.68 594 PHE C N 1
ATOM 5040 C CA . PHE C 1 38 ? 47.064 24.413 -2.100 1.00 88.06 594 PHE C CA 1
ATOM 5041 C C . PHE C 1 38 ? 47.249 24.595 -0.589 1.00 89.58 594 PHE C C 1
ATOM 5042 O O . PHE C 1 38 ? 48.328 24.333 -0.061 1.00 90.08 594 PHE C O 1
ATOM 5050 N N . LYS C 1 39 ? 46.197 25.043 0.098 1.00 91.31 595 LYS C N 1
ATOM 5051 C CA . LYS C 1 39 ? 46.153 25.043 1.563 1.00 89.64 595 LYS C CA 1
ATOM 5052 C C . LYS C 1 39 ? 45.081 24.050 1.999 1.00 92.13 595 LYS C C 1
ATOM 5053 O O . LYS C 1 39 ? 43.908 24.411 2.113 1.00 90.23 595 LYS C O 1
ATOM 5055 N N . VAL C 1 40 ? 45.489 22.799 2.216 1.00 95.85 596 VAL C N 1
ATOM 5056 C CA . VAL C 1 40 ? 44.577 21.731 2.641 1.00 98.85 596 VAL C CA 1
ATOM 5057 C C . VAL C 1 40 ? 44.581 21.573 4.162 1.00 101.23 596 VAL C C 1
ATOM 5058 O O . VAL C 1 40 ? 45.599 21.819 4.818 1.00 100.66 596 VAL C O 1
ATOM 5060 N N . LEU C 1 41 ? 43.436 21.173 4.716 1.00 99.50 597 LEU C N 1
ATOM 5061 C CA . LEU C 1 41 ? 43.347 20.824 6.133 1.00 99.31 597 LEU C CA 1
ATOM 5062 C C . LEU C 1 41 ? 44.154 19.558 6.399 1.00 99.38 597 LEU C C 1
ATOM 5063 O O . LEU C 1 41 ? 43.994 18.558 5.694 1.00 102.44 597 LEU C O 1
ATOM 5068 N N . LYS C 1 42 ? 45.007 19.596 7.420 1.00 95.90 598 LYS C N 1
ATOM 5069 C CA . LYS C 1 42 ? 45.834 18.443 7.773 1.00 92.22 598 LYS C CA 1
ATOM 5070 C C . LYS C 1 42 ? 44.990 17.173 7.953 1.00 89.13 598 LYS C C 1
ATOM 5071 O O . LYS C 1 42 ? 45.391 16.097 7.512 1.00 88.45 598 LYS C O 1
ATOM 5073 N N . ASN C 1 43 ? 43.814 17.309 8.569 1.00 87.96 599 ASN C N 1
ATOM 5074 C CA . ASN C 1 43 ? 42.945 16.160 8.853 1.00 88.45 599 ASN C CA 1
ATOM 5075 C C . ASN C 1 43 ? 41.862 15.899 7.805 1.00 87.35 599 ASN C C 1
ATOM 5076 O O . ASN C 1 43 ? 40.907 15.167 8.077 1.00 84.74 599 ASN C O 1
ATOM 5081 N N . SER C 1 44 ? 42.012 16.476 6.611 1.00 89.03 600 SER C N 1
ATOM 5082 C CA . SER C 1 44 ? 41.078 16.215 5.506 1.00 89.77 600 SER C CA 1
ATOM 5083 C C . SER C 1 44 ? 41.395 14.870 4.852 1.00 90.83 600 SER C C 1
ATOM 5084 O O . SER C 1 44 ? 42.462 14.295 5.077 1.00 95.58 600 SER C O 1
ATOM 5087 N N . SER C 1 45 ? 40.468 14.367 4.044 1.00 88.43 601 SER C N 1
ATOM 5088 C CA . SER C 1 45 ? 40.689 13.106 3.341 1.00 89.01 601 SER C CA 1
ATOM 5089 C C . SER C 1 45 ? 41.519 13.308 2.069 1.00 88.95 601 SER C C 1
ATOM 5090 O O . SER C 1 45 ? 41.886 14.433 1.711 1.00 85.86 601 SER C O 1
ATOM 5093 N N . LEU C 1 46 ? 41.829 12.198 1.408 1.00 88.75 602 LEU C N 1
ATOM 5094 C CA . LEU C 1 46 ? 42.401 12.235 0.073 1.00 88.87 602 LEU C CA 1
ATOM 5095 C C . LEU C 1 46 ? 41.290 12.567 -0.905 1.00 91.12 602 LEU C C 1
ATOM 5096 O O . LEU C 1 46 ? 41.448 13.440 -1.754 1.00 96.99 602 LEU C O 1
ATOM 5101 N N . ALA C 1 47 ? 40.164 11.869 -0.771 1.00 91.12 603 ALA C N 1
ATOM 5102 C CA . ALA C 1 47 ? 39.024 12.032 -1.676 1.00 88.27 603 ALA C CA 1
ATOM 5103 C C . ALA C 1 47 ? 38.485 13.466 -1.695 1.00 84.87 603 ALA C C 1
ATOM 5104 O O . ALA C 1 47 ? 38.004 13.937 -2.727 1.00 81.94 603 ALA C O 1
ATOM 5106 N N . GLU C 1 48 ? 38.563 14.147 -0.552 1.00 82.80 604 GLU C N 1
ATOM 5107 C CA . GLU C 1 48 ? 38.210 15.562 -0.471 1.00 83.05 604 GLU C CA 1
ATOM 5108 C C . GLU C 1 48 ? 39.202 16.389 -1.273 1.00 83.81 604 GLU C C 1
ATOM 5109 O O . GLU C 1 48 ? 38.823 17.336 -1.958 1.00 87.12 604 GLU C O 1
ATOM 5111 N N . PHE C 1 49 ? 40.474 16.021 -1.180 1.00 84.93 605 PHE C N 1
ATOM 5112 C CA . PHE C 1 49 ? 41.534 16.723 -1.891 1.00 87.15 605 PHE C CA 1
ATOM 5113 C C . PHE C 1 49 ? 41.546 16.440 -3.393 1.00 90.69 605 PHE C C 1
ATOM 5114 O O . PHE C 1 49 ? 41.771 17.348 -4.192 1.00 99.95 605 PHE C O 1
ATOM 5122 N N . VAL C 1 50 ? 41.318 15.189 -3.777 1.00 91.01 606 VAL C N 1
ATOM 5123 C CA . VAL C 1 50 ? 41.337 14.809 -5.190 1.00 92.82 606 VAL C CA 1
ATOM 5124 C C . VAL C 1 50 ? 40.173 15.466 -5.942 1.00 95.07 606 VAL C C 1
ATOM 5125 O O . VAL C 1 50 ? 40.348 15.914 -7.075 1.00 98.72 606 VAL C O 1
ATOM 5129 N N . GLN C 1 51 ? 38.997 15.526 -5.312 1.00 94.18 607 GLN C N 1
ATOM 5130 C CA . GLN C 1 51 ? 37.835 16.201 -5.901 1.00 89.20 607 GLN C CA 1
ATOM 5131 C C . GLN C 1 51 ? 38.195 17.635 -6.287 1.00 87.82 607 GLN C C 1
ATOM 5132 O O . GLN C 1 51 ? 38.063 18.024 -7.449 1.00 90.01 607 GLN C O 1
ATOM 5134 N N . SER C 1 52 ? 38.682 18.400 -5.314 1.00 84.86 608 SER C N 1
ATOM 5135 C CA . SER C 1 52 ? 39.029 19.806 -5.528 1.00 84.65 608 SER C CA 1
ATOM 5136 C C . SER C 1 52 ? 40.264 19.990 -6.417 1.00 82.94 608 SER C C 1
ATOM 5137 O O . SER C 1 52 ? 40.371 20.988 -7.124 1.00 82.79 608 SER C O 1
ATOM 5140 N N . LEU C 1 53 ? 41.196 19.043 -6.376 1.00 83.69 609 LEU C N 1
ATOM 5141 C CA . LEU C 1 53 ? 42.358 19.081 -7.269 1.00 85.31 609 LEU C CA 1
ATOM 5142 C C . LEU C 1 53 ? 41.944 18.787 -8.710 1.00 85.61 609 LEU C C 1
ATOM 5143 O O . LEU C 1 53 ? 42.549 19.298 -9.653 1.00 84.14 609 LEU C O 1
ATOM 5148 N N . SER C 1 54 ? 40.919 17.955 -8.873 1.00 88.53 610 SER C N 1
ATOM 5149 C CA . SER C 1 54 ? 40.356 17.677 -10.187 1.00 89.84 610 SER C CA 1
ATOM 5150 C C . SER C 1 54 ? 39.786 18.960 -10.756 1.00 92.89 610 SER C C 1
ATOM 5151 O O . SER C 1 54 ? 40.109 19.359 -11.876 1.00 99.07 610 SER C O 1
ATOM 5153 N N . GLN C 1 55 ? 38.958 19.616 -9.950 1.00 93.32 611 GLN C N 1
ATOM 5154 C CA . GLN C 1 55 ? 38.186 20.774 -10.387 1.00 92.01 611 GLN C CA 1
ATOM 5155 C C . GLN C 1 55 ? 39.055 22.017 -10.625 1.00 88.03 611 GLN C C 1
ATOM 5156 O O . GLN C 1 55 ? 38.785 22.788 -11.537 1.00 88.45 611 GLN C O 1
ATOM 5162 N N . THR C 1 56 ? 40.095 22.198 -9.820 1.00 87.76 612 THR C N 1
ATOM 5163 C CA . THR C 1 56 ? 41.004 23.337 -9.972 1.00 87.66 612 THR C CA 1
ATOM 5164 C C . THR C 1 56 ? 41.946 23.179 -11.167 1.00 90.15 612 THR C C 1
ATOM 5165 O O . THR C 1 56 ? 42.371 24.171 -11.763 1.00 91.00 612 THR C O 1
ATOM 5169 N N . MET C 1 57 ? 42.279 21.941 -11.518 1.00 91.25 613 MET C N 1
ATOM 5170 C CA . MET C 1 57 ? 43.235 21.702 -12.596 1.00 94.37 613 MET C CA 1
ATOM 5171 C C . MET C 1 57 ? 42.579 21.143 -13.856 1.00 97.13 613 MET C C 1
ATOM 5172 O O . MET C 1 57 ? 43.271 20.719 -14.782 1.00 96.46 613 MET C O 1
ATOM 5177 N N . GLY C 1 58 ? 41.246 21.149 -13.887 1.00 100.75 614 GLY C N 1
ATOM 5178 C CA . GLY C 1 58 ? 40.493 20.822 -15.098 1.00 103.17 614 GLY C CA 1
ATOM 5179 C C . GLY C 1 58 ? 40.181 19.350 -15.289 1.00 103.98 614 GLY C C 1
ATOM 5180 O O . GLY C 1 58 ? 39.074 19.000 -15.703 1.00 112.25 614 GLY C O 1
ATOM 5181 N N . PHE C 1 59 ? 41.148 18.490 -14.978 1.00 99.41 615 PHE C N 1
ATOM 5182 C CA . PHE C 1 59 ? 41.034 17.060 -15.250 1.00 93.25 615 PHE C CA 1
ATOM 5183 C C . PHE C 1 59 ? 39.996 16.387 -14.349 1.00 94.54 615 PHE C C 1
ATOM 5184 O O . PHE C 1 59 ? 39.861 16.746 -13.179 1.00 89.13 615 PHE C O 1
ATOM 5192 N N . PRO C 1 60 ? 39.246 15.414 -14.897 1.00 99.60 616 PRO C N 1
ATOM 5193 C CA . PRO C 1 60 ? 38.403 14.534 -14.082 1.00 102.64 616 PRO C CA 1
ATOM 5194 C C . PRO C 1 60 ? 39.198 13.713 -13.061 1.00 105.90 616 PRO C C 1
ATOM 5195 O O . PRO C 1 60 ? 40.401 13.921 -12.901 1.00 107.65 616 PRO C O 1
ATOM 5199 N N . GLN C 1 61 ? 38.521 12.792 -12.373 1.00 108.15 617 GLN C N 1
ATOM 5200 C CA . GLN C 1 61 ? 39.197 11.824 -11.503 1.00 104.73 617 GLN C CA 1
ATOM 5201 C C . GLN C 1 61 ? 40.016 10.851 -12.363 1.00 104.58 617 GLN C C 1
ATOM 5202 O O . GLN C 1 61 ? 41.113 10.442 -11.976 1.00 105.61 617 GLN C O 1
ATOM 5204 N N . ASP C 1 62 ? 39.485 10.501 -13.537 1.00 100.42 618 ASP C N 1
ATOM 5205 C CA . ASP C 1 62 ? 40.272 9.814 -14.566 1.00 93.73 618 ASP C CA 1
ATOM 5206 C C . ASP C 1 62 ? 41.264 10.836 -15.084 1.00 92.47 618 ASP C C 1
ATOM 5207 O O . ASP C 1 62 ? 41.221 12.006 -14.697 1.00 92.22 618 ASP C O 1
ATOM 5212 N N . GLN C 1 63 ? 42.155 10.405 -15.966 1.00 89.63 619 GLN C N 1
ATOM 5213 C CA . GLN C 1 63 ? 43.126 11.315 -16.586 1.00 87.77 619 GLN C CA 1
ATOM 5214 C C . GLN C 1 63 ? 44.153 11.935 -15.614 1.00 84.80 619 GLN C C 1
ATOM 5215 O O . GLN C 1 63 ? 44.935 12.788 -16.035 1.00 84.11 619 GLN C O 1
ATOM 5217 N N . ILE C 1 64 ? 44.149 11.526 -14.338 1.00 80.16 620 ILE C N 1
ATOM 5218 C CA . ILE C 1 64 ? 45.197 11.919 -13.386 1.00 77.43 620 ILE C CA 1
ATOM 5219 C C . ILE C 1 64 ? 45.653 10.759 -12.500 1.00 78.34 620 ILE C C 1
ATOM 5220 O O . ILE C 1 64 ? 44.946 9.759 -12.338 1.00 76.02 620 ILE C O 1
ATOM 5225 N N . ARG C 1 65 ? 46.848 10.916 -11.932 1.00 79.14 621 ARG C N 1
ATOM 5226 C CA . ARG C 1 65 ? 47.357 10.026 -10.894 1.00 75.10 621 ARG C CA 1
ATOM 5227 C C . ARG C 1 65 ? 48.376 10.756 -10.030 1.00 71.60 621 ARG C C 1
ATOM 5228 O O . ARG C 1 65 ? 49.311 11.366 -10.545 1.00 67.90 621 ARG C O 1
ATOM 5236 N N . LEU C 1 66 ? 48.190 10.674 -8.716 1.00 70.14 622 LEU C N 1
ATOM 5237 C CA . LEU C 1 66 ? 49.074 11.335 -7.763 1.00 69.68 622 LEU C CA 1
ATOM 5238 C C . LEU C 1 66 ? 50.277 10.456 -7.396 1.00 69.98 622 LEU C C 1
ATOM 5239 O O . LEU C 1 66 ? 50.117 9.290 -7.020 1.00 66.63 622 LEU C O 1
ATOM 5244 N N . TRP C 1 67 ? 51.476 11.026 -7.525 1.00 71.17 623 TRP C N 1
ATOM 5245 C CA . TRP C 1 67 ? 52.713 10.379 -7.101 1.00 70.82 623 TRP C CA 1
ATOM 5246 C C . TRP C 1 67 ? 53.423 11.302 -6.120 1.00 70.92 623 TRP C C 1
ATOM 5247 O O . TRP C 1 67 ? 54.095 12.241 -6.537 1.00 71.26 623 TRP C O 1
ATOM 5258 N N . PRO C 1 68 ? 53.258 11.058 -4.810 1.00 73.10 624 PRO C N 1
ATOM 5259 C CA . PRO C 1 68 ? 53.943 11.881 -3.821 1.00 72.92 624 PRO C CA 1
ATOM 5260 C C . PRO C 1 68 ? 55.449 11.847 -3.977 1.00 73.29 624 PRO C C 1
ATOM 5261 O O . PRO C 1 68 ? 56.031 10.771 -4.124 1.00 70.09 624 PRO C O 1
ATOM 5265 N N . MET C 1 69 ? 56.063 13.026 -3.956 1.00 76.79 625 MET C N 1
ATOM 5266 C CA . MET C 1 69 ? 57.513 13.140 -4.013 1.00 80.46 625 MET C CA 1
ATOM 5267 C C . MET C 1 69 ? 58.100 12.831 -2.639 1.00 79.72 625 MET C C 1
ATOM 5268 O O . MET C 1 69 ? 57.752 13.469 -1.645 1.00 81.81 625 MET C O 1
ATOM 5273 N N . GLN C 1 70 ? 58.997 11.849 -2.606 1.00 78.83 626 GLN C N 1
ATOM 5274 C CA . GLN C 1 70 ? 59.515 11.276 -1.369 1.00 78.95 626 GLN C CA 1
ATOM 5275 C C . GLN C 1 70 ? 61.021 11.488 -1.283 1.00 77.73 626 GLN C C 1
ATOM 5276 O O . GLN C 1 70 ? 61.789 10.826 -1.985 1.00 74.34 626 GLN C O 1
ATOM 5282 N N . ALA C 1 71 ? 61.434 12.417 -0.424 1.00 78.64 627 ALA C N 1
ATOM 5283 C CA . ALA C 1 71 ? 62.851 12.687 -0.194 1.00 77.54 627 ALA C CA 1
ATOM 5284 C C . ALA C 1 71 ? 63.472 11.505 0.535 1.00 76.70 627 ALA C C 1
ATOM 5285 O O . ALA C 1 71 ? 62.901 10.997 1.498 1.00 74.16 627 ALA C O 1
ATOM 5287 N N . ARG C 1 72 ? 64.640 11.072 0.077 1.00 78.49 628 ARG C N 1
ATOM 5288 C CA . ARG C 1 72 ? 65.248 9.852 0.589 1.00 83.63 628 ARG C CA 1
ATOM 5289 C C . ARG C 1 72 ? 66.636 10.067 1.170 1.00 82.68 628 ARG C C 1
ATOM 5290 O O . ARG C 1 72 ? 67.295 11.078 0.916 1.00 83.30 628 ARG C O 1
ATOM 5298 N N . SER C 1 73 ? 67.066 9.078 1.944 1.00 80.21 629 SER C N 1
ATOM 5299 C CA . SER C 1 73 ? 68.336 9.124 2.649 1.00 78.75 629 SER C CA 1
ATOM 5300 C C . SER C 1 73 ? 69.553 9.027 1.723 1.00 78.45 629 SER C C 1
ATOM 5301 O O . SER C 1 73 ? 70.668 9.314 2.157 1.00 75.38 629 SER C O 1
ATOM 5304 N N . ASN C 1 74 ? 69.338 8.627 0.464 1.00 80.66 630 ASN C N 1
ATOM 5305 C CA . ASN C 1 74 ? 70.421 8.527 -0.535 1.00 81.25 630 ASN C CA 1
ATOM 5306 C C . ASN C 1 74 ? 70.616 9.772 -1.414 1.00 79.35 630 ASN C C 1
ATOM 5307 O O . ASN C 1 74 ? 71.195 9.681 -2.498 1.00 81.29 630 ASN C O 1
ATOM 5312 N N . GLY C 1 75 ? 70.146 10.925 -0.937 1.00 79.32 631 GLY C N 1
ATOM 5313 C CA . GLY C 1 75 ? 70.349 12.199 -1.625 1.00 80.97 631 GLY C CA 1
ATOM 5314 C C . GLY C 1 75 ? 69.484 12.379 -2.860 1.00 81.85 631 GLY C C 1
ATOM 5315 O O . GLY C 1 75 ? 69.925 12.968 -3.851 1.00 80.13 631 GLY C O 1
ATOM 5316 N N . THR C 1 76 ? 68.253 11.873 -2.802 1.00 81.10 632 THR C N 1
ATOM 5317 C CA . THR C 1 76 ? 67.323 11.988 -3.919 1.00 79.49 632 THR C CA 1
ATOM 5318 C C . THR C 1 76 ? 65.912 12.333 -3.447 1.00 81.93 632 THR C C 1
ATOM 5319 O O . THR C 1 76 ? 65.548 12.074 -2.297 1.00 84.46 632 THR C O 1
ATOM 5323 N N . LYS C 1 77 ? 65.146 12.960 -4.339 1.00 83.66 633 LYS C N 1
ATOM 5324 C CA . LYS C 1 77 ? 63.693 13.085 -4.207 1.00 80.98 633 LYS C CA 1
ATOM 5325 C C . LYS C 1 77 ? 63.090 12.524 -5.495 1.00 77.85 633 LYS C C 1
ATOM 5326 O O . LYS C 1 77 ? 63.379 13.013 -6.591 1.00 79.33 633 LYS C O 1
ATOM 5328 N N . ARG C 1 78 ? 62.282 11.479 -5.358 1.00 74.48 634 ARG C N 1
ATOM 5329 C CA . ARG C 1 78 ? 61.679 10.807 -6.500 1.00 73.67 634 ARG C CA 1
ATOM 5330 C C . ARG C 1 78 ? 60.171 10.662 -6.308 1.00 73.28 634 ARG C C 1
ATOM 5331 O O . ARG C 1 78 ? 59.673 10.681 -5.182 1.00 72.82 634 ARG C O 1
ATOM 5339 N N . PRO C 1 79 ? 59.433 10.522 -7.413 1.00 72.47 635 PRO C N 1
ATOM 5340 C CA . PRO C 1 79 ? 58.032 10.152 -7.316 1.00 73.63 635 PRO C CA 1
ATOM 5341 C C . PRO C 1 79 ? 57.843 8.791 -6.647 1.00 74.69 635 PRO C C 1
ATOM 5342 O O . PRO C 1 79 ? 58.636 7.874 -6.875 1.00 73.39 635 PRO C O 1
ATOM 5346 N N . ALA C 1 80 ? 56.797 8.677 -5.831 1.00 77.07 636 ALA C N 1
ATOM 5347 C CA . ALA C 1 80 ? 56.453 7.423 -5.163 1.00 76.73 636 ALA C CA 1
ATOM 5348 C C . ALA C 1 80 ? 54.953 7.177 -5.220 1.00 75.49 636 ALA C C 1
ATOM 5349 O O . ALA C 1 80 ? 54.179 8.098 -5.464 1.00 70.68 636 ALA C O 1
ATOM 5351 N N . MET C 1 81 ? 54.556 5.927 -4.992 1.00 77.72 637 MET C N 1
ATOM 5352 C CA . MET C 1 81 ? 53.144 5.573 -4.816 1.00 81.83 637 MET C CA 1
ATOM 5353 C C . MET C 1 81 ? 52.661 6.112 -3.473 1.00 85.48 637 MET C C 1
ATOM 5354 O O . MET C 1 81 ? 53.413 6.776 -2.764 1.00 90.84 637 MET C O 1
ATOM 5359 N N . LEU C 1 82 ? 51.415 5.823 -3.117 1.00 88.14 638 LEU C N 1
ATOM 5360 C CA . LEU C 1 82 ? 50.880 6.254 -1.833 1.00 92.00 638 LEU C CA 1
ATOM 5361 C C . LEU C 1 82 ? 50.756 5.071 -0.875 1.00 96.83 638 LEU C C 1
ATOM 5362 O O . LEU C 1 82 ? 50.045 4.107 -1.161 1.00 91.90 638 LEU C O 1
ATOM 5367 N N . ASP C 1 83 ? 51.477 5.154 0.246 1.00 107.29 639 ASP C N 1
ATOM 5368 C CA . ASP C 1 83 ? 51.410 4.172 1.332 1.00 113.75 639 ASP C CA 1
ATOM 5369 C C . ASP C 1 83 ? 50.605 4.783 2.483 1.00 119.70 639 ASP C C 1
ATOM 5370 O O . ASP C 1 83 ? 51.171 5.512 3.303 1.00 122.87 639 ASP C O 1
ATOM 5372 N N . ASN C 1 84 ? 49.300 4.499 2.573 1.00 122.81 640 ASN C N 1
ATOM 5373 C CA . ASN C 1 84 ? 48.587 3.563 1.694 1.00 118.32 640 ASN C CA 1
ATOM 5374 C C . ASN C 1 84 ? 47.183 4.054 1.344 1.00 115.23 640 ASN C C 1
ATOM 5375 O O . ASN C 1 84 ? 46.359 4.260 2.236 1.00 119.81 640 ASN C O 1
ATOM 5377 N N . GLU C 1 85 ? 46.921 4.242 0.049 1.00 110.56 641 GLU C N 1
ATOM 5378 C CA . GLU C 1 85 ? 45.572 4.555 -0.456 1.00 107.44 641 GLU C CA 1
ATOM 5379 C C . GLU C 1 85 ? 44.547 3.520 0.006 1.00 106.36 641 GLU C C 1
ATOM 5380 O O . GLU C 1 85 ? 44.899 2.534 0.655 1.00 115.03 641 GLU C O 1
ATOM 5386 N N . ALA C 1 86 ? 43.280 3.752 -0.331 1.00 100.78 642 ALA C N 1
ATOM 5387 C CA . ALA C 1 86 ? 42.190 2.791 -0.091 1.00 97.50 642 ALA C CA 1
ATOM 5388 C C . ALA C 1 86 ? 41.655 2.823 1.338 1.00 98.43 642 ALA C C 1
ATOM 5389 O O . ALA C 1 86 ? 40.472 2.561 1.550 1.00 100.60 642 ALA C O 1
ATOM 5391 N N . ASP C 1 87 ? 42.518 3.116 2.311 1.00 101.48 643 ASP C N 1
ATOM 5392 C CA . ASP C 1 87 ? 42.065 3.449 3.660 1.00 105.88 643 ASP C CA 1
ATOM 5393 C C . ASP C 1 87 ? 41.492 4.869 3.635 1.00 110.36 643 ASP C C 1
ATOM 5394 O O . ASP C 1 87 ? 42.227 5.851 3.784 1.00 114.25 643 ASP C O 1
ATOM 5396 N N . GLY C 1 88 ? 40.178 4.964 3.427 1.00 110.22 644 GLY C N 1
ATOM 5397 C CA . GLY C 1 88 ? 39.473 6.246 3.374 1.00 107.44 644 GLY C CA 1
ATOM 5398 C C . GLY C 1 88 ? 39.591 7.062 4.648 1.00 106.41 644 GLY C C 1
ATOM 5399 O O . GLY C 1 88 ? 39.534 8.291 4.604 1.00 106.62 644 GLY C O 1
ATOM 5400 N N . ASN C 1 89 ? 39.760 6.374 5.779 1.00 107.87 645 ASN C N 1
ATOM 5401 C CA . ASN C 1 89 ? 39.958 7.017 7.085 1.00 106.59 645 ASN C CA 1
ATOM 5402 C C . ASN C 1 89 ? 41.347 7.663 7.276 1.00 104.24 645 ASN C C 1
ATOM 5403 O O . ASN C 1 89 ? 41.556 8.408 8.234 1.00 105.99 645 ASN C O 1
ATOM 5405 N N . LYS C 1 90 ? 42.282 7.386 6.367 1.00 100.78 646 LYS C N 1
ATOM 5406 C CA . LYS C 1 90 ? 43.640 7.929 6.439 1.00 95.85 646 LYS C CA 1
ATOM 5407 C C . LYS C 1 90 ? 43.648 9.380 5.936 1.00 96.81 646 LYS C C 1
ATOM 5408 O O . LYS C 1 90 ? 43.185 9.658 4.828 1.00 96.92 646 LYS C O 1
ATOM 5414 N N . THR C 1 91 ? 44.169 10.297 6.755 1.00 97.01 647 THR C N 1
ATOM 5415 C CA . THR C 1 91 ? 44.136 11.740 6.456 1.00 96.15 647 THR C CA 1
ATOM 5416 C C . THR C 1 91 ? 45.360 12.214 5.666 1.00 91.23 647 THR C C 1
ATOM 5417 O O . THR C 1 91 ? 46.289 11.442 5.419 1.00 88.70 647 THR C O 1
ATOM 5421 N N . MET C 1 92 ? 45.350 13.492 5.285 1.00 86.59 648 MET C N 1
ATOM 5422 C CA . MET C 1 92 ? 46.396 14.062 4.431 1.00 84.65 648 MET C CA 1
ATOM 5423 C C . MET C 1 92 ? 47.737 14.229 5.141 1.00 84.37 648 MET C C 1
ATOM 5424 O O . MET C 1 92 ? 48.787 14.028 4.526 1.00 87.25 648 MET C O 1
ATOM 5429 N N . ILE C 1 93 ? 47.713 14.600 6.418 1.00 82.68 649 ILE C N 1
ATOM 5430 C CA . ILE C 1 93 ? 48.961 14.744 7.180 1.00 83.78 649 ILE C CA 1
ATOM 5431 C C . ILE C 1 93 ? 49.666 13.391 7.340 1.00 83.00 649 ILE C C 1
ATOM 5432 O O . ILE C 1 93 ? 50.898 13.329 7.349 1.00 79.77 649 ILE C O 1
ATOM 5437 N N . GLU C 1 94 ? 48.879 12.319 7.446 1.00 84.37 650 GLU C N 1
ATOM 5438 C CA . GLU C 1 94 ? 49.413 10.959 7.567 1.00 86.96 650 GLU C CA 1
ATOM 5439 C C . GLU C 1 94 ? 49.932 10.442 6.224 1.00 88.03 650 GLU C C 1
ATOM 5440 O O . GLU C 1 94 ? 51.052 9.925 6.149 1.00 88.53 650 GLU C O 1
ATOM 5446 N N . LEU C 1 95 ? 49.127 10.595 5.168 1.00 86.76 651 LEU C N 1
ATOM 5447 C CA . LEU C 1 95 ? 49.539 10.214 3.805 1.00 79.79 651 LEU C CA 1
ATOM 5448 C C . LEU C 1 95 ? 50.786 10.955 3.346 1.00 81.11 651 LEU C C 1
ATOM 5449 O O . LEU C 1 95 ? 51.513 10.471 2.478 1.00 82.94 651 LEU C O 1
ATOM 5454 N N . SER C 1 96 ? 51.013 12.129 3.934 1.00 82.49 652 SER C N 1
ATOM 5455 C CA . SER C 1 96 ? 52.240 12.900 3.745 1.00 83.64 652 SER C CA 1
ATOM 5456 C C . SER C 1 96 ? 53.464 12.319 4.460 1.00 86.14 652 SER C C 1
ATOM 5457 O O . SER C 1 96 ? 54.594 12.702 4.146 1.00 86.12 652 SER C O 1
ATOM 5460 N N . ASP C 1 97 ? 53.236 11.400 5.403 1.00 88.68 653 ASP C N 1
ATOM 5461 C CA . ASP C 1 97 ? 54.246 10.982 6.383 1.00 90.56 653 ASP C CA 1
ATOM 5462 C C . ASP C 1 97 ? 54.651 12.183 7.249 1.00 92.52 653 ASP C C 1
ATOM 5463 O O . ASP C 1 97 ? 55.828 12.375 7.572 1.00 95.74 653 ASP C O 1
ATOM 5468 N N . ASN C 1 98 ? 53.651 12.991 7.603 1.00 93.04 654 ASN C N 1
ATOM 5469 C CA . ASN C 1 98 ? 53.815 14.155 8.480 1.00 93.88 654 ASN C CA 1
ATOM 5470 C C . ASN C 1 98 ? 54.740 15.259 7.931 1.00 92.70 654 ASN C C 1
ATOM 5471 O O . ASN C 1 98 ? 55.254 16.078 8.695 1.00 92.84 654 ASN C O 1
ATOM 5476 N N . GLU C 1 99 ? 54.924 15.296 6.613 1.00 92.85 655 GLU C N 1
ATOM 5477 C CA . GLU C 1 99 ? 55.779 16.298 5.977 1.00 94.83 655 GLU C CA 1
ATOM 5478 C C . GLU C 1 99 ? 54.985 17.567 5.637 1.00 95.70 655 GLU C C 1
ATOM 5479 O O . GLU C 1 99 ? 53.781 17.512 5.376 1.00 94.79 655 GLU C O 1
ATOM 5481 N N . ASN C 1 100 ? 55.671 18.708 5.656 1.00 95.38 656 ASN C N 1
ATOM 5482 C CA . ASN C 1 100 ? 55.086 19.994 5.273 1.00 95.19 656 ASN C CA 1
ATOM 5483 C C . ASN C 1 100 ? 56.217 20.986 4.952 1.00 94.22 656 ASN C C 1
ATOM 5484 O O . ASN C 1 100 ? 57.005 21.322 5.839 1.00 92.15 656 ASN C O 1
ATOM 5489 N N . PRO C 1 101 ? 56.308 21.460 3.689 1.00 91.24 657 PRO C N 1
ATOM 5490 C CA . PRO C 1 101 ? 55.390 21.258 2.562 1.00 87.82 657 PRO C CA 1
ATOM 5491 C C . PRO C 1 101 ? 55.380 19.819 2.062 1.00 82.40 657 PRO C C 1
ATOM 5492 O O . PRO C 1 101 ? 56.286 19.051 2.389 1.00 78.95 657 PRO C O 1
ATOM 5496 N N . TRP C 1 102 ? 54.355 19.464 1.290 1.00 77.60 658 TRP C N 1
ATOM 5497 C CA . TRP C 1 102 ? 54.252 18.121 0.722 1.00 74.88 658 TRP C CA 1
ATOM 5498 C C . TRP C 1 102 ? 54.171 18.157 -0.797 1.00 77.83 658 TRP C C 1
ATOM 5499 O O . TRP C 1 102 ? 53.097 18.379 -1.358 1.00 81.95 658 TRP C O 1
ATOM 5510 N N . THR C 1 103 ? 55.306 17.923 -1.456 1.00 78.75 659 THR C N 1
ATOM 5511 C CA . THR C 1 103 ? 55.366 17.969 -2.915 1.00 78.17 659 THR C CA 1
ATOM 5512 C C . THR C 1 103 ? 54.784 16.693 -3.502 1.00 77.63 659 THR C C 1
ATOM 5513 O O . THR C 1 103 ? 55.115 15.592 -3.061 1.00 79.62 659 THR C O 1
ATOM 5517 N N . ILE C 1 104 ? 53.904 16.856 -4.487 1.00 76.47 660 ILE C N 1
ATOM 5518 C CA . ILE C 1 104 ? 53.316 15.735 -5.212 1.00 77.89 660 ILE C CA 1
ATOM 5519 C C . ILE C 1 104 ? 53.511 15.948 -6.711 1.00 77.35 660 ILE C C 1
ATOM 5520 O O . ILE C 1 104 ? 53.348 17.059 -7.216 1.00 80.00 660 ILE C O 1
ATOM 5525 N N . PHE C 1 105 ? 53.872 14.876 -7.407 1.00 74.47 661 PHE C N 1
ATOM 5526 C CA . PHE C 1 105 ? 53.911 14.867 -8.860 1.00 72.91 661 PHE C CA 1
ATOM 5527 C C . PHE C 1 105 ? 52.524 14.462 -9.365 1.00 74.65 661 PHE C C 1
ATOM 5528 O O . PHE C 1 105 ? 51.969 13.451 -8.933 1.00 75.16 661 PHE C O 1
ATOM 5536 N N . LEU C 1 106 ? 51.963 15.279 -10.256 1.00 76.46 662 LEU C N 1
ATOM 5537 C CA . LEU C 1 106 ? 50.637 15.044 -10.825 1.00 74.37 662 LEU C CA 1
ATOM 5538 C C . LEU C 1 106 ? 50.775 14.603 -12.274 1.00 72.00 662 LEU C C 1
ATOM 5539 O O . LEU C 1 106 ? 51.038 15.417 -13.152 1.00 70.88 662 LEU C O 1
ATOM 5544 N N . GLU C 1 107 ? 50.601 13.308 -12.512 1.00 74.33 663 GLU C N 1
ATOM 5545 C CA . GLU C 1 107 ? 50.702 12.736 -13.852 1.00 76.18 663 GLU C CA 1
ATOM 5546 C C . GLU C 1 107 ? 49.320 12.708 -14.481 1.00 80.97 663 GLU C C 1
ATOM 5547 O O . GLU C 1 107 ? 48.403 12.116 -13.917 1.00 82.40 663 GLU C O 1
ATOM 5553 N N . THR C 1 108 ? 49.185 13.338 -15.650 1.00 86.06 664 THR C N 1
ATOM 5554 C CA . THR C 1 108 ? 47.901 13.455 -16.348 1.00 86.00 664 THR C CA 1
ATOM 5555 C C . THR C 1 108 ? 48.046 13.151 -17.829 1.00 87.33 664 THR C C 1
ATOM 5556 O O . THR C 1 108 ? 49.154 13.147 -18.356 1.00 89.37 664 THR C O 1
ATOM 5560 N N . VAL C 1 109 ? 46.922 12.910 -18.498 1.00 94.49 665 VAL C N 1
ATOM 5561 C CA . VAL C 1 109 ? 46.912 12.746 -19.962 1.00 102.23 665 VAL C CA 1
ATOM 5562 C C . VAL C 1 109 ? 47.388 14.015 -20.682 1.00 110.22 665 VAL C C 1
ATOM 5563 O O . VAL C 1 109 ? 47.110 15.131 -20.231 1.00 111.93 665 VAL C O 1
ATOM 5567 N N . ASP C 1 110 ? 48.100 13.832 -21.796 1.00 117.96 666 ASP C N 1
ATOM 5568 C CA . ASP C 1 110 ? 48.633 14.948 -22.589 1.00 124.51 666 ASP C CA 1
ATOM 5569 C C . ASP C 1 110 ? 47.502 15.675 -23.310 1.00 130.97 666 ASP C C 1
ATOM 5570 O O . ASP C 1 110 ? 46.828 15.065 -24.139 1.00 136.91 666 ASP C O 1
ATOM 5572 N N . PRO C 1 111 ? 47.298 16.980 -23.012 1.00 135.93 667 PRO C N 1
ATOM 5573 C CA . PRO C 1 111 ? 46.158 17.760 -23.514 1.00 136.55 667 PRO C CA 1
ATOM 5574 C C . PRO C 1 111 ? 45.561 17.259 -24.843 1.00 132.52 667 PRO C C 1
ATOM 5575 O O . PRO C 1 111 ? 45.844 17.797 -25.915 1.00 129.39 667 PRO C O 1
ATOM 5579 N N . GLU C 1 112 ? 44.737 16.221 -24.737 1.00 126.38 668 GLU C N 1
ATOM 5580 C CA . GLU C 1 112 ? 44.115 15.581 -25.888 1.00 122.00 668 GLU C CA 1
ATOM 5581 C C . GLU C 1 112 ? 42.964 14.704 -25.394 1.00 125.80 668 GLU C C 1
ATOM 5582 O O . GLU C 1 112 ? 43.049 13.472 -25.422 1.00 123.10 668 GLU C O 1
ATOM 5584 N N . LEU C 1 113 ? 41.900 15.362 -24.928 1.00 129.50 669 LEU C N 1
ATOM 5585 C CA . LEU C 1 113 ? 40.708 14.691 -24.393 1.00 126.04 669 LEU C CA 1
ATOM 5586 C C . LEU C 1 113 ? 39.808 14.174 -25.512 1.00 122.75 669 LEU C C 1
ATOM 5587 O O . LEU C 1 113 ? 38.901 13.378 -25.272 1.00 117.80 669 LEU C O 1
ATOM 5589 N N . ALA C 1 118 ? 39.681 10.828 -23.672 1.00 103.55 674 ALA C N 1
ATOM 5590 C CA . ALA C 1 118 ? 40.716 9.819 -23.449 1.00 105.38 674 ALA C CA 1
ATOM 5591 C C . ALA C 1 118 ? 41.133 9.760 -21.979 1.00 104.55 674 ALA C C 1
ATOM 5592 O O . ALA C 1 118 ? 41.412 10.794 -21.363 1.00 105.56 674 ALA C O 1
ATOM 5594 N N . THR C 1 119 ? 41.183 8.546 -21.432 1.00 99.54 675 THR C N 1
ATOM 5595 C CA . THR C 1 119 ? 41.556 8.327 -20.036 1.00 98.20 675 THR C CA 1
ATOM 5596 C C . THR C 1 119 ? 42.944 7.716 -19.960 1.00 94.24 675 THR C C 1
ATOM 5597 O O . THR C 1 119 ? 43.342 6.971 -20.856 1.00 89.79 675 THR C O 1
ATOM 5601 N N . LEU C 1 120 ? 43.666 8.015 -18.881 1.00 94.14 676 LEU C N 1
ATOM 5602 C CA . LEU C 1 120 ? 45.004 7.455 -18.674 1.00 92.48 676 LEU C CA 1
ATOM 5603 C C . LEU C 1 120 ? 44.879 6.019 -18.180 1.00 87.69 676 LEU C C 1
ATOM 5604 O O . LEU C 1 120 ? 43.878 5.659 -17.565 1.00 90.92 676 LEU C O 1
ATOM 5609 N N . PRO C 1 121 ? 45.902 5.196 -18.438 1.00 82.02 677 PRO C N 1
ATOM 5610 C CA . PRO C 1 121 ? 45.755 3.760 -18.232 1.00 82.21 677 PRO C CA 1
ATOM 5611 C C . PRO C 1 121 ? 45.809 3.318 -16.765 1.00 81.48 677 PRO C C 1
ATOM 5612 O O . PRO C 1 121 ? 46.317 4.045 -15.915 1.00 78.39 677 PRO C O 1
ATOM 5616 N N . LYS C 1 122 ? 45.279 2.126 -16.496 1.00 85.73 678 LYS C N 1
ATOM 5617 C CA . LYS C 1 122 ? 45.198 1.571 -15.138 1.00 85.71 678 LYS C CA 1
ATOM 5618 C C . LYS C 1 122 ? 46.545 1.021 -14.678 1.00 83.85 678 LYS C C 1
ATOM 5619 O O . LYS C 1 122 ? 47.064 0.063 -15.249 1.00 85.18 678 LYS C O 1
ATOM 5621 N N . PHE C 1 123 ? 47.094 1.629 -13.634 1.00 82.43 679 PHE C N 1
ATOM 5622 C CA . PHE C 1 123 ? 48.397 1.248 -13.104 1.00 81.70 679 PHE C CA 1
ATOM 5623 C C . PHE C 1 123 ? 48.250 0.097 -12.106 1.00 80.62 679 PHE C C 1
ATOM 5624 O O . PHE C 1 123 ? 47.590 0.239 -11.077 1.00 81.43 679 PHE C O 1
ATOM 5632 N N . ASP C 1 124 ? 48.852 -1.045 -12.423 1.00 77.82 680 ASP C N 1
ATOM 5633 C CA . ASP C 1 124 ? 48.908 -2.166 -11.491 1.00 76.88 680 ASP C CA 1
ATOM 5634 C C . ASP C 1 124 ? 50.039 -1.908 -10.494 1.00 75.06 680 ASP C C 1
ATOM 5635 O O . ASP C 1 124 ? 51.218 -2.064 -10.824 1.00 75.96 680 ASP C O 1
ATOM 5640 N N . LYS C 1 125 ? 49.683 -1.519 -9.271 1.00 72.71 681 LYS C N 1
ATOM 5641 C CA . LYS C 1 125 ? 50.686 -1.209 -8.242 1.00 70.61 681 LYS C CA 1
ATOM 5642 C C . LYS C 1 125 ? 51.629 -2.392 -7.933 1.00 69.62 681 LYS C C 1
ATOM 5643 O O . LYS C 1 125 ? 52.753 -2.186 -7.478 1.00 65.31 681 LYS C O 1
ATOM 5645 N N . ASP C 1 126 ? 51.177 -3.616 -8.205 1.00 71.78 682 ASP C N 1
ATOM 5646 C CA . ASP C 1 126 ? 51.940 -4.823 -7.880 1.00 74.83 682 ASP C CA 1
ATOM 5647 C C . ASP C 1 126 ? 52.844 -5.307 -9.007 1.00 75.16 682 ASP C C 1
ATOM 5648 O O . ASP C 1 126 ? 53.962 -5.750 -8.748 1.00 76.43 682 ASP C O 1
ATOM 5653 N N . HIS C 1 127 ? 52.359 -5.236 -10.244 1.00 78.60 683 HIS C N 1
ATOM 5654 C CA . HIS C 1 127 ? 53.050 -5.843 -11.395 1.00 78.99 683 HIS C CA 1
ATOM 5655 C C . HIS C 1 127 ? 53.805 -4.874 -12.298 1.00 79.62 683 HIS C C 1
ATOM 5656 O O . HIS C 1 127 ? 54.715 -5.289 -13.016 1.00 78.87 683 HIS C O 1
ATOM 5663 N N . ASP C 1 128 ? 53.411 -3.603 -12.278 1.00 79.35 684 ASP C N 1
ATOM 5664 C CA . ASP C 1 128 ? 53.986 -2.601 -13.162 1.00 76.72 684 ASP C CA 1
ATOM 5665 C C . ASP C 1 128 ? 54.781 -1.592 -12.351 1.00 74.80 684 ASP C C 1
ATOM 5666 O O . ASP C 1 128 ? 54.541 -1.428 -11.154 1.00 72.34 684 ASP C O 1
ATOM 5671 N N . VAL C 1 129 ? 55.719 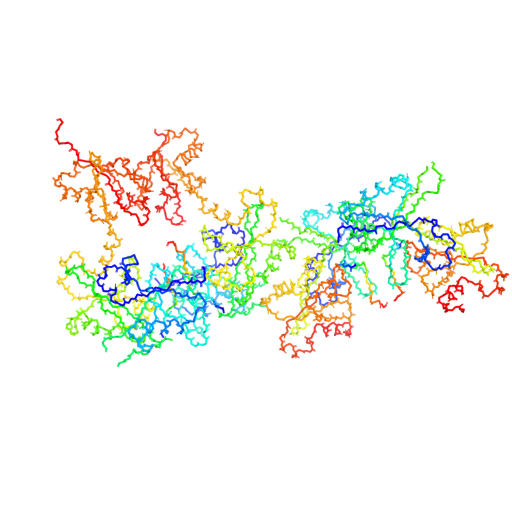-0.924 -13.025 1.00 73.64 685 VAL C N 1
ATOM 5672 C CA . VAL C 1 129 ? 56.517 0.164 -12.448 1.00 69.84 685 VAL C CA 1
ATOM 5673 C C . VAL C 1 129 ? 56.455 1.383 -13.374 1.00 67.68 685 VAL C C 1
ATOM 5674 O O . VAL C 1 129 ? 56.244 1.233 -14.575 1.00 68.53 685 VAL C O 1
ATOM 5678 N N . MET C 1 130 ? 56.620 2.581 -12.817 1.00 64.95 686 MET C N 1
ATOM 5679 C CA . MET C 1 130 ? 56.750 3.789 -13.623 1.00 65.38 686 MET C CA 1
ATOM 5680 C C . MET C 1 130 ? 58.217 4.199 -13.681 1.00 66.28 686 MET C C 1
ATOM 5681 O O . MET C 1 130 ? 58.783 4.610 -12.677 1.00 69.00 686 MET C O 1
ATOM 5686 N N . LEU C 1 131 ? 58.826 4.084 -14.858 1.00 67.35 687 LEU C N 1
ATOM 5687 C CA . LEU C 1 131 ? 60.211 4.504 -15.075 1.00 64.97 687 LEU C CA 1
ATOM 5688 C C . LEU C 1 131 ? 60.248 5.857 -15.756 1.00 66.90 687 LEU C C 1
ATOM 5689 O O . LEU C 1 131 ? 59.312 6.227 -16.461 1.00 67.78 687 LEU C O 1
ATOM 5694 N N . PHE C 1 132 ? 61.341 6.584 -15.549 1.00 69.03 688 PHE C N 1
ATOM 5695 C CA . PHE C 1 132 ? 61.587 7.847 -16.242 1.00 69.65 688 PHE C CA 1
ATOM 5696 C C . PHE C 1 132 ? 62.744 7.700 -17.225 1.00 71.17 688 PHE C C 1
ATOM 5697 O O . PHE C 1 132 ? 63.692 6.954 -16.973 1.00 74.68 688 PHE C O 1
ATOM 5705 N N . LEU C 1 133 ? 62.662 8.417 -18.343 1.00 69.72 689 LEU C N 1
ATOM 5706 C CA . LEU C 1 133 ? 63.664 8.315 -19.393 1.00 68.12 689 LEU C CA 1
ATOM 5707 C C . LEU C 1 133 ? 64.369 9.650 -19.596 1.00 69.70 689 LEU C C 1
ATOM 5708 O O . LEU C 1 133 ? 63.724 10.690 -19.678 1.00 69.52 689 LEU C O 1
ATOM 5713 N N . LYS C 1 134 ? 65.697 9.609 -19.655 1.00 73.69 690 LYS C N 1
ATOM 5714 C CA . LYS C 1 134 ? 66.510 10.775 -19.983 1.00 77.52 690 LYS C CA 1
ATOM 5715 C C . LYS C 1 134 ? 67.459 10.410 -21.112 1.00 78.43 690 LYS C C 1
ATOM 5716 O O . LYS C 1 134 ? 68.157 9.401 -21.033 1.00 78.91 690 LYS C O 1
ATOM 5722 N N . MET C 1 135 ? 67.479 11.219 -22.166 1.00 80.64 691 MET C N 1
ATOM 5723 C CA . MET C 1 135 ? 68.422 11.014 -23.259 1.00 83.69 691 MET C CA 1
ATOM 5724 C C . MET C 1 135 ? 69.604 11.951 -23.062 1.00 80.56 691 MET C C 1
ATOM 5725 O O . MET C 1 135 ? 69.410 13.145 -22.852 1.00 73.69 691 MET C O 1
ATOM 5730 N N . TYR C 1 136 ? 70.820 11.402 -23.118 1.00 83.87 692 TYR C N 1
ATOM 5731 C CA . TYR C 1 136 ? 72.038 12.213 -23.055 1.00 87.91 692 TYR C CA 1
ATOM 5732 C C . TYR C 1 136 ? 72.705 12.356 -24.421 1.00 89.29 692 TYR C C 1
ATOM 5733 O O . TYR C 1 136 ? 72.915 11.364 -25.133 1.00 82.33 692 TYR C O 1
ATOM 5742 N N . ASP C 1 137 ? 73.055 13.600 -24.751 1.00 90.86 693 ASP C N 1
ATOM 5743 C CA . ASP C 1 137 ? 73.761 13.937 -25.983 1.00 90.58 693 ASP C CA 1
ATOM 5744 C C . ASP C 1 137 ? 75.186 14.392 -25.643 1.00 88.33 693 ASP C C 1
ATOM 5745 O O . ASP C 1 137 ? 75.378 15.463 -25.068 1.00 85.69 693 ASP C O 1
ATOM 5750 N N . PRO C 1 138 ? 76.188 13.562 -25.972 1.00 88.67 694 PRO C N 1
ATOM 5751 C CA . PRO C 1 138 ? 77.588 13.927 -25.760 1.00 89.78 694 PRO C CA 1
ATOM 5752 C C . PRO C 1 138 ? 78.020 15.168 -26.537 1.00 91.15 694 PRO C C 1
ATOM 5753 O O . PRO C 1 138 ? 78.819 15.955 -26.031 1.00 91.68 694 PRO C O 1
ATOM 5757 N N . LYS C 1 139 ? 77.501 15.328 -27.754 1.00 92.83 695 LYS C N 1
ATOM 5758 C CA . LYS C 1 139 ? 77.829 16.477 -28.594 1.00 90.32 695 LYS C CA 1
ATOM 5759 C C . LYS C 1 139 ? 77.508 17.776 -27.865 1.00 88.11 695 LYS C C 1
ATOM 5760 O O . LYS C 1 139 ? 78.404 18.567 -27.578 1.00 86.41 695 LYS C O 1
ATOM 5762 N N . THR C 1 140 ? 76.234 17.977 -27.545 1.00 87.67 696 THR C N 1
ATOM 5763 C CA . THR C 1 140 ? 75.799 19.177 -26.835 1.00 90.96 696 THR C CA 1
ATOM 5764 C C . THR C 1 140 ? 76.101 19.116 -25.342 1.00 91.09 696 THR C C 1
ATOM 5765 O O . THR C 1 140 ? 76.007 20.134 -24.656 1.00 87.61 696 THR C O 1
ATOM 5769 N N . ARG C 1 141 ? 76.440 17.924 -24.845 1.00 94.53 697 ARG C N 1
ATOM 5770 C CA . ARG C 1 141 ? 76.692 17.692 -23.420 1.00 97.35 697 ARG C CA 1
ATOM 5771 C C . ARG C 1 141 ? 75.467 18.077 -22.587 1.00 96.43 697 ARG C C 1
ATOM 5772 O O . ARG C 1 141 ? 75.582 18.804 -21.594 1.00 94.43 697 ARG C O 1
ATOM 5780 N N . SER C 1 142 ? 74.296 17.593 -23.001 1.00 94.08 698 SER C N 1
ATOM 5781 C CA . SER C 1 142 ? 73.046 17.920 -22.315 1.00 95.99 698 SER C CA 1
ATOM 5782 C C . SER C 1 142 ? 72.088 16.735 -22.239 1.00 96.14 698 SER C C 1
ATOM 5783 O O . SER C 1 142 ? 72.196 15.766 -22.999 1.00 91.91 698 SER C O 1
ATOM 5786 N N . LEU C 1 143 ? 71.153 16.839 -21.299 1.00 94.81 699 LEU C N 1
ATOM 5787 C CA . LEU C 1 143 ? 70.151 15.818 -21.057 1.00 96.08 699 LEU C CA 1
ATOM 5788 C C . LEU C 1 143 ? 68.785 16.274 -21.545 1.00 95.46 699 LEU C C 1
ATOM 5789 O O . LEU C 1 143 ? 68.260 17.289 -21.077 1.00 94.13 699 LEU C O 1
ATOM 5794 N N . ASN C 1 144 ? 68.208 15.507 -22.468 1.00 93.70 700 ASN C N 1
ATOM 5795 C CA . ASN C 1 144 ? 66.850 15.747 -22.945 1.00 91.54 700 ASN C CA 1
ATOM 5796 C C . ASN C 1 144 ? 65.863 14.777 -22.304 1.00 85.70 700 ASN C C 1
ATOM 5797 O O . ASN C 1 144 ? 65.921 13.567 -22.541 1.00 83.15 700 ASN C O 1
ATOM 5802 N N . TYR C 1 145 ? 64.969 15.323 -21.481 1.00 79.21 701 TYR C N 1
ATOM 5803 C CA . TYR C 1 145 ? 63.918 14.547 -20.827 1.00 74.29 701 TYR C CA 1
ATOM 5804 C C . TYR C 1 145 ? 63.085 13.819 -21.874 1.00 70.67 701 TYR C C 1
ATOM 5805 O O . TYR C 1 145 ? 62.885 14.330 -22.968 1.00 74.43 701 TYR C O 1
ATOM 5814 N N . CYS C 1 146 ? 62.628 12.615 -21.553 1.00 70.17 702 CYS C N 1
ATOM 5815 C CA . CYS C 1 146 ? 61.799 11.839 -22.480 1.00 71.02 702 CYS C CA 1
ATOM 5816 C C . CYS C 1 146 ? 60.612 11.191 -21.775 1.00 70.50 702 CYS C C 1
ATOM 5817 O O . CYS C 1 146 ? 60.266 10.037 -22.050 1.00 70.37 702 CYS C O 1
ATOM 5820 N N . GLY C 1 147 ? 59.987 11.943 -20.874 1.00 69.16 703 GLY C N 1
ATOM 5821 C CA . GLY C 1 147 ? 58.784 11.486 -20.179 1.00 69.61 703 GLY C CA 1
ATOM 5822 C C . GLY C 1 147 ? 58.978 10.277 -19.280 1.00 67.58 703 GLY C C 1
ATOM 5823 O O . GLY C 1 147 ? 60.050 10.086 -18.702 1.00 63.51 703 GLY C O 1
ATOM 5824 N N . HIS C 1 148 ? 57.925 9.462 -19.182 1.00 67.87 704 HIS C N 1
ATOM 5825 C CA . HIS C 1 148 ? 57.905 8.268 -18.336 1.00 67.33 704 HIS C CA 1
ATOM 5826 C C . HIS C 1 148 ? 57.151 7.119 -19.006 1.00 66.48 704 HIS C C 1
ATOM 5827 O O . HIS C 1 148 ? 56.554 7.298 -20.062 1.00 67.48 704 HIS C O 1
ATOM 5834 N N . ILE C 1 149 ? 57.160 5.949 -18.372 1.00 66.84 705 ILE C N 1
ATOM 5835 C CA . ILE C 1 149 ? 56.472 4.767 -18.910 1.00 66.74 705 ILE C CA 1
ATOM 5836 C C . ILE C 1 149 ? 55.958 3.805 -17.838 1.00 63.81 705 ILE C C 1
ATOM 5837 O O . ILE C 1 149 ? 56.689 3.434 -16.920 1.00 63.26 705 ILE C O 1
ATOM 5842 N N . TYR C 1 150 ? 54.702 3.392 -17.976 1.00 59.42 706 TYR C N 1
ATOM 5843 C CA . TYR C 1 150 ? 54.215 2.216 -17.276 1.00 56.74 706 TYR C CA 1
ATOM 5844 C C . TYR C 1 150 ? 54.730 0.975 -18.005 1.00 61.44 706 TYR C C 1
ATOM 5845 O O . TYR C 1 150 ? 54.650 0.890 -19.235 1.00 60.26 706 TYR C O 1
ATOM 5854 N N . THR C 1 151 ? 55.280 0.029 -17.246 1.00 66.26 707 THR C N 1
ATOM 5855 C CA . THR C 1 151 ? 55.733 -1.253 -17.798 1.00 68.47 707 THR C CA 1
ATOM 5856 C C . THR C 1 151 ? 55.727 -2.347 -16.730 1.00 69.90 707 THR C C 1
ATOM 5857 O O . THR C 1 151 ? 56.074 -2.088 -15.574 1.00 69.82 707 THR C O 1
ATOM 5861 N N . PRO C 1 152 ? 55.340 -3.577 -17.115 1.00 71.14 708 PRO C N 1
ATOM 5862 C CA . PRO C 1 152 ? 55.466 -4.711 -16.207 1.00 74.04 708 PRO C CA 1
ATOM 5863 C C . PRO C 1 152 ? 56.888 -4.845 -15.687 1.00 79.00 708 PRO C C 1
ATOM 5864 O O . PRO C 1 152 ? 57.838 -4.522 -16.402 1.00 84.57 708 PRO C O 1
ATOM 5868 N N . ILE C 1 153 ? 57.026 -5.310 -14.450 1.00 78.91 709 ILE C N 1
ATOM 5869 C CA . ILE C 1 153 ? 58.337 -5.500 -13.841 1.00 75.43 709 ILE C CA 1
ATOM 5870 C C . ILE C 1 153 ? 59.102 -6.597 -14.581 1.00 75.83 709 ILE C C 1
ATOM 5871 O O . ILE C 1 153 ? 60.299 -6.458 -14.844 1.00 74.61 709 ILE C O 1
ATOM 5876 N N . SER C 1 154 ? 58.394 -7.674 -14.919 1.00 75.83 710 SER C N 1
ATOM 5877 C CA . SER C 1 154 ? 58.979 -8.833 -15.595 1.00 77.23 710 SER C CA 1
ATOM 5878 C C . SER C 1 154 ? 59.569 -8.506 -16.966 1.00 79.72 710 SER C C 1
ATOM 5879 O O . SER C 1 154 ? 60.544 -9.124 -17.392 1.00 81.03 710 SER C O 1
ATOM 5882 N N . CYS C 1 155 ? 58.960 -7.547 -17.655 1.00 84.04 711 CYS C N 1
ATOM 5883 C CA . CYS C 1 155 ? 59.415 -7.119 -18.980 1.00 86.23 711 CYS C CA 1
ATOM 5884 C C . CYS C 1 155 ? 60.923 -6.827 -19.015 1.00 82.56 711 CYS C C 1
ATOM 5885 O O . CYS C 1 155 ? 61.473 -6.210 -18.099 1.00 78.61 711 CYS C O 1
ATOM 5888 N N . LYS C 1 156 ? 61.573 -7.279 -20.085 1.00 80.99 712 LYS C N 1
ATOM 5889 C CA . LYS C 1 156 ? 63.024 -7.162 -20.234 1.00 79.57 712 LYS C CA 1
ATOM 5890 C C . LYS C 1 156 ? 63.454 -5.737 -20.570 1.00 77.07 712 LYS C C 1
ATOM 5891 O O . LYS C 1 156 ? 62.632 -4.899 -20.932 1.00 79.35 712 LYS C O 1
ATOM 5893 N N . ILE C 1 157 ? 64.751 -5.474 -20.433 1.00 74.81 713 ILE C N 1
ATOM 5894 C CA . ILE C 1 157 ? 65.331 -4.170 -20.758 1.00 74.35 713 ILE C CA 1
ATOM 5895 C C . ILE C 1 157 ? 65.322 -3.936 -22.269 1.00 73.98 713 ILE C C 1
ATOM 5896 O O . ILE C 1 157 ? 65.026 -2.831 -22.726 1.00 68.85 713 ILE C O 1
ATOM 5901 N N . ARG C 1 158 ? 65.648 -4.979 -23.033 1.00 77.87 714 ARG C N 1
ATOM 5902 C CA . ARG C 1 158 ? 65.686 -4.903 -24.497 1.00 80.32 714 ARG C CA 1
ATOM 5903 C C . ARG C 1 158 ? 64.357 -4.415 -25.075 1.00 83.29 714 ARG C C 1
ATOM 5904 O O . ARG C 1 158 ? 64.341 -3.662 -26.051 1.00 91.70 714 ARG C O 1
ATOM 5906 N N . ASP C 1 159 ? 63.251 -4.817 -24.454 1.00 81.82 715 ASP C N 1
ATOM 5907 C CA . ASP C 1 159 ? 61.914 -4.452 -24.930 1.00 82.33 715 ASP C CA 1
ATOM 5908 C C . ASP C 1 159 ? 61.538 -2.984 -24.708 1.00 77.09 715 ASP C C 1
ATOM 5909 O O . ASP C 1 159 ? 60.488 -2.546 -25.174 1.00 73.30 715 ASP C O 1
ATOM 5914 N N . LEU C 1 160 ? 62.379 -2.236 -23.998 1.00 75.29 716 LEU C N 1
ATOM 5915 C CA . LEU C 1 160 ? 62.189 -0.794 -23.830 1.00 76.45 716 LEU C CA 1
ATOM 5916 C C . LEU C 1 160 ? 63.044 0.040 -24.787 1.00 73.66 716 LEU C C 1
ATOM 5917 O O . LEU C 1 160 ? 62.901 1.258 -24.835 1.00 74.08 716 LEU C O 1
ATOM 5922 N N . LEU C 1 161 ? 63.928 -0.605 -25.543 1.00 72.65 717 LEU C N 1
ATOM 5923 C CA . LEU C 1 161 ? 64.853 0.111 -26.429 1.00 72.11 717 LEU C CA 1
ATOM 5924 C C . LEU C 1 161 ? 64.154 0.887 -27.556 1.00 70.24 717 LEU C C 1
ATOM 5925 O O . LEU C 1 161 ? 64.534 2.027 -27.851 1.00 64.18 717 LEU C O 1
ATOM 5930 N N . PRO C 1 162 ? 63.137 0.274 -28.190 1.00 70.59 718 PRO C N 1
ATOM 5931 C CA . PRO C 1 162 ? 62.354 1.002 -29.188 1.00 70.91 718 PRO C CA 1
ATOM 5932 C C . PRO C 1 162 ? 61.759 2.291 -28.640 1.00 68.76 718 PRO C C 1
ATOM 5933 O O . PRO C 1 162 ? 61.859 3.337 -29.278 1.00 72.15 718 PRO C O 1
ATOM 5937 N N . VAL C 1 163 ? 61.171 2.213 -27.454 1.00 63.97 719 VAL C N 1
ATOM 5938 C CA . VAL C 1 163 ? 60.475 3.351 -26.874 1.00 64.46 719 VAL C CA 1
ATOM 5939 C C . VAL C 1 163 ? 61.435 4.518 -26.617 1.00 66.96 719 VAL C C 1
ATOM 5940 O O . VAL C 1 163 ? 61.051 5.676 -26.733 1.00 67.12 719 VAL C O 1
ATOM 5944 N N . MET C 1 164 ? 62.686 4.215 -26.286 1.00 71.80 720 MET C N 1
ATOM 5945 C CA . MET C 1 164 ? 63.682 5.261 -26.064 1.00 74.04 720 MET C CA 1
ATOM 5946 C C . MET C 1 164 ? 64.074 5.895 -27.389 1.00 73.70 720 MET C C 1
ATOM 5947 O O . MET C 1 164 ? 64.042 7.118 -27.518 1.00 75.23 720 MET C O 1
ATOM 5952 N N . CYS C 1 165 ? 64.432 5.057 -28.365 1.00 72.83 721 CYS C N 1
ATOM 5953 C CA . CYS C 1 165 ? 64.786 5.517 -29.717 1.00 72.40 721 CYS C CA 1
ATOM 5954 C C . CYS C 1 165 ? 63.724 6.456 -30.277 1.00 71.14 721 CYS C C 1
ATOM 5955 O O . CYS C 1 165 ? 64.036 7.524 -30.810 1.00 70.44 721 CYS C O 1
ATOM 5958 N N . ASP C 1 166 ? 62.467 6.047 -30.128 1.00 68.80 722 ASP C N 1
ATOM 5959 C CA . ASP C 1 166 ? 61.323 6.794 -30.637 1.00 66.51 722 ASP C CA 1
ATOM 5960 C C . ASP C 1 166 ? 61.181 8.153 -29.953 1.00 66.15 722 ASP C C 1
ATOM 5961 O O . ASP C 1 166 ? 60.974 9.169 -30.611 1.00 69.42 722 ASP C O 1
ATOM 5966 N N . ARG C 1 167 ? 61.300 8.165 -28.632 1.00 65.75 723 ARG C N 1
ATOM 5967 C CA . ARG C 1 167 ? 61.100 9.378 -27.854 1.00 65.82 723 ARG C CA 1
ATOM 5968 C C . ARG C 1 167 ? 62.312 10.291 -27.900 1.00 65.27 723 ARG C C 1
ATOM 5969 O O . ARG C 1 167 ? 62.198 11.475 -27.605 1.00 64.88 723 ARG C O 1
ATOM 5977 N N . ALA C 1 168 ? 63.467 9.740 -28.260 1.00 66.73 724 ALA C N 1
ATOM 5978 C CA . ALA C 1 168 ? 64.685 10.534 -28.432 1.00 69.93 724 ALA C CA 1
ATOM 5979 C C . ALA C 1 168 ? 64.716 11.188 -29.795 1.00 72.33 724 ALA C C 1
ATOM 5980 O O . ALA C 1 168 ? 65.369 12.222 -29.981 1.00 73.55 724 ALA C O 1
ATOM 5982 N N . GLY C 1 169 ? 64.025 10.560 -30.744 1.00 70.89 725 GLY C N 1
ATOM 5983 C CA . GLY C 1 169 ? 64.007 11.004 -32.124 1.00 70.36 725 GLY C CA 1
ATOM 5984 C C . GLY C 1 169 ? 64.801 10.091 -33.038 1.00 69.06 725 GLY C C 1
ATOM 5985 O O . GLY C 1 169 ? 64.851 10.327 -34.243 1.00 73.44 725 GLY C O 1
ATOM 5986 N N . PHE C 1 170 ? 65.408 9.042 -32.488 1.00 67.33 726 PHE C N 1
ATOM 5987 C CA . PHE C 1 170 ? 66.272 8.164 -33.287 1.00 66.76 726 PHE C CA 1
ATOM 5988 C C . PHE C 1 170 ? 65.450 7.163 -34.092 1.00 63.10 726 PHE C C 1
ATOM 5989 O O . PHE C 1 170 ? 64.327 6.817 -33.726 1.00 60.99 726 PHE C O 1
ATOM 5997 N N . ILE C 1 171 ? 66.025 6.723 -35.204 1.00 62.93 727 ILE C N 1
ATOM 5998 C CA . ILE C 1 171 ? 65.480 5.612 -35.972 1.00 63.79 727 ILE C CA 1
ATOM 5999 C C . ILE C 1 171 ? 65.520 4.348 -35.120 1.00 62.87 727 ILE C C 1
ATOM 6000 O O . ILE C 1 171 ? 66.424 4.173 -34.316 1.00 61.65 727 ILE C O 1
ATOM 6005 N N . GLN C 1 172 ? 64.535 3.476 -35.300 1.00 66.19 728 GLN C N 1
ATOM 6006 C CA . GLN C 1 172 ? 64.480 2.220 -34.560 1.00 71.64 728 GLN C CA 1
ATOM 6007 C C . GLN C 1 172 ? 65.701 1.352 -34.847 1.00 73.68 728 GLN C C 1
ATOM 6008 O O . GLN C 1 172 ? 66.262 1.393 -35.943 1.00 73.74 728 GLN C O 1
ATOM 6014 N N . ASP C 1 173 ? 66.109 0.593 -33.829 1.00 77.78 729 ASP C N 1
ATOM 6015 C CA . ASP C 1 173 ? 67.289 -0.282 -33.865 1.00 79.44 729 ASP C CA 1
ATOM 6016 C C . ASP C 1 173 ? 68.613 0.456 -33.596 1.00 76.36 729 ASP C C 1
ATOM 6017 O O . ASP C 1 173 ? 69.664 -0.180 -33.552 1.00 76.18 729 ASP C O 1
ATOM 6022 N N . THR C 1 174 ? 68.569 1.777 -33.409 1.00 73.62 730 THR C N 1
ATOM 6023 C CA . THR C 1 174 ? 69.753 2.532 -32.994 1.00 75.03 730 THR C CA 1
ATOM 6024 C C . THR C 1 174 ? 70.350 1.881 -31.747 1.00 79.44 730 THR C C 1
ATOM 6025 O O . THR C 1 174 ? 69.683 1.800 -30.714 1.00 83.48 730 THR C O 1
ATOM 6029 N N . SER C 1 175 ? 71.594 1.410 -31.852 1.00 81.56 731 SER C N 1
ATOM 6030 C CA . SER C 1 175 ? 72.303 0.843 -30.705 1.00 80.63 731 SER C CA 1
ATOM 6031 C C . SER C 1 175 ? 72.443 1.900 -29.624 1.00 79.81 731 SER C C 1
ATOM 6032 O O . SER C 1 175 ? 72.806 3.039 -29.920 1.00 77.58 731 SER C O 1
ATOM 6035 N N . LEU C 1 176 ? 72.150 1.514 -28.381 1.00 80.51 732 LEU C N 1
ATOM 6036 C CA . LEU C 1 176 ? 72.164 2.432 -27.243 1.00 79.32 732 LEU C CA 1
ATOM 6037 C C . LEU C 1 176 ? 73.043 1.931 -26.098 1.00 82.16 732 LEU C C 1
ATOM 6038 O O . LEU C 1 176 ? 73.327 0.738 -25.998 1.00 84.36 732 LEU C O 1
ATOM 6043 N N . ILE C 1 177 ? 73.465 2.863 -25.242 1.00 84.34 733 ILE C N 1
ATOM 6044 C CA . ILE C 1 177 ? 74.170 2.549 -23.997 1.00 85.92 733 ILE C CA 1
ATOM 6045 C C . ILE C 1 177 ? 73.327 3.041 -22.825 1.00 85.81 733 ILE C C 1
ATOM 6046 O O . ILE C 1 177 ? 73.127 4.249 -22.667 1.00 83.16 733 ILE C O 1
ATOM 6051 N N . LEU C 1 178 ? 72.853 2.102 -22.004 1.00 87.06 734 LEU C N 1
ATOM 6052 C CA . LEU C 1 178 ? 71.932 2.404 -20.900 1.00 85.42 734 LEU C CA 1
ATOM 6053 C C . LEU C 1 178 ? 72.639 2.560 -19.557 1.00 82.58 734 LEU C C 1
ATOM 6054 O O . LEU C 1 178 ? 73.499 1.760 -19.197 1.00 82.85 734 LEU C O 1
ATOM 6059 N N . TYR C 1 179 ? 72.254 3.594 -18.820 1.00 82.06 735 TYR C N 1
ATOM 6060 C CA . TYR C 1 179 ? 72.714 3.801 -17.455 1.00 85.51 735 TYR C CA 1
ATOM 6061 C C . TYR C 1 179 ? 71.503 3.838 -16.540 1.00 83.83 735 TYR C C 1
ATOM 6062 O O . TYR C 1 179 ? 70.377 3.944 -17.017 1.00 82.73 735 TYR C O 1
ATOM 6071 N N . GLU C 1 180 ? 71.740 3.721 -15.234 1.00 83.21 736 GLU C N 1
ATOM 6072 C CA . GLU C 1 180 ? 70.743 4.073 -14.223 1.00 79.71 736 GLU C CA 1
ATOM 6073 C C . GLU C 1 180 ? 71.261 5.263 -13.439 1.00 74.60 736 GLU C C 1
ATOM 6074 O O . GLU C 1 180 ? 72.369 5.215 -12.917 1.00 74.01 736 GLU C O 1
ATOM 6080 N N . GLU C 1 181 ? 70.467 6.324 -13.353 1.00 71.44 737 GLU C N 1
ATOM 6081 C CA . GLU C 1 181 ? 70.768 7.400 -12.424 1.00 71.54 737 GLU C CA 1
ATOM 6082 C C . GLU C 1 181 ? 70.336 6.962 -11.020 1.00 75.54 737 GLU C C 1
ATOM 6083 O O . GLU C 1 181 ? 69.140 6.945 -10.691 1.00 76.83 737 GLU C O 1
ATOM 6089 N N . VAL C 1 182 ? 71.320 6.592 -10.204 1.00 77.13 738 VAL C N 1
ATOM 6090 C CA . VAL C 1 182 ? 71.076 6.133 -8.839 1.00 76.04 738 VAL C CA 1
ATOM 6091 C C . VAL C 1 182 ? 71.026 7.325 -7.893 1.00 73.59 738 VAL C C 1
ATOM 6092 O O . VAL C 1 182 ? 70.043 7.518 -7.189 1.00 76.22 738 VAL C O 1
ATOM 6096 N N . LYS C 1 183 ? 72.097 8.110 -7.880 1.00 73.39 739 LYS C N 1
ATOM 6097 C CA . LYS C 1 183 ? 72.209 9.276 -7.005 1.00 74.34 739 LYS C CA 1
ATOM 6098 C C . LYS C 1 183 ? 73.124 10.289 -7.664 1.00 73.22 739 LYS C C 1
ATOM 6099 O O . LYS C 1 183 ? 73.791 9.960 -8.644 1.00 71.41 739 LYS C O 1
ATOM 6101 N N . PRO C 1 184 ? 73.149 11.529 -7.145 1.00 75.78 740 PRO C N 1
ATOM 6102 C CA . PRO C 1 184 ? 74.172 12.472 -7.581 1.00 78.21 740 PRO C CA 1
ATOM 6103 C C . PRO C 1 184 ? 75.556 11.864 -7.416 1.00 82.20 740 PRO C C 1
ATOM 6104 O O . PRO C 1 184 ? 75.892 11.394 -6.333 1.00 88.44 740 PRO C O 1
ATOM 6108 N N . ASN C 1 185 ? 76.326 11.843 -8.499 1.00 85.29 741 ASN C N 1
ATOM 6109 C CA . ASN C 1 185 ? 77.653 11.223 -8.520 1.00 89.23 741 ASN C CA 1
ATOM 6110 C C . ASN C 1 185 ? 77.651 9.686 -8.471 1.00 87.45 741 ASN C C 1
ATOM 6111 O O . ASN C 1 185 ? 78.637 9.080 -8.059 1.00 87.33 741 ASN C O 1
ATOM 6116 N N . LEU C 1 186 ? 76.557 9.056 -8.890 1.00 89.31 742 LEU C N 1
ATOM 6117 C CA . LEU C 1 186 ? 76.576 7.621 -9.194 1.00 91.43 742 LEU C CA 1
ATOM 6118 C C . LEU C 1 186 ? 75.647 7.310 -10.368 1.00 89.24 742 LEU C C 1
ATOM 6119 O O . LEU C 1 186 ? 74.436 7.539 -10.304 1.00 84.04 742 LEU C O 1
ATOM 6124 N N . THR C 1 187 ? 76.240 6.788 -11.438 1.00 87.91 743 THR C N 1
ATOM 6125 C CA . THR C 1 187 ? 75.527 6.517 -12.673 1.00 83.05 743 THR C CA 1
ATOM 6126 C C . THR C 1 187 ? 75.918 5.126 -13.151 1.00 78.95 743 THR C C 1
ATOM 6127 O O . THR C 1 187 ? 76.833 4.971 -13.943 1.00 80.86 743 THR C O 1
ATOM 6131 N N . GLU C 1 188 ? 75.224 4.113 -12.644 1.00 80.50 744 GLU C N 1
ATOM 6132 C CA . GLU C 1 188 ? 75.613 2.720 -12.871 1.00 83.11 744 GLU C CA 1
ATOM 6133 C C . GLU C 1 188 ? 75.264 2.267 -14.287 1.00 82.62 744 GLU C C 1
ATOM 6134 O O . GLU C 1 188 ? 74.119 2.382 -14.717 1.00 84.04 744 GLU C O 1
ATOM 6136 N N . ARG C 1 189 ? 76.262 1.759 -15.006 1.00 85.43 745 ARG C N 1
ATOM 6137 C CA . ARG C 1 189 ? 76.053 1.200 -16.340 1.00 86.82 745 ARG C CA 1
ATOM 6138 C C . ARG C 1 189 ? 75.227 -0.076 -16.242 1.00 86.87 745 ARG C C 1
ATOM 6139 O O . ARG C 1 189 ? 75.275 -0.774 -15.229 1.00 90.26 745 ARG C O 1
ATOM 6141 N N . ILE C 1 190 ? 74.462 -0.365 -17.289 1.00 85.69 746 ILE C N 1
ATOM 6142 C CA . ILE C 1 190 ? 73.642 -1.574 -17.334 1.00 87.88 746 ILE C CA 1
ATOM 6143 C C . ILE C 1 190 ? 74.267 -2.550 -18.327 1.00 88.81 746 ILE C C 1
ATOM 6144 O O . ILE C 1 190 ? 74.280 -2.300 -19.532 1.00 89.04 746 ILE C O 1
ATOM 6149 N N . GLN C 1 191 ? 74.776 -3.665 -17.806 1.00 89.03 747 GLN C N 1
ATOM 6150 C CA . GLN C 1 191 ? 75.596 -4.591 -18.586 1.00 88.54 747 GLN C CA 1
ATOM 6151 C C . GLN C 1 191 ? 74.804 -5.623 -19.414 1.00 87.07 747 GLN C C 1
ATOM 6152 O O . GLN C 1 191 ? 75.357 -6.215 -20.340 1.00 85.66 747 GLN C O 1
ATOM 6154 N N . ASP C 1 192 ? 73.526 -5.834 -19.100 1.00 86.79 748 ASP C N 1
ATOM 6155 C CA . ASP C 1 192 ? 72.745 -6.895 -19.750 1.00 89.07 748 ASP C CA 1
ATOM 6156 C C . ASP C 1 192 ? 71.304 -6.456 -20.006 1.00 87.27 748 ASP C C 1
ATOM 6157 O O . ASP C 1 192 ? 70.540 -6.244 -19.063 1.00 83.30 748 ASP C O 1
ATOM 6162 N N . TYR C 1 193 ? 70.945 -6.348 -21.289 1.00 88.25 749 TYR C N 1
ATOM 6163 C CA . TYR C 1 193 ? 69.612 -5.901 -21.715 1.00 85.21 749 TYR C CA 1
ATOM 6164 C C . TYR C 1 193 ? 68.596 -7.030 -21.839 1.00 87.34 749 TYR C C 1
ATOM 6165 O O . TYR C 1 193 ? 67.416 -6.762 -22.058 1.00 88.07 749 TYR C O 1
ATOM 6174 N N . ASP C 1 194 ? 69.037 -8.280 -21.710 1.00 92.06 750 ASP C N 1
ATOM 6175 C CA . ASP C 1 194 ? 68.135 -9.429 -21.841 1.00 97.08 750 ASP C CA 1
ATOM 6176 C C . ASP C 1 194 ? 67.706 -9.973 -20.471 1.00 96.88 750 ASP C C 1
ATOM 6177 O O . ASP C 1 194 ? 67.672 -11.186 -20.253 1.00 96.70 750 ASP C O 1
ATOM 6182 N N . VAL C 1 195 ? 67.363 -9.061 -19.560 1.00 95.52 751 VAL C N 1
ATOM 6183 C CA . VAL C 1 195 ? 66.970 -9.416 -18.195 1.00 91.96 751 VAL C CA 1
ATOM 6184 C C . VAL C 1 195 ? 65.848 -8.510 -17.699 1.00 89.47 751 VAL C C 1
ATOM 6185 O O . VAL C 1 195 ? 65.736 -7.358 -18.120 1.00 89.36 751 VAL C O 1
ATOM 6189 N N . SER C 1 196 ? 65.033 -9.045 -16.794 1.00 86.70 752 SER C N 1
ATOM 6190 C CA . SER C 1 196 ? 63.908 -8.320 -16.201 1.00 83.40 752 SER C CA 1
ATOM 6191 C C . SER C 1 196 ? 64.342 -7.038 -15.494 1.00 79.48 752 SER C C 1
ATOM 6192 O O . SER C 1 196 ? 65.480 -6.923 -15.028 1.00 75.00 752 SER C O 1
ATOM 6195 N N . LEU C 1 197 ? 63.416 -6.085 -15.412 1.00 78.06 753 LEU C N 1
ATOM 6196 C CA . LEU C 1 197 ? 63.686 -4.781 -14.801 1.00 78.49 753 LEU C CA 1
ATOM 6197 C C . LEU C 1 197 ? 64.070 -4.868 -13.322 1.00 76.72 753 LEU C C 1
ATOM 6198 O O . LEU C 1 197 ? 64.957 -4.138 -12.872 1.00 70.80 753 LEU C O 1
ATOM 6203 N N . ASP C 1 198 ? 63.399 -5.749 -12.577 1.00 78.75 754 ASP C N 1
ATOM 6204 C CA . ASP C 1 198 ? 63.752 -6.014 -11.170 1.00 80.18 754 ASP C CA 1
ATOM 6205 C C . ASP C 1 198 ? 65.220 -6.425 -11.004 1.00 80.08 754 ASP C C 1
ATOM 6206 O O . ASP C 1 198 ? 65.882 -6.017 -10.040 1.00 78.16 754 ASP C O 1
ATOM 6211 N N . LYS C 1 199 ? 65.714 -7.219 -11.955 1.00 77.09 755 LYS C N 1
ATOM 6212 C CA . LYS C 1 199 ? 67.078 -7.734 -11.927 1.00 74.50 755 LYS C CA 1
ATOM 6213 C C . LYS C 1 199 ? 68.090 -6.749 -12.516 1.00 73.83 755 LYS C C 1
ATOM 6214 O O . LYS C 1 199 ? 69.265 -6.792 -12.158 1.00 74.20 755 LYS C O 1
ATOM 6216 N N . ALA C 1 200 ? 67.636 -5.855 -13.395 1.00 73.32 756 ALA C N 1
ATOM 6217 C CA . ALA C 1 200 ? 68.535 -4.944 -14.114 1.00 73.82 756 ALA C CA 1
ATOM 6218 C C . ALA C 1 200 ? 68.947 -3.667 -13.357 1.00 73.45 756 ALA C C 1
ATOM 6219 O O . ALA C 1 200 ? 70.061 -3.186 -13.546 1.00 76.57 756 ALA C O 1
ATOM 6221 N N . LEU C 1 201 ? 68.062 -3.107 -12.533 1.00 72.62 757 LEU C N 1
ATOM 6222 C CA . LEU C 1 201 ? 68.402 -1.927 -11.720 1.00 75.42 757 LEU C CA 1
ATOM 6223 C C . LEU C 1 201 ? 68.792 -2.339 -10.287 1.00 82.42 757 LEU C C 1
ATOM 6224 O O . LEU C 1 201 ? 68.494 -3.462 -9.863 1.00 90.10 757 LEU C O 1
ATOM 6229 N N . ASP C 1 202 ? 69.451 -1.443 -9.545 1.00 81.17 758 ASP C N 1
ATOM 6230 C CA . ASP C 1 202 ? 69.928 -1.770 -8.188 1.00 79.89 758 ASP C CA 1
ATOM 6231 C C . ASP C 1 202 ? 68.762 -2.122 -7.262 1.00 82.39 758 ASP C C 1
ATOM 6232 O O . ASP C 1 202 ? 68.723 -3.218 -6.699 1.00 88.07 758 ASP C O 1
ATOM 6234 N N . GLU C 1 203 ? 67.809 -1.201 -7.126 1.00 80.90 759 GLU C N 1
ATOM 6235 C CA . GLU C 1 203 ? 66.658 -1.389 -6.237 1.00 79.25 759 GLU C CA 1
ATOM 6236 C C . GLU C 1 203 ? 65.359 -0.928 -6.908 1.00 79.03 759 GLU C C 1
ATOM 6237 O O . GLU C 1 203 ? 64.821 0.141 -6.589 1.00 76.04 759 GLU C O 1
ATOM 6243 N N . LEU C 1 204 ? 64.855 -1.757 -7.824 1.00 78.45 760 LEU C N 1
ATOM 6244 C CA . LEU C 1 204 ? 63.748 -1.371 -8.697 1.00 75.38 760 LEU C CA 1
ATOM 6245 C C . LEU C 1 204 ? 62.639 -0.743 -7.902 1.00 75.25 760 LEU C C 1
ATOM 6246 O O . LEU C 1 204 ? 62.087 -1.361 -6.999 1.00 77.47 760 LEU C O 1
ATOM 6251 N N . MET C 1 205 ? 62.308 0.487 -8.256 1.00 76.50 761 MET C N 1
ATOM 6252 C CA . MET C 1 205 ? 61.252 1.207 -7.578 1.00 74.44 761 MET C CA 1
ATOM 6253 C C . MET C 1 205 ? 60.668 2.243 -8.529 1.00 71.66 761 MET C C 1
ATOM 6254 O O . MET C 1 205 ? 61.340 2.709 -9.446 1.00 74.21 761 MET C O 1
ATOM 6259 N N . ASP C 1 206 ? 59.407 2.589 -8.321 1.00 68.67 762 ASP C N 1
ATOM 6260 C CA . ASP C 1 206 ? 58.798 3.660 -9.089 1.00 66.28 762 ASP C CA 1
ATOM 6261 C C . ASP C 1 206 ? 59.617 4.931 -8.894 1.00 66.39 762 ASP C C 1
ATOM 6262 O O . ASP C 1 206 ? 60.128 5.195 -7.803 1.00 65.40 762 ASP C O 1
ATOM 6267 N N . GLY C 1 207 ? 59.753 5.699 -9.965 1.00 68.69 763 GLY C N 1
ATOM 6268 C CA . GLY C 1 207 ? 60.552 6.915 -9.947 1.00 72.60 763 GLY C CA 1
ATOM 6269 C C . GLY C 1 207 ? 62.023 6.685 -10.242 1.00 75.06 763 GLY C C 1
ATOM 6270 O O . GLY C 1 207 ? 62.835 7.588 -10.056 1.00 79.22 763 GLY C O 1
ATOM 6271 N N . ASP C 1 208 ? 62.377 5.486 -10.700 1.00 75.92 764 ASP C N 1
ATOM 6272 C CA . ASP C 1 208 ? 63.746 5.218 -11.136 1.00 77.09 764 ASP C CA 1
ATOM 6273 C C . ASP C 1 208 ? 63.943 5.731 -12.551 1.00 75.65 764 ASP C C 1
ATOM 6274 O O . ASP C 1 208 ? 63.025 5.697 -13.369 1.00 80.12 764 ASP C O 1
ATOM 6279 N N . ILE C 1 209 ? 65.156 6.195 -12.824 1.00 71.96 765 ILE C N 1
ATOM 6280 C CA . ILE C 1 209 ? 65.506 6.794 -14.097 1.00 65.14 765 ILE C CA 1
ATOM 6281 C C . ILE C 1 209 ? 66.561 5.960 -14.789 1.00 63.25 765 ILE C C 1
ATOM 6282 O O . ILE C 1 209 ? 67.596 5.663 -14.197 1.00 58.37 765 ILE C O 1
ATOM 6287 N N . ILE C 1 210 ? 66.318 5.592 -16.042 1.00 66.05 766 ILE C N 1
ATOM 6288 C CA . ILE C 1 210 ? 67.400 5.076 -16.875 1.00 69.60 766 ILE C CA 1
ATOM 6289 C C . ILE C 1 210 ? 67.792 6.177 -17.858 1.00 69.01 766 ILE C C 1
ATOM 6290 O O . ILE C 1 210 ? 66.927 6.850 -18.415 1.00 68.35 766 ILE C O 1
ATOM 6295 N N . VAL C 1 211 ? 69.099 6.392 -18.005 1.00 71.41 767 VAL C N 1
ATOM 6296 C CA . VAL C 1 211 ? 69.639 7.413 -18.894 1.00 73.04 767 VAL C CA 1
ATOM 6297 C C . VAL C 1 211 ? 70.319 6.705 -20.051 1.00 75.96 767 VAL C C 1
ATOM 6298 O O . VAL C 1 211 ? 71.216 5.887 -19.839 1.00 77.25 767 VAL C O 1
ATOM 6302 N N . PHE C 1 212 ? 69.895 7.024 -21.270 1.00 78.38 768 PHE C N 1
ATOM 6303 C CA . PHE C 1 212 ? 70.386 6.330 -22.455 1.00 80.72 768 PHE C CA 1
ATOM 6304 C C . PHE C 1 212 ? 71.076 7.303 -23.401 1.00 84.36 768 PHE C C 1
ATOM 6305 O O . PHE C 1 212 ? 70.881 8.526 -23.316 1.00 78.53 768 PHE C O 1
ATOM 6313 N N . GLN C 1 213 ? 71.902 6.738 -24.281 1.00 87.41 769 GLN C N 1
ATOM 6314 C CA . GLN C 1 213 ? 72.592 7.501 -25.315 1.00 87.31 769 GLN C CA 1
ATOM 6315 C C . GLN C 1 213 ? 73.013 6.600 -26.476 1.00 85.48 769 GLN C C 1
ATOM 6316 O O . GLN C 1 213 ? 73.082 5.380 -26.329 1.00 82.43 769 GLN C O 1
ATOM 6322 N N . LYS C 1 214 ? 73.305 7.218 -27.619 1.00 87.37 770 LYS C N 1
ATOM 6323 C CA . LYS C 1 214 ? 73.721 6.491 -28.820 1.00 87.09 770 LYS C CA 1
ATOM 6324 C C . LYS C 1 214 ? 75.091 5.810 -28.653 1.00 89.84 770 LYS C C 1
ATOM 6325 O O . LYS C 1 214 ? 76.023 6.368 -28.067 1.00 88.51 770 LYS C O 1
ATOM 6327 N N . ASP C 1 215 ? 75.192 4.597 -29.187 1.00 95.30 771 ASP C N 1
ATOM 6328 C CA . ASP C 1 215 ? 76.412 3.798 -29.130 1.00 97.94 771 ASP C CA 1
ATOM 6329 C C . ASP C 1 215 ? 77.429 4.193 -30.212 1.00 100.18 771 ASP C C 1
ATOM 6330 O O . ASP C 1 215 ? 78.548 3.691 -30.207 1.00 104.34 771 ASP C O 1
ATOM 6335 N N . ASP C 1 216 ? 77.049 5.077 -31.138 1.00 103.59 772 ASP C N 1
ATOM 6336 C CA . ASP C 1 216 ? 77.957 5.534 -32.199 1.00 109.49 772 ASP C CA 1
ATOM 6337 C C . ASP C 1 216 ? 79.270 6.084 -31.623 1.00 115.02 772 ASP C C 1
ATOM 6338 O O . ASP C 1 216 ? 79.247 6.814 -30.632 1.00 114.51 772 ASP C O 1
ATOM 6340 N N . PRO C 1 217 ? 80.418 5.733 -32.242 1.00 119.13 773 PRO C N 1
ATOM 6341 C CA . PRO C 1 217 ? 81.738 6.129 -31.733 1.00 117.20 773 PRO C CA 1
ATOM 6342 C C . PRO C 1 217 ? 82.133 7.587 -31.995 1.00 117.52 773 PRO C C 1
ATOM 6343 O O . PRO C 1 217 ? 83.090 8.072 -31.388 1.00 114.15 773 PRO C O 1
ATOM 6347 N N . GLU C 1 218 ? 81.414 8.275 -32.883 1.00 121.18 774 GLU C N 1
ATOM 6348 C CA . GLU C 1 218 ? 81.663 9.697 -33.162 1.00 120.03 774 GLU C CA 1
ATOM 6349 C C . GLU C 1 218 ? 81.479 10.592 -31.929 1.00 118.88 774 GLU C C 1
ATOM 6350 O O . GLU C 1 218 ? 82.064 11.672 -31.852 1.00 112.37 774 GLU C O 1
ATOM 6352 N N . ASN C 1 219 ? 80.670 10.135 -30.974 1.00 124.52 775 ASN C N 1
ATOM 6353 C CA . ASN C 1 219 ? 80.443 10.859 -29.715 1.00 125.83 775 ASN C CA 1
ATOM 6354 C C . ASN C 1 219 ? 81.637 10.869 -28.749 1.00 126.66 775 ASN C C 1
ATOM 6355 O O . ASN C 1 219 ? 81.634 11.604 -27.756 1.00 125.16 775 ASN C O 1
ATOM 6360 N N . ASP C 1 220 ? 82.656 10.064 -29.045 1.00 126.30 776 ASP C N 1
ATOM 6361 C CA . ASP C 1 220 ? 83.827 9.951 -28.179 1.00 123.97 776 ASP C CA 1
ATOM 6362 C C . ASP C 1 220 ? 84.799 11.132 -28.343 1.00 124.44 776 ASP C C 1
ATOM 6363 O O . ASP C 1 220 ? 85.867 11.140 -27.734 1.00 125.19 776 ASP C O 1
ATOM 6368 N N . ASN C 1 221 ? 84.433 12.121 -29.160 1.00 125.52 777 ASN C N 1
ATOM 6369 C CA . ASN C 1 221 ? 85.248 13.321 -29.340 1.00 124.71 777 ASN C CA 1
ATOM 6370 C C . ASN C 1 221 ? 85.136 14.277 -28.163 1.00 124.63 777 ASN C C 1
ATOM 6371 O O . ASN C 1 221 ? 86.142 14.639 -27.553 1.00 128.17 777 ASN C O 1
ATOM 6376 N N . SER C 1 222 ? 83.907 14.678 -27.851 1.00 124.75 778 SER C N 1
ATOM 6377 C CA . SER C 1 222 ? 83.660 15.760 -26.894 1.00 125.11 778 SER C CA 1
ATOM 6378 C C . SER C 1 222 ? 84.116 15.447 -25.471 1.00 120.16 778 SER C C 1
ATOM 6379 O O . SER C 1 222 ? 84.334 14.286 -25.114 1.00 116.35 778 SER C O 1
ATOM 6382 N N . GLU C 1 223 ? 84.246 16.506 -24.672 1.00 115.55 779 GLU C N 1
ATOM 6383 C CA . GLU C 1 223 ? 84.741 16.425 -23.296 1.00 112.14 779 GLU C CA 1
ATOM 6384 C C . GLU C 1 223 ? 84.056 15.344 -22.451 1.00 113.10 779 GLU C C 1
ATOM 6385 O O . GLU C 1 223 ? 84.720 14.662 -21.671 1.00 120.39 779 GLU C O 1
ATOM 6387 N N . LEU C 1 224 ? 82.742 15.183 -22.620 1.00 111.45 780 LEU C N 1
ATOM 6388 C CA . LEU C 1 224 ? 81.940 14.260 -21.799 1.00 103.62 780 LEU C CA 1
ATOM 6389 C C . LEU C 1 224 ? 81.301 13.134 -22.636 1.00 95.63 780 LEU C C 1
ATOM 6390 O O . LEU C 1 224 ? 80.127 13.213 -23.000 1.00 85.04 780 LEU C O 1
ATOM 6395 N N . PRO C 1 225 ? 82.072 12.068 -22.923 1.00 95.38 781 PRO C N 1
ATOM 6396 C CA . PRO C 1 225 ? 81.644 11.043 -23.880 1.00 97.29 781 PRO C CA 1
ATOM 6397 C C . PRO C 1 225 ? 80.410 10.238 -23.463 1.00 97.93 781 PRO C C 1
ATOM 6398 O O . PRO C 1 225 ? 79.652 9.794 -24.334 1.00 97.89 781 PRO C O 1
ATOM 6402 N N . THR C 1 226 ? 80.217 10.039 -22.157 1.00 96.37 782 THR C N 1
ATOM 6403 C CA . THR C 1 226 ? 79.083 9.254 -21.658 1.00 92.46 782 THR C CA 1
ATOM 6404 C C . THR C 1 226 ? 78.274 9.991 -20.593 1.00 90.83 782 THR C C 1
ATOM 6405 O O . THR C 1 226 ? 78.670 11.056 -20.113 1.00 89.02 782 THR C O 1
ATOM 6409 N N . ALA C 1 227 ? 77.128 9.413 -20.245 1.00 91.41 783 ALA C N 1
ATOM 6410 C CA . ALA C 1 227 ? 76.263 9.964 -19.207 1.00 93.11 783 ALA C CA 1
ATOM 6411 C C . ALA C 1 227 ? 76.935 9.875 -17.842 1.00 94.29 783 ALA C C 1
ATOM 6412 O O . ALA C 1 227 ? 76.792 10.777 -17.016 1.00 92.71 783 ALA C O 1
ATOM 6414 N N . LYS C 1 228 ? 77.663 8.783 -17.613 1.00 95.73 784 LYS C N 1
ATOM 6415 C CA . LYS C 1 228 ? 78.436 8.614 -16.382 1.00 95.99 784 LYS C CA 1
ATOM 6416 C C . LYS C 1 228 ? 79.457 9.742 -16.187 1.00 96.34 784 LYS C C 1
ATOM 6417 O O . LYS C 1 228 ? 79.587 10.286 -15.085 1.00 93.58 784 LYS C O 1
ATOM 6423 N N . GLU C 1 229 ? 80.161 10.094 -17.263 1.00 97.85 785 GLU C N 1
ATOM 6424 C CA . GLU C 1 229 ? 81.134 11.184 -17.227 1.00 98.96 785 GLU C CA 1
ATOM 6425 C C . GLU C 1 229 ? 80.430 12.524 -17.031 1.00 95.77 785 GLU C C 1
ATOM 6426 O O . GLU C 1 229 ? 80.973 13.417 -16.381 1.00 96.19 785 GLU C O 1
ATOM 6432 N N . TYR C 1 230 ? 79.231 12.667 -17.595 1.00 92.65 786 TYR C N 1
ATOM 6433 C CA . TYR C 1 230 ? 78.456 13.902 -17.442 1.00 91.62 786 TYR C CA 1
ATOM 6434 C C . TYR C 1 230 ? 78.037 14.162 -15.991 1.00 90.61 786 TYR C C 1
ATOM 6435 O O . TYR C 1 230 ? 78.204 15.273 -15.489 1.00 85.67 786 TYR C O 1
ATOM 6444 N N . PHE C 1 231 ? 77.479 13.144 -15.338 1.00 93.68 787 PHE C N 1
ATOM 6445 C CA . PHE C 1 231 ? 76.973 13.280 -13.967 1.00 95.18 787 PHE C CA 1
ATOM 6446 C C . PHE C 1 231 ? 78.099 13.441 -12.953 1.00 98.39 787 PHE C C 1
ATOM 6447 O O . PHE C 1 231 ? 77.978 14.217 -11.999 1.00 96.78 787 PHE C O 1
ATOM 6455 N N . ARG C 1 232 ? 79.186 12.701 -13.157 1.00 101.53 788 ARG C N 1
ATOM 6456 C CA . ARG C 1 232 ? 80.388 12.861 -12.341 1.00 103.88 788 ARG C CA 1
ATOM 6457 C C . ARG C 1 232 ? 80.889 14.309 -12.419 1.00 104.79 788 ARG C C 1
ATOM 6458 O O . ARG C 1 232 ? 81.111 14.964 -11.395 1.00 106.50 788 ARG C O 1
ATOM 6466 N N . ASP C 1 233 ? 81.030 14.804 -13.646 1.00 104.07 789 ASP C N 1
ATOM 6467 C CA . ASP C 1 233 ? 81.459 16.178 -13.902 1.00 100.08 789 ASP C CA 1
ATOM 6468 C C . ASP C 1 233 ? 80.577 17.205 -13.194 1.00 97.46 789 ASP C C 1
ATOM 6469 O O . ASP C 1 233 ? 81.079 18.194 -12.666 1.00 97.04 789 ASP C O 1
ATOM 6474 N N . LEU C 1 234 ? 79.268 16.963 -13.184 1.00 101.21 790 LEU C N 1
ATOM 6475 C CA . LEU C 1 234 ? 78.310 17.894 -12.582 1.00 104.63 790 LEU C CA 1
ATOM 6476 C C . LEU C 1 234 ? 78.401 17.926 -11.061 1.00 105.47 790 LEU C C 1
ATOM 6477 O O . LEU C 1 234 ? 78.277 18.993 -10.456 1.00 109.90 790 LEU C O 1
ATOM 6482 N N . TYR C 1 235 ? 78.603 16.764 -10.447 1.00 104.09 791 TYR C N 1
ATOM 6483 C CA . TYR C 1 235 ? 78.707 16.682 -8.992 1.00 107.55 791 TYR C CA 1
ATOM 6484 C C . TYR C 1 235 ? 79.890 17.495 -8.476 1.00 107.16 791 TYR C C 1
ATOM 6485 O O . TYR C 1 235 ? 79.768 18.219 -7.485 1.00 104.20 791 TYR C O 1
ATOM 6494 N N . HIS C 1 236 ? 81.022 17.384 -9.169 1.00 106.61 792 HIS C N 1
ATOM 6495 C CA . HIS C 1 236 ? 82.255 18.064 -8.774 1.00 105.87 792 HIS C CA 1
ATOM 6496 C C . HIS C 1 236 ? 82.350 19.518 -9.254 1.00 105.46 792 HIS C C 1
ATOM 6497 O O . HIS C 1 236 ? 83.399 20.143 -9.118 1.00 113.32 792 HIS C O 1
ATOM 6504 N N . ARG C 1 237 ? 81.270 20.062 -9.806 1.00 103.50 793 ARG C N 1
ATOM 6505 C CA . ARG C 1 237 ? 81.293 21.422 -10.333 1.00 103.99 793 ARG C CA 1
ATOM 6506 C C . ARG C 1 237 ? 81.383 22.468 -9.215 1.00 103.65 793 ARG C C 1
ATOM 6507 O O . ARG C 1 237 ? 80.358 22.939 -8.720 1.00 103.53 793 ARG C O 1
ATOM 6509 N N . VAL C 1 238 ? 82.611 22.811 -8.815 1.00 103.14 794 VAL C N 1
ATOM 6510 C CA . VAL C 1 238 ? 82.859 23.976 -7.951 1.00 103.24 794 VAL C CA 1
ATOM 6511 C C . VAL C 1 238 ? 82.589 25.228 -8.785 1.00 106.80 794 VAL C C 1
ATOM 6512 O O . VAL C 1 238 ? 81.896 26.151 -8.346 1.00 105.84 794 VAL C O 1
ATOM 6514 N N . ASP C 1 239 ? 83.206 25.258 -9.967 1.00 113.00 795 ASP C N 1
ATOM 6515 C CA . ASP C 1 239 ? 82.668 25.955 -11.150 1.00 115.15 795 ASP C CA 1
ATOM 6516 C C . ASP C 1 239 ? 83.150 25.316 -12.481 1.00 112.73 795 ASP C C 1
ATOM 6517 O O . ASP C 1 239 ? 82.777 25.781 -13.559 1.00 112.17 795 ASP C O 1
ATOM 6522 N N . VAL C 1 240 ? 83.945 24.244 -12.400 1.00 109.22 796 VAL C N 1
ATOM 6523 C CA . VAL C 1 240 ? 84.628 23.653 -13.562 1.00 109.62 796 VAL C CA 1
ATOM 6524 C C . VAL C 1 240 ? 85.368 22.369 -13.176 1.00 103.30 796 VAL C C 1
ATOM 6525 O O . VAL C 1 240 ? 84.756 21.347 -12.873 1.00 98.55 796 VAL C O 1
ATOM 6529 N N . HIS D 1 6 ? 52.793 -25.240 -9.767 1.00 163.45 562 HIS D N 1
ATOM 6530 C CA . HIS D 1 6 ? 51.306 -25.174 -9.662 1.00 160.36 562 HIS D CA 1
ATOM 6531 C C . HIS D 1 6 ? 50.889 -23.756 -9.235 1.00 151.22 562 HIS D C 1
ATOM 6532 O O . HIS D 1 6 ? 51.691 -22.825 -9.335 1.00 145.08 562 HIS D O 1
ATOM 6539 N N . LEU D 1 7 ? 49.652 -23.589 -8.767 1.00 142.75 563 LEU D N 1
ATOM 6540 C CA . LEU D 1 7 ? 49.107 -22.258 -8.464 1.00 134.47 563 LEU D CA 1
ATOM 6541 C C . LEU D 1 7 ? 48.542 -22.141 -7.037 1.00 127.43 563 LEU D C 1
ATOM 6542 O O . LEU D 1 7 ? 47.609 -21.369 -6.787 1.00 118.27 563 LEU D O 1
ATOM 6547 N N . TYR D 1 8 ? 49.135 -22.897 -6.109 1.00 122.76 564 TYR D N 1
ATOM 6548 C CA . TYR D 1 8 ? 48.797 -22.839 -4.681 1.00 117.33 564 TYR D CA 1
ATOM 6549 C C . TYR D 1 8 ? 50.006 -22.349 -3.878 1.00 110.05 564 TYR D C 1
ATOM 6550 O O . TYR D 1 8 ? 51.144 -22.661 -4.230 1.00 108.70 564 TYR D O 1
ATOM 6559 N N . MET D 1 9 ? 49.764 -21.597 -2.801 1.00 103.06 565 MET D N 1
ATOM 6560 C CA . MET D 1 9 ? 50.850 -21.135 -1.922 1.00 98.10 565 MET D CA 1
ATOM 6561 C C . MET D 1 9 ? 50.704 -21.654 -0.498 1.00 96.16 565 MET D C 1
ATOM 6562 O O . MET D 1 9 ? 49.616 -22.044 -0.073 1.00 95.92 565 MET D O 1
ATOM 6567 N N . GLN D 1 10 ? 51.818 -21.628 0.230 1.00 94.29 566 GLN D N 1
ATOM 6568 C CA . GLN D 1 10 ? 51.913 -22.203 1.572 1.00 94.36 566 GLN D CA 1
ATOM 6569 C C . GLN D 1 10 ? 51.991 -21.135 2.666 1.00 91.99 566 GLN D C 1
ATOM 6570 O O . GLN D 1 10 ? 53.053 -20.555 2.897 1.00 93.16 566 GLN D O 1
ATOM 6576 N N . VAL D 1 11 ? 50.872 -20.897 3.349 1.00 89.20 567 VAL D N 1
ATOM 6577 C CA . VAL D 1 11 ? 50.813 -19.914 4.434 1.00 87.48 567 VAL D CA 1
ATOM 6578 C C . VAL D 1 11 ? 51.088 -20.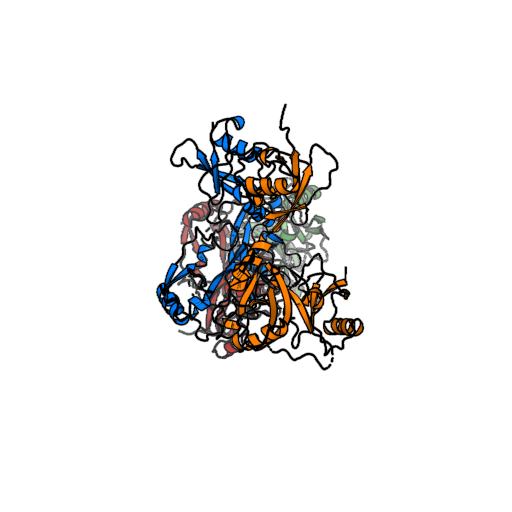574 5.788 1.00 86.55 567 VAL D C 1
ATOM 6579 O O . VAL D 1 11 ? 50.400 -21.519 6.172 1.00 87.86 567 VAL D O 1
ATOM 6583 N N . GLN D 1 12 ? 52.083 -20.056 6.504 1.00 84.58 568 GLN D N 1
ATOM 6584 C CA . GLN D 1 12 ? 52.497 -20.593 7.800 1.00 83.81 568 GLN D CA 1
ATOM 6585 C C . GLN D 1 12 ? 52.136 -19.633 8.933 1.00 83.40 568 GLN D C 1
ATOM 6586 O O . GLN D 1 12 ? 52.776 -18.597 9.105 1.00 83.72 568 GLN D O 1
ATOM 6592 N N . ILE D 1 13 ? 51.117 -19.987 9.709 1.00 81.59 569 ILE D N 1
ATOM 6593 C CA . ILE D 1 13 ? 50.746 -19.222 10.896 1.00 78.24 569 ILE D CA 1
ATOM 6594 C C . ILE D 1 13 ? 51.618 -19.639 12.072 1.00 74.77 569 ILE D C 1
ATOM 6595 O O . ILE D 1 13 ? 51.898 -20.814 12.241 1.00 77.02 569 ILE D O 1
ATOM 6600 N N . VAL D 1 14 ? 52.052 -18.669 12.872 1.00 73.79 570 VAL D N 1
ATOM 6601 C CA . VAL D 1 14 ? 52.759 -18.946 14.125 1.00 75.00 570 VAL D CA 1
ATOM 6602 C C . VAL D 1 14 ? 52.068 -18.189 15.257 1.00 76.48 570 VAL D C 1
ATOM 6603 O O . VAL D 1 14 ? 51.917 -16.974 15.184 1.00 79.87 570 VAL D O 1
ATOM 6607 N N . ALA D 1 15 ? 51.636 -18.911 16.288 1.00 75.75 571 ALA D N 1
ATOM 6608 C CA . ALA D 1 15 ? 50.967 -18.296 17.436 1.00 74.83 571 ALA D CA 1
ATOM 6609 C C . ALA D 1 15 ? 51.996 -17.884 18.483 1.00 73.77 571 ALA D C 1
ATOM 6610 O O . ALA D 1 15 ? 53.105 -18.417 18.511 1.00 70.21 571 ALA D O 1
ATOM 6612 N N . GLU D 1 16 ? 51.615 -16.944 19.347 1.00 74.63 572 GLU D N 1
ATOM 6613 C CA . GLU D 1 16 ? 52.564 -16.274 20.249 1.00 74.86 572 GLU D CA 1
ATOM 6614 C C . GLU D 1 16 ? 53.240 -17.207 21.261 1.00 75.50 572 GLU D C 1
ATOM 6615 O O . GLU D 1 16 ? 54.344 -16.920 21.727 1.00 75.21 572 GLU D O 1
ATOM 6621 N N . ASP D 1 17 ? 52.582 -18.315 21.597 1.00 76.99 573 ASP D N 1
ATOM 6622 C CA . ASP D 1 17 ? 53.167 -19.329 22.488 1.00 78.00 573 ASP D CA 1
ATOM 6623 C C . ASP D 1 17 ? 54.534 -19.835 22.026 1.00 78.22 573 ASP D C 1
ATOM 6624 O O . ASP D 1 17 ? 55.389 -20.147 22.853 1.00 79.68 573 ASP D O 1
ATOM 6629 N N . GLN D 1 18 ? 54.741 -19.901 20.713 1.00 79.90 574 GLN D N 1
ATOM 6630 C CA . GLN D 1 18 ? 56.031 -20.313 20.149 1.00 81.21 574 GLN D CA 1
ATOM 6631 C C . GLN D 1 18 ? 57.173 -19.358 20.501 1.00 80.75 574 GLN D C 1
ATOM 6632 O O . GLN D 1 18 ? 58.337 -19.757 20.460 1.00 79.68 574 GLN D O 1
ATOM 6638 N N . PHE D 1 19 ? 56.845 -18.107 20.834 1.00 82.15 575 PHE D N 1
ATOM 6639 C CA . PHE D 1 19 ? 57.851 -17.125 21.258 1.00 83.32 575 PHE D CA 1
ATOM 6640 C C . PHE D 1 19 ? 58.304 -17.359 22.700 1.00 82.60 575 PHE D C 1
ATOM 6641 O O . PHE D 1 19 ? 59.319 -16.800 23.127 1.00 78.42 575 PHE D O 1
ATOM 6649 N N . CYS D 1 20 ? 57.546 -18.159 23.454 1.00 83.77 576 CYS D N 1
ATOM 6650 C CA . CYS D 1 20 ? 57.902 -18.470 24.841 1.00 84.63 576 CYS D CA 1
ATOM 6651 C C . CYS D 1 20 ? 59.103 -19.398 24.919 1.00 81.98 576 CYS D C 1
ATOM 6652 O O . CYS D 1 20 ? 59.125 -20.453 24.292 1.00 77.08 576 CYS D O 1
ATOM 6655 N N . GLY D 1 21 ? 60.094 -18.995 25.706 1.00 84.99 577 GLY D N 1
ATOM 6656 C CA . GLY D 1 21 ? 61.299 -19.781 25.893 1.00 86.76 577 GLY D CA 1
ATOM 6657 C C . GLY D 1 21 ? 62.406 -19.262 25.011 1.00 87.45 577 GLY D C 1
ATOM 6658 O O . GLY D 1 21 ? 63.395 -18.728 25.510 1.00 88.39 577 GLY D O 1
ATOM 6659 N N . HIS D 1 22 ? 62.214 -19.408 23.701 1.00 87.93 578 HIS D N 1
ATOM 6660 C CA . HIS D 1 22 ? 63.223 -19.080 22.683 1.00 92.53 578 HIS D CA 1
ATOM 6661 C C . HIS D 1 22 ? 64.380 -18.199 23.168 1.00 92.82 578 HIS D C 1
ATOM 6662 O O . HIS D 1 22 ? 64.188 -17.023 23.484 1.00 92.06 578 HIS D O 1
ATOM 6669 N N . GLN D 1 23 ? 65.582 -18.771 23.179 1.00 94.80 579 GLN D N 1
ATOM 6670 C CA . GLN D 1 23 ? 66.745 -18.125 23.788 1.00 93.70 579 GLN D CA 1
ATOM 6671 C C . GLN D 1 23 ? 67.559 -17.297 22.789 1.00 94.25 579 GLN D C 1
ATOM 6672 O O . GLN D 1 23 ? 68.398 -16.491 23.198 1.00 93.55 579 GLN D O 1
ATOM 6678 N N . GLY D 1 24 ? 67.306 -17.490 21.492 1.00 94.56 580 GLY D N 1
ATOM 6679 C CA . GLY D 1 24 ? 68.020 -16.764 20.432 1.00 93.72 580 GLY D CA 1
ATOM 6680 C C . GLY D 1 24 ? 67.426 -15.408 20.084 1.00 90.63 580 GLY D C 1
ATOM 6681 O O . GLY D 1 24 ? 66.505 -14.935 20.748 1.00 88.48 580 GLY D O 1
ATOM 6682 N N . ASN D 1 25 ? 67.949 -14.796 19.020 1.00 89.04 581 ASN D N 1
ATOM 6683 C CA . ASN D 1 25 ? 67.490 -13.478 18.558 1.00 85.24 581 ASN D CA 1
ATOM 6684 C C . ASN D 1 25 ? 66.110 -13.523 17.899 1.00 85.32 581 ASN D C 1
ATOM 6685 O O . ASN D 1 25 ? 65.610 -14.595 17.559 1.00 82.88 581 ASN D O 1
ATOM 6690 N N . ASP D 1 26 ? 65.512 -12.349 17.710 1.00 88.58 582 ASP D N 1
ATOM 6691 C CA . ASP D 1 26 ? 64.151 -12.232 17.173 1.00 91.87 582 ASP D CA 1
ATOM 6692 C C . ASP D 1 26 ? 63.166 -13.031 18.037 1.00 92.47 582 ASP D C 1
ATOM 6693 O O . ASP D 1 26 ? 63.040 -12.737 19.223 1.00 96.35 582 ASP D O 1
ATOM 6698 N N . MET D 1 27 ? 62.479 -14.028 17.481 1.00 92.06 583 MET D N 1
ATOM 6699 C CA . MET D 1 27 ? 61.441 -14.729 18.246 1.00 94.80 583 MET D CA 1
ATOM 6700 C C . MET D 1 27 ? 61.157 -16.181 17.836 1.00 94.43 583 MET D C 1
ATOM 6701 O O . MET D 1 27 ? 60.080 -16.699 18.114 1.00 93.69 583 MET D O 1
ATOM 6706 N N . TYR D 1 28 ? 62.131 -16.837 17.205 1.00 95.90 584 TYR D N 1
ATOM 6707 C CA . TYR D 1 28 ? 62.143 -18.301 17.065 1.00 94.35 584 TYR D CA 1
ATOM 6708 C C . TYR D 1 28 ? 63.303 -18.792 16.188 1.00 95.02 584 TYR D C 1
ATOM 6709 O O . TYR D 1 28 ? 63.857 -18.036 15.393 1.00 93.34 584 TYR D O 1
ATOM 6718 N N . ASP D 1 29 ? 63.679 -20.055 16.369 1.00 99.62 585 ASP D N 1
ATOM 6719 C CA . ASP D 1 29 ? 64.549 -20.748 15.419 1.00 102.94 585 ASP D CA 1
ATOM 6720 C C . ASP D 1 29 ? 63.657 -21.378 14.365 1.00 99.67 585 ASP D C 1
ATOM 6721 O O . ASP D 1 29 ? 62.577 -21.876 14.686 1.00 98.88 585 ASP D O 1
ATOM 6726 N N . GLU D 1 30 ? 64.102 -21.357 13.113 1.00 95.73 586 GLU D N 1
ATOM 6727 C CA . GLU D 1 30 ? 63.283 -21.874 12.016 1.00 95.22 586 GLU D CA 1
ATOM 6728 C C . GLU D 1 30 ? 63.052 -23.387 12.097 1.00 98.18 586 GLU D C 1
ATOM 6729 O O . GLU D 1 30 ? 61.984 -23.870 11.713 1.00 95.91 586 GLU D O 1
ATOM 6735 N N . GLU D 1 31 ? 64.043 -24.125 12.602 1.00 101.96 587 GLU D N 1
ATOM 6736 C CA . GLU D 1 31 ? 63.917 -25.579 12.781 1.00 100.61 587 GLU D CA 1
ATOM 6737 C C . GLU D 1 31 ? 63.016 -25.938 13.975 1.00 96.91 587 GLU D C 1
ATOM 6738 O O . GLU D 1 31 ? 62.176 -26.839 13.875 1.00 94.53 587 GLU D O 1
ATOM 6740 N N . LYS D 1 32 ? 63.189 -25.227 15.090 1.00 91.49 588 LYS D N 1
ATOM 6741 C CA . LYS D 1 32 ? 62.444 -25.505 16.322 1.00 87.28 588 LYS D CA 1
ATOM 6742 C C . LYS D 1 32 ? 60.968 -25.079 16.260 1.00 89.29 588 LYS D C 1
ATOM 6743 O O . LYS D 1 32 ? 60.112 -25.728 16.860 1.00 90.87 588 LYS D O 1
ATOM 6745 N N . VAL D 1 33 ? 60.675 -24.001 15.533 1.00 91.62 589 VAL D N 1
ATOM 6746 C CA . VAL D 1 33 ? 59.320 -23.422 15.493 1.00 90.99 589 VAL D CA 1
ATOM 6747 C C . VAL D 1 33 ? 58.257 -24.372 14.915 1.00 90.15 589 VAL D C 1
ATOM 6748 O O . VAL D 1 33 ? 58.526 -25.112 13.966 1.00 95.61 589 VAL D O 1
ATOM 6752 N N . LYS D 1 34 ? 57.058 -24.338 15.502 1.00 86.17 590 LYS D N 1
ATOM 6753 C CA . LYS D 1 34 ? 55.902 -25.097 15.013 1.00 84.66 590 LYS D CA 1
ATOM 6754 C C . LYS D 1 34 ? 54.833 -24.141 14.464 1.00 83.91 590 LYS D C 1
ATOM 6755 O O . LYS D 1 34 ? 54.585 -23.086 15.048 1.00 84.90 590 LYS D O 1
ATOM 6757 N N . TYR D 1 35 ? 54.204 -24.511 13.346 1.00 83.10 591 TYR D N 1
ATOM 6758 C CA . TYR D 1 35 ? 53.205 -23.654 12.681 1.00 81.46 591 TYR D CA 1
ATOM 6759 C C . TYR D 1 35 ? 51.811 -24.280 12.623 1.00 79.77 591 TYR D C 1
ATOM 6760 O O . TYR D 1 35 ? 51.606 -25.422 13.026 1.00 79.74 591 TYR D O 1
ATOM 6769 N N . THR D 1 36 ? 50.861 -23.492 12.123 1.00 79.83 592 THR D N 1
ATOM 6770 C CA . THR D 1 36 ? 49.581 -23.982 11.630 1.00 80.95 592 THR D CA 1
ATOM 6771 C C . THR D 1 36 ? 49.600 -23.664 10.137 1.00 85.86 592 THR D C 1
ATOM 6772 O O . THR D 1 36 ? 49.478 -22.500 9.743 1.00 89.03 592 THR D O 1
ATOM 6776 N N . VAL D 1 37 ? 49.771 -24.696 9.312 1.00 86.92 593 VAL D N 1
ATOM 6777 C CA . VAL D 1 37 ? 50.056 -24.515 7.890 1.00 85.79 593 VAL D CA 1
ATOM 6778 C C . VAL D 1 37 ? 48.799 -24.603 7.032 1.00 82.38 593 VAL D C 1
ATOM 6779 O O . VAL D 1 37 ? 48.089 -25.599 7.071 1.00 78.18 593 VAL D O 1
ATOM 6783 N N . PHE D 1 38 ? 48.554 -23.555 6.249 1.00 85.68 594 PHE D N 1
ATOM 6784 C CA . PHE D 1 38 ? 47.406 -23.486 5.347 1.00 93.64 594 PHE D CA 1
ATOM 6785 C C . PHE D 1 38 ? 47.880 -23.489 3.896 1.00 97.50 594 PHE D C 1
ATOM 6786 O O . PHE D 1 38 ? 48.838 -22.790 3.553 1.00 101.94 594 PHE D O 1
ATOM 6794 N N . LYS D 1 39 ? 47.202 -24.262 3.050 1.00 96.14 595 LYS D N 1
ATOM 6795 C CA . LYS D 1 39 ? 47.454 -24.248 1.612 1.00 94.93 595 LYS D CA 1
ATOM 6796 C C . LYS D 1 39 ? 46.312 -23.509 0.924 1.00 95.71 595 LYS D C 1
ATOM 6797 O O . LYS D 1 39 ? 45.185 -24.005 0.882 1.00 90.44 595 LYS D O 1
ATOM 6799 N N . VAL D 1 40 ? 46.606 -22.321 0.396 1.00 99.98 596 VAL D N 1
ATOM 6800 C CA . VAL D 1 40 ? 45.589 -21.490 -0.263 1.00 101.20 596 VAL D CA 1
ATOM 6801 C C . VAL D 1 40 ? 45.992 -21.093 -1.677 1.00 100.41 596 VAL D C 1
ATOM 6802 O O . VAL D 1 40 ? 47.173 -21.120 -2.037 1.00 94.24 596 VAL D O 1
ATOM 6806 N N . LEU D 1 41 ? 44.984 -20.737 -2.471 1.00 102.55 597 LEU D N 1
ATOM 6807 C CA . LEU D 1 41 ? 45.188 -20.239 -3.829 1.00 107.01 597 LEU D CA 1
ATOM 6808 C C . LEU D 1 41 ? 46.048 -18.980 -3.799 1.00 105.75 597 LEU D C 1
ATOM 6809 O O . LEU D 1 41 ? 45.928 -18.161 -2.884 1.00 108.88 597 LEU D O 1
ATOM 6814 N N . LYS D 1 42 ? 46.907 -18.829 -4.802 1.00 102.72 598 LYS D N 1
ATOM 6815 C CA . LYS D 1 42 ? 47.697 -17.608 -4.956 1.00 98.94 598 LYS D CA 1
ATOM 6816 C C . LYS D 1 42 ? 46.808 -16.405 -5.278 1.00 98.25 598 LYS D C 1
ATOM 6817 O O . LYS D 1 42 ? 47.116 -15.281 -4.877 1.00 96.88 598 LYS D O 1
ATOM 6823 N N . ASN D 1 43 ? 45.706 -16.651 -5.985 1.00 96.64 599 ASN D N 1
ATOM 6824 C CA . ASN D 1 43 ? 44.773 -15.593 -6.361 1.00 97.40 599 ASN D CA 1
ATOM 6825 C C . ASN D 1 43 ? 43.552 -15.475 -5.449 1.00 100.28 599 ASN D C 1
ATOM 6826 O O . ASN D 1 43 ? 42.625 -14.726 -5.763 1.00 103.85 599 ASN D O 1
ATOM 6831 N N . SER D 1 44 ? 43.546 -16.195 -4.325 1.00 100.99 600 SER D N 1
ATOM 6832 C CA . SER D 1 44 ? 42.478 -16.042 -3.328 1.00 103.52 600 SER D CA 1
ATOM 6833 C C . SER D 1 44 ? 42.679 -14.743 -2.555 1.00 103.91 600 SER D C 1
ATOM 6834 O O . SER D 1 44 ? 43.813 -14.309 -2.346 1.00 109.43 600 SER D O 1
ATOM 6837 N N . SER D 1 45 ? 41.576 -14.127 -2.139 1.00 99.76 601 SER D N 1
ATOM 6838 C CA . SER D 1 45 ? 41.624 -12.835 -1.459 1.00 96.10 601 SER D CA 1
ATOM 6839 C C . SER D 1 45 ? 41.917 -12.990 0.029 1.00 96.23 601 SER D C 1
ATOM 6840 O O . SER D 1 45 ? 41.784 -14.082 0.591 1.00 93.75 601 SER D O 1
ATOM 6843 N N . LEU D 1 46 ? 42.316 -11.882 0.654 1.00 97.73 602 LEU D N 1
ATOM 6844 C CA . LEU D 1 46 ? 42.594 -11.841 2.094 1.00 95.55 602 LEU D CA 1
ATOM 6845 C C . LEU D 1 46 ? 41.344 -12.208 2.889 1.00 93.01 602 LEU D C 1
ATOM 6846 O O . LEU D 1 46 ? 41.392 -13.063 3.771 1.00 92.01 602 LEU D O 1
ATOM 6851 N N . ALA D 1 47 ? 40.230 -11.558 2.563 1.00 91.81 603 ALA D N 1
ATOM 6852 C CA . ALA D 1 47 ? 38.947 -11.854 3.193 1.00 92.88 603 ALA D CA 1
ATOM 6853 C C . ALA D 1 47 ? 38.657 -13.361 3.191 1.00 94.43 603 ALA D C 1
ATOM 6854 O O . ALA D 1 47 ? 38.212 -13.913 4.202 1.00 93.46 603 ALA D O 1
ATOM 6856 N N . GLU D 1 48 ? 38.930 -14.014 2.059 1.00 96.23 604 GLU D N 1
ATOM 6857 C CA . GLU D 1 48 ? 38.718 -15.460 1.904 1.00 96.94 604 GLU D CA 1
ATOM 6858 C C . GLU D 1 48 ? 39.581 -16.277 2.876 1.00 96.08 604 GLU D C 1
ATOM 6859 O O . GLU D 1 48 ? 39.092 -17.213 3.511 1.00 96.85 604 GLU D O 1
ATOM 6861 N N . PHE D 1 49 ? 40.858 -15.916 2.987 1.00 93.89 605 PHE D N 1
ATOM 6862 C CA . PHE D 1 49 ? 41.770 -16.582 3.917 1.00 92.17 605 PHE D CA 1
ATOM 6863 C C . PHE D 1 49 ? 41.386 -16.331 5.373 1.00 91.39 605 PHE D C 1
ATOM 6864 O O . PHE D 1 49 ? 41.470 -17.233 6.203 1.00 93.77 605 PHE D O 1
ATOM 6872 N N . VAL D 1 50 ? 40.976 -15.104 5.680 1.00 92.02 606 VAL D N 1
ATOM 6873 C CA . VAL D 1 50 ? 40.586 -14.742 7.042 1.00 92.86 606 VAL D CA 1
ATOM 6874 C C . VAL D 1 50 ? 39.398 -15.598 7.494 1.00 94.31 606 VAL D C 1
ATOM 6875 O O . VAL D 1 50 ? 39.397 -16.117 8.613 1.00 93.55 606 VAL D O 1
ATOM 6879 N N . GLN D 1 51 ? 38.405 -15.754 6.616 1.00 95.05 607 GLN D N 1
ATOM 6880 C CA . GLN D 1 51 ? 37.221 -16.570 6.909 1.00 95.63 607 GLN D CA 1
ATOM 6881 C C . GLN D 1 51 ? 37.610 -18.000 7.278 1.00 96.74 607 GLN D C 1
ATOM 6882 O O . GLN D 1 51 ? 37.215 -18.506 8.328 1.00 96.47 607 GLN D O 1
ATOM 6884 N N . SER D 1 52 ? 38.398 -18.638 6.418 1.00 99.92 608 SER D N 1
ATOM 6885 C CA . SER D 1 52 ? 38.826 -20.018 6.641 1.00 103.63 608 SER D CA 1
ATOM 6886 C C . SER D 1 52 ? 39.742 -20.151 7.859 1.00 104.34 608 SER D C 1
ATOM 6887 O O . SER D 1 52 ? 39.708 -21.169 8.551 1.00 104.86 608 SER D O 1
ATOM 6890 N N . LEU D 1 53 ? 40.554 -19.126 8.116 1.00 106.48 609 LEU D N 1
ATOM 6891 C CA . LEU D 1 53 ? 41.413 -19.104 9.302 1.00 109.57 609 LEU D CA 1
ATOM 6892 C C . LEU D 1 53 ? 40.592 -18.894 10.570 1.00 109.79 609 LEU D C 1
ATOM 6893 O O . LEU D 1 53 ? 40.898 -19.479 11.612 1.00 111.48 609 LEU D O 1
ATOM 6898 N N . SER D 1 54 ? 39.558 -18.060 10.482 1.00 108.81 610 SER D N 1
ATOM 6899 C CA . SER D 1 54 ? 38.684 -17.790 11.624 1.00 110.89 610 SER D CA 1
ATOM 6900 C C . SER D 1 54 ? 38.195 -19.094 12.263 1.00 109.57 610 SER D C 1
ATOM 6901 O O . SER D 1 54 ? 38.253 -19.254 13.485 1.00 111.76 610 SER D O 1
ATOM 6904 N N . GLN D 1 55 ? 37.734 -20.027 11.432 1.00 103.19 611 GLN D N 1
ATOM 6905 C CA . GLN D 1 55 ? 37.285 -21.332 11.915 1.00 96.93 611 GLN D CA 1
ATOM 6906 C C . GLN D 1 55 ? 38.453 -22.133 12.496 1.00 91.16 611 GLN D C 1
ATOM 6907 O O . GLN D 1 55 ? 38.420 -22.541 13.659 1.00 86.33 611 GLN D O 1
ATOM 6909 N N . THR D 1 56 ? 39.489 -22.315 11.681 1.00 87.44 612 THR D N 1
ATOM 6910 C CA . THR D 1 56 ? 40.619 -23.196 11.996 1.00 87.54 612 THR D CA 1
ATOM 6911 C C . THR D 1 56 ? 41.294 -22.914 13.330 1.00 88.85 612 THR D C 1
ATOM 6912 O O . THR D 1 56 ? 41.740 -23.840 14.007 1.00 89.07 612 THR D O 1
ATOM 6916 N N . MET D 1 57 ? 41.384 -21.643 13.697 1.00 92.27 613 MET D N 1
ATOM 6917 C CA . MET D 1 57 ? 42.029 -21.260 14.950 1.00 96.79 613 MET D CA 1
ATOM 6918 C C . MET D 1 57 ? 41.033 -21.176 16.109 1.00 98.35 613 MET D C 1
ATOM 6919 O O . MET D 1 57 ? 41.432 -21.279 17.270 1.00 99.71 613 MET D O 1
ATOM 6924 N N . GLY D 1 58 ? 39.750 -20.984 15.796 1.00 99.36 614 GLY D N 1
ATOM 6925 C CA . GLY D 1 58 ? 38.692 -20.932 16.810 1.00 100.59 614 GLY D CA 1
ATOM 6926 C C . GLY D 1 58 ? 38.165 -19.534 17.102 1.00 102.29 614 GLY D C 1
ATOM 6927 O O . GLY D 1 58 ? 37.024 -19.378 17.539 1.00 98.93 614 GLY D O 1
ATOM 6928 N N . PHE D 1 59 ? 38.984 -18.518 16.835 1.00 104.36 615 PHE D N 1
ATOM 6929 C CA . PHE D 1 59 ? 38.660 -17.136 17.181 1.00 103.47 615 PHE D CA 1
ATOM 6930 C C . PHE D 1 59 ? 37.887 -16.437 16.062 1.00 104.53 615 PHE D C 1
ATOM 6931 O O . PHE D 1 59 ? 38.214 -16.614 14.888 1.00 105.68 615 PHE D O 1
ATOM 6939 N N . PRO D 1 60 ? 36.877 -15.616 16.417 1.00 104.98 616 PRO D N 1
ATOM 6940 C CA . PRO D 1 60 ? 36.163 -14.829 15.404 1.00 105.87 616 PRO D CA 1
ATOM 6941 C C . PRO D 1 60 ? 37.042 -13.736 14.787 1.00 106.03 616 PRO D C 1
ATOM 6942 O O . PRO D 1 60 ? 38.130 -13.456 15.294 1.00 107.11 616 PRO D O 1
ATOM 6946 N N . GLN D 1 61 ? 36.557 -13.110 13.717 1.00 106.65 617 GLN D N 1
ATOM 6947 C CA . GLN D 1 61 ? 37.386 -12.205 12.908 1.00 108.20 617 GLN D CA 1
ATOM 6948 C C . GLN D 1 61 ? 37.721 -10.850 13.555 1.00 107.32 617 GLN D C 1
ATOM 6949 O O . GLN D 1 61 ? 38.455 -10.062 12.960 1.00 111.07 617 GLN D O 1
ATOM 6951 N N . ASP D 1 62 ? 37.193 -10.572 14.749 1.00 105.09 618 ASP D N 1
ATOM 6952 C CA . ASP D 1 62 ? 37.523 -9.333 15.473 1.00 102.45 618 ASP D CA 1
ATOM 6953 C C . ASP D 1 62 ? 38.305 -9.591 16.772 1.00 98.52 618 ASP D C 1
ATOM 6954 O O . ASP D 1 62 ? 38.452 -8.696 17.610 1.00 94.16 618 ASP D O 1
ATOM 6959 N N . GLN D 1 63 ? 38.803 -10.816 16.928 1.00 96.99 619 GLN D N 1
ATOM 6960 C CA . GLN D 1 63 ? 39.667 -11.181 18.049 1.00 93.75 619 GLN D CA 1
ATOM 6961 C C . GLN D 1 63 ? 41.073 -11.531 17.560 1.00 93.18 619 GLN D C 1
ATOM 6962 O O . GLN D 1 63 ? 41.893 -12.044 18.328 1.00 91.50 619 GLN D O 1
ATOM 6968 N N . ILE D 1 64 ? 41.352 -11.243 16.289 1.00 90.84 620 ILE D N 1
ATOM 6969 C CA . ILE D 1 64 ? 42.625 -11.604 15.672 1.00 88.65 620 ILE D CA 1
ATOM 6970 C C . ILE D 1 64 ? 43.204 -10.451 14.858 1.00 82.39 620 ILE D C 1
ATOM 6971 O O . ILE D 1 64 ? 42.469 -9.612 14.338 1.00 80.84 620 ILE D O 1
ATOM 6976 N N . ARG D 1 65 ? 44.528 -10.411 14.772 1.00 77.20 621 ARG D N 1
ATOM 6977 C CA . ARG D 1 65 ? 45.212 -9.471 13.895 1.00 77.75 621 ARG D CA 1
ATOM 6978 C C . ARG D 1 65 ? 46.439 -10.134 13.277 1.00 77.05 621 ARG D C 1
ATOM 6979 O O . ARG D 1 65 ? 47.282 -10.689 13.987 1.00 74.82 621 ARG D O 1
ATOM 6987 N N . LEU D 1 66 ? 46.527 -10.070 11.951 1.00 74.86 622 LEU D N 1
ATOM 6988 C CA . LEU D 1 66 ? 47.617 -10.696 11.216 1.00 75.89 622 LEU D CA 1
ATOM 6989 C C . LEU D 1 66 ? 48.828 -9.757 11.147 1.00 76.11 622 LEU D C 1
ATOM 6990 O O . LEU D 1 66 ? 48.677 -8.549 10.949 1.00 81.82 622 LEU D O 1
ATOM 6995 N N . TRP D 1 67 ? 50.023 -10.314 11.342 1.00 72.05 623 TRP D N 1
ATOM 6996 C CA . TRP D 1 67 ? 51.271 -9.553 11.290 1.00 70.20 623 TRP D CA 1
ATOM 6997 C C . TRP D 1 67 ? 52.287 -10.354 10.493 1.00 71.52 623 TRP D C 1
ATOM 6998 O O . TRP D 1 67 ? 53.064 -11.121 11.072 1.00 74.33 623 TRP D O 1
ATOM 7009 N N . PRO D 1 68 ? 52.285 -10.195 9.159 1.00 69.22 624 PRO D N 1
ATOM 7010 C CA . PRO D 1 68 ? 53.193 -10.975 8.323 1.00 67.80 624 PRO D CA 1
ATOM 7011 C C . PRO D 1 68 ? 54.642 -10.864 8.765 1.00 66.89 624 PRO D C 1
ATOM 7012 O O . PRO D 1 68 ? 55.085 -9.797 9.206 1.00 65.02 624 PRO D O 1
ATOM 7016 N N . MET D 1 69 ? 55.365 -11.970 8.657 1.00 66.14 625 MET D N 1
ATOM 7017 C CA . MET D 1 69 ? 56.776 -11.980 8.988 1.00 66.64 625 MET D CA 1
ATOM 7018 C C . MET D 1 69 ? 57.559 -11.461 7.797 1.00 65.75 625 MET D C 1
ATOM 7019 O O . MET D 1 69 ? 57.195 -11.709 6.646 1.00 65.21 625 MET D O 1
ATOM 7024 N N . GLN D 1 70 ? 58.627 -10.726 8.086 1.00 65.49 626 GLN D N 1
ATOM 7025 C CA . GLN D 1 70 ? 59.358 -10.002 7.060 1.00 68.24 626 GLN D CA 1
ATOM 7026 C C . GLN D 1 70 ? 60.865 -10.144 7.243 1.00 69.35 626 GLN D C 1
ATOM 7027 O O . GLN D 1 70 ? 61.456 -9.498 8.107 1.00 70.18 626 GLN D O 1
ATOM 7033 N N . ALA D 1 71 ? 61.478 -10.990 6.419 1.00 69.84 627 ALA D N 1
ATOM 7034 C CA . ALA D 1 71 ? 62.929 -11.137 6.399 1.00 69.69 627 ALA D CA 1
ATOM 7035 C C . ALA D 1 71 ? 63.577 -9.832 5.942 1.00 69.34 627 ALA D C 1
ATOM 7036 O O . ALA D 1 71 ? 63.013 -9.114 5.121 1.00 67.18 627 ALA D O 1
ATOM 7038 N N . ARG D 1 72 ? 64.754 -9.522 6.477 1.00 73.24 628 ARG D N 1
ATOM 7039 C CA . ARG D 1 72 ? 65.393 -8.223 6.241 1.00 77.45 628 ARG D CA 1
ATOM 7040 C C . ARG D 1 72 ? 66.901 -8.311 6.125 1.00 80.30 628 ARG D C 1
ATOM 7041 O O . ARG D 1 72 ? 67.533 -9.237 6.636 1.00 81.16 628 ARG D O 1
ATOM 7049 N N . SER D 1 73 ? 67.465 -7.297 5.482 1.00 84.03 629 SER D N 1
ATOM 7050 C CA . SER D 1 73 ? 68.879 -7.274 5.113 1.00 86.41 629 SER D CA 1
ATOM 7051 C C . SER D 1 73 ? 69.831 -6.878 6.256 1.00 86.96 629 SER D C 1
ATOM 7052 O O . SER D 1 73 ? 71.039 -6.722 6.032 1.00 86.83 629 SER D O 1
ATOM 7055 N N . ASN D 1 74 ? 69.294 -6.709 7.468 1.00 86.56 630 ASN D N 1
ATOM 7056 C CA . ASN D 1 74 ? 70.130 -6.611 8.673 1.00 84.50 630 ASN D CA 1
ATOM 7057 C C . ASN D 1 74 ? 70.050 -7.889 9.520 1.00 82.83 630 ASN D C 1
ATOM 7058 O O . ASN D 1 74 ? 70.332 -7.879 10.719 1.00 81.39 630 ASN D O 1
ATOM 7063 N N . GLY D 1 75 ? 69.668 -8.988 8.873 1.00 83.77 631 GLY D N 1
ATOM 7064 C CA . GLY D 1 75 ? 69.760 -10.321 9.462 1.00 83.57 631 GLY D CA 1
ATOM 7065 C C . GLY D 1 75 ? 68.648 -10.630 10.434 1.00 81.09 631 GLY D C 1
ATOM 7066 O O . GLY D 1 75 ? 68.878 -11.292 11.449 1.00 85.23 631 GLY D O 1
ATOM 7067 N N . THR D 1 76 ? 67.442 -10.162 10.115 1.00 77.01 632 THR D N 1
ATOM 7068 C CA . THR D 1 76 ? 66.295 -10.279 11.012 1.00 74.47 632 THR D CA 1
ATOM 7069 C C . THR D 1 76 ? 65.039 -10.677 10.242 1.00 75.34 632 THR D C 1
ATOM 7070 O O . THR D 1 76 ? 64.801 -10.179 9.146 1.00 80.23 632 THR D O 1
ATOM 7074 N N . LYS D 1 77 ? 64.260 -11.598 10.805 1.00 75.40 633 LYS D N 1
ATOM 7075 C CA . LYS D 1 77 ? 62.893 -11.856 10.350 1.00 73.92 633 LYS D CA 1
ATOM 7076 C C . LYS D 1 77 ? 61.994 -11.440 11.504 1.00 74.24 633 LYS D C 1
ATOM 7077 O O . LYS D 1 77 ? 62.130 -11.958 12.614 1.00 78.70 633 LYS D O 1
ATOM 7079 N N . ARG D 1 78 ? 61.104 -10.482 11.248 1.00 73.44 634 ARG D N 1
ATOM 7080 C CA . ARG D 1 78 ? 60.256 -9.900 12.290 1.00 70.81 634 ARG D CA 1
ATOM 7081 C C . ARG D 1 78 ? 58.851 -9.600 11.782 1.00 69.97 634 ARG D C 1
ATOM 7082 O O . ARG D 1 78 ? 58.633 -9.497 10.574 1.00 72.76 634 ARG D O 1
ATOM 7090 N N . PRO D 1 79 ? 57.884 -9.478 12.704 1.00 69.55 635 PRO D N 1
ATOM 7091 C CA . PRO D 1 79 ? 56.524 -9.183 12.279 1.00 70.57 635 PRO D CA 1
ATOM 7092 C C . PRO D 1 79 ? 56.376 -7.735 11.844 1.00 71.79 635 PRO D C 1
ATOM 7093 O O . PRO D 1 79 ? 56.960 -6.844 12.465 1.00 68.66 635 PRO D O 1
ATOM 7097 N N . ALA D 1 80 ? 55.615 -7.520 10.770 1.00 74.17 636 ALA D N 1
ATOM 7098 C CA . ALA D 1 80 ? 55.238 -6.176 10.325 1.00 72.33 636 ALA D CA 1
ATOM 7099 C C . ALA D 1 80 ? 53.798 -6.197 9.841 1.00 68.95 636 ALA D C 1
ATOM 7100 O O . ALA D 1 80 ? 53.203 -7.262 9.703 1.00 65.61 636 ALA D O 1
ATOM 7102 N N . MET D 1 81 ? 53.250 -5.015 9.582 1.00 71.39 637 MET D N 1
ATOM 7103 C CA . MET D 1 81 ? 51.833 -4.879 9.225 1.00 76.59 637 MET D CA 1
ATOM 7104 C C . MET D 1 81 ? 51.601 -4.971 7.719 1.00 79.99 637 MET D C 1
ATOM 7105 O O . MET D 1 81 ? 52.506 -4.719 6.925 1.00 80.96 637 MET D O 1
ATOM 7110 N N . LEU D 1 82 ? 50.373 -5.318 7.341 1.00 84.26 638 LEU D N 1
ATOM 7111 C CA . LEU D 1 82 ? 50.065 -5.710 5.967 1.00 87.72 638 LEU D CA 1
ATOM 7112 C C . LEU D 1 82 ? 50.038 -4.504 5.038 1.00 95.12 638 LEU D C 1
ATOM 7113 O O . LEU D 1 82 ? 49.280 -3.562 5.269 1.00 98.88 638 LEU D O 1
ATOM 7118 N N . ASP D 1 83 ? 50.867 -4.541 3.992 1.00 101.98 639 ASP D N 1
ATOM 7119 C CA . ASP D 1 83 ? 50.912 -3.472 2.993 1.00 103.08 639 ASP D CA 1
ATOM 7120 C C . ASP D 1 83 ? 49.649 -3.529 2.142 1.00 105.93 639 ASP D C 1
ATOM 7121 O O . ASP D 1 83 ? 49.367 -4.545 1.504 1.00 106.16 639 ASP D O 1
ATOM 7123 N N . ASN D 1 84 ? 48.886 -2.438 2.166 1.00 107.68 640 ASN D N 1
ATOM 7124 C CA . ASN D 1 84 ? 47.677 -2.284 1.354 1.00 107.95 640 ASN D CA 1
ATOM 7125 C C . ASN D 1 84 ? 46.599 -3.342 1.603 1.00 105.14 640 ASN D C 1
ATOM 7126 O O . ASN D 1 84 ? 45.937 -3.787 0.662 1.00 110.28 640 ASN D O 1
ATOM 7131 N N . GLU D 1 85 ? 46.407 -3.738 2.858 1.00 99.61 641 GLU D N 1
ATOM 7132 C CA . GLU D 1 85 ? 45.319 -4.662 3.183 1.00 100.83 641 GLU D CA 1
ATOM 7133 C C . GLU D 1 85 ? 43.958 -3.981 3.056 1.00 103.30 641 GLU D C 1
ATOM 7134 O O . GLU D 1 85 ? 42.968 -4.639 2.735 1.00 100.18 641 GLU D O 1
ATOM 7140 N N . ALA D 1 86 ? 43.934 -2.668 3.302 1.00 109.58 642 ALA D N 1
ATOM 7141 C CA . ALA D 1 86 ? 42.706 -1.862 3.352 1.00 114.39 642 ALA D CA 1
ATOM 7142 C C . ALA D 1 86 ? 41.685 -2.260 2.289 1.00 123.40 642 ALA D C 1
ATOM 7143 O O . ALA D 1 86 ? 40.547 -2.618 2.610 1.00 133.10 642 ALA D O 1
ATOM 7145 N N . ASP D 1 87 ? 42.103 -2.182 1.028 1.00 125.22 643 ASP D N 1
ATOM 7146 C CA . ASP D 1 87 ? 41.327 -2.709 -0.090 1.00 122.84 643 ASP D CA 1
ATOM 7147 C C . ASP D 1 87 ? 42.309 -3.275 -1.119 1.00 120.15 643 ASP D C 1
ATOM 7148 O O . ASP D 1 87 ? 43.376 -2.700 -1.342 1.00 113.57 643 ASP D O 1
ATOM 7150 N N . GLY D 1 88 ? 41.967 -4.394 -1.751 1.00 118.41 644 GLY D N 1
ATOM 7151 C CA . GLY D 1 88 ? 40.648 -5.025 -1.634 1.00 116.66 644 GLY D CA 1
ATOM 7152 C C . GLY D 1 88 ? 40.494 -6.071 -2.718 1.00 116.31 644 GLY D C 1
ATOM 7153 O O . GLY D 1 88 ? 40.015 -7.179 -2.467 1.00 116.03 644 GLY D O 1
ATOM 7154 N N . ASN D 1 89 ? 40.908 -5.701 -3.929 1.00 113.53 645 ASN D N 1
ATOM 7155 C CA . ASN D 1 89 ? 41.113 -6.647 -5.014 1.00 109.96 645 ASN D CA 1
ATOM 7156 C C . ASN D 1 89 ? 42.571 -7.145 -5.049 1.00 108.26 645 ASN D C 1
ATOM 7157 O O . ASN D 1 89 ? 43.117 -7.390 -6.124 1.00 110.09 645 ASN D O 1
ATOM 7159 N N . LYS D 1 90 ? 43.186 -7.307 -3.871 1.00 106.80 646 LYS D N 1
ATOM 7160 C CA . LYS D 1 90 ? 44.577 -7.767 -3.749 1.00 104.87 646 LYS D CA 1
ATOM 7161 C C . LYS D 1 90 ? 44.635 -9.245 -3.384 1.00 104.02 646 LYS D C 1
ATOM 7162 O O . LYS D 1 90 ? 43.946 -9.686 -2.460 1.00 103.48 646 LYS D O 1
ATOM 7168 N N . THR D 1 91 ? 45.475 -9.996 -4.098 1.00 103.49 647 THR D N 1
ATOM 7169 C CA . THR D 1 91 ? 45.599 -11.444 -3.893 1.00 104.16 647 THR D CA 1
ATOM 7170 C C . THR D 1 91 ? 46.622 -11.778 -2.810 1.00 98.11 647 THR D C 1
ATOM 7171 O O . THR D 1 91 ? 47.420 -10.928 -2.410 1.00 97.31 647 THR D O 1
ATOM 7175 N N . MET D 1 92 ? 46.597 -13.026 -2.353 1.00 92.28 648 MET D N 1
ATOM 7176 C CA . MET D 1 92 ? 47.454 -13.465 -1.250 1.00 90.56 648 MET D CA 1
ATOM 7177 C C . MET D 1 92 ? 48.930 -13.527 -1.630 1.00 88.75 648 MET D C 1
ATOM 7178 O O . MET D 1 92 ? 49.792 -13.273 -0.787 1.00 86.83 648 MET D O 1
ATOM 7183 N N . ILE D 1 93 ? 49.224 -13.868 -2.883 1.00 89.89 649 ILE D N 1
ATOM 7184 C CA . ILE D 1 93 ? 50.621 -13.948 -3.340 1.00 89.66 649 ILE D CA 1
ATOM 7185 C C . ILE D 1 93 ? 51.286 -12.568 -3.375 1.00 87.60 649 ILE D C 1
ATOM 7186 O O . ILE D 1 93 ? 52.489 -12.455 -3.143 1.00 87.01 649 ILE D O 1
ATOM 7191 N N . GLU D 1 94 ? 50.501 -11.529 -3.647 1.00 85.87 650 GLU D N 1
ATOM 7192 C CA . GLU D 1 94 ? 51.027 -10.167 -3.706 1.00 88.07 650 GLU D CA 1
ATOM 7193 C C . GLU D 1 94 ? 51.089 -9.521 -2.333 1.00 84.38 650 GLU D C 1
ATOM 7194 O O . GLU D 1 94 ? 52.021 -8.771 -2.046 1.00 85.66 650 GLU D O 1
ATOM 7200 N N . LEU D 1 95 ? 50.104 -9.811 -1.485 1.00 81.97 651 LEU D N 1
ATOM 7201 C CA . LEU D 1 95 ? 50.171 -9.437 -0.070 1.00 76.72 651 LEU D CA 1
ATOM 7202 C C . LEU D 1 95 ? 51.381 -10.094 0.590 1.00 78.39 651 LEU D C 1
ATOM 7203 O O . LEU D 1 95 ? 51.968 -9.546 1.518 1.00 81.08 651 LEU D O 1
ATOM 7208 N N . SER D 1 96 ? 51.749 -11.270 0.090 1.00 79.34 652 SER D N 1
ATOM 7209 C CA . SER D 1 96 ? 52.968 -11.959 0.497 1.00 79.40 652 SER D CA 1
ATOM 7210 C C . SER D 1 96 ? 54.248 -11.308 -0.033 1.00 80.02 652 SER D C 1
ATOM 7211 O O . SER D 1 96 ? 55.346 -11.678 0.384 1.00 80.65 652 SER D O 1
ATOM 7214 N N . ASP D 1 97 ? 54.106 -10.342 -0.937 1.00 81.69 653 ASP D N 1
ATOM 7215 C CA . ASP D 1 97 ? 55.215 -9.837 -1.748 1.00 85.22 653 ASP D CA 1
ATOM 7216 C C . ASP D 1 97 ? 55.898 -10.984 -2.506 1.00 82.53 653 ASP D C 1
ATOM 7217 O O . ASP D 1 97 ? 57.123 -11.066 -2.575 1.00 79.70 653 ASP D O 1
ATOM 7222 N N . ASN D 1 98 ? 55.073 -11.863 -3.069 1.00 82.81 654 ASN D N 1
ATOM 7223 C CA . ASN D 1 98 ? 55.531 -13.011 -3.843 1.00 85.81 654 ASN D CA 1
ATOM 7224 C C . ASN D 1 98 ? 56.430 -13.963 -3.052 1.00 87.76 654 ASN D C 1
ATOM 7225 O O . ASN D 1 98 ? 57.304 -14.620 -3.622 1.00 92.29 654 ASN D O 1
ATOM 7230 N N . GLU D 1 99 ? 56.202 -14.046 -1.743 1.00 88.31 655 GLU D N 1
ATOM 7231 C CA . GLU D 1 99 ? 56.948 -14.962 -0.887 1.00 86.41 655 GLU D CA 1
ATOM 7232 C C . GLU D 1 99 ? 56.187 -16.291 -0.750 1.00 85.99 655 GLU D C 1
ATOM 7233 O O . GLU D 1 99 ? 54.950 -16.330 -0.746 1.00 82.42 655 GLU D O 1
ATOM 7235 N N . ASN D 1 100 ? 56.944 -17.378 -0.665 1.00 85.13 656 ASN D N 1
ATOM 7236 C CA . ASN D 1 100 ? 56.385 -18.706 -0.476 1.00 84.88 656 ASN D CA 1
ATOM 7237 C C . ASN D 1 100 ? 57.484 -19.647 0.018 1.00 88.44 656 ASN D C 1
ATOM 7238 O O . ASN D 1 100 ? 58.468 -19.874 -0.693 1.00 88.39 656 ASN D O 1
ATOM 7243 N N . PRO D 1 101 ? 57.324 -20.206 1.231 1.00 87.05 657 PRO D N 1
ATOM 7244 C CA . PRO D 1 101 ? 56.155 -20.098 2.106 1.00 84.50 657 PRO D CA 1
ATOM 7245 C C . PRO D 1 101 ? 56.019 -18.712 2.729 1.00 83.51 657 PRO D C 1
ATOM 7246 O O . PRO D 1 101 ? 57.013 -17.999 2.862 1.00 82.67 657 PRO D O 1
ATOM 7250 N N . TRP D 1 102 ? 54.795 -18.344 3.104 1.00 82.97 658 TRP D N 1
ATOM 7251 C CA . TRP D 1 102 ? 54.520 -17.042 3.717 1.00 80.27 658 TRP D CA 1
ATOM 7252 C C . TRP D 1 102 ? 54.211 -17.177 5.206 1.00 78.76 658 TRP D C 1
ATOM 7253 O O . TRP D 1 102 ? 53.110 -17.578 5.587 1.00 77.42 658 TRP D O 1
ATOM 7264 N N . THR D 1 103 ? 55.188 -16.826 6.036 1.00 79.44 659 THR D N 1
ATOM 7265 C CA . THR D 1 103 ? 55.054 -16.922 7.486 1.00 83.16 659 THR D CA 1
ATOM 7266 C C . THR D 1 103 ? 54.338 -15.686 8.039 1.00 82.24 659 THR D C 1
ATOM 7267 O O . THR D 1 103 ? 54.633 -14.559 7.635 1.00 82.39 659 THR D O 1
ATOM 7271 N N . ILE D 1 104 ? 53.396 -15.907 8.956 1.00 81.63 660 ILE D N 1
ATOM 7272 C CA . ILE D 1 104 ? 52.623 -14.824 9.572 1.00 82.62 660 ILE D CA 1
ATOM 7273 C C . ILE D 1 104 ? 52.501 -15.049 11.073 1.00 82.58 660 ILE D C 1
ATOM 7274 O O . ILE D 1 104 ? 52.246 -16.167 11.516 1.00 88.08 660 ILE D O 1
ATOM 7279 N N . PHE D 1 105 ? 52.659 -13.983 11.850 1.00 78.64 661 PHE D N 1
ATOM 7280 C CA . PHE D 1 105 ? 52.342 -14.027 13.273 1.00 76.12 661 PHE D CA 1
ATOM 7281 C C . PHE D 1 105 ? 50.883 -13.649 13.470 1.00 77.13 661 PHE D C 1
ATOM 7282 O O . PHE D 1 105 ? 50.480 -12.538 13.141 1.00 77.19 661 PHE D O 1
ATOM 7290 N N . LEU D 1 106 ? 50.095 -14.589 13.986 1.00 79.94 662 LEU D N 1
ATOM 7291 C CA . LEU D 1 106 ? 48.714 -14.314 14.372 1.00 80.69 662 LEU D CA 1
ATOM 7292 C C . LEU D 1 106 ? 48.650 -13.837 15.823 1.00 80.40 662 LEU D C 1
ATOM 7293 O O . LEU D 1 106 ? 49.113 -14.524 16.735 1.00 80.85 662 LEU D O 1
ATOM 7298 N N . GLU D 1 107 ? 48.084 -12.652 16.025 1.00 79.68 663 GLU D N 1
ATOM 7299 C CA . GLU D 1 107 ? 47.770 -12.164 17.359 1.00 78.00 663 GLU D CA 1
ATOM 7300 C C . GLU D 1 107 ? 46.344 -12.579 17.678 1.00 81.98 663 GLU D C 1
ATOM 7301 O O . GLU D 1 107 ? 45.473 -12.519 16.808 1.00 81.77 663 GLU D O 1
ATOM 7307 N N . THR D 1 108 ? 46.112 -13.002 18.920 1.00 85.17 664 THR D N 1
ATOM 7308 C CA . THR D 1 108 ? 44.776 -13.394 19.378 1.00 85.77 664 THR D CA 1
ATOM 7309 C C . THR D 1 108 ? 44.521 -12.834 20.767 1.00 82.36 664 THR D C 1
ATOM 7310 O O . THR D 1 108 ? 45.404 -12.236 21.369 1.00 81.80 664 THR D O 1
ATOM 7314 N N . VAL D 1 109 ? 43.309 -13.030 21.269 1.00 86.64 665 VAL D N 1
ATOM 7315 C CA . VAL D 1 109 ? 42.974 -12.668 22.643 1.00 91.62 665 VAL D CA 1
ATOM 7316 C C . VAL D 1 109 ? 43.355 -13.842 23.563 1.00 98.98 665 VAL D C 1
ATOM 7317 O O . VAL D 1 109 ? 43.258 -15.003 23.160 1.00 99.67 665 VAL D O 1
ATOM 7321 N N . ASP D 1 110 ? 43.794 -13.533 24.787 1.00 105.37 666 ASP D N 1
ATOM 7322 C CA . ASP D 1 110 ? 44.268 -14.552 25.745 1.00 107.52 666 ASP D CA 1
ATOM 7323 C C . ASP D 1 110 ? 43.147 -15.512 26.160 1.00 110.45 666 ASP D C 1
ATOM 7324 O O . ASP D 1 110 ? 42.284 -15.138 26.960 1.00 116.77 666 ASP D O 1
ATOM 7326 N N . PRO D 1 111 ? 43.159 -16.756 25.633 1.00 108.67 667 PRO D N 1
ATOM 7327 C CA . PRO D 1 111 ? 42.017 -17.651 25.867 1.00 107.65 667 PRO D CA 1
ATOM 7328 C C . PRO D 1 111 ? 41.882 -18.099 27.325 1.00 106.56 667 PRO D C 1
ATOM 7329 O O . PRO D 1 111 ? 40.944 -17.684 28.008 1.00 101.09 667 PRO D O 1
ATOM 7333 N N . ALA D 1 118 ? 34.861 -10.452 24.443 1.00 102.83 674 ALA D N 1
ATOM 7334 C CA . ALA D 1 118 ? 36.150 -9.760 24.432 1.00 107.86 674 ALA D CA 1
ATOM 7335 C C . ALA D 1 118 ? 36.646 -9.518 23.009 1.00 107.34 674 ALA D C 1
ATOM 7336 O O . ALA D 1 118 ? 36.245 -10.214 22.074 1.00 107.84 674 ALA D O 1
ATOM 7338 N N . THR D 1 119 ? 37.522 -8.525 22.859 1.00 104.50 675 THR D N 1
ATOM 7339 C CA . THR D 1 119 ? 38.092 -8.162 21.560 1.00 101.96 675 THR D CA 1
ATOM 7340 C C . THR D 1 119 ? 39.536 -7.697 21.708 1.00 100.62 675 THR D C 1
ATOM 7341 O O . THR D 1 119 ? 40.000 -7.421 22.816 1.00 99.67 675 THR D O 1
ATOM 7345 N N . LEU D 1 120 ? 40.241 -7.620 20.580 1.00 97.86 676 LEU D N 1
ATOM 7346 C CA . LEU D 1 120 ? 41.539 -6.952 20.526 1.00 92.40 676 LEU D CA 1
ATOM 7347 C C . LEU D 1 120 ? 41.321 -5.444 20.536 1.00 88.81 676 LEU D C 1
ATOM 7348 O O . LEU D 1 120 ? 40.267 -4.969 20.114 1.00 89.42 676 LEU D O 1
ATOM 7353 N N . PRO D 1 121 ? 42.319 -4.681 21.003 1.00 86.08 677 PRO D N 1
ATOM 7354 C CA . PRO D 1 121 ? 42.225 -3.227 20.858 1.00 89.30 677 PRO D CA 1
ATOM 7355 C C . PRO D 1 121 ? 42.313 -2.797 19.392 1.00 89.68 677 PRO D C 1
ATOM 7356 O O . PRO D 1 121 ? 42.901 -3.511 18.574 1.00 92.03 677 PRO D O 1
ATOM 7360 N N . LYS D 1 122 ? 41.727 -1.647 19.064 1.00 87.87 678 LYS D N 1
ATOM 7361 C CA . LYS D 1 122 ? 41.856 -1.081 17.721 1.00 85.40 678 LYS D CA 1
ATOM 7362 C C . LYS D 1 122 ? 43.276 -0.546 17.569 1.00 83.17 678 LYS D C 1
ATOM 7363 O O . LYS D 1 122 ? 43.784 0.143 18.458 1.00 82.79 678 LYS D O 1
ATOM 7365 N N . PHE D 1 123 ? 43.926 -0.887 16.459 1.00 78.85 679 PHE D N 1
ATOM 7366 C CA . PHE D 1 123 ? 45.316 -0.504 16.247 1.00 76.09 679 PHE D CA 1
ATOM 7367 C C . PHE D 1 123 ? 45.421 0.589 15.199 1.00 77.53 679 PHE D C 1
ATOM 7368 O O . PHE D 1 123 ? 45.029 0.390 14.049 1.00 82.35 679 PHE D O 1
ATOM 7376 N N . ASP D 1 124 ? 45.959 1.736 15.605 1.00 76.71 680 ASP D N 1
ATOM 7377 C CA . ASP D 1 124 ? 46.126 2.887 14.718 1.00 75.73 680 ASP D CA 1
ATOM 7378 C C . ASP D 1 124 ? 47.489 2.815 14.029 1.00 72.58 680 ASP D C 1
ATOM 7379 O O . ASP D 1 124 ? 48.518 3.143 14.622 1.00 69.67 680 ASP D O 1
ATOM 7384 N N . LYS D 1 125 ? 47.478 2.409 12.762 1.00 70.87 681 LYS D N 1
ATOM 7385 C CA . LYS D 1 125 ? 48.705 2.133 12.015 1.00 69.85 681 LYS D CA 1
ATOM 7386 C C . LYS D 1 125 ? 49.654 3.324 11.940 1.00 68.52 681 LYS D C 1
ATOM 7387 O O . LYS D 1 125 ? 50.863 3.148 11.824 1.00 66.94 681 LYS D O 1
ATOM 7393 N N . ASP D 1 126 ? 49.108 4.531 12.001 1.00 70.05 682 ASP D N 1
ATOM 7394 C CA . ASP D 1 126 ? 49.908 5.743 11.860 1.00 72.14 682 ASP D CA 1
ATOM 7395 C C . ASP D 1 126 ? 50.423 6.277 13.199 1.00 71.13 682 ASP D C 1
ATOM 7396 O O . ASP D 1 126 ? 51.526 6.811 13.262 1.00 69.61 682 ASP D O 1
ATOM 7401 N N . HIS D 1 127 ? 49.639 6.114 14.264 1.00 72.71 683 HIS D N 1
ATOM 7402 C CA . HIS D 1 127 ? 49.956 6.701 15.576 1.00 73.17 683 HIS D CA 1
ATOM 7403 C C . HIS D 1 127 ? 50.474 5.711 16.637 1.00 70.20 683 HIS D C 1
ATOM 7404 O O . HIS D 1 127 ? 51.196 6.109 17.553 1.00 60.54 683 HIS D O 1
ATOM 7411 N N . ASP D 1 128 ? 50.095 4.436 16.517 1.00 74.03 684 ASP D N 1
ATOM 7412 C CA . ASP D 1 128 ? 50.490 3.391 17.476 1.00 74.52 684 ASP D CA 1
ATOM 7413 C C . ASP D 1 128 ? 51.601 2.507 16.929 1.00 73.03 684 ASP D C 1
ATOM 7414 O O . ASP D 1 128 ? 51.836 2.461 15.723 1.00 73.82 684 ASP D O 1
ATOM 7419 N N . VAL D 1 129 ? 52.266 1.792 17.832 1.00 70.85 685 VAL D N 1
ATOM 7420 C CA . VAL D 1 129 ? 53.295 0.828 17.468 1.00 68.30 685 VAL D CA 1
ATOM 7421 C C . VAL D 1 129 ? 53.192 -0.408 18.349 1.00 67.56 685 VAL D C 1
ATOM 7422 O O . VAL D 1 129 ? 52.834 -0.307 19.520 1.00 65.73 685 VAL D O 1
ATOM 7426 N N . MET D 1 130 ? 53.505 -1.569 17.784 1.00 69.21 686 MET D N 1
ATOM 7427 C CA . MET D 1 130 ? 53.545 -2.813 18.549 1.00 71.44 686 MET D CA 1
ATOM 7428 C C . MET D 1 130 ? 54.992 -3.221 18.818 1.00 73.51 686 MET D C 1
ATOM 7429 O O . MET D 1 130 ? 55.740 -3.520 17.882 1.00 77.35 686 MET D O 1
ATOM 7434 N N . LEU D 1 131 ? 55.372 -3.237 20.097 1.00 70.48 687 LEU D N 1
ATOM 7435 C CA . LEU D 1 131 ? 56.714 -3.634 20.519 1.00 64.66 687 LEU D CA 1
ATOM 7436 C C . LEU D 1 131 ? 56.666 -4.982 21.200 1.00 63.72 687 LEU D C 1
ATOM 7437 O O . LEU D 1 131 ? 55.662 -5.337 21.807 1.00 61.61 687 LEU D O 1
ATOM 7442 N N . PHE D 1 132 ? 57.767 -5.718 21.108 1.00 64.84 688 PHE D N 1
ATOM 7443 C CA . PHE D 1 132 ? 57.924 -6.971 21.829 1.00 65.52 688 PHE D CA 1
ATOM 7444 C C . PHE D 1 132 ? 58.887 -6.784 22.990 1.00 68.67 688 PHE D C 1
ATOM 7445 O O . PHE D 1 132 ? 59.884 -6.070 22.873 1.00 68.55 688 PHE D O 1
ATOM 7453 N N . LEU D 1 133 ? 58.578 -7.431 24.110 1.00 73.32 689 LEU D N 1
ATOM 7454 C CA . LEU D 1 133 ? 59.355 -7.286 25.335 1.00 73.31 689 LEU D CA 1
ATOM 7455 C C . LEU D 1 133 ? 60.011 -8.603 25.741 1.00 70.72 689 LEU D C 1
ATOM 7456 O O . LEU D 1 133 ? 59.403 -9.669 25.651 1.00 68.07 689 LEU D O 1
ATOM 7461 N N . LYS D 1 134 ? 61.260 -8.502 26.181 1.00 70.91 690 LYS D N 1
ATOM 7462 C CA . LYS D 1 134 ? 62.012 -9.621 26.718 1.00 72.68 690 LYS D CA 1
ATOM 7463 C C . LYS D 1 134 ? 62.713 -9.164 27.985 1.00 76.29 690 LYS D C 1
ATOM 7464 O O . LYS D 1 134 ? 63.239 -8.046 28.039 1.00 73.78 690 LYS D O 1
ATOM 7470 N N . MET D 1 135 ? 62.722 -10.019 29.004 1.00 79.62 691 MET D N 1
ATOM 7471 C CA . MET D 1 135 ? 63.518 -9.750 30.195 1.00 82.37 691 MET D CA 1
ATOM 7472 C C . MET D 1 135 ? 64.697 -10.715 30.194 1.00 83.70 691 MET D C 1
ATOM 7473 O O . MET D 1 135 ? 64.527 -11.917 29.953 1.00 78.99 691 MET D O 1
ATOM 7478 N N . TYR D 1 136 ? 65.892 -10.169 30.416 1.00 86.09 692 TYR D N 1
ATOM 7479 C CA . TYR D 1 136 ? 67.103 -10.968 30.504 1.00 88.15 692 TYR D CA 1
ATOM 7480 C C . TYR D 1 136 ? 67.500 -11.115 31.960 1.00 90.53 692 TYR D C 1
ATOM 7481 O O . TYR D 1 136 ? 67.550 -10.126 32.700 1.00 89.30 692 TYR D O 1
ATOM 7490 N N . ASP D 1 137 ? 67.797 -12.358 32.344 1.00 93.16 693 ASP D N 1
ATOM 7491 C CA . ASP D 1 137 ? 68.148 -12.716 33.715 1.00 91.89 693 ASP D CA 1
ATOM 7492 C C . ASP D 1 137 ? 69.625 -13.122 33.816 1.00 90.83 693 ASP D C 1
ATOM 7493 O O . ASP D 1 137 ? 70.000 -14.199 33.349 1.00 90.17 693 ASP D O 1
ATOM 7498 N N . PRO D 1 138 ? 70.468 -12.259 34.420 1.00 90.36 694 PRO D N 1
ATOM 7499 C CA . PRO D 1 138 ? 71.895 -12.550 34.606 1.00 92.03 694 PRO D CA 1
ATOM 7500 C C . PRO D 1 138 ? 72.191 -13.828 35.400 1.00 93.65 694 PRO D C 1
ATOM 7501 O O . PRO D 1 138 ? 73.131 -14.552 35.058 1.00 94.06 694 PRO D O 1
ATOM 7505 N N . LYS D 1 139 ? 71.398 -14.096 36.441 1.00 95.21 695 LYS D N 1
ATOM 7506 C CA . LYS D 1 139 ? 71.563 -15.297 37.269 1.00 93.64 695 LYS D CA 1
ATOM 7507 C C . LYS D 1 139 ? 71.553 -16.563 36.411 1.00 94.08 695 LYS D C 1
ATOM 7508 O O . LYS D 1 139 ? 72.564 -17.262 36.321 1.00 97.60 695 LYS D O 1
ATOM 7510 N N . THR D 1 140 ? 70.423 -16.840 35.763 1.00 93.02 696 THR D N 1
ATOM 7511 C CA . THR D 1 140 ? 70.315 -17.989 34.860 1.00 94.92 696 THR D CA 1
ATOM 7512 C C . THR D 1 140 ? 71.061 -17.772 33.537 1.00 95.06 696 THR D C 1
ATOM 7513 O O . THR D 1 140 ? 71.327 -18.732 32.810 1.00 92.10 696 THR D O 1
ATOM 7517 N N . ARG D 1 141 ? 71.384 -16.515 33.231 1.00 96.40 697 ARG D N 1
ATOM 7518 C CA . ARG D 1 141 ? 71.999 -16.144 31.959 1.00 97.09 697 ARG D CA 1
ATOM 7519 C C . ARG D 1 141 ? 71.038 -16.485 30.810 1.00 98.65 697 ARG D C 1
ATOM 7520 O O . ARG D 1 141 ? 71.460 -16.882 29.719 1.00 99.72 697 ARG D O 1
ATOM 7522 N N . SER D 1 142 ? 69.743 -16.300 31.076 1.00 98.26 698 SER D N 1
ATOM 7523 C CA . SER D 1 142 ? 68.673 -16.689 30.159 1.00 96.13 698 SER D CA 1
ATOM 7524 C C . SER D 1 142 ? 67.719 -15.513 29.931 1.00 97.36 698 SER D C 1
ATOM 7525 O O . SER D 1 142 ? 67.569 -14.648 30.800 1.00 99.48 698 SER D O 1
ATOM 7528 N N . LEU D 1 143 ? 67.084 -15.491 28.760 1.00 95.69 699 LEU D N 1
ATOM 7529 C CA . LEU D 1 143 ? 66.082 -14.482 28.419 1.00 91.61 699 LEU D CA 1
ATOM 7530 C C . LEU D 1 143 ? 64.679 -15.083 28.509 1.00 87.47 699 LEU D C 1
ATOM 7531 O O . LEU D 1 143 ? 64.419 -16.157 27.956 1.00 83.59 699 LEU D O 1
ATOM 7533 N N . ASN D 1 144 ? 63.783 -14.388 29.210 1.00 84.88 700 ASN D N 1
ATOM 7534 C CA . ASN D 1 144 ? 62.390 -14.818 29.346 1.00 83.55 700 ASN D CA 1
ATOM 7535 C C . ASN D 1 144 ? 61.457 -13.861 28.624 1.00 77.27 700 ASN D C 1
ATOM 7536 O O . ASN D 1 144 ? 61.545 -12.644 28.801 1.00 76.20 700 ASN D O 1
ATOM 7541 N N . TYR D 1 145 ? 60.567 -14.425 27.813 1.00 71.53 701 TYR D N 1
ATOM 7542 C CA . TYR D 1 145 ? 59.680 -13.646 26.954 1.00 70.35 701 TYR D CA 1
ATOM 7543 C C . TYR D 1 145 ? 58.604 -12.973 27.792 1.00 69.86 701 TYR D C 1
ATOM 7544 O O . TYR D 1 145 ? 58.131 -13.551 28.765 1.00 74.14 701 TYR D O 1
ATOM 7553 N N . CYS D 1 146 ? 58.236 -11.748 27.422 1.00 70.86 702 CYS D N 1
ATOM 7554 C CA . CYS D 1 146 ? 57.266 -10.956 28.188 1.00 72.32 702 CYS D CA 1
ATOM 7555 C C . CYS D 1 146 ? 56.197 -10.330 27.293 1.00 71.84 702 CYS D C 1
ATOM 7556 O O . CYS D 1 146 ? 55.715 -9.224 27.554 1.00 70.11 702 CYS D O 1
ATOM 7559 N N . GLY D 1 147 ? 55.822 -11.055 26.244 1.00 71.96 703 GLY D N 1
ATOM 7560 C CA . GLY D 1 147 ? 54.713 -10.661 25.384 1.00 72.17 703 GLY D CA 1
ATOM 7561 C C . GLY D 1 147 ? 55.018 -9.460 24.514 1.00 71.89 703 GLY D C 1
ATOM 7562 O O . GLY D 1 147 ? 56.178 -9.159 24.231 1.00 73.48 703 GLY D O 1
ATOM 7563 N N . HIS D 1 148 ? 53.954 -8.776 24.103 1.00 69.70 704 HIS D N 1
ATOM 7564 C CA . HIS D 1 148 ? 54.034 -7.575 23.284 1.00 68.60 704 HIS D CA 1
ATOM 7565 C C . HIS D 1 148 ? 53.023 -6.557 23.793 1.00 70.03 704 HIS D C 1
ATOM 7566 O O . HIS D 1 148 ? 52.138 -6.908 24.575 1.00 75.55 704 HIS D O 1
ATOM 7573 N N . ILE D 1 149 ? 53.130 -5.311 23.333 1.00 68.87 705 ILE D N 1
ATOM 7574 C CA . ILE D 1 149 ? 52.198 -4.254 23.751 1.00 68.76 705 ILE D CA 1
ATOM 7575 C C . ILE D 1 149 ? 51.892 -3.267 22.638 1.00 67.05 705 ILE D C 1
ATOM 7576 O O . ILE D 1 149 ? 52.789 -2.858 21.903 1.00 69.04 705 ILE D O 1
ATOM 7581 N N . TYR D 1 150 ? 50.622 -2.888 22.520 1.00 63.64 706 TYR D N 1
ATOM 7582 C CA . TYR D 1 150 ? 50.256 -1.725 21.726 1.00 61.56 706 TYR D CA 1
ATOM 7583 C C . TYR D 1 150 ? 50.553 -0.474 22.552 1.00 62.27 706 TYR D C 1
ATOM 7584 O O . TYR D 1 150 ? 50.181 -0.389 23.725 1.00 61.43 706 TYR D O 1
ATOM 7593 N N . THR D 1 151 ? 51.231 0.491 21.944 1.00 61.53 707 THR D N 1
ATOM 7594 C CA . THR D 1 151 ? 51.439 1.780 22.579 1.00 60.67 707 THR D CA 1
ATOM 7595 C C . THR D 1 151 ? 51.520 2.868 21.518 1.00 62.75 707 THR D C 1
ATOM 7596 O O . THR D 1 151 ? 51.993 2.616 20.409 1.00 63.11 707 THR D O 1
ATOM 7600 N N . PRO D 1 152 ? 51.025 4.073 21.842 1.00 64.97 708 PRO D N 1
ATOM 7601 C CA . PRO D 1 152 ? 51.277 5.239 21.009 1.00 67.50 708 PRO D CA 1
ATOM 7602 C C . PRO D 1 152 ? 52.773 5.477 20.819 1.00 67.90 708 PRO D C 1
ATOM 7603 O O . PRO D 1 152 ? 53.558 5.216 21.733 1.00 69.67 708 PRO D O 1
ATOM 7607 N N . ILE D 1 153 ? 53.153 5.967 19.642 1.00 66.50 709 ILE D N 1
ATOM 7608 C CA . ILE D 1 153 ? 54.548 6.276 19.340 1.00 63.54 709 ILE D CA 1
ATOM 7609 C C . ILE D 1 153 ? 55.023 7.441 20.208 1.00 63.93 709 ILE D C 1
ATOM 7610 O O . ILE D 1 153 ? 56.196 7.526 20.562 1.00 62.33 709 ILE D O 1
ATOM 7615 N N . SER D 1 154 ? 54.096 8.331 20.545 1.00 67.14 710 SER D N 1
ATOM 7616 C CA . SER D 1 154 ? 54.391 9.518 21.344 1.00 71.19 710 SER D CA 1
ATOM 7617 C C . SER D 1 154 ? 54.795 9.206 22.786 1.00 75.52 710 SER D C 1
ATOM 7618 O O . SER D 1 154 ? 55.548 9.962 23.398 1.00 81.61 710 SER D O 1
ATOM 7621 N N . CYS D 1 155 ? 54.295 8.097 23.319 1.00 79.31 711 CYS D N 1
ATOM 7622 C CA . CYS D 1 155 ? 54.564 7.690 24.698 1.00 82.71 711 CYS D CA 1
ATOM 7623 C C . CYS D 1 155 ? 56.063 7.697 25.035 1.00 79.94 711 CYS D C 1
ATOM 7624 O O . CYS D 1 155 ? 56.901 7.416 24.179 1.00 79.83 711 CYS D O 1
ATOM 7627 N N . LYS D 1 156 ? 56.391 8.032 26.281 1.00 76.86 712 LYS D N 1
ATOM 7628 C CA . LYS D 1 156 ? 57.783 8.066 26.736 1.00 73.83 712 LYS D CA 1
ATOM 7629 C C . LYS D 1 156 ? 58.211 6.682 27.215 1.00 70.64 712 LYS D C 1
ATOM 7630 O O . LYS D 1 156 ? 57.419 5.978 27.830 1.00 72.49 712 LYS D O 1
ATOM 7632 N N . ILE D 1 157 ? 59.457 6.300 26.932 1.00 68.38 713 ILE D N 1
ATOM 7633 C CA . ILE D 1 157 ? 60.017 5.019 27.392 1.00 67.38 713 ILE D CA 1
ATOM 7634 C C . ILE D 1 157 ? 59.731 4.789 28.875 1.00 68.98 713 ILE D C 1
ATOM 7635 O O . ILE D 1 157 ? 59.350 3.684 29.270 1.00 68.62 713 ILE D O 1
ATOM 7640 N N . ARG D 1 158 ? 59.924 5.841 29.673 1.00 72.01 714 ARG D N 1
ATOM 7641 C CA . ARG D 1 158 ? 59.586 5.875 31.108 1.00 74.74 714 ARG D CA 1
ATOM 7642 C C . ARG D 1 158 ? 58.292 5.146 31.464 1.00 72.46 714 ARG D C 1
ATOM 7643 O O . ARG D 1 158 ? 58.261 4.341 32.391 1.00 73.33 714 ARG D O 1
ATOM 7651 N N . ASP D 1 159 ? 57.233 5.442 30.717 1.00 71.01 715 ASP D N 1
ATOM 7652 C CA . ASP D 1 159 ? 55.892 4.959 31.031 1.00 73.99 715 ASP D CA 1
ATOM 7653 C C . ASP D 1 159 ? 55.603 3.536 30.529 1.00 73.09 715 ASP D C 1
ATOM 7654 O O . ASP D 1 159 ? 54.459 3.081 30.576 1.00 75.10 715 ASP D O 1
ATOM 7659 N N . LEU D 1 160 ? 56.623 2.839 30.039 1.00 71.09 716 LEU D N 1
ATOM 7660 C CA . LEU D 1 160 ? 56.506 1.412 29.761 1.00 72.25 716 LEU D CA 1
ATOM 7661 C C . LEU D 1 160 ? 57.116 0.559 30.878 1.00 73.07 716 LEU D C 1
ATOM 7662 O O . LEU D 1 160 ? 56.867 -0.644 30.948 1.00 71.66 716 LEU D O 1
ATOM 7667 N N . LEU D 1 161 ? 57.897 1.188 31.753 1.00 75.52 717 LEU D N 1
ATOM 7668 C CA . LEU D 1 161 ? 58.626 0.481 32.811 1.00 75.87 717 LEU D CA 1
ATOM 7669 C C . LEU D 1 161 ? 57.710 -0.304 33.765 1.00 75.52 717 LEU D C 1
ATOM 7670 O O . LEU D 1 161 ? 58.008 -1.455 34.102 1.00 74.69 717 LEU D O 1
ATOM 7675 N N . PRO D 1 162 ? 56.597 0.311 34.204 1.00 72.22 718 PRO D N 1
ATOM 7676 C CA . PRO D 1 162 ? 55.651 -0.435 35.029 1.00 72.08 718 PRO D CA 1
ATOM 7677 C C . PRO D 1 162 ? 55.187 -1.723 34.366 1.00 69.74 718 PRO D C 1
ATOM 7678 O O . PRO D 1 162 ? 55.104 -2.764 35.020 1.00 68.65 718 PRO D O 1
ATOM 7682 N N . VAL D 1 163 ? 54.908 -1.639 33.071 1.00 67.51 719 VAL D N 1
ATOM 7683 C CA . VAL D 1 163 ? 54.424 -2.778 32.311 1.00 68.27 719 VAL D CA 1
ATOM 7684 C C . VAL D 1 163 ? 55.496 -3.864 32.264 1.00 69.69 719 VAL D C 1
ATOM 7685 O O . VAL D 1 163 ? 55.198 -5.043 32.440 1.00 69.75 719 VAL D O 1
ATOM 7689 N N . MET D 1 164 ? 56.745 -3.463 32.047 1.00 72.84 720 MET D N 1
ATOM 7690 C CA . MET D 1 164 ? 57.850 -4.419 31.987 1.00 72.36 720 MET D CA 1
ATOM 7691 C C . MET D 1 164 ? 57.997 -5.147 33.314 1.00 71.61 720 MET D C 1
ATOM 7692 O O . MET D 1 164 ? 58.087 -6.370 33.334 1.00 72.17 720 MET D O 1
ATOM 7697 N N . CYS D 1 165 ? 58.006 -4.393 34.413 1.00 72.66 721 CYS D N 1
ATOM 7698 C CA . CYS D 1 165 ? 58.063 -4.976 35.761 1.00 71.62 721 CYS D CA 1
ATOM 7699 C C . CYS D 1 165 ? 56.924 -5.966 35.999 1.00 69.79 721 CYS D C 1
ATOM 7700 O O . CYS D 1 165 ? 57.153 -7.094 36.422 1.00 70.21 721 CYS D O 1
ATOM 7703 N N . ASP D 1 166 ? 55.701 -5.537 35.715 1.00 68.93 722 ASP D N 1
ATOM 7704 C CA . ASP D 1 166 ? 54.519 -6.350 35.968 1.00 72.93 722 ASP D CA 1
ATOM 7705 C C . ASP D 1 166 ? 54.565 -7.697 35.238 1.00 75.86 722 ASP D C 1
ATOM 7706 O O . ASP D 1 166 ? 54.152 -8.720 35.788 1.00 80.77 722 ASP D O 1
ATOM 7711 N N . ARG D 1 167 ? 55.065 -7.693 34.006 1.00 76.89 723 ARG D N 1
ATOM 7712 C CA . ARG D 1 167 ? 55.095 -8.903 33.182 1.00 76.30 723 ARG D CA 1
ATOM 7713 C C . ARG D 1 167 ? 56.299 -9.784 33.490 1.00 77.22 723 ARG D C 1
ATOM 7714 O O . ARG D 1 167 ? 56.298 -10.969 33.168 1.00 80.33 723 ARG D O 1
ATOM 7722 N N . ALA D 1 168 ? 57.322 -9.201 34.108 1.00 77.46 724 ALA D N 1
ATOM 7723 C CA . ALA D 1 168 ? 58.453 -9.959 34.626 1.00 78.39 724 ALA D CA 1
ATOM 7724 C C . ALA D 1 168 ? 58.272 -10.295 36.110 1.00 81.33 724 ALA D C 1
ATOM 7725 O O . ALA D 1 168 ? 59.230 -10.701 36.768 1.00 86.75 724 ALA D O 1
ATOM 7727 N N . GLY D 1 169 ? 57.058 -10.120 36.637 1.00 78.54 725 GLY D N 1
ATOM 7728 C CA . GLY D 1 169 ? 56.768 -10.427 38.036 1.00 79.07 725 GLY D CA 1
ATOM 7729 C C . GLY D 1 169 ? 57.496 -9.569 39.064 1.00 81.13 725 GLY D C 1
ATOM 7730 O O . GLY D 1 169 ? 57.534 -9.916 40.245 1.00 83.45 725 GLY D O 1
ATOM 7731 N N . PHE D 1 170 ? 58.066 -8.446 38.633 1.00 83.69 726 PHE D N 1
ATOM 7732 C CA . PHE D 1 170 ? 58.796 -7.559 39.536 1.00 84.04 726 PHE D CA 1
ATOM 7733 C C . PHE D 1 170 ? 57.831 -6.675 40.308 1.00 85.26 726 PHE D C 1
ATOM 7734 O O . PHE D 1 170 ? 56.657 -6.564 39.961 1.00 89.51 726 PHE D O 1
ATOM 7742 N N . ILE D 1 171 ? 58.343 -6.031 41.349 1.00 87.89 727 ILE D N 1
ATOM 7743 C CA . ILE D 1 171 ? 57.572 -5.050 42.102 1.00 89.48 727 ILE D CA 1
ATOM 7744 C C . ILE D 1 171 ? 57.603 -3.752 41.310 1.00 88.86 727 ILE D C 1
ATOM 7745 O O . ILE D 1 171 ? 58.549 -3.504 40.563 1.00 89.61 727 ILE D O 1
ATOM 7750 N N . GLN D 1 172 ? 56.576 -2.924 41.474 1.00 88.17 728 GLN D N 1
ATOM 7751 C CA . GLN D 1 172 ? 56.574 -1.588 40.877 1.00 85.67 728 GLN D CA 1
ATOM 7752 C C . GLN D 1 172 ? 57.775 -0.785 41.379 1.00 82.46 728 GLN D C 1
ATOM 7753 O O . GLN D 1 172 ? 58.279 -1.015 42.481 1.00 82.53 728 GLN D O 1
ATOM 7759 N N . ASP D 1 173 ? 58.239 0.141 40.549 1.00 82.20 729 ASP D N 1
ATOM 7760 C CA . ASP D 1 173 ? 59.378 1.005 40.875 1.00 83.28 729 ASP D CA 1
ATOM 7761 C C . ASP D 1 173 ? 60.712 0.252 40.969 1.00 79.56 729 ASP D C 1
ATOM 7762 O O . ASP D 1 173 ? 61.678 0.773 41.520 1.00 82.16 729 ASP D O 1
ATOM 7767 N N . THR D 1 174 ? 60.769 -0.960 40.425 1.00 76.71 730 THR D N 1
ATOM 7768 C CA . THR D 1 174 ? 62.022 -1.699 40.347 1.00 78.71 730 THR D CA 1
ATOM 7769 C C . THR D 1 174 ? 62.893 -1.060 39.265 1.00 81.68 730 THR D C 1
ATOM 7770 O O . THR D 1 174 ? 62.444 -0.900 38.128 1.00 84.53 730 THR D O 1
ATOM 7774 N N . SER D 1 175 ? 64.124 -0.689 39.618 1.00 81.93 731 SER D N 1
ATOM 7775 C CA . SER D 1 175 ? 65.028 -0.023 38.676 1.00 82.71 731 SER D CA 1
ATOM 7776 C C . SER D 1 175 ? 65.410 -0.978 37.553 1.00 83.10 731 SER D C 1
ATOM 7777 O O . SER D 1 175 ? 65.898 -2.076 37.819 1.00 83.42 731 SER D O 1
ATOM 7780 N N . LEU D 1 176 ? 65.192 -0.556 36.306 1.00 83.57 732 LEU D N 1
ATOM 7781 C CA . LEU D 1 176 ? 65.495 -1.383 35.136 1.00 83.78 732 LEU D CA 1
ATOM 7782 C C . LEU D 1 176 ? 66.552 -0.766 34.213 1.00 84.94 732 LEU D C 1
ATOM 7783 O O . LEU D 1 176 ? 66.648 0.458 34.094 1.00 82.05 732 LEU D O 1
ATOM 7788 N N . ILE D 1 177 ? 67.338 -1.630 33.566 1.00 86.64 733 ILE D N 1
ATOM 7789 C CA . ILE D 1 177 ? 68.215 -1.232 32.464 1.00 88.23 733 ILE D CA 1
ATOM 7790 C C . ILE D 1 177 ? 67.596 -1.725 31.154 1.00 88.57 733 ILE D C 1
ATOM 7791 O O . ILE D 1 177 ? 67.193 -2.887 31.057 1.00 86.04 733 ILE D O 1
ATOM 7796 N N . LEU D 1 178 ? 67.533 -0.837 30.158 1.00 88.09 734 LEU D N 1
ATOM 7797 C CA . LEU D 1 178 ? 66.801 -1.091 28.905 1.00 84.34 734 LEU D CA 1
ATOM 7798 C C . LEU D 1 178 ? 67.699 -1.075 27.666 1.00 79.11 734 LEU D C 1
ATOM 7799 O O . LEU D 1 178 ? 68.553 -0.206 27.515 1.00 75.36 734 LEU D O 1
ATOM 7804 N N . TYR D 1 179 ? 67.474 -2.036 26.777 1.00 79.59 735 TYR D N 1
ATOM 7805 C CA . TYR D 1 179 ? 68.181 -2.119 25.504 1.00 84.31 735 TYR D CA 1
ATOM 7806 C C . TYR D 1 179 ? 67.182 -2.278 24.369 1.00 81.51 735 TYR D C 1
ATOM 7807 O O . TYR D 1 179 ? 66.085 -2.773 24.588 1.00 78.43 735 TYR D O 1
ATOM 7816 N N . GLU D 1 180 ? 67.570 -1.868 23.161 1.00 80.62 736 GLU D N 1
ATOM 7817 C CA . GLU D 1 180 ? 66.890 -2.310 21.945 1.00 79.08 736 GLU D CA 1
ATOM 7818 C C . GLU D 1 180 ? 67.726 -3.389 21.273 1.00 75.29 736 GLU D C 1
ATOM 7819 O O . GLU D 1 180 ? 68.899 -3.166 20.986 1.00 74.73 736 GLU D O 1
ATOM 7825 N N . GLU D 1 181 ? 67.119 -4.550 21.028 1.00 72.44 737 GLU D N 1
ATOM 7826 C CA . GLU D 1 181 ? 67.764 -5.634 20.286 1.00 70.28 737 GLU D CA 1
ATOM 7827 C C . GLU D 1 181 ? 67.667 -5.325 18.800 1.00 69.61 737 GLU D C 1
ATOM 7828 O O . GLU D 1 181 ? 66.656 -5.630 18.170 1.00 72.49 737 GLU D O 1
ATOM 7834 N N . VAL D 1 182 ? 68.716 -4.725 18.243 1.00 68.53 738 VAL D N 1
ATOM 7835 C CA . VAL D 1 182 ? 68.721 -4.306 16.836 1.00 69.66 738 VAL D CA 1
ATOM 7836 C C . VAL D 1 182 ? 68.848 -5.487 15.867 1.00 72.58 738 VAL D C 1
ATOM 7837 O O . VAL D 1 182 ? 67.966 -5.724 15.043 1.00 68.62 738 VAL D O 1
ATOM 7841 N N . LYS D 1 183 ? 69.965 -6.202 15.967 1.00 78.79 739 LYS D N 1
ATOM 7842 C CA . LYS D 1 183 ? 70.231 -7.391 15.163 1.00 81.63 739 LYS D CA 1
ATOM 7843 C C . LYS D 1 183 ? 71.265 -8.232 15.907 1.00 81.95 739 LYS D C 1
ATOM 7844 O O . LYS D 1 183 ? 71.891 -7.731 16.848 1.00 83.42 739 LYS D O 1
ATOM 7850 N N . PRO D 1 184 ? 71.462 -9.501 15.495 1.00 79.13 740 PRO D N 1
ATOM 7851 C CA . PRO D 1 184 ? 72.540 -10.303 16.072 1.00 77.88 740 PRO D CA 1
ATOM 7852 C C . PRO D 1 184 ? 73.851 -9.522 16.186 1.00 78.84 740 PRO D C 1
ATOM 7853 O O . PRO D 1 184 ? 74.252 -8.847 15.237 1.00 80.03 740 PRO D O 1
ATOM 7857 N N . ASN D 1 185 ? 74.484 -9.592 17.355 1.00 79.91 741 ASN D N 1
ATOM 7858 C CA . ASN D 1 185 ? 75.715 -8.846 17.653 1.00 84.15 741 ASN D CA 1
ATOM 7859 C C . ASN D 1 185 ? 75.558 -7.342 17.932 1.00 82.38 741 ASN D C 1
ATOM 7860 O O . ASN D 1 185 ? 76.545 -6.686 18.283 1.00 85.58 741 ASN D O 1
ATOM 7865 N N . LEU D 1 186 ? 74.347 -6.795 17.797 1.00 77.70 742 LEU D N 1
ATOM 7866 C CA . LEU D 1 186 ? 74.102 -5.385 18.132 1.00 75.31 742 LEU D CA 1
ATOM 7867 C C . LEU D 1 186 ? 72.953 -5.246 19.133 1.00 73.82 742 LEU D C 1
ATOM 7868 O O . LEU D 1 186 ? 71.831 -5.679 18.863 1.00 70.34 742 LEU D O 1
ATOM 7873 N N . THR D 1 187 ? 73.254 -4.652 20.290 1.00 71.87 743 THR D N 1
ATOM 7874 C CA . THR D 1 187 ? 72.276 -4.440 21.353 1.00 71.53 743 THR D CA 1
ATOM 7875 C C . THR D 1 187 ? 72.570 -3.105 22.041 1.00 73.88 743 THR D C 1
ATOM 7876 O O . THR D 1 187 ? 73.391 -3.026 22.950 1.00 72.64 743 THR D O 1
ATOM 7880 N N . GLU D 1 188 ? 71.894 -2.054 21.594 1.00 79.26 744 GLU D N 1
ATOM 7881 C CA . GLU D 1 188 ? 72.175 -0.699 22.059 1.00 84.10 744 GLU D CA 1
ATOM 7882 C C . GLU D 1 188 ? 71.351 -0.382 23.298 1.00 82.87 744 GLU D C 1
ATOM 7883 O O . GLU D 1 188 ? 70.130 -0.533 23.284 1.00 84.71 744 GLU D O 1
ATOM 7889 N N . ARG D 1 189 ? 72.015 0.059 24.363 1.00 80.62 745 ARG D N 1
ATOM 7890 C CA . ARG D 1 189 ? 71.317 0.520 25.563 1.00 80.88 745 ARG D CA 1
ATOM 7891 C C . ARG D 1 189 ? 70.589 1.826 25.264 1.00 78.81 745 ARG D C 1
ATOM 7892 O O . ARG D 1 189 ? 71.009 2.588 24.392 1.00 78.48 745 ARG D O 1
ATOM 7894 N N . ILE D 1 190 ? 69.493 2.066 25.982 1.00 75.52 746 ILE D N 1
ATOM 7895 C CA . ILE D 1 190 ? 68.731 3.305 25.840 1.00 72.28 746 ILE D CA 1
ATOM 7896 C C . ILE D 1 190 ? 69.116 4.250 26.968 1.00 70.73 746 ILE D C 1
ATOM 7897 O O . ILE D 1 190 ? 68.700 4.074 28.107 1.00 68.71 746 ILE D O 1
ATOM 7902 N N . GLN D 1 191 ? 69.920 5.252 26.636 1.00 74.10 747 GLN D N 1
ATOM 7903 C CA . GLN D 1 191 ? 70.433 6.190 27.628 1.00 76.75 747 GLN D CA 1
ATOM 7904 C C . GLN D 1 191 ? 69.323 7.026 28.270 1.00 76.09 747 GLN D C 1
ATOM 7905 O O . GLN D 1 191 ? 69.333 7.241 29.481 1.00 78.61 747 GLN D O 1
ATOM 7907 N N . ASP D 1 192 ? 68.363 7.482 27.471 1.00 76.49 748 ASP D N 1
ATOM 7908 C CA . ASP D 1 192 ? 67.352 8.421 27.957 1.00 76.69 748 ASP D CA 1
ATOM 7909 C C . ASP D 1 192 ? 65.951 7.817 27.931 1.00 76.64 748 ASP D C 1
ATOM 7910 O O . ASP D 1 192 ? 65.404 7.564 26.862 1.00 80.45 748 ASP D O 1
ATOM 7915 N N . TYR D 1 193 ? 65.380 7.599 29.117 1.00 75.84 749 TYR D N 1
ATOM 7916 C CA . TYR D 1 193 ? 64.007 7.117 29.246 1.00 76.59 749 TYR D CA 1
ATOM 7917 C C . TYR D 1 193 ? 62.984 8.244 29.106 1.00 79.86 749 TYR D C 1
ATOM 7918 O O . TYR D 1 193 ? 61.799 7.977 28.909 1.00 83.11 749 TYR D O 1
ATOM 7927 N N . ASP D 1 194 ? 63.430 9.495 29.203 1.00 81.85 750 ASP D N 1
ATOM 7928 C CA . ASP D 1 194 ? 62.518 10.643 29.136 1.00 85.71 750 ASP D CA 1
ATOM 7929 C C . ASP D 1 194 ? 62.205 11.125 27.712 1.00 84.94 750 ASP D C 1
ATOM 7930 O O . ASP D 1 194 ? 61.585 12.177 27.537 1.00 84.86 750 ASP D O 1
ATOM 7935 N N . VAL D 1 195 ? 62.623 10.369 26.700 1.00 83.53 751 VAL D N 1
ATOM 7936 C CA . VAL D 1 195 ? 62.268 10.682 25.317 1.00 81.74 751 VAL D CA 1
ATOM 7937 C C . VAL D 1 195 ? 61.183 9.744 24.804 1.00 80.03 751 VAL D C 1
ATOM 7938 O O . VAL D 1 195 ? 60.912 8.701 25.403 1.00 80.34 751 VAL D O 1
ATOM 7942 N N . SER D 1 196 ? 60.571 10.124 23.688 1.00 77.77 752 SER D N 1
ATOM 7943 C CA . SER D 1 196 ? 59.529 9.316 23.069 1.00 76.14 752 SER D CA 1
ATOM 7944 C C . SER D 1 196 ? 60.134 8.107 22.367 1.00 72.71 752 SER D C 1
ATOM 7945 O O . SER D 1 196 ? 61.350 8.001 22.226 1.00 68.58 752 SER D O 1
ATOM 7948 N N . LEU D 1 197 ? 59.265 7.214 21.907 1.00 73.57 753 LEU D N 1
ATOM 7949 C CA . LEU D 1 197 ? 59.683 5.928 21.353 1.00 73.67 753 LEU D CA 1
ATOM 7950 C C . LEU D 1 197 ? 60.382 6.060 20.004 1.00 74.23 753 LEU D C 1
ATOM 7951 O O . LEU D 1 197 ? 61.359 5.364 19.744 1.00 72.53 753 LEU D O 1
ATOM 7956 N N . ASP D 1 198 ? 59.887 6.954 19.154 1.00 77.76 754 ASP D N 1
ATOM 7957 C CA . ASP D 1 198 ? 60.452 7.130 17.811 1.00 80.87 754 ASP D CA 1
ATOM 7958 C C . ASP D 1 198 ? 61.897 7.629 17.825 1.00 79.06 754 ASP D C 1
ATOM 7959 O O . ASP D 1 198 ? 62.660 7.336 16.903 1.00 78.70 754 ASP D O 1
ATOM 7964 N N . LYS D 1 199 ? 62.265 8.370 18.867 1.00 79.50 755 LYS D N 1
ATOM 7965 C CA . LYS D 1 199 ? 63.643 8.859 19.025 1.00 83.32 755 LYS D CA 1
ATOM 7966 C C . LYS D 1 199 ? 64.442 8.064 20.059 1.00 82.86 755 LYS D C 1
ATOM 7967 O O . LYS D 1 199 ? 65.667 8.136 20.069 1.00 84.27 755 LYS D O 1
ATOM 7973 N N . ALA D 1 200 ? 63.759 7.311 20.919 1.00 82.82 756 ALA D N 1
ATOM 7974 C CA . ALA D 1 200 ? 64.438 6.412 21.852 1.00 82.32 756 ALA D CA 1
ATOM 7975 C C . ALA D 1 200 ? 65.044 5.204 21.145 1.00 80.34 756 ALA D C 1
ATOM 7976 O O . ALA D 1 200 ? 66.048 4.669 21.603 1.00 84.40 756 ALA D O 1
ATOM 7978 N N . LEU D 1 201 ? 64.426 4.760 20.052 1.00 77.60 757 LEU D N 1
ATOM 7979 C CA . LEU D 1 201 ? 64.918 3.596 19.313 1.00 79.31 757 LEU D CA 1
ATOM 7980 C C . LEU D 1 201 ? 65.660 4.006 18.042 1.00 82.77 757 LEU D C 1
ATOM 7981 O O . LEU D 1 201 ? 65.755 5.187 17.712 1.00 87.58 757 LEU D O 1
ATOM 7986 N N . ASP D 1 202 ? 66.195 3.011 17.346 1.00 85.03 758 ASP D N 1
ATOM 7987 C CA . ASP D 1 202 ? 67.058 3.224 16.195 1.00 87.98 758 ASP D CA 1
ATOM 7988 C C . ASP D 1 202 ? 66.242 3.634 14.974 1.00 87.54 758 ASP D C 1
ATOM 7989 O O . ASP D 1 202 ? 66.466 4.697 14.397 1.00 91.97 758 ASP D O 1
ATOM 7994 N N . GLU D 1 203 ? 65.295 2.781 14.596 1.00 86.86 759 GLU D N 1
ATOM 7995 C CA . GLU D 1 203 ? 64.432 3.000 13.437 1.00 83.28 759 GLU D CA 1
ATOM 7996 C C . GLU D 1 203 ? 63.068 2.414 13.766 1.00 81.05 759 GLU D C 1
ATOM 7997 O O . GLU D 1 203 ? 62.782 1.259 13.434 1.00 79.41 759 GLU D O 1
ATOM 8003 N N . LEU D 1 204 ? 62.235 3.220 14.425 1.00 76.27 760 LEU D N 1
ATOM 8004 C CA . LEU D 1 204 ? 61.038 2.711 15.088 1.00 70.27 760 LEU D CA 1
ATOM 8005 C C . LEU D 1 204 ? 60.080 2.073 14.110 1.00 63.44 760 LEU D C 1
ATOM 8006 O O . LEU D 1 204 ? 59.586 2.727 13.201 1.00 62.57 760 LEU D O 1
ATOM 8011 N N . MET D 1 205 ? 59.826 0.790 14.322 1.00 60.56 761 MET D N 1
ATOM 8012 C CA . MET D 1 205 ? 58.862 0.038 13.536 1.00 62.16 761 MET D CA 1
ATOM 8013 C C . MET D 1 205 ? 58.108 -0.946 14.424 1.00 64.47 761 MET D C 1
ATOM 8014 O O . MET D 1 205 ? 58.566 -1.296 15.518 1.00 67.03 761 MET D O 1
ATOM 8019 N N . ASP D 1 206 ? 56.954 -1.394 13.941 1.00 64.63 762 ASP D N 1
ATOM 8020 C CA . ASP D 1 206 ? 56.222 -2.469 14.595 1.00 64.45 762 ASP D CA 1
ATOM 8021 C C . ASP D 1 206 ? 57.088 -3.704 14.545 1.00 63.72 762 ASP D C 1
ATOM 8022 O O . ASP D 1 206 ? 57.598 -4.059 13.483 1.00 67.01 762 ASP D O 1
ATOM 8027 N N . GLY D 1 207 ? 57.259 -4.348 15.690 1.00 63.00 763 GLY D N 1
ATOM 8028 C CA . GLY D 1 207 ? 58.043 -5.572 15.769 1.00 63.87 763 GLY D CA 1
ATOM 8029 C C . GLY D 1 207 ? 59.439 -5.332 16.292 1.00 64.75 763 GLY D C 1
ATOM 8030 O O . GLY D 1 207 ? 60.264 -6.244 16.295 1.00 65.37 763 GLY D O 1
ATOM 8031 N N . ASP D 1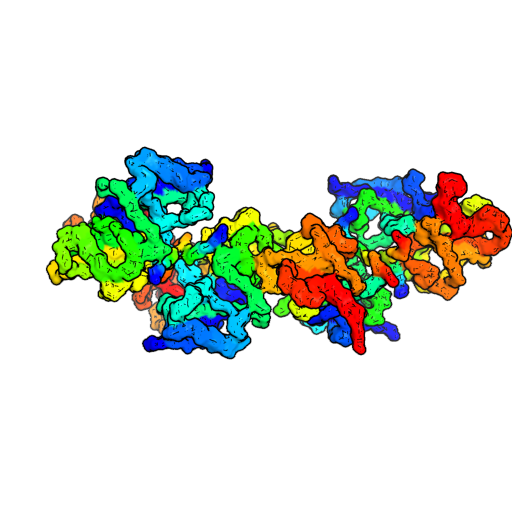 208 ? 59.718 -4.105 16.722 1.00 65.96 764 ASP D N 1
ATOM 8032 C CA . ASP D 1 208 ? 60.976 -3.822 17.387 1.00 68.57 764 ASP D CA 1
ATOM 8033 C C . ASP D 1 208 ? 60.918 -4.463 18.757 1.00 69.06 764 ASP D C 1
ATOM 8034 O O . ASP D 1 208 ? 59.830 -4.669 19.302 1.00 71.34 764 ASP D O 1
ATOM 8039 N N . ILE D 1 209 ? 62.088 -4.804 19.290 1.00 67.84 765 ILE D N 1
ATOM 8040 C CA . ILE D 1 209 ? 62.192 -5.533 20.546 1.00 64.99 765 ILE D CA 1
ATOM 8041 C C . ILE D 1 209 ? 63.055 -4.744 21.510 1.00 64.28 765 ILE D C 1
ATOM 8042 O O . ILE D 1 209 ? 64.168 -4.363 21.157 1.00 65.55 765 ILE D O 1
ATOM 8047 N N . ILE D 1 210 ? 62.565 -4.514 22.725 1.00 64.94 766 ILE D N 1
ATOM 8048 C CA . ILE D 1 210 ? 63.416 -3.946 23.768 1.00 67.21 766 ILE D CA 1
ATOM 8049 C C . ILE D 1 210 ? 63.554 -4.916 24.920 1.00 68.69 766 ILE D C 1
ATOM 8050 O O . ILE D 1 210 ? 62.577 -5.513 25.351 1.00 71.07 766 ILE D O 1
ATOM 8055 N N . VAL D 1 211 ? 64.792 -5.091 25.379 1.00 73.62 767 VAL D N 1
ATOM 8056 C CA . VAL D 1 211 ? 65.133 -6.069 26.404 1.00 75.52 767 VAL D CA 1
ATOM 8057 C C . VAL D 1 211 ? 65.492 -5.322 27.672 1.00 76.51 767 VAL D C 1
ATOM 8058 O O . VAL D 1 211 ? 66.264 -4.366 27.631 1.00 78.70 767 VAL D O 1
ATOM 8062 N N . PHE D 1 212 ? 64.948 -5.773 28.798 1.00 78.24 768 PHE D N 1
ATOM 8063 C CA . PHE D 1 212 ? 65.212 -5.121 30.076 1.00 81.07 768 PHE D CA 1
ATOM 8064 C C . PHE D 1 212 ? 65.784 -6.086 31.112 1.00 85.61 768 PHE D C 1
ATOM 8065 O O . PHE D 1 212 ? 65.760 -7.311 30.934 1.00 84.45 768 PHE D O 1
ATOM 8073 N N . GLN D 1 213 ? 66.319 -5.509 32.186 1.00 87.19 769 GLN D N 1
ATOM 8074 C CA . GLN D 1 213 ? 66.835 -6.278 33.311 1.00 87.26 769 GLN D CA 1
ATOM 8075 C C . GLN D 1 213 ? 66.895 -5.395 34.554 1.00 89.97 769 GLN D C 1
ATOM 8076 O O . GLN D 1 213 ? 67.070 -4.177 34.448 1.00 87.70 769 GLN D O 1
ATOM 8082 N N . LYS D 1 214 ? 66.752 -6.016 35.724 1.00 92.38 770 LYS D N 1
ATOM 8083 C CA . LYS D 1 214 ? 66.868 -5.308 36.996 1.00 91.66 770 LYS D CA 1
ATOM 8084 C C . LYS D 1 214 ? 68.288 -4.759 37.154 1.00 94.55 770 LYS D C 1
ATOM 8085 O O . LYS D 1 214 ? 69.252 -5.352 36.664 1.00 95.12 770 LYS D O 1
ATOM 8087 N N . ASP D 1 215 ? 68.412 -3.626 37.837 1.00 99.56 771 ASP D N 1
ATOM 8088 C CA . ASP D 1 215 ? 69.703 -2.964 38.006 1.00 105.23 771 ASP D CA 1
ATOM 8089 C C . ASP D 1 215 ? 70.393 -3.304 39.343 1.00 110.61 771 ASP D C 1
ATOM 8090 O O . ASP D 1 215 ? 71.171 -2.498 39.864 1.00 108.95 771 ASP D O 1
ATOM 8095 N N . ASP D 1 216 ? 70.125 -4.495 39.888 1.00 114.89 772 ASP D N 1
ATOM 8096 C CA . ASP D 1 216 ? 70.725 -4.923 41.157 1.00 116.83 772 ASP D CA 1
ATOM 8097 C C . ASP D 1 216 ? 72.192 -5.282 40.938 1.00 120.89 772 ASP D C 1
ATOM 8098 O O . ASP D 1 216 ? 72.482 -6.145 40.114 1.00 126.05 772 ASP D O 1
ATOM 8100 N N . PRO D 1 217 ? 73.123 -4.639 41.678 1.00 123.10 773 PRO D N 1
ATOM 8101 C CA . PRO D 1 217 ? 74.555 -4.908 41.449 1.00 118.86 773 PRO D CA 1
ATOM 8102 C C . PRO D 1 217 ? 74.990 -6.358 41.729 1.00 112.49 773 PRO D C 1
ATOM 8103 O O . PRO D 1 217 ? 76.105 -6.739 41.371 1.00 103.73 773 PRO D O 1
ATOM 8107 N N . GLU D 1 218 ? 74.113 -7.150 42.348 1.00 112.74 774 GLU D N 1
ATOM 8108 C CA . GLU D 1 218 ? 74.348 -8.582 42.562 1.00 119.65 774 GLU D CA 1
ATOM 8109 C C . GLU D 1 218 ? 74.476 -9.414 41.270 1.00 124.49 774 GLU D C 1
ATOM 8110 O O . GLU D 1 218 ? 75.005 -10.532 41.303 1.00 124.90 774 GLU D O 1
ATOM 8112 N N . ASN D 1 219 ? 73.989 -8.881 40.147 1.00 124.85 775 ASN D N 1
ATOM 8113 C CA . ASN D 1 219 ? 74.073 -9.581 38.855 1.00 122.21 775 ASN D CA 1
ATOM 8114 C C . ASN D 1 219 ? 75.453 -9.537 38.167 1.00 123.42 775 ASN D C 1
ATOM 8115 O O . ASN D 1 219 ? 75.664 -10.224 37.165 1.00 120.56 775 ASN D O 1
ATOM 8120 N N . ASP D 1 220 ? 76.378 -8.734 38.700 1.00 124.71 776 ASP D N 1
ATOM 8121 C CA . ASP D 1 220 ? 77.766 -8.696 38.206 1.00 123.57 776 ASP D CA 1
ATOM 8122 C C . ASP D 1 220 ? 78.563 -9.956 38.559 1.00 125.35 776 ASP D C 1
ATOM 8123 O O . ASP D 1 220 ? 79.608 -10.216 37.960 1.00 116.89 776 ASP D O 1
ATOM 8128 N N . ASN D 1 221 ? 78.073 -10.721 39.535 1.00 132.44 777 ASN D N 1
ATOM 8129 C CA . ASN D 1 221 ? 78.682 -11.996 39.918 1.00 136.49 777 ASN D CA 1
ATOM 8130 C C . ASN D 1 221 ? 78.636 -13.047 38.804 1.00 139.28 777 ASN D C 1
ATOM 8131 O O . ASN D 1 221 ? 79.492 -13.933 38.749 1.00 146.51 777 ASN D O 1
ATOM 8133 N N . SER D 1 222 ? 77.635 -12.950 37.928 1.00 136.55 778 SER D N 1
ATOM 8134 C CA . SER D 1 222 ? 77.524 -13.830 36.761 1.00 129.16 778 SER D CA 1
ATOM 8135 C C . SER D 1 222 ? 78.545 -13.459 35.683 1.00 121.23 778 SER D C 1
ATOM 8136 O O . SER D 1 222 ? 79.095 -12.354 35.684 1.00 117.23 778 SER D O 1
ATOM 8139 N N . GLU D 1 223 ? 78.788 -14.394 34.767 1.00 114.44 779 GLU D N 1
ATOM 8140 C CA . GLU D 1 223 ? 79.688 -14.164 33.633 1.00 113.91 779 GLU D CA 1
ATOM 8141 C C . GLU D 1 223 ? 79.139 -13.098 32.669 1.00 115.40 779 GLU D C 1
ATOM 8142 O O . GLU D 1 223 ? 79.902 -12.303 32.111 1.00 114.38 779 GLU D O 1
ATOM 8144 N N . LEU D 1 224 ? 77.817 -13.093 32.486 1.00 113.75 780 LEU D N 1
ATOM 8145 C CA . LEU D 1 224 ? 77.132 -12.214 31.532 1.00 104.10 780 LEU D CA 1
ATOM 8146 C C . LEU D 1 224 ? 76.226 -11.224 32.281 1.00 100.46 780 LEU D C 1
ATOM 8147 O O . LEU D 1 224 ? 75.022 -11.458 32.406 1.00 93.67 780 LEU D O 1
ATOM 8152 N N . PRO D 1 225 ? 76.798 -10.112 32.777 1.00 103.04 781 PRO D N 1
ATOM 8153 C CA . PRO D 1 225 ? 76.038 -9.168 33.612 1.00 105.08 781 PRO D CA 1
ATOM 8154 C C . PRO D 1 225 ? 74.939 -8.395 32.874 1.00 100.45 781 PRO D C 1
ATOM 8155 O O . PRO D 1 225 ? 73.914 -8.063 33.476 1.00 94.44 781 PRO D O 1
ATOM 8159 N N . THR D 1 226 ? 75.169 -8.106 31.594 1.00 100.17 782 THR D N 1
ATOM 8160 C CA . THR D 1 226 ? 74.235 -7.342 30.768 1.00 99.35 782 THR D CA 1
ATOM 8161 C C . THR D 1 226 ? 73.611 -8.203 29.666 1.00 99.82 782 THR D C 1
ATOM 8162 O O . THR D 1 226 ? 74.180 -9.218 29.257 1.00 97.85 782 THR D O 1
ATOM 8166 N N . ALA D 1 227 ? 72.435 -7.792 29.193 1.00 101.51 783 ALA D N 1
ATOM 8167 C CA . ALA D 1 227 ? 71.798 -8.426 28.031 1.00 102.68 783 ALA D CA 1
ATOM 8168 C C . ALA D 1 227 ? 72.620 -8.206 26.755 1.00 102.19 783 ALA D C 1
ATOM 8169 O O . ALA D 1 227 ? 72.535 -8.994 25.811 1.00 102.08 783 ALA D O 1
ATOM 8171 N N . LYS D 1 228 ? 73.399 -7.126 26.733 1.00 97.69 784 LYS D N 1
ATOM 8172 C CA . LYS D 1 228 ? 74.377 -6.879 25.674 1.00 95.99 784 LYS D CA 1
ATOM 8173 C C . LYS D 1 228 ? 75.373 -8.035 25.588 1.00 95.16 784 LYS D C 1
ATOM 8174 O O . LYS D 1 228 ? 75.571 -8.632 24.521 1.00 91.12 784 LYS D O 1
ATOM 8180 N N . GLU D 1 229 ? 75.978 -8.347 26.733 1.00 95.90 785 GLU D N 1
ATOM 8181 C CA . GLU D 1 229 ? 76.976 -9.404 26.840 1.00 93.59 785 GLU D CA 1
ATOM 8182 C C . GLU D 1 229 ? 76.399 -10.772 26.486 1.00 93.53 785 GLU D C 1
ATOM 8183 O O . GLU D 1 229 ? 77.108 -11.618 25.943 1.00 97.27 785 GLU D O 1
ATOM 8185 N N . TYR D 1 230 ? 75.121 -10.993 26.789 1.00 92.64 786 TYR D N 1
ATOM 8186 C CA . TYR D 1 230 ? 74.486 -12.270 26.473 1.00 92.93 786 TYR D CA 1
ATOM 8187 C C . TYR D 1 230 ? 74.397 -12.502 24.966 1.00 97.63 786 TYR D C 1
ATOM 8188 O O . TYR D 1 230 ? 74.683 -13.604 24.490 1.00 99.35 786 TYR D O 1
ATOM 8197 N N . PHE D 1 231 ? 73.990 -11.470 24.226 1.00 102.56 787 PHE D N 1
ATOM 8198 C CA . PHE D 1 231 ? 73.811 -11.591 22.774 1.00 104.18 787 PHE D CA 1
ATOM 8199 C C . PHE D 1 231 ? 75.138 -11.738 22.038 1.00 104.03 787 PHE D C 1
ATOM 8200 O O . PHE D 1 231 ? 75.204 -12.409 21.008 1.00 102.34 787 PHE D O 1
ATOM 8208 N N . ARG D 1 232 ? 76.187 -11.114 22.566 1.00 104.12 788 ARG D N 1
ATOM 8209 C CA . ARG D 1 232 ? 77.535 -11.336 22.051 1.00 106.22 788 ARG D CA 1
ATOM 8210 C C . ARG D 1 232 ? 78.039 -12.765 22.330 1.00 106.30 788 ARG D C 1
ATOM 8211 O O . ARG D 1 232 ? 78.727 -13.344 21.491 1.00 109.01 788 ARG D O 1
ATOM 8219 N N . ASP D 1 233 ? 77.701 -13.328 23.494 1.00 104.59 789 ASP D N 1
ATOM 8220 C CA . ASP D 1 233 ? 78.060 -14.720 23.825 1.00 102.81 789 ASP D CA 1
ATOM 8221 C C . ASP D 1 233 ? 77.277 -15.734 22.975 1.00 106.81 789 ASP D C 1
ATOM 8222 O O . ASP D 1 233 ? 77.720 -16.871 22.789 1.00 104.59 789 ASP D O 1
ATOM 8224 N N . LEU D 1 234 ? 76.109 -15.320 22.484 1.00 110.83 790 LEU D N 1
ATOM 8225 C CA . LEU D 1 234 ? 75.425 -16.022 21.395 1.00 112.40 790 LEU D CA 1
ATOM 8226 C C . LEU D 1 234 ? 76.070 -15.479 20.121 1.00 113.27 790 LEU D C 1
ATOM 8227 O O . LEU D 1 234 ? 76.809 -14.500 20.192 1.00 106.21 790 LEU D O 1
ATOM 8232 N N . TYR D 1 235 ? 75.827 -16.109 18.971 1.00 116.11 791 TYR D N 1
ATOM 8233 C CA . TYR D 1 235 ? 76.430 -15.675 17.698 1.00 123.57 791 TYR D CA 1
ATOM 8234 C C . TYR D 1 235 ? 77.864 -16.203 17.627 1.00 124.15 791 TYR D C 1
ATOM 8235 O O . TYR D 1 235 ? 78.172 -17.057 16.794 1.00 122.57 791 TYR D O 1
ATOM 8244 N N . HIS D 1 236 ? 78.724 -15.716 18.522 1.00 124.12 792 HIS D N 1
ATOM 8245 C CA . HIS D 1 236 ? 80.065 -16.275 18.698 1.00 118.97 792 HIS D CA 1
ATOM 8246 C C . HIS D 1 236 ? 80.048 -17.671 19.340 1.00 122.69 792 HIS D C 1
ATOM 8247 O O . HIS D 1 236 ? 81.089 -18.323 19.407 1.00 129.92 792 HIS D O 1
ATOM 8254 N N . ARG D 1 237 ? 78.886 -18.123 19.818 1.00 125.92 793 ARG D N 1
ATOM 8255 C CA . ARG D 1 237 ? 78.757 -19.451 20.423 1.00 126.88 793 ARG D CA 1
ATOM 8256 C C . ARG D 1 237 ? 79.189 -20.564 19.460 1.00 130.88 793 ARG D C 1
ATOM 8257 O O . ARG D 1 237 ? 78.705 -20.639 18.330 1.00 125.84 793 ARG D O 1
ATOM 8259 N N . VAL D 1 238 ? 80.100 -21.420 19.928 1.00 137.96 794 VAL D N 1
ATOM 8260 C CA . VAL D 1 238 ? 80.679 -22.505 19.125 1.00 138.05 794 VAL D CA 1
ATOM 8261 C C . VAL D 1 238 ? 79.749 -23.730 19.051 1.00 139.98 794 VAL D C 1
ATOM 8262 O O . VAL D 1 238 ? 78.548 -23.614 19.298 1.00 139.50 794 VAL D O 1
ATOM 8264 N N . ASP D 1 239 ? 80.300 -24.891 18.687 1.00 143.97 795 ASP D N 1
ATOM 8265 C CA . ASP D 1 239 ? 79.554 -26.158 18.675 1.00 140.52 795 ASP D CA 1
ATOM 8266 C C . ASP D 1 239 ? 80.422 -27.302 19.197 1.00 137.74 795 ASP D C 1
ATOM 8267 O O . ASP D 1 239 ? 80.907 -28.134 18.427 1.00 130.38 795 ASP D O 1
ATOM 8272 N N . GLY E 2 2 ? 55.109 7.813 54.386 1.00 86.94 621 GLY E N 1
ATOM 8273 C CA . GLY E 2 2 ? 53.772 7.217 54.081 1.00 87.01 621 GLY E CA 1
ATOM 8274 C C . GLY E 2 2 ? 53.632 5.788 54.576 1.00 85.45 621 GLY E C 1
ATOM 8275 O O . GLY E 2 2 ? 54.456 4.928 54.253 1.00 84.70 621 GLY E O 1
ATOM 8276 N N . ARG E 2 3 ? 52.584 5.535 55.357 1.00 83.76 622 ARG E N 1
ATOM 8277 C CA . ARG E 2 3 ? 52.364 4.223 55.960 1.00 84.39 622 ARG E CA 1
ATOM 8278 C C . ARG E 2 3 ? 50.929 3.750 55.781 1.00 76.53 622 ARG E C 1
ATOM 8279 O O . ARG E 2 3 ? 50.033 4.535 55.476 1.00 72.13 622 ARG E O 1
ATOM 8287 N N . LYS E 2 4 ? 50.730 2.451 55.974 1.00 70.27 623 LYS E N 1
ATOM 8288 C CA . LYS E 2 4 ? 49.404 1.855 55.916 1.00 68.16 623 LYS E CA 1
ATOM 8289 C C . LYS E 2 4 ? 48.720 1.978 57.269 1.00 69.54 623 LYS E C 1
ATOM 8290 O O . LYS E 2 4 ? 49.372 1.908 58.311 1.00 72.08 623 LYS E O 1
ATOM 8296 N N . ARG E 2 5 ? 47.403 2.168 57.244 1.00 68.68 624 ARG E N 1
ATOM 8297 C CA . ARG E 2 5 ? 46.593 2.116 58.450 1.00 65.74 624 ARG E CA 1
ATOM 8298 C C . ARG E 2 5 ? 46.547 0.696 58.976 1.00 62.23 624 ARG E C 1
ATOM 8299 O O . ARG E 2 5 ? 46.868 -0.248 58.265 1.00 62.79 624 ARG E O 1
ATOM 8307 N N . HIS E 2 6 ? 46.018 0.540 60.175 1.00 61.33 625 HIS E N 1
ATOM 8308 C CA . HIS E 2 6 ? 45.894 -0.760 60.788 1.00 60.24 625 HIS E CA 1
ATOM 8309 C C . HIS E 2 6 ? 44.475 -1.238 60.849 1.00 59.05 625 HIS E C 1
ATOM 8310 O O . HIS E 2 6 ? 44.236 -2.417 60.904 1.00 60.14 625 HIS E O 1
ATOM 8317 N N . CYS E 2 7 ? 43.550 -0.295 60.932 1.00 56.32 626 CYS E N 1
ATOM 8318 C CA . CYS E 2 7 ? 42.147 -0.614 61.099 1.00 55.96 626 CYS E CA 1
ATOM 8319 C C . CYS E 2 7 ? 41.339 0.399 60.321 1.00 54.80 626 CYS E C 1
ATOM 8320 O O . CYS E 2 7 ? 41.810 1.500 60.037 1.00 53.24 626 CYS E O 1
ATOM 8323 N N . LYS E 2 8 ? 40.120 0.022 59.970 1.00 55.58 627 LYS E N 1
ATOM 8324 C CA . LYS E 2 8 ? 39.287 0.882 59.161 1.00 56.52 627 LYS E CA 1
ATOM 8325 C C . LYS E 2 8 ? 38.434 1.819 59.990 1.00 57.54 627 LYS E C 1
ATOM 8326 O O . LYS E 2 8 ? 38.519 1.844 61.197 1.00 58.73 627 LYS E O 1
ATOM 8332 N N . THR E 2 9 ? 37.623 2.636 59.342 1.00 59.62 628 THR E N 1
ATOM 8333 C CA . THR E 2 9 ? 36.695 3.505 60.055 1.00 57.24 628 THR E CA 1
ATOM 8334 C C . THR E 2 9 ? 35.678 4.246 59.157 1.00 55.98 628 THR E C 1
ATOM 8335 O O . THR E 2 9 ? 35.954 5.294 58.627 1.00 50.54 628 THR E O 1
ATOM 8339 N N . LYS E 2 10 ? 34.495 3.666 59.018 1.00 56.43 629 LYS E N 1
ATOM 8340 C CA . LYS E 2 10 ? 33.328 4.245 58.309 1.00 57.79 629 LYS E CA 1
ATOM 8341 C C . LYS E 2 10 ? 32.168 3.230 58.369 1.00 62.31 629 LYS E C 1
ATOM 8342 O O . LYS E 2 10 ? 31.872 2.527 57.400 1.00 62.02 629 LYS E O 1
ATOM 8348 N N . HIS E 2 11 ? 31.493 3.203 59.514 1.00 67.78 630 HIS E N 1
ATOM 8349 C CA . HIS E 2 11 ? 30.866 1.983 60.025 1.00 73.28 630 HIS E CA 1
ATOM 8350 C C . HIS E 2 11 ? 29.420 1.667 59.682 1.00 77.40 630 HIS E C 1
ATOM 8351 O O . HIS E 2 11 ? 28.635 2.543 59.318 1.00 81.32 630 HIS E O 1
ATOM 8358 N N . LEU E 2 12 ? 29.098 0.377 59.832 1.00 81.00 631 LEU E N 1
ATOM 8359 C CA . LEU E 2 12 ? 27.721 -0.115 59.904 1.00 81.86 631 LEU E CA 1
ATOM 8360 C C . LEU E 2 12 ? 27.340 -0.171 61.372 1.00 79.00 631 LEU E C 1
ATOM 8361 O O . LEU E 2 12 ? 28.097 -0.704 62.181 1.00 74.84 631 LEU E O 1
ATOM 8366 N N . GLY F 2 2 ? 54.682 -8.826 75.979 1.00 94.89 621 GLY F N 1
ATOM 8367 C CA . GLY F 2 2 ? 53.242 -8.422 76.053 1.00 95.88 621 GLY F CA 1
ATOM 8368 C C . GLY F 2 2 ? 53.017 -6.979 75.629 1.00 96.28 621 GLY F C 1
ATOM 8369 O O . GLY F 2 2 ? 53.274 -6.048 76.401 1.00 95.63 621 GLY F O 1
ATOM 8370 N N . ARG F 2 3 ? 52.541 -6.796 74.399 1.00 92.80 622 ARG F N 1
ATOM 8371 C CA . ARG F 2 3 ? 52.308 -5.466 73.844 1.00 90.07 622 ARG F CA 1
ATOM 8372 C C . ARG F 2 3 ? 50.824 -5.222 73.655 1.00 82.38 622 ARG F C 1
ATOM 8373 O O . ARG F 2 3 ? 50.005 -6.132 73.818 1.00 76.63 622 ARG F O 1
ATOM 8381 N N . LYS F 2 4 ? 50.473 -3.995 73.295 1.00 76.75 623 LYS F N 1
ATOM 8382 C CA . LYS F 2 4 ? 49.083 -3.655 73.072 1.00 72.92 623 LYS F CA 1
ATOM 8383 C C . LYS F 2 4 ? 48.728 -3.633 71.617 1.00 69.52 623 LYS F C 1
ATOM 8384 O O . LYS F 2 4 ? 49.575 -3.669 70.751 1.00 65.86 623 LYS F O 1
ATOM 8390 N N . ARG F 2 5 ? 47.444 -3.566 71.355 1.00 69.41 624 ARG F N 1
ATOM 8391 C CA . ARG F 2 5 ? 46.959 -3.724 70.025 1.00 69.78 624 ARG F CA 1
ATOM 8392 C C . ARG F 2 5 ? 46.889 -2.403 69.349 1.00 66.68 624 ARG F C 1
ATOM 8393 O O . ARG F 2 5 ? 47.150 -1.398 69.948 1.00 65.24 624 ARG F O 1
ATOM 8401 N N . HIS F 2 6 ? 46.525 -2.415 68.084 1.00 66.69 625 HIS F N 1
ATOM 8402 C CA . HIS F 2 6 ? 46.505 -1.224 67.286 1.00 66.98 625 HIS F CA 1
ATOM 8403 C C . HIS F 2 6 ? 45.106 -0.884 66.890 1.00 68.01 625 HIS F C 1
ATOM 8404 O O . HIS F 2 6 ? 44.779 0.258 66.668 1.00 67.49 625 HIS F O 1
ATOM 8411 N N . CYS F 2 7 ? 44.289 -1.918 66.739 1.00 67.79 626 CYS F N 1
ATOM 8412 C CA . CYS F 2 7 ? 42.919 -1.756 66.292 1.00 68.21 626 CYS F CA 1
ATOM 8413 C C . CYS F 2 7 ? 42.062 -2.820 66.949 1.00 65.77 626 CYS F C 1
ATOM 8414 O O . CYS F 2 7 ? 42.549 -3.895 67.299 1.00 62.77 626 CYS F O 1
ATOM 8417 N N . LYS F 2 8 ? 40.784 -2.515 67.121 1.00 67.71 627 LYS F N 1
ATOM 8418 C CA . LYS F 2 8 ? 39.884 -3.427 67.800 1.00 70.71 627 LYS F CA 1
ATOM 8419 C C . LYS F 2 8 ? 39.233 -4.359 66.781 1.00 75.68 627 LYS F C 1
ATOM 8420 O O . LYS F 2 8 ? 39.219 -4.056 65.612 1.00 74.99 627 LYS F O 1
ATOM 8426 N N . THR F 2 9 ? 38.701 -5.497 67.209 1.00 79.67 628 THR F N 1
ATOM 8427 C CA . THR F 2 9 ? 38.238 -6.496 66.243 1.00 80.73 628 THR F CA 1
ATOM 8428 C C . THR F 2 9 ? 37.193 -7.435 66.869 1.00 83.44 628 THR F C 1
ATOM 8429 O O . THR F 2 9 ? 37.521 -8.259 67.727 1.00 80.04 628 THR F O 1
ATOM 8433 N N . LYS F 2 10 ? 35.939 -7.298 66.437 1.00 89.24 629 LYS F N 1
ATOM 8434 C CA . LYS F 2 10 ? 34.825 -8.100 66.968 1.00 92.48 629 LYS F CA 1
ATOM 8435 C C . LYS F 2 10 ? 33.716 -8.284 65.920 1.00 93.28 629 LYS F C 1
ATOM 8436 O O . LYS F 2 10 ? 32.704 -7.580 65.924 1.00 91.94 629 LYS F O 1
ATOM 8442 N N . GLY G 2 2 ? 60.211 -11.101 -6.638 1.00 82.91 621 GLY G N 1
ATOM 8443 C CA . GLY G 2 2 ? 60.180 -10.452 -7.987 1.00 82.84 621 GLY G CA 1
ATOM 8444 C C . GLY G 2 2 ? 59.244 -9.254 -8.096 1.00 83.41 621 GLY G C 1
ATOM 8445 O O . GLY G 2 2 ? 58.625 -9.045 -9.140 1.00 79.81 621 GLY G O 1
ATOM 8446 N N . ARG G 2 3 ? 59.142 -8.477 -7.015 1.00 84.60 622 ARG G N 1
ATOM 8447 C CA . ARG G 2 3 ? 58.353 -7.242 -6.979 1.00 82.85 622 ARG G CA 1
ATOM 8448 C C . ARG G 2 3 ? 59.300 -6.063 -6.816 1.00 76.66 622 ARG G C 1
ATOM 8449 O O . ARG G 2 3 ? 60.519 -6.236 -6.792 1.00 76.51 622 ARG G O 1
ATOM 8457 N N . LYS G 2 4 ? 58.739 -4.865 -6.695 1.00 71.33 623 LYS G N 1
ATOM 8458 C CA . LYS G 2 4 ? 59.543 -3.671 -6.481 1.00 68.83 623 LYS G CA 1
ATOM 8459 C C . LYS G 2 4 ? 60.006 -3.626 -5.041 1.00 69.66 623 LYS G C 1
ATOM 8460 O O . LYS G 2 4 ? 59.512 -4.369 -4.195 1.00 69.79 623 LYS G O 1
ATOM 8466 N N . ARG G 2 5 ? 60.961 -2.749 -4.768 1.00 74.19 624 ARG G N 1
ATOM 8467 C CA . ARG G 2 5 ? 61.452 -2.551 -3.414 1.00 78.19 624 ARG G CA 1
ATOM 8468 C C . ARG G 2 5 ? 60.550 -1.561 -2.702 1.00 78.78 624 ARG G C 1
ATOM 8469 O O . ARG G 2 5 ? 59.762 -0.859 -3.335 1.00 80.26 624 ARG G O 1
ATOM 8477 N N . HIS G 2 6 ? 60.658 -1.529 -1.380 1.00 79.28 625 HIS G N 1
ATOM 8478 C CA . HIS G 2 6 ? 59.923 -0.573 -0.568 1.00 78.28 625 HIS G CA 1
ATOM 8479 C C . HIS G 2 6 ? 60.842 0.527 -0.056 1.00 75.34 625 HIS G C 1
ATOM 8480 O O . HIS G 2 6 ? 60.365 1.507 0.516 1.00 71.49 625 HIS G O 1
ATOM 8487 N N . CYS G 2 7 ? 62.153 0.367 -0.251 1.00 74.69 626 CYS G N 1
ATOM 8488 C CA . CYS G 2 7 ? 63.117 1.332 0.266 1.00 78.12 626 CYS G CA 1
ATOM 8489 C C . CYS G 2 7 ? 64.448 1.295 -0.466 1.00 77.17 626 CYS G C 1
ATOM 8490 O O . CYS G 2 7 ? 64.876 0.244 -0.947 1.00 77.73 626 CYS G O 1
ATOM 8493 N N . LYS G 2 8 ? 65.104 2.450 -0.521 1.00 74.87 627 LYS G N 1
ATOM 8494 C CA . LYS G 2 8 ? 66.438 2.549 -1.090 1.00 75.91 627 LYS G CA 1
ATOM 8495 C C . LYS G 2 8 ? 67.505 2.211 -0.048 1.00 75.56 627 LYS G C 1
ATOM 8496 O O . LYS G 2 8 ? 67.279 2.339 1.154 1.00 70.47 627 LYS G O 1
ATOM 8502 N N . THR G 2 9 ? 68.675 1.794 -0.538 1.00 78.20 628 THR G N 1
ATOM 8503 C CA . THR G 2 9 ? 69.837 1.480 0.298 1.00 74.30 628 THR G CA 1
ATOM 8504 C C . THR G 2 9 ? 71.185 1.673 -0.467 1.00 76.29 628 THR G C 1
ATOM 8505 O O . THR G 2 9 ? 71.675 0.761 -1.155 1.00 70.32 628 THR G O 1
ATOM 8509 N N . LYS G 2 10 ? 71.730 2.893 -0.376 1.00 76.57 629 LYS G N 1
ATOM 8510 C CA . LYS G 2 10 ? 73.143 3.206 -0.685 1.00 74.89 629 LYS G CA 1
ATOM 8511 C C . LYS G 2 10 ? 73.422 4.685 -0.343 1.00 77.13 629 LYS G C 1
ATOM 8512 O O . LYS G 2 10 ? 73.333 5.560 -1.205 1.00 74.40 629 LYS G O 1
ATOM 8518 N N . HIS G 2 11 ? 73.769 4.960 0.916 1.00 83.66 630 HIS G N 1
ATOM 8519 C CA . HIS G 2 11 ? 73.600 6.313 1.465 1.00 88.24 630 HIS G CA 1
ATOM 8520 C C . HIS G 2 11 ? 74.383 6.628 2.736 1.00 85.85 630 HIS G C 1
ATOM 8521 O O . HIS G 2 11 ? 74.177 7.684 3.350 1.00 78.62 630 HIS G O 1
ATOM 8528 N N . ARG H 2 1 ? 58.311 15.169 10.595 1.00 141.66 620 ARG H N 1
ATOM 8529 C CA . ARG H 2 1 ? 58.678 13.721 10.504 1.00 140.12 620 ARG H CA 1
ATOM 8530 C C . ARG H 2 1 ? 58.792 13.107 11.907 1.00 127.54 620 ARG H C 1
ATOM 8531 O O . ARG H 2 1 ? 59.839 13.210 12.557 1.00 125.55 620 ARG H O 1
ATOM 8539 N N . GLY H 2 2 ? 57.706 12.490 12.373 1.00 111.09 621 GLY H N 1
ATOM 8540 C CA . GLY H 2 2 ? 57.686 11.836 13.687 1.00 102.00 621 GLY H CA 1
ATOM 8541 C C . GLY H 2 2 ? 56.879 10.549 13.742 1.00 95.74 621 GLY H C 1
ATOM 8542 O O . GLY H 2 2 ? 56.390 10.170 14.805 1.00 90.40 621 GLY H O 1
ATOM 8543 N N . ARG H 2 3 ? 56.753 9.875 12.600 1.00 92.13 622 ARG H N 1
ATOM 8544 C CA . ARG H 2 3 ? 55.992 8.630 12.487 1.00 86.66 622 ARG H CA 1
ATOM 8545 C C . ARG H 2 3 ? 56.928 7.437 12.642 1.00 80.60 622 ARG H C 1
ATOM 8546 O O . ARG H 2 3 ? 58.091 7.603 13.007 1.00 79.22 622 ARG H O 1
ATOM 8554 N N . LYS H 2 4 ? 56.418 6.237 12.369 1.00 75.61 623 LYS H N 1
ATOM 8555 C CA . LYS H 2 4 ? 57.263 5.042 12.282 1.00 74.23 623 LYS H CA 1
ATOM 8556 C C . LYS H 2 4 ? 58.066 5.036 10.990 1.00 72.58 623 LYS H C 1
ATOM 8557 O O . LYS H 2 4 ? 57.695 5.689 10.012 1.00 74.39 623 LYS H O 1
ATOM 8563 N N . ARG H 2 5 ? 59.159 4.283 10.983 1.00 68.96 624 ARG H N 1
ATOM 8564 C CA . ARG H 2 5 ? 59.945 4.121 9.770 1.00 70.07 624 ARG H CA 1
ATOM 8565 C C . ARG H 2 5 ? 59.269 3.109 8.867 1.00 70.24 624 ARG H C 1
ATOM 8566 O O . ARG H 2 5 ? 58.351 2.409 9.292 1.00 69.47 624 ARG H O 1
ATOM 8574 N N . HIS H 2 6 ? 59.710 3.068 7.613 1.00 74.33 625 HIS H N 1
ATOM 8575 C CA . HIS H 2 6 ? 59.182 2.137 6.617 1.00 76.44 625 HIS H CA 1
ATOM 8576 C C . HIS H 2 6 ? 60.084 0.931 6.422 1.00 74.58 625 HIS H C 1
ATOM 8577 O O . HIS H 2 6 ? 59.594 -0.147 6.106 1.00 73.21 625 HIS H O 1
ATOM 8584 N N . CYS H 2 7 ? 61.394 1.115 6.594 1.00 76.12 626 CYS H N 1
ATOM 8585 C CA . CYS H 2 7 ? 62.371 0.045 6.392 1.00 78.34 626 CYS H CA 1
ATOM 8586 C C . CYS H 2 7 ? 63.544 0.185 7.338 1.00 78.23 626 CYS H C 1
ATOM 8587 O O . CYS H 2 7 ? 63.615 1.140 8.107 1.00 78.05 626 CYS H O 1
ATOM 8590 N N . LYS H 2 8 ? 64.479 -0.758 7.249 1.00 81.81 627 LYS H N 1
ATOM 8591 C CA . LYS H 2 8 ? 65.661 -0.767 8.103 1.00 83.18 627 LYS H CA 1
ATOM 8592 C C . LYS H 2 8 ? 66.947 -0.299 7.400 1.00 82.37 627 LYS H C 1
ATOM 8593 O O . LYS H 2 8 ? 67.002 -0.193 6.177 1.00 74.00 627 LYS H O 1
ATOM 8599 N N . THR H 2 9 ? 67.967 -0.008 8.213 1.00 87.84 628 THR H N 1
ATOM 8600 C CA . THR H 2 9 ? 69.264 0.520 7.760 1.00 85.18 628 THR H CA 1
ATOM 8601 C C . THR H 2 9 ? 70.386 0.247 8.812 1.00 84.16 628 THR H C 1
ATOM 8602 O O . THR H 2 9 ? 70.743 1.120 9.618 1.00 74.69 628 THR H O 1
ATOM 8606 N N . LYS H 2 10 ? 70.888 -0.989 8.819 1.00 86.48 629 LYS H N 1
ATOM 8607 C CA . LYS H 2 10 ? 72.149 -1.361 9.488 1.00 87.46 629 LYS H CA 1
ATOM 8608 C C . LYS H 2 10 ? 72.712 -2.586 8.762 1.00 93.05 629 LYS H C 1
ATOM 8609 O O . LYS H 2 10 ? 73.052 -3.602 9.370 1.00 87.90 629 LYS H O 1
ATOM 8615 N N . HIS H 2 11 ? 72.807 -2.464 7.444 1.00 105.48 630 HIS H N 1
ATOM 8616 C CA . HIS H 2 11 ? 73.009 -3.603 6.557 1.00 115.62 630 HIS H CA 1
ATOM 8617 C C . HIS H 2 11 ? 74.396 -4.212 6.633 1.00 120.50 630 HIS H C 1
ATOM 8618 O O . HIS H 2 11 ? 75.326 -3.605 7.160 1.00 125.56 630 HIS H O 1
ATOM 8625 N N . LEU H 2 12 ? 74.513 -5.421 6.089 1.00 125.80 631 LEU H N 1
ATOM 8626 C CA . LEU H 2 12 ? 75.804 -6.088 5.899 1.00 131.65 631 LEU H CA 1
ATOM 8627 C C . LEU H 2 12 ? 75.657 -7.234 4.903 1.00 126.61 631 LEU H C 1
ATOM 8628 O O . LEU H 2 12 ? 74.862 -7.150 3.967 1.00 121.45 631 LEU H O 1
#

Organism: Homo sapiens (NCBI:txid9606)

Foldseek 3Di:
DQKFKEWEAEQVQQFQAFAPARHDPPPGDTDIDIGGQQDAVVVVLVVCCVVVVHDSQQKDKFWWDQDPLAYIFTAHFPAPVHPSQGNCNSQVNDGHTYIYMYGDDCNDDDADPVFKAKEWEWEADLVVRGIGGQGIDIDGQQDFQVVCQQVNQVSVVHDPPFDKWKWWCPHQLDTGTFDDRGGGNCVRDDHGHHGTYMYMYGPDPVSVPGPQSDPNSSRNQVSFWAKEWEFEVPPDPGPIDIDIDGQAADLVVVLCVVCVVVPHDSVLKWWAQAPAPDDARPHTDDSVGPHTNVVSFVSADPVGHHYTYMHSD/DQKFKEWEDEQVQQFPAFAPFRHDPVPGDTDIDIGGQQDFPVRVLVVVCVVDVHHSQFKDKFWFDADPVGDTFGADFPAPDPDRDGPCVSQVNDGHTYIYMDGDPPPGDDDCDVQKAKEWEWEADLVVRGIGGQGIDIDGQQDFQVVCQQVNCVSVVHDGPFAKWKWKRDDQLDIHTQDDRGGGNCVRDPHDGRGIYIYMYGPDPVSVPGPQSDPNSSSNQVSFWAKAFEAEPVDPPGGDDIDIDGQAADLVRVLVRSCVVVVHDSVQKKKFDDPQPPDDGDDIDDSVPPHGNCVRQVSHDDPDHHYIYMHGHDPPD/DQKFKEWEFEQVQQFQDFAPARHDPVPGDTDIDTGGQQAWVVVVLCVVCVVVVHDNFQKDKFWFDQDPQAYTFTAHFPPPPPRNQGNCVSQVNDGPTYIYIGGDDPDDDGDDDADPPFWAKEWEWEAQLVVLGIGTQGIDIDGQFDFQLVCQQVNCVSVVHDPPFDKWKWWCDHQLDIHTFDDRGGGNCVGDDHDHHRTYMYMYGPDPVSVPHPQSDPNSSSNCVSPPPPD/DFKFKEWEAEQVQQFFDFAPQRHDPVSGDTDIDIGGQQDAPVRVLVVVCVVVVHHSFFKDKFWWDQDPLADTFTAHFDPSVDDSDGPCVSQVNDGPTYIYMGGDDVPGDDDADQVFKAKEWEWEADLVVLGIGGQGIDIDGQQDFLVVCVQVNCVSVVHDPPFDKWKWWCDHQLDIHTQPDRGGGNCVSDDHDGHGTYMYMYGPPPVSVVGPQSDPSSSSVCPPPPDD/DDDDDDDDDDD/DDDDDDDDD/DDDDPDDDDD/DPDDDDDDDPDD

B-factor: mean 83.52, std 21.93, range [45.0, 177.17]

Nearest PDB structures (foldseek):
  5gg4-assembly2_D  TM=1.004E+00  e=1.859E-51  Homo sapiens
  5gg4-assembly2_C  TM=9.990E-01  e=1.124E-46  Homo sapiens
  5gg4-assembly1_A  TM=9.956E-01  e=3.847E-46  Homo sapiens
  5fwi-assembly1_C  TM=9.864E-01  e=6.126E-45  Homo sapiens
  5c6d-assembly2_B  TM=9.750E-01  e=4.124E-44  Homo sapiens

Radius of gyration: 42.91 Å; Cα contacts (8 Å, |Δi|>4): 2189; chains: 8; bounding box: 106×60×139 Å